Protein AF-0000000074133781 (afdb_homodimer)

Secondary structure (DSSP, 8-state):
-GGGS-HHHHHHHHHHS-HHHHHHHHHHHHHHHHHHHHHHHSEEEE-SS-B---SS-TTTTTTT-EE-------TTSGGGTTSPPHHHHHHHHHHHHHHHHHHSHHHHGGG--EEEE-TT--HHHHHHHHHHHHHH-TT--EEE-SS-HHHHHHHGGGTTT-SEEEE--SSSS--SSPPPHHHHHHHHHHHHHS-TTT--EEEE-S-HHHH-TT-SS-B--SEEEEEE-GGGSS-HHHH---S------HHHHB-TTT--EEEEEE---GGGS-TTSTTGGGHHHHHTTGGGGGG-TT--EEEEEEEEP-HHHHHHHHHH-TT--EEEEEEES--B--HHHHHHHHHSTGGGT--EEEEE-B---TTTS--TT-TT-B---TTS---HHHHHHIIIIIIIIISTT-TTSB---HHHHHHH-HHHIIIIIS--S-B--TTSTTPPPB-TT---HHHHHHHHHHHHHHHHT----STTSPPHHHHHHHHHHHHHHTHHHHHHHHHH-TT--EEEETTEEEEEEE-SSS-EEEEESSS-TT---HHHHTT---GGGG-/-GGGS-HHHHHHHHHHS-HHHHHHHHHHHHHHHHHHHHHHHSEEEE-SS-B---SS-TTTTTTT-EE-------TT-GGGTTSPPHHHHHHHHHHHHHHHHHHSHHHHGGG--EEEE-TT--HHHHHHHHHHHHHH-TT--EEE-SS-HHHHHHHGGGTTT-SEEEE--SSSS--SSPPPHHHHHHHHHHHHHS-TTT--EEEE-S-HHHH-TT-SS-B--SEEEEEE-GGGSS-HHHH---S------HHHHB-TTT--EEEEEE---GGGS-SSSTTGGGHHHHHTTGGGGGG-TT--EEEEEEEEP-HHHHHHHHHH-TT--EEEEEEES--B--HHHHHHHHHSTGGGT--EEEEE-B---TTTS--TT-TT-B---TTS---HHHHHHIIIIIIIIISTTTTSSB---HHHHHHH-HHHIIIIIS--S-B--TTSTTPPPB-TT---HHHHHHHHHHHHHHHHT----STTSPPHHHHHHHHHHHHHHTHHHHHHHHHH-TT--EEEETTEEEEEEE-SSS-EEEEESSS-TT---HHHHTT---GGGG-

Sequence (1110 aa):
MLDQLPYEIFRQIACKIPQEDKISLTYVCKKTYESIIPFIYQNLFLNETYHVSSDYDGSFGTCYWSVLKFPFIDEDDPNNEKQISNGALAKLKFSYLERSLAESPSRLCPLINRIRCTWHLNEDVMSNVLQLLSEYGCNVRFVDQFVRSCVNDGLKPLSKQLKTLTLTPPTIMPTHDKVSSSYLNKIDHLFLRCDLTLLENLSIHVNALKYFKNLKTPMKIKSLVLNLRPDTLNLPEYGVIGEHFEDLQYSDIFDTSTLKQLEILSWYSRDDIPPTIEGGFDSLYIKWGLEGFWKFSKIENLSLASLVYNEFFLMNSLAVFHNLKRLKLDYMGKFEFDVSLIRFLSKQICGKKLQRFDMHCELNHQFFFPTPDNPLMRLNFDDFCPCTRCSNTIHEVILKKIFPETRSKLIRDPSKFQARNFLYQMF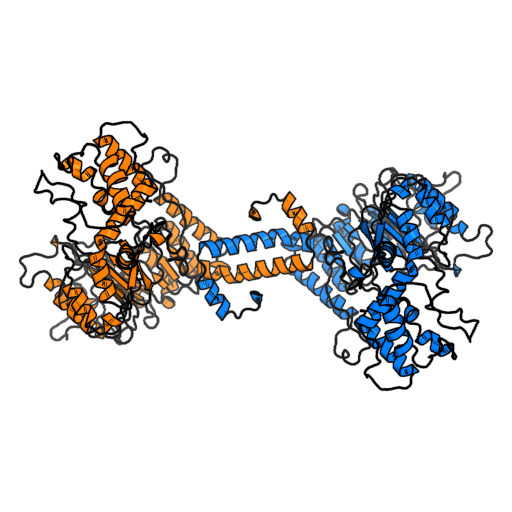FQSKIIPHTSIIDDETPAMGWDSIPIETFVRKFNKVLQDINKTEDKGVNSVTKEDAIGLYHVYLHYLKDVFKVFEQSLPNLEYLTINGISTKLIQVDDLQRCAVPLFYNEGYKSNSVYELVDSESLFNMLDQLPYEIFRQIACKIPQEDKISLTYVCKKTYESIIPFIYQNLFLNETYHVSSDYDGSFGTCYWSVLKFPFIDEDDPNNEKQISNGALAKLKFSYLERSLAESPSRLCPLINRIRCTWHLNEDVMSNVLQLLSEYGCNVRFVDQFVRSCVNDGLKPLSKQLKTLTLTPPTIMPTHDKVSSSYLNKIDHLFLRCDLTLLENLSIHVNALKYFKNLKTPMKIKSLVLNLRPDTLNLPEYGVIGEHFEDLQYSDIFDTSTLKQLEILSWYSRDDIPPTIEGGFDSLYIKWGLEGFWKFSKIENLSLASLVYNEFFLMNSLAVFHNLKRLKLDYMGKFEFDVSLIRFLSKQICGKKLQRFDMHCELNHQFFFPTPDNPLMRLNFDDFCPCTRCSNTIHEVILKKIFPETRSKLIRDPSKFQARNFLYQMFFQSKIIPHTSIIDDETPAMGWDSIPIETFVRKFNKVLQDINKTEDKGVNSVTKEDAIGLYHVYLHYLKDVFKVFEQSLPNLEYLTINGISTKLIQVDDLQRCAVPLFYNEGYKSNSVYELVDSESLFN

Organism: Saccharomyces kudriavzevii (strain ATCC MYA-4449 / AS 2.2408 / CBS 8840 / NBRC 1802 / NCYC 2889) (NCBI:txid226230)

Structure (mmCIF, N/CA/C/O backbone):
data_AF-0000000074133781-model_v1
#
loop_
_entity.id
_entity.type
_entity.pdbx_description
1 polymer 'YDR131C-like protein'
#
loop_
_atom_site.group_PDB
_atom_site.id
_atom_site.type_symbol
_atom_site.label_atom_id
_atom_site.label_alt_id
_atom_site.label_comp_id
_atom_site.label_asym_id
_atom_site.label_entity_id
_atom_site.label_seq_id
_atom_site.pdbx_PDB_ins_code
_atom_site.Cartn_x
_atom_site.Cartn_y
_atom_site.Cartn_z
_atom_site.occupancy
_atom_site.B_iso_or_equiv
_atom_site.auth_seq_id
_atom_site.auth_comp_id
_atom_site.auth_asym_id
_atom_site.auth_atom_id
_atom_site.pdbx_PDB_model_num
ATOM 1 N N . MET A 1 1 ? -5.695 2.555 -10.453 1 52.75 1 MET A N 1
ATOM 2 C CA . MET A 1 1 ? -6.551 3.73 -10.594 1 52.75 1 MET A CA 1
ATOM 3 C C . MET A 1 1 ? -5.844 4.98 -10.086 1 52.75 1 MET A C 1
ATOM 5 O O . MET A 1 1 ? -5.75 5.984 -10.797 1 52.75 1 MET A O 1
ATOM 9 N N . LEU A 1 2 ? -5.254 4.953 -8.883 1 56.75 2 LEU A N 1
ATOM 10 C CA . LEU A 1 2 ? -4.637 6.168 -8.352 1 56.75 2 LEU A CA 1
ATOM 11 C C . LEU A 1 2 ? -3.338 6.477 -9.086 1 56.75 2 LEU A C 1
ATOM 13 O O . LEU A 1 2 ? -2.941 7.641 -9.188 1 56.75 2 LEU A O 1
ATOM 17 N N . ASP A 1 3 ? -2.791 5.375 -9.656 1 56.41 3 ASP A N 1
ATOM 18 C CA . ASP A 1 3 ? -1.507 5.52 -10.336 1 56.41 3 ASP A CA 1
ATOM 19 C C . ASP A 1 3 ? -1.664 6.277 -11.656 1 56.41 3 ASP A C 1
ATOM 21 O O . ASP A 1 3 ? -0.682 6.77 -12.211 1 56.41 3 ASP A O 1
ATOM 25 N N . GLN A 1 4 ? -2.922 6.238 -12.07 1 62.31 4 GLN A N 1
ATOM 26 C CA . GLN A 1 4 ? -3.131 6.906 -13.352 1 62.31 4 GLN A CA 1
ATOM 27 C C . GLN A 1 4 ? -3.521 8.367 -13.148 1 62.31 4 GLN A C 1
ATOM 29 O O . GLN A 1 4 ? -3.65 9.117 -14.117 1 62.31 4 GLN A O 1
ATOM 34 N N . LEU A 1 5 ? -3.607 8.766 -11.898 1 68.81 5 LEU A N 1
ATOM 35 C CA . LEU A 1 5 ? -4.039 10.141 -11.664 1 68.81 5 LEU A CA 1
ATOM 36 C C . LEU A 1 5 ? -2.9 11.117 -11.922 1 68.81 5 LEU A C 1
ATOM 38 O O . LEU A 1 5 ? -1.772 10.898 -11.477 1 68.81 5 LEU A O 1
ATOM 42 N N . PRO A 1 6 ? -3.15 12.094 -12.789 1 77.12 6 PRO A N 1
ATOM 43 C CA . PRO A 1 6 ? -2.127 13.133 -12.938 1 77.12 6 PRO A CA 1
ATOM 44 C C . PRO A 1 6 ? -1.581 13.617 -11.602 1 77.12 6 PRO A C 1
ATOM 46 O O . PRO A 1 6 ? -2.307 13.633 -10.602 1 77.12 6 PRO A O 1
ATOM 49 N N . TYR A 1 7 ? -0.31 13.844 -11.523 1 78.25 7 TYR A N 1
ATOM 50 C CA . TYR A 1 7 ? 0.405 14.258 -10.328 1 78.25 7 TYR A CA 1
ATOM 51 C C . TYR A 1 7 ? -0.281 15.453 -9.664 1 78.25 7 TYR A C 1
ATOM 53 O O . TYR A 1 7 ? -0.367 15.531 -8.438 1 78.25 7 TYR A O 1
ATOM 61 N N . GLU A 1 8 ? -0.87 16.312 -10.477 1 81.81 8 GLU A N 1
ATOM 62 C CA . GLU A 1 8 ? -1.488 17.531 -9.953 1 81.81 8 GLU A CA 1
ATOM 63 C C . GLU A 1 8 ? -2.725 17.203 -9.125 1 81.81 8 GLU A C 1
ATOM 65 O O . GLU A 1 8 ? -2.955 17.812 -8.078 1 81.81 8 GLU A O 1
ATOM 70 N N . ILE A 1 9 ? -3.393 16.25 -9.641 1 82.81 9 ILE A N 1
ATOM 71 C CA . ILE A 1 9 ? -4.602 15.852 -8.93 1 82.81 9 ILE A CA 1
ATOM 72 C C . ILE A 1 9 ? -4.223 15.102 -7.652 1 82.81 9 ILE A C 1
ATOM 74 O O . ILE A 1 9 ? -4.809 15.336 -6.59 1 82.81 9 ILE A O 1
ATOM 78 N N . PHE A 1 10 ? -3.211 14.289 -7.797 1 83.81 10 PHE A N 1
ATOM 79 C CA . PHE A 1 10 ? -2.752 13.547 -6.629 1 83.81 10 PHE A CA 1
ATOM 80 C C . PHE A 1 10 ? -2.266 14.492 -5.539 1 83.81 10 PHE A C 1
ATOM 82 O O . PHE A 1 10 ? -2.574 14.305 -4.363 1 83.81 10 PHE A O 1
ATOM 89 N N . ARG A 1 11 ? -1.574 15.438 -5.953 1 84.88 11 ARG A N 1
ATOM 90 C CA . ARG A 1 11 ? -1.051 16.422 -5.004 1 84.88 11 ARG A CA 1
ATOM 91 C C . ARG A 1 11 ? -2.184 17.125 -4.262 1 84.88 11 ARG A C 1
ATOM 93 O O . ARG A 1 11 ? -2.107 17.312 -3.049 1 84.88 11 ARG A O 1
ATOM 100 N N . GLN A 1 12 ? -3.195 17.391 -4.934 1 86 12 GLN A N 1
ATOM 101 C CA . GLN A 1 12 ? -4.34 18.062 -4.324 1 86 12 GLN A CA 1
ATOM 102 C C . GLN A 1 12 ? -5.004 17.172 -3.279 1 86 12 GLN A C 1
ATOM 104 O O . GLN A 1 12 ? -5.41 17.656 -2.217 1 86 12 GLN A O 1
ATOM 109 N N . ILE A 1 13 ? -5.02 15.977 -3.615 1 85.12 13 ILE A N 1
ATOM 110 C CA . ILE A 1 13 ? -5.633 15.031 -2.689 1 85.12 13 ILE A CA 1
ATOM 111 C C . ILE A 1 13 ? -4.723 14.836 -1.479 1 85.12 13 ILE A C 1
ATOM 113 O O . ILE A 1 13 ? -5.18 14.891 -0.335 1 85.12 13 ILE A O 1
ATOM 117 N N . ALA A 1 14 ? -3.453 14.648 -1.737 1 85.88 14 ALA A N 1
ATOM 118 C CA . ALA A 1 14 ? -2.486 14.383 -0.676 1 85.88 14 ALA A CA 1
ATOM 119 C C . ALA A 1 14 ? -2.422 15.539 0.314 1 85.88 14 ALA A C 1
ATOM 121 O O . ALA A 1 14 ? -2.271 15.328 1.52 1 85.88 14 ALA A O 1
ATOM 122 N N . CYS A 1 15 ? -2.662 16.719 -0.183 1 86 15 CYS A N 1
ATOM 123 C CA . CYS A 1 15 ? -2.564 17.906 0.652 1 86 15 CYS A CA 1
ATOM 124 C C . CYS A 1 15 ? -3.762 18.016 1.589 1 86 15 CYS A C 1
ATOM 126 O O . CYS A 1 15 ? -3.707 18.734 2.594 1 86 15 CYS A O 1
ATOM 128 N N . LYS A 1 16 ? -4.758 17.297 1.233 1 86.44 16 LYS A N 1
ATOM 129 C CA . LYS A 1 16 ? -5.977 17.391 2.035 1 86.44 16 LYS A CA 1
ATOM 130 C C . LYS A 1 16 ? -6.074 16.234 3.027 1 86.44 16 LYS A C 1
ATOM 132 O O . LYS A 1 16 ? -6.992 16.188 3.85 1 86.44 16 LYS A O 1
ATOM 137 N N . ILE A 1 17 ? -5.109 15.352 2.951 1 89.56 17 ILE A N 1
ATOM 138 C CA . ILE A 1 17 ? -5.09 14.219 3.869 1 89.56 17 ILE A CA 1
ATOM 139 C C . ILE A 1 17 ? -4.383 14.609 5.164 1 89.56 17 ILE A C 1
ATOM 141 O O . ILE A 1 17 ? -3.285 15.172 5.129 1 89.56 17 ILE A O 1
ATOM 145 N N . PRO A 1 18 ? -5.031 14.375 6.266 1 91.06 18 PRO A N 1
ATOM 146 C CA . PRO A 1 18 ? -4.391 14.695 7.547 1 91.06 18 PRO A CA 1
ATOM 147 C C . PRO A 1 18 ? -3.154 13.844 7.816 1 91.06 18 PRO A C 1
ATOM 149 O O . PRO A 1 18 ? -2.977 12.789 7.199 1 91.06 18 PRO A O 1
ATOM 152 N N . GLN A 1 19 ? -2.309 14.188 8.664 1 92.12 19 GLN A N 1
ATOM 153 C CA . GLN A 1 19 ? -1.045 13.523 8.953 1 92.12 19 GLN A CA 1
ATOM 154 C C . GLN A 1 19 ? -1.272 12.078 9.391 1 92.12 19 GLN A C 1
ATOM 156 O O . GLN A 1 19 ? -0.555 11.172 8.961 1 92.12 19 GLN A O 1
ATOM 161 N N . GLU A 1 20 ? -2.268 11.898 10.258 1 89.56 20 GLU A N 1
ATOM 162 C CA . GLU A 1 20 ? -2.512 10.562 10.781 1 89.56 20 GLU A CA 1
ATOM 163 C C . GLU A 1 20 ? -2.812 9.57 9.656 1 89.56 20 GLU A C 1
ATOM 165 O O . GLU A 1 20 ? -2.316 8.445 9.664 1 89.56 20 GLU A O 1
ATOM 170 N N . ASP A 1 21 ? -3.566 10.039 8.766 1 90.56 21 ASP A N 1
ATOM 171 C CA . ASP A 1 21 ? -3.918 9.188 7.633 1 90.56 21 ASP A CA 1
ATOM 172 C C . ASP A 1 21 ? -2.719 8.977 6.711 1 90.56 21 ASP A C 1
ATOM 174 O O . ASP A 1 21 ? -2.527 7.883 6.172 1 90.56 21 ASP A O 1
ATOM 178 N N . LYS A 1 22 ? -1.927 10.023 6.477 1 92.31 22 LYS A N 1
ATOM 179 C CA . LYS A 1 22 ? -0.718 9.891 5.668 1 92.31 22 LYS A CA 1
ATOM 180 C C . LYS A 1 22 ? 0.23 8.859 6.266 1 92.31 22 LYS A C 1
ATOM 182 O O . LYS A 1 22 ? 0.758 8.008 5.547 1 92.31 22 LYS A O 1
ATOM 187 N N . ILE A 1 23 ? 0.404 8.953 7.57 1 90.69 23 ILE A N 1
ATOM 188 C CA . ILE A 1 23 ? 1.312 8.047 8.266 1 90.69 23 ILE A CA 1
ATOM 189 C C . ILE A 1 23 ? 0.771 6.621 8.195 1 90.69 23 ILE A C 1
ATOM 191 O O . ILE A 1 23 ? 1.518 5.68 7.926 1 90.69 23 ILE A O 1
ATOM 195 N N . SER A 1 24 ? -0.523 6.539 8.453 1 89 24 SER A N 1
ATOM 196 C CA . SER A 1 24 ? -1.147 5.223 8.375 1 89 24 SER A CA 1
ATOM 197 C C . SER A 1 24 ? -0.997 4.625 6.977 1 89 24 SER A C 1
ATOM 199 O O . SER A 1 24 ? -0.668 3.445 6.836 1 89 24 SER A O 1
ATOM 201 N N . LEU A 1 25 ? -1.252 5.43 6.031 1 88.5 25 LEU A N 1
ATOM 202 C CA . LEU A 1 25 ? -1.137 4.988 4.645 1 88.5 25 LEU A CA 1
ATOM 203 C C . LEU A 1 25 ? 0.288 4.543 4.332 1 88.5 25 LEU A C 1
ATOM 205 O O . LEU A 1 25 ? 0.495 3.486 3.732 1 88.5 25 LEU A O 1
ATOM 209 N N . THR A 1 26 ? 1.273 5.273 4.703 1 89.81 26 THR A N 1
ATOM 210 C CA . THR A 1 26 ? 2.67 4.949 4.434 1 89.81 26 THR A CA 1
ATOM 211 C C . THR A 1 26 ? 3.088 3.689 5.188 1 89.81 26 THR A C 1
ATOM 213 O O . THR A 1 26 ? 3.785 2.836 4.637 1 89.81 26 THR A O 1
ATOM 216 N N . TYR A 1 27 ? 2.627 3.602 6.379 1 88.69 27 TYR A N 1
ATOM 217 C CA . TYR A 1 27 ? 2.969 2.434 7.184 1 88.69 27 TYR A CA 1
ATOM 218 C C . TYR A 1 27 ? 2.365 1.166 6.59 1 88.69 27 TYR A C 1
ATOM 220 O O . TYR A 1 27 ? 3.061 0.162 6.414 1 88.69 27 TYR A O 1
ATOM 228 N N . VAL A 1 28 ? 1.109 1.207 6.316 1 86.25 28 VAL A N 1
ATOM 229 C CA . VAL A 1 28 ? 0.409 0.046 5.777 1 86.25 28 VAL A CA 1
ATOM 230 C C . VAL A 1 28 ? 1.017 -0.344 4.434 1 86.25 28 VAL A C 1
ATOM 232 O O . VAL A 1 28 ? 1.247 -1.525 4.168 1 86.25 28 VAL A O 1
ATOM 235 N N . CYS A 1 29 ? 1.286 0.599 3.598 1 88 29 CYS A N 1
ATOM 236 C CA . CYS A 1 29 ? 1.854 0.327 2.281 1 88 29 CYS A CA 1
ATOM 237 C C . CYS A 1 29 ? 3.236 -0.305 2.404 1 88 29 CYS A C 1
ATOM 239 O O . CYS A 1 29 ? 3.537 -1.285 1.722 1 88 29 CYS A O 1
ATOM 241 N N . LYS A 1 30 ? 4.047 0.218 3.252 1 87.81 30 LYS A N 1
ATOM 242 C CA . LYS A 1 30 ? 5.379 -0.341 3.447 1 87.81 30 LYS A CA 1
ATOM 243 C C . LYS A 1 30 ? 5.305 -1.767 3.988 1 87.81 30 LYS A C 1
ATOM 245 O O . LYS A 1 30 ? 5.961 -2.67 3.463 1 87.81 30 LYS A O 1
ATOM 250 N N . LYS A 1 31 ? 4.527 -1.985 4.977 1 87.25 31 LYS A N 1
ATOM 251 C CA . LYS A 1 31 ? 4.402 -3.297 5.605 1 87.25 31 LYS A CA 1
ATOM 252 C C . LYS A 1 31 ? 3.824 -4.32 4.633 1 87.25 31 LYS A C 1
ATOM 254 O O . LYS A 1 31 ? 4.281 -5.465 4.582 1 87.25 31 LYS A O 1
ATOM 259 N N . THR A 1 32 ? 2.852 -3.938 3.908 1 86.31 32 THR A N 1
ATOM 260 C CA . THR A 1 32 ? 2.242 -4.828 2.928 1 86.31 32 THR A CA 1
ATOM 261 C C . THR A 1 32 ? 3.24 -5.199 1.836 1 86.31 32 THR A C 1
ATOM 263 O O . THR A 1 32 ? 3.361 -6.367 1.465 1 86.31 32 THR A O 1
ATOM 266 N N . TYR A 1 33 ? 3.982 -4.277 1.369 1 89.38 33 TYR A N 1
ATOM 267 C CA . TYR A 1 33 ? 5.004 -4.527 0.359 1 89.38 33 TYR A CA 1
ATOM 268 C C . TYR A 1 33 ? 6.023 -5.547 0.855 1 89.38 33 TYR A C 1
ATOM 270 O O . TYR A 1 33 ? 6.301 -6.535 0.175 1 89.38 33 TYR A O 1
ATOM 278 N N . GLU A 1 34 ? 6.43 -5.332 2.039 1 88.75 34 GLU A N 1
ATOM 279 C CA . GLU A 1 34 ? 7.469 -6.188 2.611 1 88.75 34 GLU A CA 1
ATOM 280 C C . GLU A 1 34 ? 6.938 -7.59 2.891 1 88.75 34 GLU A C 1
ATOM 282 O O . GLU A 1 34 ? 7.676 -8.57 2.789 1 88.75 34 GLU A O 1
ATOM 287 N N . SER A 1 35 ? 5.695 -7.684 3.172 1 89.06 35 SER A N 1
ATOM 288 C CA . SER A 1 35 ? 5.109 -8.969 3.543 1 89.06 35 SER A CA 1
ATOM 289 C C . SER A 1 35 ? 4.738 -9.781 2.309 1 89.06 35 SER A C 1
ATOM 291 O O . SER A 1 35 ? 4.711 -11.016 2.355 1 89.06 35 SER A O 1
ATOM 293 N N . ILE A 1 36 ? 4.488 -9.172 1.17 1 91.69 36 ILE A N 1
ATOM 294 C CA . ILE A 1 36 ? 3.963 -9.875 0.002 1 91.69 36 ILE A CA 1
ATOM 295 C C . ILE A 1 36 ? 5.109 -10.234 -0.94 1 91.69 36 ILE A C 1
ATOM 297 O O . ILE A 1 36 ? 5.059 -11.258 -1.629 1 91.69 36 ILE A O 1
ATOM 301 N N . ILE A 1 37 ? 6.199 -9.477 -0.994 1 92.56 37 ILE A N 1
ATOM 302 C CA . ILE A 1 37 ? 7.289 -9.625 -1.953 1 92.56 37 ILE A CA 1
ATOM 303 C C . ILE A 1 37 ? 7.879 -11.031 -1.845 1 92.56 37 ILE A C 1
ATOM 305 O O . ILE A 1 37 ? 8.188 -11.664 -2.859 1 92.56 37 ILE A O 1
ATOM 309 N N . PRO A 1 38 ? 8.016 -11.625 -0.676 1 93.56 38 PRO A N 1
ATOM 310 C CA . PRO A 1 38 ? 8.562 -12.977 -0.588 1 93.56 38 PRO A CA 1
ATOM 311 C C . PRO A 1 38 ? 7.715 -14.008 -1.331 1 93.56 38 PRO A C 1
ATOM 313 O O . PRO A 1 38 ? 8.25 -14.953 -1.913 1 93.56 38 PRO A O 1
ATOM 316 N N . PHE A 1 39 ? 6.43 -13.883 -1.41 1 93.88 39 PHE A N 1
ATOM 317 C CA . PHE A 1 39 ? 5.539 -14.844 -2.043 1 93.88 39 PHE A CA 1
ATOM 318 C C . PHE A 1 39 ? 5.602 -14.727 -3.562 1 93.88 39 PHE A C 1
ATOM 320 O O . PHE A 1 39 ? 5.168 -15.625 -4.281 1 93.88 39 PHE A O 1
ATOM 327 N N . ILE A 1 40 ? 6.125 -13.641 -4.035 1 94.19 40 ILE A N 1
ATOM 328 C CA . ILE A 1 40 ? 6.312 -13.461 -5.469 1 94.19 40 ILE A CA 1
ATOM 329 C C . ILE A 1 40 ? 7.59 -14.172 -5.918 1 94.19 40 ILE A C 1
ATOM 331 O O . ILE A 1 40 ? 7.621 -14.789 -6.98 1 94.19 40 ILE A O 1
ATOM 335 N N . TYR A 1 41 ? 8.609 -14.164 -5.082 1 96.44 41 TYR A N 1
ATOM 336 C CA . TYR A 1 41 ? 9.914 -14.633 -5.523 1 96.44 41 TYR A CA 1
ATOM 337 C C . TYR A 1 41 ? 10.195 -16.031 -4.996 1 96.44 41 TYR A C 1
ATOM 339 O O . TYR A 1 41 ? 11.117 -16.703 -5.465 1 96.44 41 TYR A O 1
ATOM 347 N N . GLN A 1 42 ? 9.445 -16.484 -4.074 1 96.12 42 GLN A N 1
ATOM 348 C CA . GLN A 1 42 ? 9.75 -17.734 -3.369 1 96.12 42 GLN A CA 1
ATOM 349 C C . GLN A 1 42 ? 9.773 -18.922 -4.328 1 96.12 42 GLN A C 1
ATOM 351 O O . GLN A 1 42 ? 10.672 -19.75 -4.27 1 96.12 42 GLN A O 1
ATOM 356 N N . ASN A 1 43 ? 8.781 -19.094 -5.145 1 95.56 43 ASN A N 1
ATOM 357 C CA . ASN A 1 43 ? 8.656 -20.156 -6.125 1 95.56 43 ASN A CA 1
ATOM 358 C C . ASN A 1 43 ? 8.555 -19.609 -7.547 1 95.56 43 ASN A C 1
ATOM 360 O O . ASN A 1 43 ? 7.5 -19.141 -7.961 1 95.56 43 ASN A O 1
ATOM 364 N N . LEU A 1 44 ? 9.625 -19.781 -8.297 1 95.75 44 LEU A N 1
ATOM 365 C CA . LEU A 1 44 ? 9.703 -19.219 -9.648 1 95.75 44 LEU A CA 1
ATOM 366 C C . LEU A 1 44 ? 9.516 -20.312 -10.695 1 95.75 44 LEU A C 1
ATOM 368 O O . LEU A 1 44 ? 10.203 -21.328 -10.664 1 95.75 44 LEU A O 1
ATOM 372 N N . PHE A 1 45 ? 8.555 -20.156 -11.5 1 94.44 45 PHE A N 1
ATOM 373 C CA . PHE A 1 45 ? 8.359 -20.969 -12.688 1 94.44 45 PHE A CA 1
ATOM 374 C C . PHE A 1 45 ? 8.883 -20.266 -13.93 1 94.44 45 PHE A C 1
ATOM 376 O O . PHE A 1 45 ? 8.211 -19.406 -14.492 1 94.44 45 PHE A O 1
ATOM 383 N N . LEU A 1 46 ? 10.086 -20.656 -14.359 1 94.31 46 LEU A N 1
ATOM 384 C CA . LEU A 1 46 ? 10.711 -19.984 -15.5 1 94.31 46 LEU A CA 1
ATOM 385 C C . LEU A 1 46 ? 10.234 -20.594 -16.812 1 94.31 46 LEU A C 1
ATOM 387 O O . LEU A 1 46 ? 10.672 -21.688 -17.188 1 94.31 46 LEU A O 1
ATOM 391 N N . ASN A 1 47 ? 9.328 -19.922 -17.453 1 93.31 47 ASN A N 1
ATOM 392 C CA . ASN A 1 47 ? 8.688 -20.422 -18.656 1 93.31 47 ASN A CA 1
ATOM 393 C C . ASN A 1 47 ? 9.211 -19.734 -19.906 1 93.31 47 ASN A C 1
ATOM 395 O O . ASN A 1 47 ? 9.5 -18.531 -19.891 1 93.31 47 ASN A O 1
ATOM 399 N N . GLU A 1 48 ? 9.281 -20.469 -21.031 1 91.81 48 GLU A N 1
ATOM 400 C CA . GLU A 1 48 ? 9.672 -19.938 -22.328 1 91.81 48 GLU A CA 1
ATOM 401 C C . GLU A 1 48 ? 8.453 -19.703 -23.219 1 91.81 48 GLU A C 1
ATOM 403 O O . GLU A 1 48 ? 8.57 -19.109 -24.297 1 91.81 48 GLU A O 1
ATOM 408 N N . THR A 1 49 ? 7.395 -20.203 -22.781 1 93.5 49 THR A N 1
ATOM 409 C CA . THR A 1 49 ? 6.145 -19.984 -23.5 1 93.5 49 THR A CA 1
ATOM 410 C C . THR A 1 49 ? 5.152 -19.219 -22.625 1 93.5 49 THR A C 1
ATOM 412 O O . THR A 1 49 ? 5.348 -19.094 -21.422 1 93.5 49 THR A O 1
ATOM 415 N N . TYR A 1 50 ? 4.188 -18.656 -23.297 1 94.38 50 TYR A N 1
ATOM 416 C CA . TYR A 1 50 ? 3.266 -17.781 -22.594 1 94.38 50 TYR A CA 1
ATOM 417 C C . TYR A 1 50 ? 2.367 -18.562 -21.641 1 94.38 50 TYR A C 1
ATOM 419 O O . TYR A 1 50 ? 2.061 -19.734 -21.906 1 94.38 50 TYR A O 1
ATOM 427 N N . HIS A 1 51 ? 2.088 -18 -20.547 1 94.38 51 HIS A N 1
ATOM 428 C CA . HIS A 1 51 ? 1.163 -18.531 -19.547 1 94.38 51 HIS A CA 1
ATOM 429 C C . HIS A 1 51 ? -0.286 -18.312 -19.969 1 94.38 51 HIS A C 1
ATOM 431 O O . HIS A 1 51 ? -0.623 -17.266 -20.531 1 94.38 51 HIS A O 1
ATOM 437 N N . VAL A 1 52 ? -1.109 -19.328 -19.781 1 94.44 52 VAL A N 1
ATOM 438 C CA . VAL A 1 52 ? -2.533 -19.219 -20.078 1 94.44 52 VAL A CA 1
ATOM 439 C C . VAL A 1 52 ? -3.338 -19.234 -18.781 1 94.44 52 VAL A C 1
ATOM 441 O O . VAL A 1 52 ? -3.297 -20.219 -18.047 1 94.44 52 VAL A O 1
ATOM 444 N N . SER A 1 53 ? -4.074 -18.219 -18.562 1 91.94 53 SER A N 1
ATOM 445 C CA . SER A 1 53 ? -4.914 -18.141 -17.359 1 91.94 53 SER A CA 1
ATOM 446 C C . SER A 1 53 ? -6.242 -18.859 -17.578 1 91.94 53 SER A C 1
ATOM 448 O O . SER A 1 53 ? -6.836 -18.766 -18.656 1 91.94 53 SER A O 1
ATOM 450 N N . SER A 1 54 ? -6.664 -19.531 -16.578 1 92.81 54 SER A N 1
ATOM 451 C CA . SER A 1 54 ? -7.973 -20.172 -16.609 1 92.81 54 SER A CA 1
ATOM 452 C C . SER A 1 54 ? -9.094 -19.156 -16.422 1 92.81 54 SER A C 1
ATOM 454 O O . SER A 1 54 ? -8.992 -18.281 -15.57 1 92.81 54 SER A O 1
ATOM 456 N N . ASP A 1 55 ? -10.07 -19.203 -17.25 1 92.69 55 ASP A N 1
ATOM 457 C CA . ASP A 1 55 ? -11.211 -18.312 -17.062 1 92.69 55 ASP A CA 1
ATOM 458 C C . ASP A 1 55 ? -12.195 -18.875 -16.047 1 92.69 55 ASP A C 1
ATOM 460 O O . ASP A 1 55 ? -13.109 -18.172 -15.602 1 92.69 55 ASP A O 1
ATOM 464 N N . TYR A 1 56 ? -12 -20.156 -15.68 1 91.31 56 TYR A N 1
ATOM 465 C CA . TYR A 1 56 ? -12.797 -20.734 -14.602 1 91.31 56 TYR A CA 1
ATOM 466 C C . TYR A 1 56 ? -12.281 -20.281 -13.242 1 91.31 56 TYR A C 1
ATOM 468 O O . TYR A 1 56 ? -13.062 -19.938 -12.359 1 91.31 56 TYR A O 1
ATOM 476 N N . ASP A 1 57 ? -11.047 -20.328 -13.07 1 88.12 57 ASP A N 1
ATOM 477 C CA . ASP A 1 57 ? -10.359 -19.953 -11.844 1 88.12 57 ASP A CA 1
ATOM 478 C C . ASP A 1 57 ? -9.086 -19.172 -12.148 1 88.12 57 ASP A C 1
ATOM 480 O O . ASP A 1 57 ? -8.039 -19.75 -12.414 1 88.12 57 ASP A O 1
ATOM 484 N N . GLY A 1 58 ? -9.164 -17.953 -11.984 1 83 58 GLY A N 1
ATOM 485 C CA . GLY A 1 58 ? -8.055 -17.078 -12.312 1 83 58 GLY A CA 1
ATOM 486 C C . GLY A 1 58 ? -6.824 -17.312 -11.461 1 83 58 GLY A C 1
ATOM 487 O O . GLY A 1 58 ? -5.727 -16.875 -11.805 1 83 58 GLY A O 1
ATOM 488 N N . SER A 1 59 ? -7.016 -18.016 -10.391 1 84.94 59 SER A N 1
ATOM 489 C CA . SER A 1 59 ? -5.914 -18.266 -9.469 1 84.94 59 SER A CA 1
ATOM 490 C C . SER A 1 59 ? -5.211 -19.578 -9.797 1 84.94 59 SER A C 1
ATOM 492 O O . SER A 1 59 ? -4.195 -19.922 -9.188 1 84.94 59 SER A O 1
ATOM 494 N N . PHE A 1 60 ? -5.605 -20.266 -10.812 1 85.94 60 PHE A N 1
ATOM 495 C CA . PHE A 1 60 ? -5.09 -21.578 -11.141 1 85.94 60 PHE A CA 1
ATOM 496 C C . PHE A 1 60 ? -3.621 -21.516 -11.539 1 85.94 60 PHE A C 1
ATOM 498 O O . PHE A 1 60 ? -3.275 -20.844 -12.523 1 85.94 60 PHE A O 1
ATOM 505 N N . GLY A 1 61 ? -2.83 -22.047 -10.727 1 87.31 61 GLY A N 1
ATOM 506 C CA . GLY A 1 61 ? -1.432 -22.25 -11.07 1 87.31 61 GLY A CA 1
ATOM 507 C C . GLY A 1 61 ? -0.536 -21.109 -10.641 1 87.31 61 GLY A C 1
ATOM 508 O O . GLY A 1 61 ? 0.69 -21.203 -10.719 1 87.31 61 GLY A O 1
ATOM 509 N N . THR A 1 62 ? -1.116 -19.969 -10.242 1 90.38 62 THR A N 1
ATOM 510 C CA . THR A 1 62 ? -0.245 -18.812 -10.016 1 90.38 62 THR A CA 1
ATOM 511 C C . THR A 1 62 ? -0.303 -18.375 -8.547 1 90.38 62 THR A C 1
ATOM 513 O O . THR A 1 62 ? 0.196 -17.312 -8.195 1 90.38 62 THR A O 1
ATOM 516 N N . CYS A 1 63 ? -0.924 -19.203 -7.781 1 89.75 63 CYS A N 1
ATOM 517 C CA . CYS A 1 63 ? -0.882 -18.906 -6.352 1 89.75 63 CYS A CA 1
ATOM 518 C C . CYS A 1 63 ? 0.444 -19.344 -5.746 1 89.75 63 CYS A C 1
ATOM 520 O O . CYS A 1 63 ? 1.019 -18.641 -4.914 1 89.75 63 CYS A O 1
ATOM 522 N N . TYR A 1 64 ? 0.825 -20.5 -6.297 1 89.62 64 TYR A N 1
ATOM 523 C CA . TYR A 1 64 ? 2.035 -21.109 -5.75 1 89.62 64 TYR A CA 1
ATOM 524 C C . TYR A 1 64 ? 3.268 -20.656 -6.527 1 89.62 64 TYR A C 1
ATOM 526 O O . TYR A 1 64 ? 4.309 -20.359 -5.938 1 89.62 64 TYR A O 1
ATOM 534 N N . TRP A 1 65 ? 3.1 -20.578 -7.754 1 93.12 65 TRP A N 1
ATOM 535 C CA . TRP A 1 65 ? 4.215 -20.25 -8.633 1 93.12 65 TRP A CA 1
ATOM 536 C C . TRP A 1 65 ? 4.09 -18.812 -9.156 1 93.12 65 TRP A C 1
ATOM 538 O O . TRP A 1 65 ? 2.982 -18.328 -9.375 1 93.12 65 TRP A O 1
ATOM 548 N N . SER A 1 66 ? 5.219 -18.172 -9.328 1 94.5 66 SER A N 1
ATOM 549 C CA . SER A 1 66 ? 5.305 -16.953 -10.133 1 94.5 66 SER A CA 1
ATOM 550 C C . SER A 1 66 ? 5.84 -17.266 -11.531 1 94.5 66 SER A C 1
ATOM 552 O O . SER A 1 66 ? 6.895 -17.891 -11.672 1 94.5 66 SER A O 1
ATOM 554 N N . VAL A 1 67 ? 5.137 -16.844 -12.492 1 96.12 67 VAL A N 1
ATOM 555 C CA . VAL A 1 67 ? 5.508 -17.125 -13.875 1 96.12 67 VAL A CA 1
ATOM 556 C C . VAL A 1 67 ? 5.93 -15.828 -14.562 1 96.12 67 VAL A C 1
ATOM 558 O O . VAL A 1 67 ? 5.645 -14.734 -14.078 1 96.12 67 VAL A O 1
ATOM 561 N N . LEU A 1 68 ? 6.691 -15.945 -15.641 1 95.5 68 LEU A N 1
ATOM 562 C CA . LEU A 1 68 ? 6.957 -14.812 -16.516 1 95.5 68 LEU A CA 1
ATOM 563 C C . LEU A 1 68 ? 5.75 -14.516 -17.406 1 95.5 68 LEU A C 1
ATOM 565 O O . LEU A 1 68 ? 5.344 -15.359 -18.203 1 95.5 68 LEU A O 1
ATOM 569 N N . LYS A 1 69 ? 5.195 -13.398 -17.266 1 94.06 69 LYS A N 1
ATOM 570 C CA . LYS A 1 69 ? 3.975 -13.086 -18 1 94.06 69 LYS A CA 1
ATOM 571 C C . LYS A 1 69 ? 4.289 -12.32 -19.281 1 94.06 69 LYS A C 1
ATOM 573 O O . LYS A 1 69 ? 4.926 -11.266 -19.234 1 94.06 69 LYS A O 1
ATOM 578 N N . PHE A 1 70 ? 3.898 -12.828 -20.375 1 94.38 70 PHE A N 1
ATOM 579 C CA . PHE A 1 70 ? 3.977 -12.18 -21.672 1 94.38 70 PHE A CA 1
ATOM 580 C C . PHE A 1 70 ? 2.938 -12.75 -22.641 1 94.38 70 PHE A C 1
ATOM 582 O O . PHE A 1 70 ? 2.492 -13.891 -22.469 1 94.38 70 PHE A O 1
ATOM 589 N N . PRO A 1 71 ? 2.473 -12.008 -23.531 1 93.12 71 PRO A N 1
ATOM 590 C CA . PRO A 1 71 ? 1.43 -12.469 -24.453 1 93.12 71 PRO A CA 1
ATOM 591 C C . PRO A 1 71 ? 1.979 -13.336 -25.578 1 93.12 71 PRO A C 1
ATOM 593 O O . PRO A 1 71 ? 3.191 -13.367 -25.812 1 93.12 71 PRO A O 1
ATOM 596 N N . PHE A 1 72 ? 1.052 -14.109 -26.156 1 95.06 72 PHE A N 1
ATOM 597 C CA . PHE A 1 72 ? 1.369 -14.82 -27.391 1 95.06 72 PHE A CA 1
ATOM 598 C C . PHE A 1 72 ? 1.354 -13.875 -28.578 1 95.06 72 PHE A C 1
ATOM 600 O O . PHE A 1 72 ? 0.439 -13.062 -28.719 1 95.06 72 PHE A O 1
ATOM 607 N N . ILE A 1 73 ? 2.395 -13.93 -29.375 1 93.56 73 ILE A N 1
ATOM 608 C CA . ILE A 1 73 ? 2.459 -13.164 -30.609 1 93.56 73 ILE A CA 1
ATOM 609 C C . ILE A 1 73 ? 2.266 -14.094 -31.797 1 93.56 73 ILE A C 1
ATOM 611 O O . ILE A 1 73 ? 3.031 -15.039 -31.984 1 93.56 73 ILE A O 1
ATOM 615 N N . ASP A 1 74 ? 1.182 -13.867 -32.531 1 92.62 74 ASP A N 1
ATOM 616 C CA . ASP A 1 74 ? 0.979 -14.625 -33.75 1 92.62 74 ASP A CA 1
ATOM 617 C C . ASP A 1 74 ? 1.973 -14.203 -34.844 1 92.62 74 ASP A C 1
ATOM 619 O O . ASP A 1 74 ? 1.721 -13.25 -35.594 1 92.62 74 ASP A O 1
ATOM 623 N N . GLU A 1 75 ? 2.939 -14.977 -35 1 89.62 75 GLU A N 1
ATOM 624 C CA . GLU A 1 75 ? 4.031 -14.617 -35.906 1 89.62 75 GLU A CA 1
ATOM 625 C C . GLU A 1 75 ? 3.605 -14.734 -37.344 1 89.62 75 GLU A C 1
ATOM 627 O O . GLU A 1 75 ? 4.238 -14.156 -38.25 1 89.62 75 GLU A O 1
ATOM 632 N N . ASP A 1 76 ? 2.465 -15.414 -37.594 1 86.38 76 ASP A N 1
ATOM 633 C CA . ASP A 1 76 ? 1.974 -15.594 -38.969 1 86.38 76 ASP A CA 1
ATOM 634 C C . ASP A 1 76 ? 1.065 -14.438 -39.375 1 86.38 76 ASP A C 1
ATOM 636 O O . ASP A 1 76 ? 0.708 -14.32 -40.562 1 86.38 76 ASP A O 1
ATOM 640 N N . ASP A 1 77 ? 0.606 -13.719 -38.5 1 87.12 77 ASP A N 1
ATOM 641 C CA . ASP A 1 77 ? -0.227 -12.555 -38.781 1 87.12 77 ASP A CA 1
ATOM 642 C C . ASP A 1 77 ? 0.6 -11.438 -39.438 1 87.12 77 ASP A C 1
ATOM 644 O O . ASP A 1 77 ? 1.529 -10.922 -38.812 1 87.12 77 ASP A O 1
ATOM 648 N N . PRO A 1 78 ? 0.276 -11.016 -40.531 1 84 78 PRO A N 1
ATOM 649 C CA . PRO A 1 78 ? 1.04 -9.969 -41.219 1 84 78 PRO A CA 1
ATOM 650 C C . PRO A 1 78 ? 1.076 -8.656 -40.438 1 84 78 PRO A C 1
ATOM 652 O O . PRO A 1 78 ? 2.023 -7.879 -40.594 1 84 78 PRO A O 1
ATOM 655 N N . ASN A 1 79 ? 0.107 -8.484 -39.656 1 83.88 79 ASN A N 1
ATOM 656 C CA . ASN A 1 79 ? 0.054 -7.258 -38.875 1 83.88 79 ASN A CA 1
ATOM 657 C C . ASN A 1 79 ? 1.099 -7.254 -37.75 1 83.88 79 ASN A C 1
ATOM 659 O O . ASN A 1 79 ? 1.391 -6.207 -37.156 1 83.88 79 ASN A O 1
ATOM 663 N N . ASN A 1 80 ? 1.689 -8.484 -37.5 1 85.31 80 ASN A N 1
ATOM 664 C CA . ASN A 1 80 ? 2.652 -8.609 -36.406 1 85.31 80 ASN A CA 1
ATOM 665 C C . ASN A 1 80 ? 4.078 -8.758 -36.938 1 85.31 80 ASN A C 1
ATOM 667 O O . ASN A 1 80 ? 4.969 -9.195 -36.188 1 85.31 80 ASN A O 1
ATOM 671 N N . GLU A 1 81 ? 4.316 -8.281 -38.094 1 81.62 81 GLU A N 1
ATOM 672 C CA . GLU A 1 81 ? 5.621 -8.469 -38.719 1 81.62 81 GLU A CA 1
ATOM 673 C C . GLU A 1 81 ? 6.703 -7.691 -37.969 1 81.62 81 GLU A C 1
ATOM 675 O O . GLU A 1 81 ? 7.852 -8.133 -37.906 1 81.62 81 GLU A O 1
ATOM 680 N N . LYS A 1 82 ? 6.406 -6.535 -37.406 1 79.94 82 LYS A N 1
ATOM 681 C CA . LYS A 1 82 ? 7.391 -5.684 -36.75 1 79.94 82 LYS A CA 1
ATOM 682 C C . LYS A 1 82 ? 7.52 -6.039 -35.281 1 79.94 82 LYS A C 1
ATOM 684 O O . LYS A 1 82 ? 8.352 -5.469 -34.562 1 79.94 82 LYS A O 1
ATOM 689 N N . GLN A 1 83 ? 6.77 -7.09 -34.906 1 87.94 83 GLN A N 1
ATOM 690 C CA . GLN A 1 83 ? 6.816 -7.445 -33.5 1 87.94 83 GLN A CA 1
ATOM 691 C C . GLN A 1 83 ? 7.93 -8.445 -33.219 1 87.94 83 GLN A C 1
ATOM 693 O O . GLN A 1 83 ? 8.414 -9.117 -34.125 1 87.94 83 GLN A O 1
ATOM 698 N N . ILE A 1 84 ? 8.406 -8.461 -32 1 92.56 84 ILE A N 1
ATOM 699 C CA . ILE A 1 84 ? 9.422 -9.414 -31.562 1 92.56 84 ILE A CA 1
ATOM 700 C C . ILE A 1 84 ? 8.844 -10.828 -31.562 1 92.56 84 ILE A C 1
ATOM 702 O O . ILE A 1 84 ? 7.633 -11.016 -31.391 1 92.56 84 ILE A O 1
ATOM 706 N N . SER A 1 85 ? 9.641 -11.867 -31.891 1 93.44 85 SER A N 1
ATOM 707 C CA . SER A 1 85 ? 9.195 -13.25 -31.875 1 93.44 85 SER A CA 1
ATOM 708 C C . SER A 1 85 ? 8.852 -13.711 -30.469 1 93.44 85 SER A C 1
ATOM 710 O O . SER A 1 85 ? 9.281 -13.094 -29.484 1 93.44 85 SER A O 1
ATOM 712 N N . ASN A 1 86 ? 8.039 -14.766 -30.375 1 93.19 86 ASN A N 1
ATOM 713 C CA . ASN A 1 86 ? 7.691 -15.336 -29.078 1 93.19 86 ASN A CA 1
ATOM 714 C C . ASN A 1 86 ? 8.938 -15.75 -28.297 1 93.19 86 ASN A C 1
ATOM 716 O O . ASN A 1 86 ? 9.031 -15.492 -27.094 1 93.19 86 ASN A O 1
ATOM 720 N N . GLY A 1 87 ? 9.898 -16.375 -28.953 1 92.12 87 GLY A N 1
ATOM 721 C CA . GLY A 1 87 ? 11.133 -16.781 -28.297 1 92.12 87 GLY A CA 1
ATOM 722 C C . GLY A 1 87 ? 11.938 -15.602 -27.766 1 92.12 87 GLY A C 1
ATOM 723 O O . GLY A 1 87 ? 12.461 -15.656 -26.656 1 92.12 87 GLY A O 1
ATOM 724 N N . ALA A 1 88 ? 12.023 -14.57 -28.578 1 94.25 88 ALA A N 1
ATOM 725 C CA . ALA A 1 88 ? 12.758 -13.367 -28.172 1 94.25 88 ALA A CA 1
ATOM 726 C C . ALA A 1 88 ? 12.062 -12.664 -27.016 1 94.25 88 ALA A C 1
ATOM 728 O O . ALA A 1 88 ? 12.719 -12.133 -26.125 1 94.25 88 ALA A O 1
ATOM 729 N N . LEU A 1 89 ? 10.742 -12.633 -27.125 1 95.44 89 LEU A N 1
ATOM 730 C CA . LEU A 1 89 ? 9.977 -12.016 -26.047 1 95.44 89 LEU A CA 1
ATOM 731 C C . LEU A 1 89 ? 10.18 -12.766 -24.734 1 95.44 89 LEU A C 1
ATOM 733 O O . LEU A 1 89 ? 10.328 -12.148 -23.688 1 95.44 89 LEU A O 1
ATOM 737 N N . ALA A 1 90 ? 10.172 -14.062 -24.766 1 95.5 90 ALA A N 1
ATOM 738 C CA . ALA A 1 90 ? 10.422 -14.883 -23.594 1 95.5 90 ALA A CA 1
ATOM 739 C C . ALA A 1 90 ? 11.805 -14.602 -23.016 1 95.5 90 ALA A C 1
ATOM 741 O O . ALA A 1 90 ? 11.961 -14.461 -21.797 1 95.5 90 ALA A O 1
ATOM 742 N N . LYS A 1 91 ? 12.734 -14.469 -23.828 1 95.38 91 LYS A N 1
ATOM 743 C CA . LYS A 1 91 ? 14.094 -14.156 -23.406 1 95.38 91 LYS A CA 1
ATOM 744 C C . LYS A 1 91 ? 14.156 -12.781 -22.734 1 95.38 91 LYS A C 1
ATOM 746 O O . LYS A 1 91 ? 14.82 -12.609 -21.719 1 95.38 91 LYS A O 1
ATOM 751 N N . LEU A 1 92 ? 13.516 -11.852 -23.406 1 96.5 92 LEU A N 1
ATOM 752 C CA . LEU A 1 92 ? 13.492 -10.492 -22.875 1 96.5 92 LEU A CA 1
ATOM 753 C C . LEU A 1 92 ? 12.891 -10.477 -21.469 1 96.5 92 LEU A C 1
ATOM 755 O O . LEU A 1 92 ? 13.438 -9.836 -20.562 1 96.5 92 LEU A O 1
ATOM 759 N N . LYS A 1 93 ? 11.75 -11.141 -21.297 1 96.44 93 LYS A N 1
ATOM 760 C CA . LYS A 1 93 ? 11.094 -11.188 -19.984 1 96.44 93 LYS A CA 1
ATOM 761 C C . LYS A 1 93 ? 11.977 -11.875 -18.953 1 96.44 93 LYS A C 1
ATOM 763 O O . LYS A 1 93 ? 12.039 -11.453 -17.797 1 96.44 93 LYS A O 1
ATOM 768 N N . PHE A 1 94 ? 12.656 -12.938 -19.328 1 96.56 94 PHE A N 1
ATOM 769 C CA . PHE A 1 94 ? 13.609 -13.625 -18.469 1 96.56 94 PHE A CA 1
ATOM 770 C C . PHE A 1 94 ? 14.75 -12.695 -18.062 1 96.56 94 PHE A C 1
ATOM 772 O O . PHE A 1 94 ? 15.172 -12.68 -16.906 1 96.56 94 PHE A O 1
ATOM 779 N N . SER A 1 95 ? 15.18 -11.859 -18.938 1 97.38 95 SER A N 1
ATOM 780 C CA . SER A 1 95 ? 16.266 -10.914 -18.672 1 97.38 95 SER A CA 1
ATOM 781 C C . SER A 1 95 ? 15.836 -9.844 -17.672 1 97.38 95 SER A C 1
ATOM 783 O O . SER A 1 95 ? 16.656 -9.336 -16.906 1 97.38 95 SER A O 1
ATOM 785 N N . TYR A 1 96 ? 14.523 -9.539 -17.766 1 96.44 96 TYR A N 1
ATOM 786 C CA . TYR A 1 96 ? 14.031 -8.586 -16.781 1 96.44 96 TYR A CA 1
ATOM 787 C C . TYR A 1 96 ? 14.141 -9.156 -15.367 1 96.44 96 TYR A C 1
ATOM 789 O O . TYR A 1 96 ? 14.453 -8.43 -14.422 1 96.44 96 TYR A O 1
ATOM 797 N N . LEU A 1 97 ? 13.828 -10.398 -15.188 1 97 97 LEU A N 1
ATOM 798 C CA . LEU A 1 97 ? 14.016 -11.039 -13.891 1 97 97 LEU A CA 1
ATOM 799 C C . LEU A 1 97 ? 15.477 -11.008 -13.469 1 97 97 LEU A C 1
ATOM 801 O O . LEU A 1 97 ? 15.797 -10.672 -12.32 1 97 97 LEU A O 1
ATOM 805 N N . GLU A 1 98 ? 16.344 -11.359 -14.367 1 97.38 98 GLU A N 1
ATOM 806 C CA . GLU A 1 98 ? 17.781 -11.305 -14.102 1 97.38 98 GLU A CA 1
ATOM 807 C C . GLU A 1 98 ? 18.188 -9.922 -13.609 1 97.38 98 GLU A C 1
ATOM 809 O O . GLU A 1 98 ? 18.922 -9.797 -12.625 1 97.38 98 GLU A O 1
ATOM 814 N N . ARG A 1 99 ? 17.734 -8.906 -14.32 1 97.5 99 ARG A N 1
ATOM 815 C CA . ARG A 1 99 ? 18.062 -7.531 -13.969 1 97.5 99 ARG A CA 1
ATOM 816 C C . ARG A 1 99 ? 17.578 -7.188 -12.57 1 97.5 99 ARG A C 1
ATOM 818 O O . ARG A 1 99 ? 18.281 -6.547 -11.797 1 97.5 99 ARG A O 1
ATOM 825 N N . SER A 1 100 ? 16.328 -7.598 -12.305 1 95.62 100 SER A N 1
ATOM 826 C CA . SER A 1 100 ? 15.766 -7.34 -10.984 1 95.62 100 SER A CA 1
ATOM 827 C C . SER A 1 100 ? 16.609 -7.973 -9.891 1 95.62 100 SER A C 1
ATOM 829 O O . SER A 1 100 ? 16.891 -7.336 -8.867 1 95.62 100 SER A O 1
ATOM 831 N N . LEU A 1 101 ? 17.047 -9.188 -10.07 1 97.5 101 LEU A N 1
ATOM 832 C CA . LEU A 1 101 ? 17.875 -9.891 -9.102 1 97.5 101 LEU A CA 1
ATOM 833 C C . LEU A 1 101 ? 19.234 -9.227 -8.969 1 97.5 101 LEU A C 1
ATOM 835 O O . LEU A 1 101 ? 19.766 -9.094 -7.863 1 97.5 101 LEU A O 1
ATOM 839 N N . ALA A 1 102 ? 19.734 -8.758 -10.062 1 97.5 102 ALA A N 1
ATOM 840 C CA . ALA A 1 102 ? 21.062 -8.148 -10.078 1 97.5 102 ALA A CA 1
ATOM 841 C C . ALA A 1 102 ? 21.047 -6.789 -9.383 1 97.5 102 ALA A C 1
ATOM 843 O O . ALA A 1 102 ? 22.031 -6.383 -8.773 1 97.5 102 ALA A O 1
ATOM 844 N N . GLU A 1 103 ? 19.984 -6.125 -9.531 1 95.06 103 GLU A N 1
ATOM 845 C CA . GLU A 1 103 ? 19.859 -4.793 -8.938 1 95.06 103 GLU A CA 1
ATOM 846 C C . GLU A 1 103 ? 19.812 -4.867 -7.414 1 95.06 103 GLU A C 1
ATOM 848 O O . GLU A 1 103 ? 20.297 -3.959 -6.73 1 95.06 103 GLU A O 1
ATOM 853 N N . SER A 1 104 ? 19.219 -5.91 -6.879 1 93.88 104 SER A N 1
ATOM 854 C CA . SER A 1 104 ? 19.141 -6.086 -5.43 1 93.88 104 SER A CA 1
ATOM 855 C C . SER A 1 104 ? 19.359 -7.547 -5.039 1 93.88 104 SER A C 1
ATOM 857 O O . SER A 1 104 ? 18.5 -8.156 -4.406 1 93.88 104 SER A O 1
ATOM 859 N N . PRO A 1 105 ? 20.531 -8.023 -5.266 1 96.12 105 PRO A N 1
ATOM 860 C CA . PRO A 1 105 ? 20.766 -9.453 -5.078 1 96.12 105 PRO A CA 1
ATOM 861 C C . PRO A 1 105 ? 20.688 -9.883 -3.615 1 96.12 105 PRO A C 1
ATOM 863 O O . PRO A 1 105 ? 20.172 -10.961 -3.309 1 96.12 105 PRO A O 1
ATOM 866 N N . SER A 1 106 ? 21.156 -9.023 -2.688 1 96 106 SER A N 1
ATOM 867 C CA . SER A 1 106 ? 21.172 -9.359 -1.268 1 96 106 SER A CA 1
ATOM 868 C C . SER A 1 106 ? 19.75 -9.367 -0.691 1 96 106 SER A C 1
ATOM 870 O O . SER A 1 106 ? 19.516 -9.93 0.379 1 96 106 SER A O 1
ATOM 872 N N . ARG A 1 107 ? 18.875 -8.781 -1.401 1 94.75 107 ARG A N 1
ATOM 873 C CA . ARG A 1 107 ? 17.5 -8.695 -0.918 1 94.75 107 ARG A CA 1
ATOM 874 C C . ARG A 1 107 ? 16.609 -9.75 -1.589 1 94.75 107 ARG A C 1
ATOM 876 O O . ARG A 1 107 ? 15.82 -10.406 -0.924 1 94.75 107 ARG A O 1
ATOM 883 N N . LEU A 1 108 ? 16.719 -9.93 -2.898 1 96.81 108 LEU A N 1
ATOM 884 C CA . LEU A 1 108 ? 15.766 -10.711 -3.668 1 96.81 108 LEU A CA 1
ATOM 885 C C . LEU A 1 108 ? 16.203 -12.164 -3.773 1 96.81 108 LEU A C 1
ATOM 887 O O . LEU A 1 108 ? 15.383 -13.078 -3.654 1 96.81 108 LEU A O 1
ATOM 891 N N . CYS A 1 109 ? 17.453 -12.5 -3.949 1 98 109 CYS A N 1
ATOM 892 C CA . CYS A 1 109 ? 17.953 -13.852 -4.168 1 98 109 CYS A CA 1
ATOM 893 C C . CYS A 1 109 ? 17.656 -14.742 -2.969 1 98 109 CYS A C 1
ATOM 895 O O . CYS A 1 109 ? 17.234 -15.891 -3.129 1 98 109 CYS A O 1
ATOM 897 N N . PRO A 1 110 ? 17.828 -14.156 -1.759 1 97.94 110 PRO A N 1
ATOM 898 C CA . PRO A 1 110 ? 17.531 -14.992 -0.592 1 97.94 110 PRO A CA 1
ATOM 899 C C . PRO A 1 110 ? 16.062 -15.367 -0.487 1 97.94 110 PRO A C 1
ATOM 901 O O . PRO A 1 110 ? 15.703 -16.266 0.275 1 97.94 110 PRO A O 1
ATOM 904 N N . LEU A 1 111 ? 15.219 -14.711 -1.21 1 97.19 111 LEU A N 1
ATOM 905 C CA . LEU A 1 111 ? 13.789 -14.984 -1.145 1 97.19 111 LEU A CA 1
ATOM 906 C C . LEU A 1 111 ? 13.438 -16.234 -1.961 1 97.19 111 LEU A C 1
ATOM 908 O O . LEU A 1 111 ? 12.352 -16.797 -1.803 1 97.19 111 LEU A O 1
ATOM 912 N N . ILE A 1 112 ? 14.289 -16.656 -2.836 1 98 112 ILE A N 1
ATOM 913 C CA . ILE A 1 112 ? 14.016 -17.75 -3.764 1 98 112 ILE A CA 1
ATOM 914 C C . ILE A 1 112 ? 14.281 -19.094 -3.078 1 98 112 ILE A C 1
ATOM 916 O O . ILE A 1 112 ? 15.359 -19.312 -2.521 1 98 112 ILE A O 1
ATOM 920 N N . ASN A 1 113 ? 13.312 -19.875 -3.121 1 97.88 113 ASN A N 1
ATOM 921 C CA . ASN A 1 113 ? 13.43 -21.203 -2.547 1 97.88 113 ASN A CA 1
ATOM 922 C C . ASN A 1 113 ? 13.391 -22.297 -3.625 1 97.88 113 ASN A C 1
ATOM 924 O O . ASN A 1 113 ? 14.172 -23.25 -3.58 1 97.88 113 ASN A O 1
ATOM 928 N N . ARG A 1 114 ? 12.5 -22.094 -4.594 1 96.31 114 ARG A N 1
ATOM 929 C CA . ARG A 1 114 ? 12.266 -23.094 -5.629 1 96.31 114 ARG A CA 1
ATOM 930 C C . ARG A 1 114 ? 12.266 -22.453 -7.016 1 96.31 114 ARG A C 1
ATOM 932 O O . ARG A 1 114 ? 11.719 -21.375 -7.203 1 96.31 114 ARG A O 1
ATOM 939 N N . ILE A 1 115 ? 12.906 -23.203 -7.891 1 95.12 115 ILE A N 1
ATOM 940 C CA . ILE A 1 115 ? 12.906 -22.797 -9.289 1 95.12 115 ILE A CA 1
ATOM 941 C C . ILE A 1 115 ? 12.539 -23.984 -10.18 1 95.12 115 ILE A C 1
ATOM 943 O O . ILE A 1 115 ? 13.086 -25.078 -10.016 1 95.12 115 ILE A O 1
ATOM 947 N N . ARG A 1 116 ? 11.578 -23.781 -10.977 1 92.25 116 ARG A N 1
ATOM 948 C CA . ARG A 1 116 ? 11.266 -24.75 -12.023 1 92.25 116 ARG A CA 1
ATOM 949 C C . ARG A 1 116 ? 11.586 -24.188 -13.406 1 92.25 116 ARG A C 1
ATOM 951 O O . ARG A 1 116 ? 11.148 -23.078 -13.75 1 92.25 116 ARG A O 1
ATOM 958 N N . CYS A 1 117 ? 12.352 -24.906 -14.117 1 87.38 117 CYS A N 1
ATOM 959 C CA . CYS A 1 117 ? 12.789 -24.469 -15.438 1 87.38 117 CYS A CA 1
ATOM 960 C C . CYS A 1 117 ? 12.102 -25.266 -16.531 1 87.38 117 CYS A C 1
ATOM 962 O O . CYS A 1 117 ? 11.961 -26.484 -16.422 1 87.38 117 CYS A O 1
ATOM 964 N N . THR A 1 118 ? 11.672 -24.562 -17.516 1 81.88 118 THR A N 1
ATOM 965 C CA . THR A 1 118 ? 11.188 -25.25 -18.719 1 81.88 118 THR A CA 1
ATOM 966 C C . THR A 1 118 ? 12.344 -25.547 -19.656 1 81.88 118 THR A C 1
ATOM 968 O O . THR A 1 118 ? 13.461 -25.062 -19.469 1 81.88 118 THR A O 1
ATOM 971 N N . TRP A 1 119 ? 12.164 -26.328 -20.688 1 73.5 119 TRP A N 1
ATOM 972 C CA . TRP A 1 119 ? 13.195 -26.953 -21.5 1 73.5 119 TRP A CA 1
ATOM 973 C C . TRP A 1 119 ? 13.906 -25.922 -22.375 1 73.5 119 TRP A C 1
ATOM 975 O O . TRP A 1 119 ? 15.094 -26.078 -22.672 1 73.5 119 TRP A O 1
ATOM 985 N N . HIS A 1 120 ? 13.297 -24.844 -22.75 1 77.94 120 HIS A N 1
ATOM 986 C CA . HIS A 1 120 ? 13.852 -24 -23.797 1 77.94 120 HIS A CA 1
ATOM 987 C C . HIS A 1 120 ? 14.203 -22.609 -23.266 1 77.94 120 HIS A C 1
ATOM 989 O O . HIS A 1 120 ? 14.125 -21.625 -24 1 77.94 120 HIS A O 1
ATOM 995 N N . LEU A 1 121 ? 14.617 -22.656 -22.094 1 86.06 121 LEU A N 1
ATOM 996 C CA . LEU A 1 121 ? 15.031 -21.359 -21.562 1 86.06 121 LEU A CA 1
ATOM 997 C C . LEU A 1 121 ? 16.359 -20.922 -22.172 1 86.06 121 LEU A C 1
ATOM 999 O O . LEU A 1 121 ? 17.172 -21.75 -22.562 1 86.06 121 LEU A O 1
ATOM 1003 N N . ASN A 1 122 ? 16.5 -19.641 -22.25 1 90.19 122 ASN A N 1
ATOM 1004 C CA . ASN A 1 122 ? 17.766 -19.109 -22.766 1 90.19 122 ASN A CA 1
ATOM 1005 C C . ASN A 1 122 ? 18.922 -19.438 -21.844 1 90.19 122 ASN A C 1
ATOM 1007 O O . ASN A 1 122 ? 18.891 -19.109 -20.656 1 90.19 122 ASN A O 1
ATOM 1011 N N . GLU A 1 123 ? 19.922 -20 -22.391 1 88.81 123 GLU A N 1
ATOM 1012 C CA . GLU A 1 123 ? 21.031 -20.547 -21.594 1 88.81 123 GLU A CA 1
ATOM 1013 C C . GLU A 1 123 ? 21.875 -19.422 -21 1 88.81 123 GLU A C 1
ATOM 1015 O O . GLU A 1 123 ? 22.359 -19.547 -19.875 1 88.81 123 GLU A O 1
ATOM 1020 N N . ASP A 1 124 ? 22.047 -18.359 -21.734 1 91.31 124 ASP A N 1
ATOM 1021 C CA . ASP A 1 124 ? 22.859 -17.25 -21.25 1 91.31 124 ASP A CA 1
ATOM 1022 C C . ASP A 1 124 ? 22.234 -16.594 -20.031 1 91.31 124 ASP A C 1
ATOM 1024 O O . ASP A 1 124 ? 22.906 -16.375 -19.016 1 91.31 124 ASP A O 1
ATOM 1028 N N . VAL A 1 125 ? 20.984 -16.297 -20.219 1 93.94 125 VAL A N 1
ATOM 1029 C CA . VAL A 1 125 ? 20.281 -15.648 -19.109 1 93.94 125 VAL A CA 1
ATOM 1030 C C . VAL A 1 125 ? 20.25 -16.562 -17.891 1 93.94 125 VAL A C 1
ATOM 1032 O O . VAL A 1 125 ? 20.484 -16.125 -16.766 1 93.94 125 VAL A O 1
ATOM 1035 N N . MET A 1 126 ? 20.047 -17.828 -18.141 1 93.31 126 MET A N 1
ATOM 1036 C CA . MET A 1 126 ? 20 -18.797 -17.047 1 93.31 126 MET A CA 1
ATOM 1037 C C . MET A 1 126 ? 21.344 -18.875 -16.328 1 93.31 126 MET A C 1
ATOM 1039 O O . MET A 1 126 ? 21.391 -18.938 -15.102 1 93.31 126 MET A O 1
ATOM 1043 N N . SER A 1 127 ? 22.359 -18.859 -17.047 1 93 127 SER A N 1
ATOM 1044 C CA . SER A 1 127 ? 23.688 -18.891 -16.453 1 93 127 SER A CA 1
ATOM 1045 C C . SER A 1 127 ? 23.922 -17.703 -15.523 1 93 127 SER A C 1
ATOM 1047 O O . SER A 1 127 ? 24.5 -17.859 -14.445 1 93 127 SER A O 1
ATOM 1049 N N . ASN A 1 128 ? 23.484 -16.547 -15.992 1 95.44 128 ASN A N 1
ATOM 1050 C CA . ASN A 1 128 ? 23.609 -15.344 -15.172 1 95.44 128 ASN A CA 1
ATOM 1051 C C . ASN A 1 128 ? 22.797 -15.461 -13.891 1 95.44 128 ASN A C 1
ATOM 1053 O O . ASN A 1 128 ? 23.25 -15.07 -12.82 1 95.44 128 ASN A O 1
ATOM 1057 N N . VAL A 1 129 ? 21.625 -15.961 -14 1 95.56 129 VAL A N 1
ATOM 1058 C CA . VAL A 1 129 ? 20.75 -16.125 -12.844 1 95.56 129 VAL A CA 1
ATOM 1059 C C . VAL A 1 129 ? 21.375 -17.094 -11.852 1 95.56 129 VAL A C 1
ATOM 1061 O O . VAL A 1 129 ? 21.391 -16.844 -10.648 1 95.56 129 VAL A O 1
ATOM 1064 N N . LEU A 1 130 ? 21.922 -18.156 -12.375 1 94.75 130 LEU A N 1
ATOM 1065 C CA . LEU A 1 130 ? 22.531 -19.172 -11.516 1 94.75 130 LEU A CA 1
ATOM 1066 C C . LEU A 1 130 ? 23.766 -18.609 -10.82 1 94.75 130 LEU A C 1
ATOM 1068 O O . LEU A 1 130 ? 24.062 -18.953 -9.68 1 94.75 130 LEU A O 1
ATOM 1072 N N . GLN A 1 131 ? 24.484 -17.766 -11.516 1 96.31 131 GLN A N 1
ATOM 1073 C CA . GLN A 1 131 ? 25.625 -17.109 -10.898 1 96.31 131 GLN A CA 1
ATOM 1074 C C . GLN A 1 131 ? 25.203 -16.25 -9.711 1 96.31 131 GLN A C 1
ATOM 1076 O O . GLN A 1 131 ? 25.844 -16.297 -8.656 1 96.31 131 GLN A O 1
ATOM 1081 N N . LEU A 1 132 ? 24.141 -15.508 -9.922 1 97.38 132 LEU A N 1
ATOM 1082 C CA . LEU A 1 132 ? 23.609 -14.688 -8.836 1 97.38 132 LEU A CA 1
ATOM 1083 C C . LEU A 1 132 ? 23.172 -15.547 -7.66 1 97.38 132 LEU A C 1
ATOM 1085 O O . LEU A 1 132 ? 23.469 -15.234 -6.508 1 97.38 132 LEU A O 1
ATOM 1089 N N . LEU A 1 133 ? 22.531 -16.656 -7.949 1 96.69 133 LEU A N 1
ATOM 1090 C CA . LEU A 1 133 ? 22.016 -17.531 -6.906 1 96.69 133 LEU A CA 1
ATOM 1091 C C . LEU A 1 133 ? 23.141 -18.25 -6.18 1 96.69 133 LEU A C 1
ATOM 1093 O O . LEU A 1 133 ? 23.031 -18.562 -4.992 1 96.69 133 LEU A O 1
ATOM 1097 N N . SER A 1 134 ? 24.188 -18.562 -6.898 1 95.88 134 SER A N 1
ATOM 1098 C CA . SER A 1 134 ? 25.328 -19.188 -6.266 1 95.88 134 SER A CA 1
ATOM 1099 C C . SER A 1 134 ? 25.953 -18.281 -5.207 1 95.88 134 SER A C 1
ATOM 1101 O O . SER A 1 134 ? 26.453 -18.766 -4.188 1 95.88 134 SER A O 1
ATOM 1103 N N . GLU A 1 135 ? 25.859 -17 -5.402 1 96.5 135 GLU A N 1
ATOM 1104 C CA . GLU A 1 135 ? 26.484 -16.031 -4.508 1 96.5 135 GLU A CA 1
ATOM 1105 C C . GLU A 1 135 ? 25.516 -15.594 -3.406 1 96.5 135 GLU A C 1
ATOM 1107 O O . GLU A 1 135 ? 25.922 -15.398 -2.26 1 96.5 135 GLU A O 1
ATOM 1112 N N . TYR A 1 136 ? 24.219 -15.539 -3.83 1 97.19 136 TYR A N 1
ATOM 1113 C CA . TYR A 1 136 ? 23.328 -14.867 -2.902 1 97.19 136 TYR A CA 1
ATOM 1114 C C . TYR A 1 136 ? 22.141 -15.758 -2.553 1 97.19 136 TYR A C 1
ATOM 1116 O O . TYR A 1 136 ? 21.312 -15.398 -1.703 1 97.19 136 TYR A O 1
ATOM 1124 N N . GLY A 1 137 ? 21.953 -16.938 -3.24 1 96.62 137 GLY A N 1
ATOM 1125 C CA . GLY A 1 137 ? 20.766 -17.766 -3.084 1 96.62 137 GLY A CA 1
ATOM 1126 C C . GLY A 1 137 ? 20.891 -18.766 -1.947 1 96.62 137 GLY A C 1
ATOM 1127 O O . GLY A 1 137 ? 20.75 -19.969 -2.154 1 96.62 137 GLY A O 1
ATOM 1128 N N . CYS A 1 138 ? 20.969 -18.219 -0.729 1 95.88 138 CYS A N 1
ATOM 1129 C CA . CYS A 1 138 ? 21.25 -19.062 0.426 1 95.88 138 CYS A CA 1
ATOM 1130 C C . CYS A 1 138 ? 20.031 -19.938 0.771 1 95.88 138 CYS A C 1
ATOM 1132 O O . CYS A 1 138 ? 20.172 -20.969 1.415 1 95.88 138 CYS A O 1
ATOM 1134 N N . ASN A 1 139 ? 18.859 -19.547 0.291 1 96.94 139 ASN A N 1
ATOM 1135 C CA . ASN A 1 139 ? 17.656 -20.281 0.679 1 96.94 139 ASN A CA 1
ATOM 1136 C C . ASN A 1 139 ? 17.141 -21.156 -0.455 1 96.94 139 ASN A C 1
ATOM 1138 O O . ASN A 1 139 ? 16.094 -21.781 -0.334 1 96.94 139 ASN A O 1
ATOM 1142 N N . VAL A 1 140 ? 17.891 -21.234 -1.571 1 97.25 140 VAL A N 1
ATOM 1143 C CA . VAL A 1 140 ? 17.484 -22.094 -2.682 1 97.25 140 VAL A CA 1
ATOM 1144 C C . VAL A 1 140 ? 17.609 -23.562 -2.275 1 97.25 140 VAL A C 1
ATOM 1146 O O . VAL A 1 140 ? 18.672 -24 -1.835 1 97.25 140 VAL A O 1
ATOM 1149 N N . ARG A 1 141 ? 16.516 -24.266 -2.408 1 96.94 141 ARG A N 1
ATOM 1150 C CA . ARG A 1 141 ? 16.531 -25.672 -2.014 1 96.94 141 ARG A CA 1
ATOM 1151 C C . ARG A 1 141 ? 16.156 -26.578 -3.186 1 96.94 141 ARG A C 1
ATOM 1153 O O . ARG A 1 141 ? 16.609 -27.719 -3.268 1 96.94 141 ARG A O 1
ATOM 1160 N N . PHE A 1 142 ? 15.352 -26.078 -4.074 1 95.88 142 PHE A N 1
ATOM 1161 C CA . PHE A 1 142 ? 14.828 -26.922 -5.145 1 95.88 142 PHE A CA 1
ATOM 1162 C C . PHE A 1 142 ? 15.039 -26.266 -6.504 1 95.88 142 PHE A C 1
ATOM 1164 O O . PHE A 1 142 ? 14.648 -25.109 -6.707 1 95.88 142 PHE A O 1
ATOM 1171 N N . VAL A 1 143 ? 15.648 -26.906 -7.402 1 93.06 143 VAL A N 1
ATOM 1172 C CA . VAL A 1 143 ? 15.758 -26.5 -8.797 1 93.06 143 VAL A CA 1
ATOM 1173 C C . VAL A 1 143 ? 15.406 -27.672 -9.711 1 93.06 143 VAL A C 1
ATOM 1175 O O . VAL A 1 143 ? 16.172 -28.625 -9.828 1 93.06 143 VAL A O 1
ATOM 1178 N N . ASP A 1 144 ? 14.234 -27.5 -10.281 1 88 144 ASP A N 1
ATOM 1179 C CA . ASP A 1 144 ? 13.75 -28.547 -11.172 1 88 144 ASP A CA 1
ATOM 1180 C C . ASP A 1 144 ? 14.078 -28.219 -12.625 1 88 144 ASP A C 1
ATOM 1182 O O . ASP A 1 144 ? 13.641 -27.188 -13.156 1 88 144 ASP A O 1
ATOM 1186 N N . GLN A 1 145 ? 14.938 -29.031 -13.125 1 81.88 145 GLN A N 1
ATOM 1187 C CA . GLN A 1 145 ? 15.289 -28.875 -14.531 1 81.88 145 GLN A CA 1
ATOM 1188 C C . GLN A 1 145 ? 15.195 -30.203 -15.281 1 81.88 145 GLN A C 1
ATOM 1190 O O . GLN A 1 145 ? 15.039 -31.25 -14.664 1 81.88 145 GLN A O 1
ATOM 1195 N N . PHE A 1 146 ? 15.234 -30.141 -16.594 1 68.88 146 PHE A N 1
ATOM 1196 C CA . PHE A 1 146 ? 15.039 -31.375 -17.328 1 68.88 146 PHE A CA 1
ATOM 1197 C C . PHE A 1 146 ? 16.359 -31.859 -17.938 1 68.88 146 PHE A C 1
ATOM 1199 O O . PHE A 1 146 ? 16.781 -33 -17.719 1 68.88 146 PHE A O 1
ATOM 1206 N N . VAL A 1 147 ? 16.906 -31.109 -18.797 1 67.38 147 VAL A N 1
ATOM 1207 C CA . VAL A 1 147 ? 17.859 -31.828 -19.625 1 67.38 147 VAL A CA 1
ATOM 1208 C C . VAL A 1 147 ? 19.125 -30.984 -19.797 1 67.38 147 VAL A C 1
ATOM 1210 O O . VAL A 1 147 ? 20.094 -31.438 -20.422 1 67.38 147 VAL A O 1
ATOM 1213 N N . ARG A 1 148 ? 19.266 -30.031 -19.078 1 77.44 148 ARG A N 1
ATOM 1214 C CA . ARG A 1 148 ? 20.359 -29.141 -19.453 1 77.44 148 ARG A CA 1
ATOM 1215 C C . ARG A 1 148 ? 21.547 -29.297 -18.516 1 77.44 148 ARG A C 1
ATOM 1217 O O . ARG A 1 148 ? 21.469 -28.938 -17.328 1 77.44 148 ARG A O 1
ATOM 1224 N N . SER A 1 149 ? 22.641 -29.641 -19.109 1 78.5 149 SER A N 1
ATOM 1225 C CA . SER A 1 149 ? 23.844 -29.844 -18.312 1 78.5 149 SER A CA 1
ATOM 1226 C C . SER A 1 149 ? 24.391 -28.531 -17.781 1 78.5 149 SER A C 1
ATOM 1228 O O . SER A 1 149 ? 25.016 -28.5 -16.703 1 78.5 149 SER A O 1
ATOM 1230 N N . CYS A 1 150 ? 24.172 -27.469 -18.5 1 80.62 150 CYS A N 1
ATOM 1231 C CA . CYS A 1 150 ? 24.688 -26.156 -18.078 1 80.62 150 CYS A CA 1
ATOM 1232 C C . CYS A 1 150 ? 24.062 -25.734 -16.75 1 80.62 150 CYS A C 1
ATOM 1234 O O . CYS A 1 150 ? 24.703 -25.062 -15.945 1 80.62 150 CYS A O 1
ATOM 1236 N N . VAL A 1 151 ? 22.891 -26.156 -16.531 1 86.31 151 VAL A N 1
ATOM 1237 C CA . VAL A 1 151 ? 22.203 -25.844 -15.281 1 86.31 151 VAL A CA 1
ATOM 1238 C C . VAL A 1 151 ? 22.875 -26.578 -14.117 1 86.31 151 VAL A C 1
ATOM 1240 O O . VAL A 1 151 ? 23.109 -25.984 -13.062 1 86.31 151 VAL A O 1
ATOM 1243 N N . ASN A 1 152 ? 23.203 -27.812 -14.383 1 86.94 152 ASN A N 1
ATOM 1244 C CA . ASN A 1 152 ? 23.906 -28.578 -13.359 1 86.94 152 ASN A CA 1
ATOM 1245 C C . ASN A 1 152 ? 25.234 -27.938 -13 1 86.94 152 ASN A C 1
ATOM 1247 O O . ASN A 1 152 ? 25.609 -27.891 -11.82 1 86.94 152 ASN A O 1
ATOM 1251 N N . ASP A 1 153 ? 25.875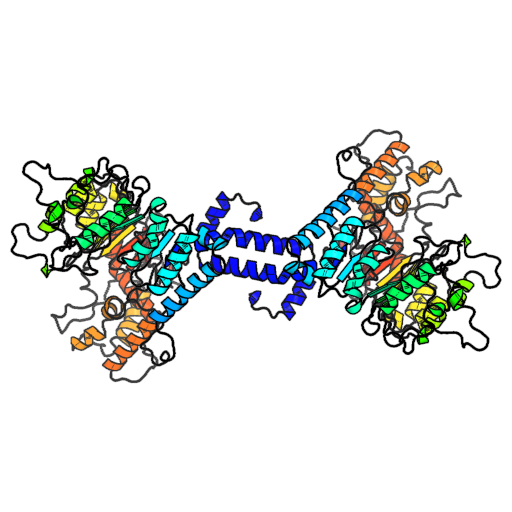 -27.5 -13.977 1 87.06 153 ASP A N 1
ATOM 1252 C CA . ASP A 1 153 ? 27.172 -26.859 -13.742 1 87.06 153 ASP A CA 1
ATOM 1253 C C . ASP A 1 153 ? 27 -25.594 -12.891 1 87.06 153 ASP A C 1
ATOM 1255 O O . ASP A 1 153 ? 27.812 -25.328 -11.992 1 87.06 153 ASP A O 1
ATOM 1259 N N . GLY A 1 154 ? 25.984 -24.906 -13.227 1 88.5 154 GLY A N 1
ATOM 1260 C CA . GLY A 1 154 ? 25.719 -23.672 -12.492 1 88.5 154 GLY A CA 1
ATOM 1261 C C . GLY A 1 154 ? 25.266 -23.906 -11.062 1 88.5 154 GLY A C 1
ATOM 1262 O O . GLY A 1 154 ? 25.422 -23.031 -10.211 1 88.5 154 GLY A O 1
ATOM 1263 N N . LEU A 1 155 ? 24.797 -25.094 -10.773 1 90.88 155 LEU A N 1
ATOM 1264 C CA . LEU A 1 155 ? 24.25 -25.406 -9.461 1 90.88 155 LEU A CA 1
ATOM 1265 C C . LEU A 1 155 ? 25.312 -26.031 -8.562 1 90.88 155 LEU A C 1
ATOM 1267 O O . LEU A 1 155 ? 25.078 -26.266 -7.375 1 90.88 155 LEU A O 1
ATOM 1271 N N . LYS A 1 156 ? 26.484 -26.297 -9.078 1 91 156 LYS A N 1
ATOM 1272 C CA . LYS A 1 156 ? 27.547 -26.984 -8.344 1 91 156 LYS A CA 1
ATOM 1273 C C . LYS A 1 156 ? 27.859 -26.266 -7.027 1 91 156 LYS A C 1
ATOM 1275 O O . LYS A 1 156 ? 27.953 -26.906 -5.977 1 91 156 LYS A O 1
ATOM 1280 N N . PRO A 1 157 ? 27.875 -24.969 -7.059 1 92.5 157 PRO A N 1
ATOM 1281 C CA . PRO A 1 157 ? 28.188 -24.297 -5.797 1 92.5 157 PRO A CA 1
ATOM 1282 C C . PRO A 1 157 ? 27.094 -24.469 -4.746 1 92.5 157 PRO A C 1
ATOM 1284 O O . PRO A 1 157 ? 27.359 -24.312 -3.551 1 92.5 157 PRO A O 1
ATOM 1287 N N . LEU A 1 158 ? 25.891 -24.781 -5.164 1 93.12 158 LEU A N 1
ATOM 1288 C CA . LEU A 1 158 ? 24.75 -24.906 -4.25 1 93.12 158 LEU A CA 1
ATOM 1289 C C . LEU A 1 158 ? 24.469 -26.359 -3.932 1 93.12 158 LEU A C 1
ATOM 1291 O O . LEU A 1 158 ? 23.469 -26.688 -3.275 1 93.12 158 LEU A O 1
ATOM 1295 N N . SER A 1 159 ? 25.25 -27.312 -4.379 1 91.75 159 SER A N 1
ATOM 1296 C CA . SER A 1 159 ? 24.984 -28.75 -4.359 1 91.75 159 SER A CA 1
ATOM 1297 C C . SER A 1 159 ? 24.734 -29.25 -2.938 1 91.75 159 SER A C 1
ATOM 1299 O O . SER A 1 159 ? 23.922 -30.141 -2.723 1 91.75 159 SER A O 1
ATOM 1301 N N . LYS A 1 160 ? 25.297 -28.688 -1.937 1 91.88 160 LYS A N 1
ATOM 1302 C CA . LYS A 1 160 ? 25.203 -29.156 -0.562 1 91.88 160 LYS A CA 1
ATOM 1303 C C . LYS A 1 160 ? 23.875 -28.766 0.069 1 91.88 160 LYS A C 1
ATOM 1305 O O . LYS A 1 160 ? 23.438 -29.375 1.047 1 91.88 160 LYS A O 1
ATOM 1310 N N . GLN A 1 161 ? 23.312 -27.734 -0.436 1 95 161 GLN A N 1
ATOM 1311 C CA . GLN A 1 161 ? 22.062 -27.281 0.168 1 95 161 GLN A CA 1
ATOM 1312 C C . GLN A 1 161 ? 20.859 -27.75 -0.646 1 95 161 GLN A C 1
ATOM 1314 O O . GLN A 1 161 ? 19.734 -27.703 -0.163 1 95 161 GLN A O 1
ATOM 1319 N N . LEU A 1 162 ? 21.031 -28.203 -1.842 1 95.38 162 LEU A N 1
ATOM 1320 C CA . LEU A 1 162 ? 19.938 -28.547 -2.738 1 95.38 162 LEU A CA 1
ATOM 1321 C C . LEU A 1 162 ? 19.281 -29.875 -2.32 1 95.38 162 LEU A C 1
ATOM 1323 O O . LEU A 1 162 ? 19.984 -30.797 -1.919 1 95.38 162 LEU A O 1
ATOM 1327 N N . LYS A 1 163 ? 18.016 -29.859 -2.453 1 96.75 163 LYS A N 1
ATOM 1328 C CA . LYS A 1 163 ? 17.234 -31.047 -2.156 1 96.75 163 LYS A CA 1
ATOM 1329 C C . LYS A 1 163 ? 16.812 -31.766 -3.438 1 96.75 163 LYS A C 1
ATOM 1331 O O . LYS A 1 163 ? 16.078 -32.75 -3.391 1 96.75 163 LYS A O 1
ATOM 1336 N N . THR A 1 164 ? 17.219 -31.234 -4.531 1 94.94 164 THR A N 1
ATOM 1337 C CA . THR A 1 164 ? 16.906 -31.781 -5.844 1 94.94 164 THR A CA 1
ATOM 1338 C C . THR A 1 164 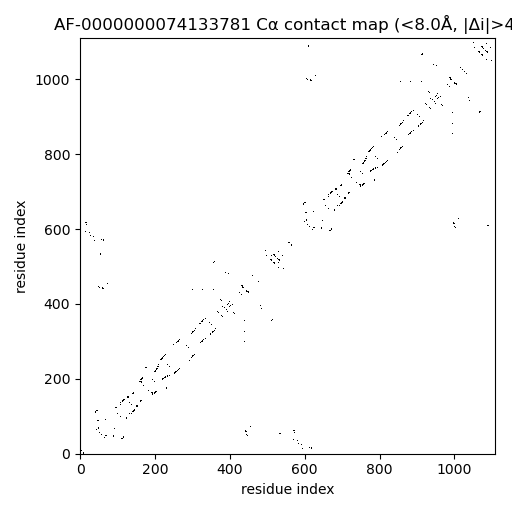? 18.188 -32.125 -6.602 1 94.94 164 THR A C 1
ATOM 1340 O O . THR A 1 164 ? 19.188 -31.406 -6.488 1 94.94 164 THR A O 1
ATOM 1343 N N . LEU A 1 165 ? 18.141 -33.188 -7.371 1 93.44 165 LEU A N 1
ATOM 1344 C CA . LEU A 1 165 ? 19.219 -33.594 -8.258 1 93.44 165 LEU A CA 1
ATOM 1345 C C . LEU A 1 165 ? 18.688 -34.125 -9.57 1 93.44 165 LEU A C 1
ATOM 1347 O O . LEU A 1 165 ? 17.75 -34.938 -9.57 1 93.44 165 LEU A O 1
ATOM 1351 N N . THR A 1 166 ? 19.156 -33.625 -10.578 1 92.44 166 THR A N 1
ATOM 1352 C CA . THR A 1 166 ? 18.859 -34.188 -11.898 1 92.44 166 THR A CA 1
ATOM 1353 C C . THR A 1 166 ? 20.109 -34.781 -12.539 1 92.44 166 THR A C 1
ATOM 1355 O O . THR A 1 166 ? 21.078 -34.031 -12.82 1 92.44 166 THR A O 1
ATOM 1358 N N . LEU A 1 167 ? 20.109 -36.031 -12.68 1 92.56 167 LEU A N 1
ATOM 1359 C CA . LEU A 1 167 ? 21.141 -36.656 -13.492 1 92.56 167 LEU A CA 1
ATOM 1360 C C . LEU A 1 167 ? 20.797 -36.594 -14.977 1 92.56 167 LEU A C 1
ATOM 1362 O O . LEU A 1 167 ? 19.969 -37.375 -15.453 1 92.56 167 LEU A O 1
ATOM 1366 N N . THR A 1 168 ? 21.406 -35.719 -15.641 1 90.06 168 THR A N 1
ATOM 1367 C CA . THR A 1 168 ? 21.047 -35.375 -17.016 1 90.06 168 THR A CA 1
ATOM 1368 C C . THR A 1 168 ? 21.391 -36.531 -17.953 1 90.06 168 THR A C 1
ATOM 1370 O O . THR A 1 168 ? 22.234 -37.375 -17.625 1 90.06 168 THR A O 1
ATOM 1373 N N . PRO A 1 169 ? 20.734 -36.594 -19.078 1 91.31 169 PRO A N 1
ATOM 1374 C CA . PRO A 1 169 ? 21.062 -37.625 -20.062 1 91.31 169 PRO A CA 1
ATOM 1375 C C . PRO A 1 169 ? 22.359 -37.344 -20.812 1 91.31 169 PRO A C 1
ATOM 1377 O O . PRO A 1 169 ? 22.859 -36.219 -20.797 1 91.31 169 PRO A O 1
ATOM 1380 N N . PRO A 1 170 ? 22.891 -38.375 -21.391 1 89.62 170 PRO A N 1
ATOM 1381 C CA . PRO A 1 170 ? 24.094 -38.156 -22.188 1 89.62 170 PRO A CA 1
ATOM 1382 C C . PRO A 1 170 ? 23.859 -37.219 -23.359 1 89.62 170 PRO A C 1
ATOM 1384 O O . PRO A 1 170 ? 24.734 -36.406 -23.688 1 89.62 170 PRO A O 1
ATOM 1387 N N . THR A 1 171 ? 22.719 -37.406 -24.031 1 87.81 171 THR A N 1
ATOM 1388 C CA . THR A 1 171 ? 22.25 -36.562 -25.109 1 87.81 171 THR A CA 1
ATOM 1389 C C . THR A 1 171 ? 20.766 -36.25 -24.953 1 87.81 171 THR A C 1
ATOM 1391 O O . THR A 1 171 ? 20.047 -36.938 -24.25 1 87.81 171 THR A O 1
ATOM 1394 N N . ILE A 1 172 ? 20.406 -35.219 -25.609 1 83.38 172 ILE A N 1
ATOM 1395 C CA . ILE A 1 172 ? 19 -34.812 -25.484 1 83.38 172 ILE A CA 1
ATOM 1396 C C . ILE A 1 172 ? 18.094 -35.969 -25.969 1 83.38 172 ILE A C 1
ATOM 1398 O O . ILE A 1 172 ? 17.219 -36.406 -25.234 1 83.38 172 ILE A O 1
ATOM 1402 N N . MET A 1 173 ? 18.391 -36.344 -27.109 1 86.62 173 MET A N 1
ATOM 1403 C CA . MET A 1 173 ? 17.672 -37.5 -27.641 1 86.62 173 MET A CA 1
ATOM 1404 C C . MET A 1 173 ? 18.5 -38.75 -27.547 1 86.62 173 MET A C 1
ATOM 1406 O O . MET A 1 173 ? 19.719 -38.719 -27.703 1 86.62 173 MET A O 1
ATOM 1410 N N . PRO A 1 174 ? 17.828 -39.844 -27.234 1 89.38 174 PRO A N 1
ATOM 1411 C CA . PRO A 1 174 ? 18.578 -41.094 -27.125 1 89.38 174 PRO A CA 1
ATOM 1412 C C . PRO A 1 174 ? 19.312 -41.469 -28.422 1 89.38 174 PRO A C 1
ATOM 1414 O O . PRO A 1 174 ? 18.766 -41.25 -29.516 1 89.38 174 PRO A O 1
ATOM 1417 N N . THR A 1 175 ? 20.484 -41.844 -28.234 1 84.81 175 THR A N 1
ATOM 1418 C CA . THR A 1 175 ? 21.266 -42.312 -29.375 1 84.81 175 THR A CA 1
ATOM 1419 C C . THR A 1 175 ? 21.547 -43.812 -29.25 1 84.81 175 THR A C 1
ATOM 1421 O O . THR A 1 175 ? 21.266 -44.438 -28.219 1 84.81 175 THR A O 1
ATOM 1424 N N . HIS A 1 176 ? 21.938 -44.5 -30.328 1 77.75 176 HIS A N 1
ATOM 1425 C CA . HIS A 1 176 ? 22.25 -45.906 -30.297 1 77.75 176 HIS A CA 1
ATOM 1426 C C . HIS A 1 176 ? 23.688 -46.156 -29.875 1 77.75 176 HIS A C 1
ATOM 1428 O O . HIS A 1 176 ? 24.125 -47.312 -29.781 1 77.75 176 HIS A O 1
ATOM 1434 N N . ASP A 1 177 ? 24.328 -45.094 -29.484 1 77.62 177 ASP A N 1
ATOM 1435 C CA . ASP A 1 177 ? 25.734 -45.219 -29.094 1 77.62 177 ASP A CA 1
ATOM 1436 C C . ASP A 1 177 ? 25.859 -45.594 -27.625 1 77.62 177 ASP A C 1
ATOM 1438 O O . ASP A 1 177 ? 24.938 -45.344 -26.844 1 77.62 177 ASP A O 1
ATOM 1442 N N . LYS A 1 178 ? 26.953 -46.312 -27.406 1 78.62 178 LYS A N 1
ATOM 1443 C CA . LYS A 1 178 ? 27.266 -46.594 -26 1 78.62 178 LYS A CA 1
ATOM 1444 C C . LYS A 1 178 ? 27.547 -45.312 -25.234 1 78.62 178 LYS A C 1
ATOM 1446 O O . LYS A 1 178 ? 28.125 -44.375 -25.781 1 78.62 178 LYS A O 1
ATOM 1451 N N . VAL A 1 179 ? 27.125 -45.25 -23.953 1 88.31 179 VAL A N 1
ATOM 1452 C CA . VAL A 1 179 ? 27.375 -44.125 -23.078 1 88.31 179 VAL A CA 1
ATOM 1453 C C . VAL A 1 179 ? 28.875 -43.969 -22.812 1 88.31 179 VAL A C 1
ATOM 1455 O O . VAL A 1 179 ? 29.562 -44.969 -22.578 1 88.31 179 VAL A O 1
ATOM 1458 N N . SER A 1 180 ? 29.391 -42.844 -22.906 1 86.38 180 SER A N 1
ATOM 1459 C CA . SER A 1 180 ? 30.812 -42.562 -22.75 1 86.38 180 SER A CA 1
ATOM 1460 C C . SER A 1 180 ? 31.219 -42.625 -21.281 1 86.38 180 SER A C 1
ATOM 1462 O O . SER A 1 180 ? 30.406 -42.312 -20.391 1 86.38 180 SER A O 1
ATOM 1464 N N . SER A 1 181 ? 32.438 -42.969 -21.078 1 87.06 181 SER A N 1
ATOM 1465 C CA . SER A 1 181 ? 32.969 -42.938 -19.719 1 87.06 181 SER A CA 1
ATOM 1466 C C . SER A 1 181 ? 33.031 -41.531 -19.172 1 87.06 181 SER A C 1
ATOM 1468 O O . SER A 1 181 ? 32.906 -41.312 -17.969 1 87.06 181 SER A O 1
ATOM 1470 N N . SER A 1 182 ? 33.25 -40.594 -20.062 1 88.06 182 SER A N 1
ATOM 1471 C CA . SER A 1 182 ? 33.312 -39.188 -19.656 1 88.06 182 SER A CA 1
ATOM 1472 C C . SER A 1 182 ? 31.969 -38.75 -19.094 1 88.06 182 SER A C 1
ATOM 1474 O O . SER A 1 182 ? 31.938 -37.969 -18.125 1 88.06 182 SER A O 1
ATOM 1476 N N . TYR A 1 183 ? 30.938 -39.156 -19.719 1 89.88 183 TYR A N 1
ATOM 1477 C CA . TYR A 1 183 ? 29.594 -38.812 -19.234 1 89.88 183 TYR A CA 1
ATOM 1478 C C . TYR A 1 183 ? 29.375 -39.406 -17.844 1 89.88 183 TYR A C 1
ATOM 1480 O O . TYR A 1 183 ? 28.891 -38.719 -16.938 1 89.88 183 TYR A O 1
ATOM 1488 N N . LEU A 1 184 ? 29.734 -40.562 -17.625 1 89.94 184 LEU A N 1
ATOM 1489 C CA . LEU A 1 184 ? 29.516 -41.219 -16.344 1 89.94 184 LEU A CA 1
ATOM 1490 C C . LEU A 1 184 ? 30.344 -40.562 -15.25 1 89.94 184 LEU A C 1
ATOM 1492 O O . LEU A 1 184 ? 29.875 -40.406 -14.117 1 89.94 184 LEU A O 1
ATOM 1496 N N . ASN A 1 185 ? 31.531 -40.188 -15.594 1 89.5 185 ASN A N 1
ATOM 1497 C CA . ASN A 1 185 ? 32.375 -39.469 -14.641 1 89.5 185 ASN A CA 1
ATOM 1498 C C . ASN A 1 185 ? 31.75 -38.156 -14.227 1 89.5 185 ASN A C 1
ATOM 1500 O O . ASN A 1 185 ? 31.828 -37.75 -13.062 1 89.5 185 ASN A O 1
ATOM 1504 N N . LYS A 1 186 ? 31.188 -37.562 -15.141 1 88.69 186 LYS A N 1
ATOM 1505 C CA . LYS A 1 186 ? 30.547 -36.281 -14.867 1 88.69 186 LYS A CA 1
ATOM 1506 C C . LYS A 1 186 ? 29.391 -36.438 -13.891 1 88.69 186 LYS A C 1
ATOM 1508 O O . LYS A 1 186 ? 29.25 -35.625 -12.961 1 88.69 186 LYS A O 1
ATOM 1513 N N . ILE A 1 187 ? 28.516 -37.406 -14.156 1 89.81 187 ILE A N 1
ATOM 1514 C CA . ILE A 1 187 ? 27.359 -37.594 -13.289 1 89.81 187 ILE A CA 1
ATOM 1515 C C . ILE A 1 187 ? 27.812 -38.062 -11.914 1 89.81 187 ILE A C 1
ATOM 1517 O O . ILE A 1 187 ? 27.234 -37.719 -10.891 1 89.81 187 ILE A O 1
ATOM 1521 N N . ASP A 1 188 ? 28.938 -38.812 -11.914 1 90 188 ASP A N 1
ATOM 1522 C CA . ASP A 1 188 ? 29.5 -39.25 -10.641 1 90 188 ASP A CA 1
ATOM 1523 C C . ASP A 1 188 ? 29.969 -38.031 -9.812 1 90 188 ASP A C 1
ATOM 1525 O O . ASP A 1 188 ? 29.719 -37.969 -8.609 1 90 188 ASP A O 1
ATOM 1529 N N . HIS A 1 189 ? 30.594 -37.219 -10.461 1 89.5 189 HIS A N 1
ATOM 1530 C CA . HIS A 1 189 ? 31.094 -36.031 -9.789 1 89.5 189 HIS A CA 1
ATOM 1531 C C . HIS A 1 189 ? 29.969 -35.219 -9.203 1 89.5 189 HIS A C 1
ATOM 1533 O O . HIS A 1 189 ? 30.094 -34.688 -8.094 1 89.5 189 HIS A O 1
ATOM 1539 N N . LEU A 1 190 ? 28.938 -35.125 -9.93 1 88.25 190 LEU A N 1
ATOM 1540 C CA . LEU A 1 190 ? 27.781 -34.375 -9.453 1 88.25 190 LEU A CA 1
ATOM 1541 C C . LEU A 1 190 ? 27.125 -35.094 -8.266 1 88.25 190 LEU A C 1
ATOM 1543 O O . LEU A 1 190 ? 26.828 -34.438 -7.258 1 88.25 190 LEU A O 1
ATOM 1547 N N . PHE A 1 191 ? 26.984 -36.312 -8.406 1 90.94 191 PHE A N 1
ATOM 1548 C CA . PHE A 1 191 ? 26.312 -37.125 -7.391 1 90.94 191 PHE A CA 1
ATOM 1549 C C . PHE A 1 191 ? 27.094 -37.125 -6.086 1 90.94 191 PHE A C 1
ATOM 1551 O O . PHE A 1 191 ? 26.516 -37 -5.008 1 90.94 191 PHE A O 1
ATOM 1558 N N . LEU A 1 192 ? 28.344 -37.156 -6.184 1 88.75 192 LEU A N 1
ATOM 1559 C CA . LEU A 1 192 ? 29.203 -37.25 -5.012 1 88.75 192 LEU A CA 1
ATOM 1560 C C . LEU A 1 192 ? 29.25 -35.906 -4.277 1 88.75 192 LEU A C 1
ATOM 1562 O O . LEU A 1 192 ? 29.531 -35.844 -3.08 1 88.75 192 LEU A O 1
ATOM 1566 N N . ARG A 1 193 ? 28.922 -34.906 -4.91 1 90 193 ARG A N 1
ATOM 1567 C CA . ARG A 1 193 ? 28.953 -33.594 -4.309 1 90 193 ARG A CA 1
ATOM 1568 C C . ARG A 1 193 ? 27.672 -33.312 -3.537 1 90 193 ARG A C 1
ATOM 1570 O O . ARG A 1 193 ? 27.641 -32.406 -2.68 1 90 193 ARG A O 1
ATOM 1577 N N . CYS A 1 194 ? 26.688 -34.031 -3.887 1 91.12 194 CYS A N 1
ATOM 1578 C CA . CYS A 1 194 ? 25.391 -33.781 -3.268 1 91.12 194 CYS A CA 1
ATOM 1579 C C . CYS A 1 194 ? 25.344 -34.406 -1.867 1 91.12 194 CYS A C 1
ATOM 1581 O O . CYS A 1 194 ? 26.062 -35.344 -1.568 1 91.12 194 CYS A O 1
ATOM 1583 N N . ASP A 1 195 ? 24.641 -33.719 -0.979 1 92.06 195 ASP A N 1
ATOM 1584 C CA . ASP A 1 195 ? 24.297 -34.312 0.307 1 92.06 195 ASP A CA 1
ATOM 1585 C C . ASP A 1 195 ? 23.109 -35.25 0.174 1 92.06 195 ASP A C 1
ATOM 1587 O O . ASP A 1 195 ? 21.953 -34.812 0.121 1 92.06 195 ASP A O 1
ATOM 1591 N N . LEU A 1 196 ? 23.312 -36.469 0.18 1 89.44 196 LEU A N 1
ATOM 1592 C CA . LEU A 1 196 ? 22.297 -37.5 -0.09 1 89.44 196 LEU A CA 1
ATOM 1593 C C . LEU A 1 196 ? 21.25 -37.531 1.02 1 89.44 196 LEU A C 1
ATOM 1595 O O . LEU A 1 196 ? 20.125 -38 0.811 1 89.44 196 LEU A O 1
ATOM 1599 N N . THR A 1 197 ? 21.594 -37.062 2.16 1 91.06 197 THR A N 1
ATOM 1600 C CA . THR A 1 197 ? 20.656 -37.062 3.285 1 91.06 197 THR A CA 1
ATOM 1601 C C . THR A 1 197 ? 19.594 -36 3.115 1 91.06 197 THR A C 1
ATOM 1603 O O . THR A 1 197 ? 18.531 -36.062 3.725 1 91.06 197 THR A O 1
ATOM 1606 N N . LEU A 1 198 ? 19.906 -35.062 2.271 1 93.56 198 LEU A N 1
ATOM 1607 C CA . LEU A 1 198 ? 18.969 -33.938 2.084 1 93.56 198 LEU A CA 1
ATOM 1608 C C . LEU A 1 198 ? 18.141 -34.156 0.821 1 93.56 198 LEU A C 1
ATOM 1610 O O . LEU A 1 198 ? 17.094 -33.5 0.649 1 93.56 198 LEU A O 1
ATOM 1614 N N . LEU A 1 199 ? 18.562 -35 -0.048 1 94.75 199 LEU A N 1
ATOM 1615 C CA . LEU A 1 199 ? 17.953 -35.156 -1.361 1 94.75 199 LEU A CA 1
ATOM 1616 C C . LEU A 1 199 ? 16.516 -35.688 -1.232 1 94.75 199 LEU A C 1
ATOM 1618 O O . LEU A 1 199 ? 16.266 -36.688 -0.547 1 94.75 199 LEU A O 1
ATOM 1622 N N . GLU A 1 200 ? 15.617 -35 -1.852 1 96.69 200 GLU A N 1
ATOM 1623 C CA . GLU A 1 200 ? 14.211 -35.375 -1.805 1 96.69 200 GLU A CA 1
ATOM 1624 C C . GLU A 1 200 ? 13.664 -35.656 -3.205 1 96.69 200 GLU A C 1
ATOM 1626 O O . GLU A 1 200 ? 12.773 -36.469 -3.381 1 96.69 200 GLU A O 1
ATOM 1631 N N . ASN A 1 201 ? 14.125 -34.938 -4.141 1 95.69 201 ASN A N 1
ATOM 1632 C CA . ASN A 1 201 ? 13.68 -35.062 -5.523 1 95.69 201 ASN A CA 1
ATOM 1633 C C . ASN A 1 201 ? 14.82 -35.5 -6.438 1 95.69 201 ASN A C 1
ATOM 1635 O O . ASN A 1 201 ? 15.883 -34.875 -6.453 1 95.69 201 ASN A O 1
ATOM 1639 N N . LEU A 1 202 ? 14.562 -36.5 -7.164 1 96 202 LEU A N 1
ATOM 1640 C CA . LEU A 1 202 ? 15.602 -37.062 -8.023 1 96 202 LEU A CA 1
ATOM 1641 C C . LEU A 1 202 ? 15.055 -37.375 -9.414 1 96 202 LEU A C 1
ATOM 1643 O O . LEU A 1 202 ? 14.016 -38.031 -9.547 1 96 202 LEU A O 1
ATOM 1647 N N . SER A 1 203 ? 15.609 -36.812 -10.414 1 94.75 203 SER A N 1
ATOM 1648 C CA . SER A 1 203 ? 15.328 -37.156 -11.805 1 94.75 203 SER A CA 1
ATOM 1649 C C . SER A 1 203 ? 16.516 -37.875 -12.461 1 94.75 203 SER A C 1
ATOM 1651 O O . SER A 1 203 ? 17.625 -37.344 -12.5 1 94.75 203 SER A O 1
ATOM 1653 N N . ILE A 1 204 ? 16.25 -39.062 -13.008 1 94.88 204 ILE A N 1
ATOM 1654 C CA . ILE A 1 204 ? 17.344 -39.906 -13.469 1 94.88 204 ILE A CA 1
ATOM 1655 C C . ILE A 1 204 ? 17.156 -40.219 -14.953 1 94.88 204 ILE A C 1
ATOM 1657 O O . ILE A 1 204 ? 16.094 -40.656 -15.367 1 94.88 204 ILE A O 1
ATOM 1661 N N . HIS A 1 205 ? 18.234 -40.094 -15.711 1 93.44 205 HIS A N 1
ATOM 1662 C CA . HIS A 1 205 ? 18.219 -40.438 -17.125 1 93.44 205 HIS A CA 1
ATOM 1663 C C . HIS A 1 205 ? 19.141 -41.594 -17.422 1 93.44 205 HIS A C 1
ATOM 1665 O O . HIS A 1 205 ? 19.438 -41.906 -18.594 1 93.44 205 HIS A O 1
ATOM 1671 N N . VAL A 1 206 ? 19.656 -42.219 -16.391 1 92.44 206 VAL A N 1
ATOM 1672 C CA . VAL A 1 206 ? 20.484 -43.438 -16.484 1 92.44 206 VAL A CA 1
ATOM 1673 C C . VAL A 1 206 ? 19.781 -44.594 -15.812 1 92.44 206 VAL A C 1
ATOM 1675 O O . VAL A 1 206 ? 18.891 -44.406 -14.984 1 92.44 206 VAL A O 1
ATOM 1678 N N . ASN A 1 207 ? 20.172 -45.75 -16.188 1 93.06 207 ASN A N 1
ATOM 1679 C CA . ASN A 1 207 ? 19.609 -46.938 -15.547 1 93.06 207 ASN A CA 1
ATOM 1680 C C . ASN A 1 207 ? 19.984 -47 -14.07 1 93.06 207 ASN A C 1
ATOM 1682 O O . ASN A 1 207 ? 21.125 -47.344 -13.734 1 93.06 207 ASN A O 1
ATOM 1686 N N . ALA A 1 208 ? 19.031 -46.781 -13.258 1 93.56 208 ALA A N 1
ATOM 1687 C CA . ALA A 1 208 ? 19.266 -46.688 -11.82 1 93.56 208 ALA A CA 1
ATOM 1688 C C . ALA A 1 208 ? 19.812 -48 -11.266 1 93.56 208 ALA A C 1
ATOM 1690 O O . ALA A 1 208 ? 20.672 -48 -10.375 1 93.56 208 ALA A O 1
ATOM 1691 N N . LEU A 1 209 ? 19.344 -49.125 -11.703 1 92.06 209 LEU A N 1
ATOM 1692 C CA . LEU A 1 209 ? 19.703 -50.438 -11.188 1 92.06 209 LEU A CA 1
ATOM 1693 C C . LEU A 1 209 ? 21.156 -50.781 -11.531 1 92.06 209 LEU A C 1
ATOM 1695 O O . LEU A 1 209 ? 21.75 -51.656 -10.898 1 92.06 209 LEU A O 1
ATOM 1699 N N . LYS A 1 210 ? 21.656 -50.062 -12.445 1 89.25 210 LYS A N 1
ATOM 1700 C CA . LYS A 1 210 ? 23.047 -50.312 -12.852 1 89.25 210 LYS A CA 1
ATOM 1701 C C . LYS A 1 210 ? 23.969 -49.219 -12.312 1 89.25 210 LYS A C 1
ATOM 1703 O O . LYS A 1 210 ? 25.141 -49.469 -12.023 1 89.25 210 LYS A O 1
ATOM 1708 N N . TYR A 1 211 ? 23.453 -48.062 -12.172 1 91.56 211 TYR A N 1
ATOM 1709 C CA . TYR A 1 211 ? 24.266 -46.906 -11.789 1 91.56 211 TYR A CA 1
ATOM 1710 C C . TYR A 1 211 ? 24.5 -46.875 -10.281 1 91.56 211 TYR A C 1
ATOM 1712 O O . TYR A 1 211 ? 25.625 -46.625 -9.828 1 91.56 211 TYR A O 1
ATOM 1720 N N . PHE A 1 212 ? 23.469 -47.125 -9.43 1 90.88 212 PHE A N 1
ATOM 1721 C CA . PHE A 1 212 ? 23.562 -46.969 -7.984 1 90.88 212 PHE A CA 1
ATOM 1722 C C . PHE A 1 212 ? 24 -48.281 -7.32 1 90.88 212 PHE A C 1
ATOM 1724 O O . PHE A 1 212 ? 23.375 -48.719 -6.367 1 90.88 212 PHE A O 1
ATOM 1731 N N . LYS A 1 213 ? 24.922 -48.969 -7.598 1 78.5 213 LYS A N 1
ATOM 1732 C CA . LYS A 1 213 ? 25.344 -50.281 -7.098 1 78.5 213 LYS A CA 1
ATOM 1733 C C . LYS A 1 213 ? 26 -50.156 -5.727 1 78.5 213 LYS A C 1
ATOM 1735 O O . LYS A 1 213 ? 25.938 -51.094 -4.926 1 78.5 213 LYS A O 1
ATOM 1740 N N . ASN A 1 214 ? 26.516 -49.188 -5.242 1 73.62 214 ASN A N 1
ATOM 1741 C CA . ASN A 1 214 ? 27.328 -49.125 -4.035 1 73.62 214 ASN A CA 1
ATOM 1742 C C . ASN A 1 214 ? 26.734 -48.219 -2.979 1 73.62 214 ASN A C 1
ATOM 1744 O O . ASN A 1 214 ? 27.469 -47.5 -2.289 1 73.62 214 ASN A O 1
ATOM 1748 N N . LEU A 1 215 ? 25.344 -48.312 -2.93 1 84.31 215 LEU A N 1
ATOM 1749 C CA . LEU A 1 215 ? 24.766 -47.469 -1.893 1 84.31 215 LEU A CA 1
ATOM 1750 C C . LEU A 1 215 ? 24.688 -48.219 -0.564 1 84.31 215 LEU A C 1
ATOM 1752 O O . LEU A 1 215 ? 24.328 -49.406 -0.527 1 84.31 215 LEU A O 1
ATOM 1756 N N . LYS A 1 216 ? 25.172 -47.781 0.495 1 83.62 216 LYS A N 1
ATOM 1757 C CA . LYS A 1 216 ? 25.109 -48.406 1.818 1 83.62 216 LYS A CA 1
ATOM 1758 C C . LYS A 1 216 ? 23.688 -48.406 2.357 1 83.62 216 LYS A C 1
ATOM 1760 O O . LYS A 1 216 ? 23.25 -49.406 2.943 1 83.62 216 LYS A O 1
ATOM 1765 N N . THR A 1 217 ? 23.031 -47.312 2.193 1 91.44 217 THR A N 1
ATOM 1766 C CA . THR A 1 217 ? 21.641 -47.156 2.637 1 91.44 217 THR A CA 1
ATOM 1767 C C . THR A 1 217 ? 20.781 -46.594 1.52 1 91.44 217 THR A C 1
ATOM 1769 O O . THR A 1 217 ? 21.219 -45.719 0.767 1 91.44 217 THR A O 1
ATOM 1772 N N . PRO A 1 218 ? 19.531 -47.062 1.42 1 94.62 218 PRO A N 1
ATOM 1773 C CA . PRO A 1 218 ? 18.625 -46.5 0.406 1 94.62 218 PRO A CA 1
ATOM 1774 C C . PRO A 1 218 ? 18.406 -45 0.591 1 94.62 218 PRO A C 1
ATOM 1776 O O . PRO A 1 218 ? 18.312 -44.531 1.725 1 94.62 218 PRO A O 1
ATOM 1779 N N . MET A 1 219 ? 18.391 -44.312 -0.493 1 95.62 219 MET A N 1
ATOM 1780 C CA . MET A 1 219 ? 18.172 -42.875 -0.457 1 95.62 219 MET A CA 1
ATOM 1781 C C . MET A 1 219 ? 16.734 -42.562 -0.071 1 95.62 219 MET A C 1
ATOM 1783 O O . MET A 1 219 ? 15.805 -43.25 -0.491 1 95.62 219 MET A O 1
ATOM 1787 N N . LYS A 1 220 ? 16.547 -41.562 0.689 1 96.75 220 LYS A N 1
ATOM 1788 C CA . LYS A 1 220 ? 15.219 -41.125 1.107 1 96.75 220 LYS A CA 1
ATOM 1789 C C . LYS A 1 220 ? 14.633 -40.094 0.119 1 96.75 220 LYS A C 1
ATOM 1791 O O . LYS A 1 220 ? 14.523 -38.906 0.425 1 96.75 220 LYS A O 1
ATOM 1796 N N . ILE A 1 221 ? 14.227 -40.625 -1.024 1 97.56 221 ILE A N 1
ATOM 1797 C CA . ILE A 1 221 ? 13.688 -39.812 -2.115 1 97.56 221 ILE A CA 1
ATOM 1798 C C . ILE A 1 221 ? 12.164 -39.719 -1.996 1 97.56 221 ILE A C 1
ATOM 1800 O O . ILE A 1 221 ? 11.5 -40.75 -1.79 1 97.56 221 ILE A O 1
ATOM 1804 N N . LYS A 1 222 ? 11.664 -38.562 -2.066 1 97.44 222 LYS A N 1
ATOM 1805 C CA . LYS A 1 222 ? 10.219 -38.344 -1.996 1 97.44 222 LYS A CA 1
ATOM 1806 C C . LYS A 1 222 ? 9.594 -38.344 -3.389 1 97.44 222 LYS A C 1
ATOM 1808 O O . LYS A 1 222 ? 8.469 -38.812 -3.574 1 97.44 222 LYS A O 1
ATOM 1813 N N . SER A 1 223 ? 10.289 -37.812 -4.293 1 96.75 223 SER A N 1
ATOM 1814 C CA . SER A 1 223 ? 9.828 -37.719 -5.676 1 96.75 223 SER A CA 1
ATOM 1815 C C . SER A 1 223 ? 10.883 -38.219 -6.648 1 96.75 223 SER A C 1
ATOM 1817 O O . SER A 1 223 ? 12 -37.688 -6.703 1 96.75 223 SER A O 1
ATOM 1819 N N . LEU A 1 224 ? 10.492 -39.188 -7.469 1 97.56 224 LEU A N 1
ATOM 1820 C CA . LEU A 1 224 ? 11.414 -39.844 -8.406 1 97.56 224 LEU A CA 1
ATOM 1821 C C . LEU A 1 224 ? 10.891 -39.75 -9.836 1 97.56 224 LEU A C 1
ATOM 1823 O O . LEU A 1 224 ? 9.734 -40.094 -10.094 1 97.56 224 LEU A O 1
ATOM 1827 N N . VAL A 1 225 ? 11.648 -39.25 -10.664 1 96 225 VAL A N 1
ATOM 1828 C CA . VAL A 1 225 ? 11.367 -39.281 -12.094 1 96 225 VAL A CA 1
ATOM 1829 C C . VAL A 1 225 ? 12.352 -40.219 -12.789 1 96 225 VAL A C 1
ATOM 1831 O O . VAL A 1 225 ? 13.555 -39.969 -12.82 1 96 225 VAL A O 1
ATOM 1834 N N . LEU A 1 226 ? 11.844 -41.25 -13.352 1 97 226 LEU A N 1
ATOM 1835 C CA . LEU A 1 226 ? 12.656 -42.25 -14.039 1 97 226 LEU A CA 1
ATOM 1836 C C . LEU A 1 226 ? 12.5 -42.125 -15.555 1 97 226 LEU A C 1
ATOM 1838 O O . LEU A 1 226 ? 11.422 -42.375 -16.094 1 97 226 LEU A O 1
ATOM 1842 N N . ASN A 1 227 ? 13.531 -41.781 -16.203 1 94.88 227 ASN A N 1
ATOM 1843 C CA . ASN A 1 227 ? 13.547 -41.688 -17.656 1 94.88 227 ASN A CA 1
ATOM 1844 C C . ASN A 1 227 ? 14.172 -42.938 -18.281 1 94.88 227 ASN A C 1
ATOM 1846 O O . ASN A 1 227 ? 15.375 -43.188 -18.125 1 94.88 227 ASN A O 1
ATOM 1850 N N . LEU A 1 228 ? 13.375 -43.688 -18.953 1 94.56 228 LEU A N 1
ATOM 1851 C CA . LEU A 1 228 ? 13.852 -44.906 -19.594 1 94.56 228 LEU A CA 1
ATOM 1852 C C . LEU A 1 228 ? 14.406 -44.625 -20.984 1 94.56 228 LEU A C 1
ATOM 1854 O O . LEU A 1 228 ? 13.648 -44.312 -21.906 1 94.56 228 LEU A O 1
ATOM 1858 N N . ARG A 1 229 ? 15.617 -44.812 -21.062 1 92.69 229 ARG A N 1
ATOM 1859 C CA . ARG A 1 229 ? 16.281 -44.531 -22.328 1 92.69 229 ARG A CA 1
ATOM 1860 C C . ARG A 1 229 ? 17 -45.781 -22.859 1 92.69 229 ARG A C 1
ATOM 1862 O O . ARG A 1 229 ? 17.656 -46.469 -22.109 1 92.69 229 ARG A O 1
ATOM 1869 N N . PRO A 1 230 ? 16.906 -45.969 -24.141 1 89.75 230 PRO A N 1
ATOM 1870 C CA . PRO A 1 230 ? 17.562 -47.125 -24.688 1 89.75 230 PRO A CA 1
ATOM 1871 C C . PRO A 1 230 ? 19.094 -47.031 -24.625 1 89.75 230 PRO A C 1
ATOM 1873 O O . PRO A 1 230 ? 19.766 -48.062 -24.453 1 89.75 230 PRO A O 1
ATOM 1876 N N . ASP A 1 231 ? 19.656 -45.875 -24.672 1 90.19 231 ASP A N 1
ATOM 1877 C CA . ASP A 1 231 ? 21.109 -45.688 -24.719 1 90.19 231 ASP A CA 1
ATOM 1878 C C . ASP A 1 231 ? 21.734 -45.875 -23.344 1 90.19 231 ASP A C 1
ATOM 1880 O O . ASP A 1 231 ? 22.953 -46 -23.203 1 90.19 231 ASP A O 1
ATOM 1884 N N . THR A 1 232 ? 20.891 -45.844 -22.328 1 91.75 232 THR A N 1
ATOM 1885 C CA . THR A 1 232 ? 21.453 -45.969 -20.984 1 91.75 232 THR A CA 1
ATOM 1886 C C . THR A 1 232 ? 21.016 -47.25 -20.312 1 91.75 232 THR A C 1
ATOM 1888 O O . THR A 1 232 ? 21.281 -47.469 -19.141 1 91.75 232 THR A O 1
ATOM 1891 N N . LEU A 1 233 ? 20.297 -48.094 -21.047 1 89.25 233 LEU A N 1
ATOM 1892 C CA . LEU A 1 233 ? 19.844 -49.375 -20.484 1 89.25 233 LEU A CA 1
ATOM 1893 C C . LEU A 1 233 ? 21.031 -50.188 -19.969 1 89.25 233 LEU A C 1
ATOM 1895 O O . LEU A 1 233 ? 20.984 -50.688 -18.844 1 89.25 233 LEU A O 1
ATOM 1899 N N . ASN A 1 234 ? 22.031 -50.344 -20.859 1 84.81 234 ASN A N 1
ATOM 1900 C CA . ASN A 1 234 ? 23.25 -51.062 -20.484 1 84.81 234 ASN A CA 1
ATOM 1901 C C . ASN A 1 234 ? 24.422 -50.094 -20.281 1 84.81 234 ASN A C 1
ATOM 1903 O O . ASN A 1 234 ? 24.688 -49.25 -21.125 1 84.81 234 ASN A O 1
ATOM 1907 N N . LEU A 1 235 ? 24.938 -50.156 -19.078 1 84.06 235 LEU A N 1
ATOM 1908 C CA . LEU A 1 235 ? 26.094 -49.312 -18.766 1 84.06 235 LEU A CA 1
ATOM 1909 C C . LEU A 1 235 ? 27.375 -50.125 -18.734 1 84.06 235 LEU A C 1
ATOM 1911 O O . LEU A 1 235 ? 27.438 -51.156 -18.078 1 84.06 235 LEU A O 1
ATOM 1915 N N . PRO A 1 236 ? 28.312 -50.031 -19.797 1 68.88 236 PRO A N 1
ATOM 1916 C CA . PRO A 1 236 ? 29.516 -50.875 -19.922 1 68.88 236 PRO A CA 1
ATOM 1917 C C . PRO A 1 236 ? 30.172 -51.125 -18.562 1 68.88 236 PRO A C 1
ATOM 1919 O O . PRO A 1 236 ? 30.531 -52.281 -18.281 1 68.88 236 PRO A O 1
ATOM 1922 N N . GLU A 1 237 ? 30.906 -50.219 -17.891 1 60.03 237 GLU A N 1
ATOM 1923 C CA . GLU A 1 237 ? 31.781 -50.406 -16.75 1 60.03 237 GLU A CA 1
ATOM 1924 C C . GLU A 1 237 ? 31 -50.812 -15.508 1 60.03 237 GLU A C 1
ATOM 1926 O O . GLU A 1 237 ? 31.594 -51.219 -14.508 1 60.03 237 GLU A O 1
ATOM 1931 N N . TYR A 1 238 ? 29.781 -50.781 -15.586 1 55.22 238 TYR A N 1
ATOM 1932 C CA . TYR A 1 238 ? 28.984 -51.062 -14.398 1 55.22 238 TYR A CA 1
ATOM 1933 C C . TYR A 1 238 ? 28.344 -52.438 -14.508 1 55.22 238 TYR A C 1
ATOM 1935 O O . TYR A 1 238 ? 27.844 -53 -13.516 1 55.22 238 TYR A O 1
ATOM 1943 N N . GLY A 1 239 ? 28.328 -53.125 -15.734 1 50.5 239 GLY A N 1
ATOM 1944 C CA . GLY A 1 239 ? 27.781 -54.438 -16.016 1 50.5 239 GLY A CA 1
ATOM 1945 C C . GLY A 1 239 ? 28.719 -55.594 -15.664 1 50.5 239 GLY A C 1
ATOM 1946 O O . GLY A 1 239 ? 28.281 -56.75 -15.539 1 50.5 239 GLY A O 1
ATOM 1947 N N . VAL A 1 240 ? 30 -55.438 -16 1 43.5 240 VAL A N 1
ATOM 1948 C CA . VAL A 1 240 ? 30.844 -56.625 -16.109 1 43.5 240 VAL A CA 1
ATOM 1949 C C . VAL A 1 240 ? 31.172 -57.156 -14.719 1 43.5 240 VAL A C 1
ATOM 1951 O O . VAL A 1 240 ? 32.062 -58 -14.555 1 43.5 240 VAL A O 1
ATOM 1954 N N . ILE A 1 241 ? 30.875 -56.531 -13.68 1 42.75 241 ILE A N 1
ATOM 1955 C CA . ILE A 1 241 ? 31.469 -57.312 -12.586 1 42.75 241 ILE A CA 1
ATOM 1956 C C . ILE A 1 241 ? 30.875 -58.719 -12.586 1 42.75 241 ILE A C 1
ATOM 1958 O O . ILE A 1 241 ? 29.703 -58.906 -12.945 1 42.75 241 ILE A O 1
ATOM 1962 N N . GLY A 1 242 ? 31.672 -59.75 -12.023 1 37.91 242 GLY A N 1
ATOM 1963 C CA . GLY A 1 242 ? 31.578 -61.188 -11.953 1 37.91 242 GLY A CA 1
ATOM 1964 C C . GLY A 1 242 ? 30.172 -61.688 -11.688 1 37.91 242 GLY A C 1
ATOM 1965 O O . GLY A 1 242 ? 29.266 -60.906 -11.461 1 37.91 242 GLY A O 1
ATOM 1966 N N . GLU A 1 243 ? 30.188 -63.125 -11.07 1 42.31 243 GLU A N 1
ATOM 1967 C CA . GLU A 1 243 ? 29.266 -64.25 -10.891 1 42.31 243 GLU A CA 1
ATOM 1968 C C . GLU A 1 243 ? 27.953 -63.781 -10.25 1 42.31 243 GLU A C 1
ATOM 1970 O O . GLU A 1 243 ? 26.875 -64.062 -10.758 1 42.31 243 GLU A O 1
ATOM 1975 N N . HIS A 1 244 ? 27.938 -63.844 -8.703 1 39.78 244 HIS A N 1
ATOM 1976 C CA . HIS A 1 244 ? 26.812 -64.062 -7.789 1 39.78 244 HIS A CA 1
ATOM 1977 C C . HIS A 1 244 ? 26.031 -62.75 -7.602 1 39.78 244 HIS A C 1
ATOM 1979 O O . HIS A 1 244 ? 25.781 -62.344 -6.469 1 39.78 244 HIS A O 1
ATOM 1985 N N . PHE A 1 245 ? 26.094 -61.688 -8.227 1 43.84 245 PHE A N 1
ATOM 1986 C CA . PHE A 1 245 ? 25.438 -60.469 -7.742 1 43.84 245 PHE A CA 1
ATOM 1987 C C . PHE A 1 245 ? 23.922 -60.625 -7.758 1 43.84 245 PHE A C 1
ATOM 1989 O O . PHE A 1 245 ? 23.344 -61 -8.781 1 43.84 245 PHE A O 1
ATOM 1996 N N . GLU A 1 246 ? 23.391 -60.812 -6.695 1 53.47 246 GLU A N 1
ATOM 1997 C CA . GLU A 1 246 ? 21.953 -60.75 -6.469 1 53.47 246 GLU A CA 1
ATOM 1998 C C . GLU A 1 246 ? 21.344 -59.531 -7.199 1 53.47 246 GLU A C 1
ATOM 2000 O O . GLU A 1 246 ? 21.938 -58.469 -7.234 1 53.47 246 GLU A O 1
ATOM 2005 N N . ASP A 1 247 ? 20.406 -59.625 -8.133 1 73.75 247 ASP A N 1
ATOM 2006 C CA . ASP A 1 247 ? 19.672 -58.656 -8.938 1 73.75 247 ASP A CA 1
ATOM 2007 C C . ASP A 1 247 ? 19.203 -57.469 -8.078 1 73.75 247 ASP A C 1
ATOM 2009 O O . ASP A 1 247 ? 18.453 -57.656 -7.121 1 73.75 247 ASP A O 1
ATOM 2013 N N . LEU A 1 248 ? 19.938 -56.25 -8.133 1 86.69 248 LEU A N 1
ATOM 2014 C CA . LEU A 1 248 ? 19.562 -55.031 -7.465 1 86.69 248 LEU A CA 1
ATOM 2015 C C . LEU A 1 248 ? 18.109 -54.688 -7.742 1 86.69 248 LEU A C 1
ATOM 2017 O O . LEU A 1 248 ? 17.625 -54.875 -8.859 1 86.69 248 LEU A O 1
ATOM 2021 N N . GLN A 1 249 ? 17.453 -54.375 -6.645 1 91.81 249 GLN A N 1
ATOM 2022 C CA . GLN A 1 249 ? 16.078 -53.906 -6.762 1 91.81 249 GLN A CA 1
ATOM 2023 C C . GLN A 1 249 ? 15.969 -52.406 -6.426 1 91.81 249 GLN A C 1
ATOM 2025 O O . GLN A 1 249 ? 16.859 -51.875 -5.773 1 91.81 249 GLN A O 1
ATOM 2030 N N . TYR A 1 250 ? 14.938 -51.812 -6.883 1 96.31 250 TYR A N 1
ATOM 2031 C CA . TYR A 1 250 ? 14.742 -50.406 -6.625 1 96.31 250 TYR A CA 1
ATOM 2032 C C . TYR A 1 250 ? 14.672 -50.125 -5.125 1 96.31 250 TYR A C 1
ATOM 2034 O O . TYR A 1 250 ? 15.094 -49.062 -4.664 1 96.31 250 TYR A O 1
ATOM 2042 N N . SER A 1 251 ? 14.195 -51.156 -4.309 1 95.56 251 SER A N 1
ATOM 2043 C CA . SER A 1 251 ? 14.086 -50.969 -2.863 1 95.56 251 SER A CA 1
ATOM 2044 C C . SER A 1 251 ? 15.461 -50.938 -2.203 1 95.56 251 SER A C 1
ATOM 2046 O O . SER A 1 251 ? 15.578 -50.531 -1.045 1 95.56 251 SER A O 1
ATOM 2048 N N . ASP A 1 252 ? 16.469 -51.344 -2.928 1 94.19 252 ASP A N 1
ATOM 2049 C CA . ASP A 1 252 ? 17.844 -51.25 -2.434 1 94.19 252 ASP A CA 1
ATOM 2050 C C . ASP A 1 252 ? 18.422 -49.875 -2.672 1 94.19 252 ASP A C 1
ATOM 2052 O O . ASP A 1 252 ? 19.406 -49.469 -2.051 1 94.19 252 ASP A O 1
ATOM 2056 N N . ILE A 1 253 ? 17.797 -49.125 -3.555 1 95.38 253 ILE A N 1
ATOM 2057 C CA . ILE A 1 253 ? 18.312 -47.812 -3.959 1 95.38 253 ILE A CA 1
ATOM 2058 C C . ILE A 1 253 ? 17.5 -46.719 -3.277 1 95.38 253 ILE A C 1
ATOM 2060 O O . ILE A 1 253 ? 18.062 -45.75 -2.797 1 95.38 253 ILE A O 1
ATOM 2064 N N . PHE A 1 254 ? 16.219 -46.938 -3.254 1 96.94 254 PHE A N 1
ATOM 2065 C CA . PHE A 1 254 ? 15.312 -45.938 -2.713 1 96.94 254 PHE A CA 1
ATOM 2066 C C . PHE A 1 254 ? 14.555 -46.469 -1.508 1 96.94 254 PHE A C 1
ATOM 2068 O O . PHE A 1 254 ? 14.086 -47.625 -1.528 1 96.94 254 PHE A O 1
ATOM 2075 N N . ASP A 1 255 ? 14.453 -45.688 -0.491 1 96.81 255 ASP A N 1
ATOM 2076 C CA . ASP A 1 255 ? 13.703 -46.062 0.705 1 96.81 255 ASP A CA 1
ATOM 2077 C C . ASP A 1 255 ? 12.211 -46.219 0.404 1 96.81 255 ASP A C 1
ATOM 2079 O O . ASP A 1 255 ? 11.57 -45.25 0.003 1 96.81 255 ASP A O 1
ATOM 2083 N N . THR A 1 256 ? 11.648 -47.312 0.631 1 96.62 256 THR A N 1
ATOM 2084 C CA . THR A 1 256 ? 10.273 -47.625 0.271 1 96.62 256 THR A CA 1
ATOM 2085 C C . THR A 1 256 ? 9.289 -46.844 1.108 1 96.62 256 THR A C 1
ATOM 2087 O O . THR A 1 256 ? 8.125 -46.688 0.733 1 96.62 256 THR A O 1
ATOM 2090 N N . SER A 1 257 ? 9.703 -46.281 2.227 1 95.81 257 SER A N 1
ATOM 2091 C CA . SER A 1 257 ? 8.805 -45.562 3.139 1 95.81 257 SER A CA 1
ATOM 2092 C C . SER A 1 257 ? 8.711 -44.094 2.805 1 95.81 257 SER A C 1
ATOM 2094 O O . SER A 1 257 ? 7.828 -43.375 3.295 1 95.81 257 SER A O 1
ATOM 2096 N N . THR A 1 258 ? 9.539 -43.625 1.866 1 97 258 THR A N 1
ATOM 2097 C CA . THR A 1 258 ? 9.625 -42.188 1.682 1 97 258 THR A CA 1
ATOM 2098 C C . THR A 1 258 ? 9.086 -41.781 0.31 1 97 258 THR A C 1
ATOM 2100 O O . THR A 1 258 ? 8.625 -40.656 0.121 1 97 258 THR A O 1
ATOM 2103 N N . LEU A 1 259 ? 9.094 -42.656 -0.662 1 97.81 259 LEU A N 1
ATOM 2104 C CA . LEU A 1 259 ? 8.727 -42.312 -2.033 1 97.81 259 LEU A CA 1
ATOM 2105 C C . LEU A 1 259 ? 7.223 -42.094 -2.158 1 97.81 259 LEU A C 1
ATOM 2107 O O . LEU A 1 259 ? 6.434 -43 -1.939 1 97.81 259 LEU A O 1
ATOM 2111 N N . LYS A 1 260 ? 6.879 -40.906 -2.521 1 97.25 260 LYS A N 1
ATOM 2112 C CA . LYS A 1 260 ? 5.465 -40.562 -2.621 1 97.25 260 LYS A CA 1
ATOM 2113 C C . LYS A 1 260 ? 5.066 -40.281 -4.07 1 97.25 260 LYS A C 1
ATOM 2115 O O . LYS A 1 260 ? 3.902 -40.469 -4.438 1 97.25 260 LYS A O 1
ATOM 2120 N N . GLN A 1 261 ? 5.98 -39.875 -4.82 1 96.81 261 GLN A N 1
ATOM 2121 C CA . GLN A 1 261 ? 5.715 -39.531 -6.219 1 96.81 261 GLN A CA 1
ATOM 2122 C C . GLN A 1 261 ? 6.652 -40.312 -7.148 1 96.81 261 GLN A C 1
ATOM 2124 O O . GLN A 1 261 ? 7.871 -40.281 -6.977 1 96.81 261 GLN A O 1
ATOM 2129 N N . LEU A 1 262 ? 6.078 -40.969 -8.148 1 97.94 262 LEU A N 1
ATOM 2130 C CA . LEU A 1 262 ? 6.836 -41.719 -9.141 1 97.94 262 LEU A CA 1
ATOM 2131 C C . LEU A 1 262 ? 6.391 -41.375 -10.555 1 97.94 262 LEU A C 1
ATOM 2133 O O . LEU A 1 262 ? 5.207 -41.5 -10.883 1 97.94 262 LEU A O 1
ATOM 2137 N N . GLU A 1 263 ? 7.234 -40.875 -11.281 1 96.75 263 GLU A N 1
ATOM 2138 C CA . GLU A 1 263 ? 7.016 -40.656 -12.711 1 96.75 263 GLU A CA 1
ATOM 2139 C C . GLU A 1 263 ? 7.957 -41.5 -13.555 1 96.75 263 GLU A C 1
ATOM 2141 O O . GLU A 1 263 ? 9.172 -41.469 -13.359 1 96.75 263 GLU A O 1
ATOM 2146 N N . ILE A 1 264 ? 7.402 -42.25 -14.445 1 97.44 264 ILE A N 1
ATOM 2147 C CA . ILE A 1 264 ? 8.18 -43.062 -15.383 1 97.44 264 ILE A CA 1
ATOM 2148 C C . ILE A 1 264 ? 7.938 -42.562 -16.812 1 97.44 264 ILE A C 1
ATOM 2150 O O . ILE A 1 264 ? 6.805 -42.562 -17.297 1 97.44 264 ILE A O 1
ATOM 2154 N N . LEU A 1 265 ? 8.938 -42.125 -17.391 1 95.44 265 LEU A N 1
ATOM 2155 C CA . LEU A 1 265 ? 8.867 -41.625 -18.75 1 95.44 265 LEU A CA 1
ATOM 2156 C C . LEU A 1 265 ? 9.758 -42.438 -19.688 1 95.44 265 LEU A C 1
ATOM 2158 O O . LEU A 1 265 ? 10.953 -42.594 -19.438 1 95.44 265 LEU A O 1
ATOM 2162 N N . SER A 1 266 ? 9.203 -42.906 -20.734 1 94.12 266 SER A N 1
ATOM 2163 C CA . SER A 1 266 ? 9.969 -43.688 -21.703 1 94.12 266 SER A CA 1
ATOM 2164 C C . SER A 1 266 ? 10.391 -42.844 -22.906 1 94.12 266 SER A C 1
ATOM 2166 O O . SER A 1 266 ? 9.586 -42.062 -23.422 1 94.12 266 SER A O 1
ATOM 2168 N N . TRP A 1 267 ? 11.57 -43.062 -23.328 1 92.38 267 TRP A N 1
ATOM 2169 C CA . TRP A 1 267 ? 12.086 -42.375 -24.5 1 92.38 267 TRP A CA 1
ATOM 2170 C C . TRP A 1 267 ? 12.266 -43.344 -25.656 1 92.38 267 TRP A C 1
ATOM 2172 O O . TRP A 1 267 ? 12.977 -43.062 -26.625 1 92.38 267 TRP A O 1
ATOM 2182 N N . TYR A 1 268 ? 11.656 -44.469 -25.5 1 89.25 268 TYR A N 1
ATOM 2183 C CA . TYR A 1 268 ? 11.703 -45.469 -26.562 1 89.25 268 TYR A CA 1
ATOM 2184 C C . TYR A 1 268 ? 10.766 -45.094 -27.703 1 89.25 268 TYR A C 1
ATOM 2186 O O . TYR A 1 268 ? 9.656 -44.625 -27.484 1 89.25 268 TYR A O 1
ATOM 2194 N N . SER A 1 269 ? 11.273 -45.312 -28.891 1 83.12 269 SER A N 1
ATOM 2195 C CA . SER A 1 269 ? 10.406 -45.188 -30.047 1 83.12 269 SER A CA 1
ATOM 2196 C C . SER A 1 269 ? 9.82 -46.531 -30.453 1 83.12 269 SER A C 1
ATOM 2198 O O . SER A 1 269 ? 10.227 -47.562 -29.922 1 83.12 269 SER A O 1
ATOM 2200 N N . ARG A 1 270 ? 8.883 -46.5 -31.406 1 77.69 270 ARG A N 1
ATOM 2201 C CA . ARG A 1 270 ? 8.281 -47.75 -31.891 1 77.69 270 ARG A CA 1
ATOM 2202 C C . ARG A 1 270 ? 9.336 -48.625 -32.531 1 77.69 270 ARG A C 1
ATOM 2204 O O . ARG A 1 270 ? 9.258 -49.875 -32.438 1 77.69 270 ARG A O 1
ATOM 2211 N N . ASP A 1 271 ? 10.32 -47.969 -33.062 1 75.5 271 ASP A N 1
ATOM 2212 C CA . ASP A 1 271 ? 11.375 -48.688 -33.75 1 75.5 271 ASP A CA 1
ATOM 2213 C C . ASP A 1 271 ? 12.312 -49.375 -32.75 1 75.5 271 ASP A C 1
ATOM 2215 O O . ASP A 1 271 ? 12.992 -50.344 -33.125 1 75.5 271 ASP A O 1
ATOM 2219 N N . ASP A 1 272 ? 12.281 -48.906 -31.594 1 75.06 272 ASP A N 1
ATOM 2220 C CA . ASP A 1 272 ? 13.18 -49.438 -30.578 1 75.06 272 ASP A CA 1
ATOM 2221 C C . ASP A 1 272 ? 12.594 -50.688 -29.922 1 75.06 272 ASP A C 1
ATOM 2223 O O . ASP A 1 272 ? 13.273 -51.375 -29.172 1 75.06 272 ASP A O 1
ATOM 2227 N N . ILE A 1 273 ? 11.391 -50.906 -30.297 1 71.81 273 ILE A N 1
ATOM 2228 C CA . ILE A 1 273 ? 10.711 -52.031 -29.672 1 71.81 273 ILE A CA 1
ATOM 2229 C C . ILE A 1 273 ? 10.367 -53.094 -30.734 1 71.81 273 ILE A C 1
ATOM 2231 O O . ILE A 1 273 ? 9.305 -53.031 -31.359 1 71.81 273 ILE A O 1
ATOM 2235 N N . PRO A 1 274 ? 11.328 -54 -31.156 1 61.66 274 PRO A N 1
ATOM 2236 C CA . PRO A 1 274 ? 11.047 -54.969 -32.219 1 61.66 274 PRO A CA 1
ATOM 2237 C C . PRO A 1 274 ? 9.828 -55.844 -31.922 1 61.66 274 PRO A C 1
ATOM 2239 O O . PRO A 1 274 ? 9.617 -56.25 -30.781 1 61.66 274 PRO A O 1
ATOM 2242 N N . PRO A 1 275 ? 8.883 -55.844 -32.938 1 57.41 275 PRO A N 1
ATOM 2243 C CA . PRO A 1 275 ? 7.699 -56.688 -32.75 1 57.41 275 PRO A CA 1
ATOM 2244 C C . PRO A 1 275 ? 8.047 -58.125 -32.375 1 57.41 275 PRO A C 1
ATOM 2246 O O . PRO A 1 275 ? 7.254 -58.812 -31.719 1 57.41 275 PRO A O 1
ATOM 2249 N N . THR A 1 276 ? 9.125 -58.656 -33.094 1 52.28 276 THR A N 1
ATOM 2250 C CA . THR A 1 276 ? 9.445 -60.062 -33.125 1 52.28 276 THR A CA 1
ATOM 2251 C C . THR A 1 276 ? 9.93 -60.562 -31.766 1 52.28 276 THR A C 1
ATOM 2253 O O . THR A 1 276 ? 10.164 -61.75 -31.578 1 52.28 276 THR A O 1
ATOM 2256 N N . ILE A 1 277 ? 10.688 -59.75 -31.031 1 48.22 277 ILE A N 1
ATOM 2257 C CA . ILE A 1 277 ? 11.273 -60.344 -29.844 1 48.22 277 ILE A CA 1
ATOM 2258 C C . ILE A 1 277 ? 10.18 -60.969 -28.984 1 48.22 277 ILE A C 1
ATOM 2260 O O . ILE A 1 277 ? 9.164 -60.344 -28.703 1 48.22 277 ILE A O 1
ATOM 2264 N N . GLU A 1 278 ? 10.188 -62.219 -28.781 1 40.91 278 GLU A N 1
ATOM 2265 C CA . GLU A 1 278 ? 9.461 -63.062 -27.828 1 40.91 278 GLU A CA 1
ATOM 2266 C C . GLU A 1 278 ? 9.328 -62.375 -26.484 1 40.91 278 GLU A C 1
ATOM 2268 O O . GLU A 1 278 ? 10.328 -61.969 -25.875 1 40.91 278 GLU A O 1
ATOM 2273 N N . GLY A 1 279 ? 8.094 -61.875 -26.031 1 50.88 279 GLY A N 1
ATOM 2274 C CA . GLY A 1 279 ? 7.551 -61.219 -24.859 1 50.88 279 GLY A CA 1
ATOM 2275 C C . GLY A 1 279 ? 7.098 -59.812 -25.125 1 50.88 279 GLY A C 1
ATOM 2276 O O . GLY A 1 279 ? 6.477 -59.156 -24.281 1 50.88 279 GLY A O 1
ATOM 2277 N N . GLY A 1 280 ? 7.348 -59.25 -26.422 1 52.75 280 GLY A N 1
ATOM 2278 C CA . GLY A 1 280 ? 6.746 -58.094 -27.031 1 52.75 280 GLY A CA 1
ATOM 2279 C C . GLY A 1 280 ? 6.965 -56.812 -26.234 1 52.75 280 GLY A C 1
ATOM 2280 O O . GLY A 1 280 ? 8.062 -56.562 -25.734 1 52.75 280 GLY A O 1
ATOM 2281 N N . PHE A 1 281 ? 6.051 -55.844 -26.203 1 56.75 281 PHE A N 1
ATOM 2282 C CA . PHE A 1 281 ? 5.914 -54.594 -25.453 1 56.75 281 PHE A CA 1
ATOM 2283 C C . PHE A 1 281 ? 6.133 -54.844 -23.969 1 56.75 281 PHE A C 1
ATOM 2285 O O . PHE A 1 281 ? 6.605 -53.938 -23.25 1 56.75 281 PHE A O 1
ATOM 2292 N N . ASP A 1 282 ? 6.039 -56.031 -23.516 1 61.5 282 ASP A N 1
ATOM 2293 C CA . ASP A 1 282 ? 6.18 -56.375 -22.109 1 61.5 282 ASP A CA 1
ATOM 2294 C C . ASP A 1 282 ? 7.648 -56.406 -21.703 1 61.5 282 ASP A C 1
ATOM 2296 O O . ASP A 1 282 ? 7.973 -56.281 -20.516 1 61.5 282 ASP A O 1
ATOM 2300 N N . SER A 1 283 ? 8.539 -56.344 -22.656 1 78 283 SER A N 1
ATOM 2301 C CA . SER A 1 283 ? 9.977 -56.5 -22.438 1 78 283 SER A CA 1
ATOM 2302 C C . SER A 1 283 ? 10.562 -55.25 -21.766 1 78 283 SER A C 1
ATOM 2304 O O . SER A 1 283 ? 11.43 -55.344 -20.906 1 78 283 SER A O 1
ATOM 2306 N N . LEU A 1 284 ? 10.016 -54.125 -22.062 1 86.5 284 LEU A N 1
ATOM 2307 C CA . LEU A 1 284 ? 10.547 -52.875 -21.484 1 86.5 284 LEU A CA 1
ATOM 2308 C C . LEU A 1 284 ? 10.398 -52.875 -19.969 1 86.5 284 LEU A C 1
ATOM 2310 O O . LEU A 1 284 ? 11.328 -52.5 -19.25 1 86.5 284 LEU A O 1
ATOM 2314 N N . TYR A 1 285 ? 9.273 -53.375 -19.453 1 91.62 285 TYR A N 1
ATOM 2315 C CA . TYR A 1 285 ? 8.977 -53.406 -18.031 1 91.62 285 TYR A CA 1
ATOM 2316 C C . TYR A 1 285 ? 9.922 -54.344 -17.297 1 91.62 285 TYR A C 1
ATOM 2318 O O . TYR A 1 285 ? 10.375 -54.031 -16.188 1 91.62 285 TYR A O 1
ATOM 2326 N N . ILE A 1 286 ? 10.273 -55.406 -17.969 1 88.38 286 ILE A N 1
ATOM 2327 C CA . ILE A 1 286 ? 11.164 -56.375 -17.375 1 88.38 286 ILE A CA 1
ATOM 2328 C C . ILE A 1 286 ? 12.602 -55.875 -17.438 1 88.38 286 ILE A C 1
ATOM 2330 O O . ILE A 1 286 ? 13.336 -55.969 -16.453 1 88.38 286 ILE A O 1
ATOM 2334 N N . LYS A 1 287 ? 12.977 -55.375 -18.547 1 87.38 287 LYS A N 1
ATOM 2335 C CA . LYS A 1 287 ? 14.344 -54.906 -18.75 1 87.38 287 LYS A CA 1
ATOM 2336 C C . LYS A 1 287 ? 14.719 -53.812 -17.75 1 87.38 287 LYS A C 1
ATOM 2338 O O . LYS A 1 287 ? 15.859 -53.781 -17.281 1 87.38 287 LYS A O 1
ATOM 2343 N N . TRP A 1 288 ? 13.766 -53.031 -17.406 1 93.19 288 TRP A N 1
ATOM 2344 C CA . TRP A 1 288 ? 14.039 -51.906 -16.516 1 93.19 288 TRP A CA 1
ATOM 2345 C C . TRP A 1 288 ? 13.617 -52.25 -15.086 1 93.19 288 TRP A C 1
ATOM 2347 O O . TRP A 1 288 ? 13.727 -51.406 -14.188 1 93.19 288 TRP A O 1
ATOM 2357 N N . GLY A 1 289 ? 13.078 -53.438 -14.844 1 93.19 289 GLY A N 1
ATOM 2358 C CA . GLY A 1 289 ? 12.711 -53.906 -13.508 1 93.19 289 GLY A CA 1
ATOM 2359 C C . GLY A 1 289 ? 11.602 -53.094 -12.883 1 93.19 289 GLY A C 1
ATOM 2360 O O . GLY A 1 289 ? 11.625 -52.812 -11.68 1 93.19 289 GLY A O 1
ATOM 2361 N N . LEU A 1 290 ? 10.617 -52.656 -13.648 1 96.12 290 LEU A N 1
ATOM 2362 C CA . LEU A 1 290 ? 9.625 -51.688 -13.172 1 96.12 290 LEU A CA 1
ATOM 2363 C C . LEU A 1 290 ? 8.711 -52.344 -12.133 1 96.12 290 LEU A C 1
ATOM 2365 O O . LEU A 1 290 ? 8.117 -51.625 -11.312 1 96.12 290 LEU A O 1
ATOM 2369 N N . GLU A 1 291 ? 8.562 -53.656 -12.133 1 94.81 291 GLU A N 1
ATOM 2370 C CA . GLU A 1 291 ? 7.719 -54.344 -11.156 1 94.81 291 GLU A CA 1
ATOM 2371 C C . GLU A 1 291 ? 8.273 -54.188 -9.742 1 94.81 291 GLU A C 1
ATOM 2373 O O . GLU A 1 291 ? 7.547 -54.375 -8.766 1 94.81 291 GLU A O 1
ATOM 2378 N N . GLY A 1 292 ? 9.523 -53.781 -9.68 1 95.5 292 GLY A N 1
ATOM 2379 C CA . GLY A 1 292 ? 10.148 -53.562 -8.391 1 95.5 292 GLY A CA 1
ATOM 2380 C C . GLY A 1 292 ? 9.508 -52.438 -7.605 1 95.5 292 GLY A C 1
ATOM 2381 O O . GLY A 1 292 ? 9.633 -52.375 -6.383 1 95.5 292 GLY A O 1
ATOM 2382 N N . PHE A 1 293 ? 8.797 -51.594 -8.281 1 97.38 293 PHE A N 1
ATOM 2383 C CA . PHE A 1 293 ? 8.195 -50.438 -7.625 1 97.38 293 PHE A CA 1
ATOM 2384 C C . PHE A 1 293 ? 6.949 -50.844 -6.848 1 97.38 293 PHE A C 1
ATOM 2386 O O . PHE A 1 293 ? 6.434 -50.062 -6.047 1 97.38 293 PHE A O 1
ATOM 2393 N N . TRP A 1 294 ? 6.465 -52.062 -7.027 1 96.69 294 TRP A N 1
ATOM 2394 C CA . TRP A 1 294 ? 5.281 -52.531 -6.305 1 96.69 294 TRP A CA 1
ATOM 2395 C C . TRP A 1 294 ? 5.559 -52.625 -4.809 1 96.69 294 TRP A C 1
ATOM 2397 O O . TRP A 1 294 ? 4.633 -52.688 -3.998 1 96.69 294 TRP A O 1
ATOM 2407 N N . LYS A 1 295 ? 6.809 -52.531 -4.422 1 96.75 295 LYS A N 1
ATOM 2408 C CA . LYS A 1 295 ? 7.199 -52.562 -3.014 1 96.75 295 LYS A CA 1
ATOM 2409 C C . LYS A 1 295 ? 6.992 -51.219 -2.344 1 96.75 295 LYS A C 1
ATOM 2411 O O . LYS A 1 295 ? 7.051 -51.094 -1.117 1 96.75 295 LYS A O 1
ATOM 2416 N N . PHE A 1 296 ? 6.789 -50.219 -3.102 1 97.88 296 PHE A N 1
ATOM 2417 C CA . PHE A 1 296 ? 6.672 -48.875 -2.594 1 97.88 296 PHE A CA 1
ATOM 2418 C C . PHE A 1 296 ? 5.215 -48.5 -2.336 1 97.88 296 PHE A C 1
ATOM 2420 O O . PHE A 1 296 ? 4.625 -47.719 -3.072 1 97.88 296 PHE A O 1
ATOM 2427 N N . SER A 1 297 ? 4.684 -48.875 -1.297 1 94.38 297 SER A N 1
ATOM 2428 C CA . SER A 1 297 ? 3.252 -48.844 -1.01 1 94.38 297 SER A CA 1
ATOM 2429 C C . SER A 1 297 ? 2.795 -47.406 -0.675 1 94.38 297 SER A C 1
ATOM 2431 O O . SER A 1 297 ? 1.597 -47.125 -0.664 1 94.38 297 SER A O 1
ATOM 2433 N N . LYS A 1 298 ? 3.699 -46.5 -0.517 1 96.75 298 LYS A N 1
ATOM 2434 C CA . LYS A 1 298 ? 3.326 -45.188 -0.049 1 96.75 298 LYS A CA 1
ATOM 2435 C C . LYS A 1 298 ? 3.148 -44.219 -1.218 1 96.75 298 LYS A C 1
ATOM 2437 O O . LYS A 1 298 ? 2.887 -43.031 -1.016 1 96.75 298 LYS A O 1
ATOM 2442 N N . ILE A 1 299 ? 3.254 -44.656 -2.426 1 97.5 299 ILE A N 1
ATOM 2443 C CA . ILE A 1 299 ? 3.143 -43.812 -3.607 1 97.5 299 ILE A CA 1
ATOM 2444 C C . ILE A 1 299 ? 1.756 -43.188 -3.656 1 97.5 299 ILE A C 1
ATOM 2446 O O . ILE A 1 299 ? 0.741 -43.875 -3.561 1 97.5 299 ILE A O 1
ATOM 2450 N N . GLU A 1 300 ? 1.756 -41.875 -3.756 1 97.19 300 GLU A N 1
ATOM 2451 C CA . GLU A 1 300 ? 0.521 -41.094 -3.828 1 97.19 300 GLU A CA 1
ATOM 2452 C C . GLU A 1 300 ? 0.291 -40.562 -5.234 1 97.19 300 GLU A C 1
ATOM 2454 O O . GLU A 1 300 ? -0.836 -40.219 -5.598 1 97.19 300 GLU A O 1
ATOM 2459 N N . ASN A 1 301 ? 1.334 -40.438 -5.977 1 97 301 ASN A N 1
ATOM 2460 C CA . ASN A 1 301 ? 1.283 -39.906 -7.344 1 97 301 ASN A CA 1
ATOM 2461 C C . ASN A 1 301 ? 2.021 -40.844 -8.312 1 97 301 ASN A C 1
ATOM 2463 O O . ASN A 1 301 ? 3.215 -41.094 -8.148 1 97 301 ASN A O 1
ATOM 2467 N N . LEU A 1 302 ? 1.348 -41.25 -9.312 1 97.94 302 LEU A N 1
ATOM 2468 C CA . LEU A 1 302 ? 1.938 -42.125 -10.336 1 97.94 302 LEU A CA 1
ATOM 2469 C C . LEU A 1 302 ? 1.714 -41.531 -11.727 1 97.94 302 LEU A C 1
ATOM 2471 O O . LEU A 1 302 ? 0.581 -41.219 -12.102 1 97.94 302 LEU A O 1
ATOM 2475 N N . SER A 1 303 ? 2.752 -41.344 -12.422 1 96.94 303 SER A N 1
ATOM 2476 C CA . SER A 1 303 ? 2.678 -40.875 -13.805 1 96.94 303 SER A CA 1
ATOM 2477 C C . SER A 1 303 ? 3.402 -41.812 -14.75 1 96.94 303 SER A C 1
ATOM 2479 O O . SER A 1 303 ? 4.598 -42.062 -14.594 1 96.94 303 SER A O 1
ATOM 2481 N N . LEU A 1 304 ? 2.688 -42.344 -15.672 1 96.81 304 LEU A N 1
ATOM 2482 C CA . LEU A 1 304 ? 3.232 -43.188 -16.734 1 96.81 304 LEU A CA 1
ATOM 2483 C C . LEU A 1 304 ? 3.127 -42.5 -18.078 1 96.81 304 LEU A C 1
ATOM 2485 O O . LEU A 1 304 ? 2.023 -42.281 -18.594 1 96.81 304 LEU A O 1
ATOM 2489 N N . ALA A 1 305 ? 4.25 -42.219 -18.625 1 93.94 305 ALA A N 1
ATOM 2490 C CA . ALA A 1 305 ? 4.238 -41.438 -19.859 1 93.94 305 ALA A CA 1
ATOM 2491 C C . ALA A 1 305 ? 5.086 -42.094 -20.938 1 93.94 305 ALA A C 1
ATOM 2493 O O . ALA A 1 305 ? 6.242 -42.469 -20.703 1 93.94 305 ALA A O 1
ATOM 2494 N N . SER A 1 306 ? 4.52 -42.25 -22.109 1 92.12 306 SER A N 1
ATOM 2495 C CA . SER A 1 306 ? 5.168 -42.688 -23.344 1 92.12 306 SER A CA 1
ATOM 2496 C C . SER A 1 306 ? 5.617 -44.156 -23.234 1 92.12 306 SER A C 1
ATOM 2498 O O . SER A 1 306 ? 6.547 -44.562 -23.938 1 92.12 306 SER A O 1
ATOM 2500 N N . LEU A 1 307 ? 5.074 -44.844 -22.266 1 92.44 307 LEU A N 1
ATOM 2501 C CA . LEU A 1 307 ? 5.289 -46.281 -22.156 1 92.44 307 LEU A CA 1
ATOM 2502 C C . LEU A 1 307 ? 4.324 -47.031 -23.062 1 92.44 307 LEU A C 1
ATOM 2504 O O . LEU A 1 307 ? 3.303 -46.5 -23.484 1 92.44 307 LEU A O 1
ATOM 2508 N N . VAL A 1 308 ? 4.73 -48.188 -23.406 1 88.5 308 VAL A N 1
ATOM 2509 C CA . VAL A 1 308 ? 3.766 -49.094 -24.031 1 88.5 308 VAL A CA 1
ATOM 2510 C C . VAL A 1 308 ? 2.797 -49.625 -22.969 1 88.5 308 VAL A C 1
ATOM 2512 O O . VAL A 1 308 ? 3.213 -50.031 -21.875 1 88.5 308 VAL A O 1
ATOM 2515 N N . TYR A 1 309 ? 1.524 -49.625 -23.328 1 90.44 309 TYR A N 1
ATOM 2516 C CA . TYR A 1 309 ? 0.502 -50.062 -22.391 1 90.44 309 TYR A CA 1
ATOM 2517 C C . TYR A 1 309 ? 0.735 -51.5 -21.953 1 90.44 309 TYR A C 1
ATOM 2519 O O . TYR A 1 309 ? 0.937 -52.375 -22.797 1 90.44 309 TYR A O 1
ATOM 2527 N N . ASN A 1 310 ? 0.821 -51.688 -20.672 1 90.69 310 ASN A N 1
ATOM 2528 C CA . ASN A 1 310 ? 0.897 -53 -20.031 1 90.69 310 ASN A CA 1
ATOM 2529 C C . ASN A 1 310 ? -0.163 -53.156 -18.953 1 90.69 310 ASN A C 1
ATOM 2531 O O . ASN A 1 310 ? -0.023 -52.594 -17.859 1 90.69 310 ASN A O 1
ATOM 2535 N N . GLU A 1 311 ? -1.173 -53.938 -19.281 1 90.62 311 GLU A N 1
ATOM 2536 C CA . GLU A 1 311 ? -2.324 -54.094 -18.391 1 90.62 311 GLU A CA 1
ATOM 2537 C C . GLU A 1 311 ? -1.915 -54.688 -17.047 1 90.62 311 GLU A C 1
ATOM 2539 O O . GLU A 1 311 ? -2.377 -54.25 -16 1 90.62 311 GLU A O 1
ATOM 2544 N N . PHE A 1 312 ? -1.067 -55.656 -17.141 1 92.25 312 PHE A N 1
ATOM 2545 C CA . PHE A 1 312 ? -0.639 -56.344 -15.93 1 92.25 312 PHE A CA 1
ATOM 2546 C C . PHE A 1 312 ? 0.064 -55.375 -14.977 1 92.25 312 PHE A C 1
ATOM 2548 O O . PHE A 1 312 ? -0.23 -55.375 -13.781 1 92.25 312 PHE A O 1
ATOM 2555 N N . PHE A 1 313 ? 0.949 -54.625 -15.477 1 94.44 313 PHE A N 1
ATOM 2556 C CA . PHE A 1 313 ? 1.684 -53.688 -14.648 1 94.44 313 PHE A CA 1
ATOM 2557 C C . PHE A 1 313 ? 0.741 -52.656 -14.047 1 94.44 313 PHE A C 1
ATOM 2559 O O . PHE A 1 313 ? 0.81 -52.375 -12.852 1 94.44 313 PHE A O 1
ATOM 2566 N N . LEU A 1 314 ? -0.114 -52.094 -14.891 1 95.56 314 LEU A N 1
ATOM 2567 C CA . LEU A 1 314 ? -1.02 -51.062 -14.43 1 95.56 314 LEU A CA 1
ATOM 2568 C C . LEU A 1 314 ? -1.966 -51.594 -13.359 1 95.56 314 LEU A C 1
ATOM 2570 O O . LEU A 1 314 ? -2.105 -51 -12.289 1 95.56 314 LEU A O 1
ATOM 2574 N N . MET A 1 315 ? -2.588 -52.719 -13.609 1 95.31 315 MET A N 1
ATOM 2575 C CA . MET A 1 315 ? -3.568 -53.281 -12.68 1 95.31 315 MET A CA 1
ATOM 2576 C C . MET A 1 315 ? -2.92 -53.625 -11.336 1 95.31 315 MET A C 1
ATOM 2578 O O . MET A 1 315 ? -3.504 -53.375 -10.281 1 95.31 315 MET A O 1
ATOM 2582 N N . ASN A 1 316 ? -1.717 -54.125 -11.375 1 95.81 316 ASN A N 1
ATOM 2583 C CA . ASN A 1 316 ? -1.014 -54.406 -10.133 1 95.81 316 ASN A CA 1
ATOM 2584 C C . ASN A 1 316 ? -0.624 -53.156 -9.383 1 95.81 316 ASN A C 1
ATOM 2586 O O . ASN A 1 316 ? -0.67 -53.094 -8.156 1 95.81 316 ASN A O 1
ATOM 2590 N N . SER A 1 317 ? -0.203 -52.188 -10.141 1 97.31 317 SER A N 1
ATOM 2591 C CA . SER A 1 317 ? 0.113 -50.906 -9.516 1 97.31 317 SER A CA 1
ATOM 2592 C C . SER A 1 317 ? -1.095 -50.344 -8.781 1 97.31 317 SER A C 1
ATOM 2594 O O . SER A 1 317 ? -0.978 -49.875 -7.645 1 97.31 317 SER A O 1
ATOM 2596 N N . LEU A 1 318 ? -2.234 -50.406 -9.406 1 96.88 318 LEU A N 1
ATOM 2597 C CA . LEU A 1 318 ? -3.461 -49.875 -8.828 1 96.88 318 LEU A CA 1
ATOM 2598 C C . LEU A 1 318 ? -3.883 -50.656 -7.605 1 96.88 318 LEU A C 1
ATOM 2600 O O . LEU A 1 318 ? -4.488 -50.125 -6.68 1 96.88 318 LEU A O 1
ATOM 2604 N N . ALA A 1 319 ? -3.543 -51.906 -7.625 1 95.69 319 ALA A N 1
ATOM 2605 C CA . ALA A 1 319 ? -3.902 -52.781 -6.516 1 95.69 319 ALA A CA 1
ATOM 2606 C C . ALA A 1 319 ? -2.996 -52.531 -5.312 1 95.69 319 ALA A C 1
ATOM 2608 O O . ALA A 1 319 ? -3.426 -52.656 -4.164 1 95.69 319 ALA A O 1
ATOM 2609 N N . VAL A 1 320 ? -1.801 -52.156 -5.598 1 96.56 320 VAL A N 1
ATOM 2610 C CA . VAL A 1 320 ? -0.801 -52.094 -4.539 1 96.56 320 VAL A CA 1
ATOM 2611 C C . VAL A 1 320 ? -0.696 -50.688 -3.99 1 96.56 320 VAL A C 1
ATOM 2613 O O . VAL A 1 320 ? -0.44 -50.5 -2.801 1 96.56 320 VAL A O 1
ATOM 2616 N N . PHE A 1 321 ? -0.843 -49.719 -4.77 1 97.88 321 PHE A N 1
ATOM 2617 C CA . PHE A 1 321 ? -0.696 -48.312 -4.34 1 97.88 321 PHE A CA 1
ATOM 2618 C C . PHE A 1 321 ? -1.989 -47.812 -3.721 1 97.88 321 PHE A C 1
ATOM 2620 O O . PHE A 1 321 ? -2.662 -46.969 -4.297 1 97.88 321 PHE A O 1
ATOM 2627 N N . HIS A 1 322 ? -2.166 -48.094 -2.521 1 96.81 322 HIS A N 1
ATOM 2628 C CA . HIS A 1 322 ? -3.418 -47.812 -1.82 1 96.81 322 HIS A CA 1
ATOM 2629 C C . HIS A 1 322 ? -3.617 -46.344 -1.582 1 96.81 322 HIS A C 1
ATOM 2631 O O . HIS A 1 322 ? -4.75 -45.875 -1.449 1 96.81 322 HIS A O 1
ATOM 2637 N N . ASN A 1 323 ? -2.58 -45.625 -1.606 1 96.12 323 ASN A N 1
ATOM 2638 C CA . ASN A 1 323 ? -2.666 -44.219 -1.245 1 96.12 323 ASN A CA 1
ATOM 2639 C C . ASN A 1 323 ? -2.645 -43.312 -2.479 1 96.12 323 ASN A C 1
ATOM 2641 O O . ASN A 1 323 ? -2.488 -42.094 -2.363 1 96.12 323 ASN A O 1
ATOM 2645 N N . LEU A 1 324 ? -2.787 -43.875 -3.598 1 97.12 324 LEU A N 1
ATOM 2646 C CA . LEU A 1 324 ? -2.715 -43.125 -4.848 1 97.12 324 LEU A CA 1
ATOM 2647 C C . LEU A 1 324 ? -3.785 -42.062 -4.895 1 97.12 324 LEU A C 1
ATOM 2649 O O . LEU A 1 324 ? -4.973 -42.344 -4.727 1 97.12 324 LEU A O 1
ATOM 2653 N N . LYS A 1 325 ? -3.359 -40.812 -5.09 1 96.56 325 LYS A N 1
ATOM 2654 C CA . LYS A 1 325 ? -4.266 -39.656 -5.156 1 96.56 325 LYS A CA 1
ATOM 2655 C C . LYS A 1 325 ? -4.266 -39.031 -6.551 1 96.56 325 LYS A C 1
ATOM 2657 O O . LYS A 1 325 ? -5.23 -38.375 -6.941 1 96.56 325 LYS A O 1
ATOM 2662 N N . ARG A 1 326 ? -3.166 -39.25 -7.242 1 97.38 326 ARG A N 1
ATOM 2663 C CA . ARG A 1 326 ? -2.998 -38.688 -8.578 1 97.38 326 ARG A CA 1
ATOM 2664 C C . ARG A 1 326 ? -2.473 -39.719 -9.555 1 97.38 326 ARG A C 1
ATOM 2666 O O . ARG A 1 326 ? -1.537 -40.469 -9.234 1 97.38 326 ARG A O 1
ATOM 2673 N N . LEU A 1 327 ? -3.084 -39.781 -10.68 1 97.56 327 LEU A N 1
ATOM 2674 C CA . LEU A 1 327 ? -2.73 -40.781 -11.68 1 97.56 327 LEU A CA 1
ATOM 2675 C C . LEU A 1 327 ? -2.691 -40.156 -13.078 1 97.56 327 LEU A C 1
ATOM 2677 O O . LEU A 1 327 ? -3.637 -39.5 -13.492 1 97.56 327 LEU A O 1
ATOM 2681 N N . LYS A 1 328 ? -1.602 -40.344 -13.734 1 97.31 328 LYS A N 1
ATOM 2682 C CA . LYS A 1 328 ? -1.48 -39.938 -15.141 1 97.31 328 LYS A CA 1
ATOM 2683 C C . LYS A 1 328 ? -1.152 -41.156 -16.016 1 97.31 328 LYS A C 1
ATOM 2685 O O . LYS A 1 328 ? -0.191 -41.875 -15.758 1 97.31 328 LYS A O 1
ATOM 2690 N N . LEU A 1 329 ? -1.952 -41.344 -17 1 96.81 329 LEU A N 1
ATOM 2691 C CA . LEU A 1 329 ? -1.746 -42.406 -17.984 1 96.81 329 LEU A CA 1
ATOM 2692 C C . LEU A 1 329 ? -1.634 -41.812 -19.391 1 96.81 329 LEU A C 1
ATOM 2694 O O . LEU A 1 329 ? -2.629 -41.344 -19.953 1 96.81 329 LEU A O 1
ATOM 2698 N N . ASP A 1 330 ? -0.456 -41.812 -19.953 1 94.38 330 ASP A N 1
ATOM 2699 C CA . ASP A 1 330 ? -0.166 -41.312 -21.297 1 94.38 330 ASP A CA 1
ATOM 2700 C C . ASP A 1 330 ? 0.74 -42.25 -22.062 1 94.38 330 ASP A C 1
ATOM 2702 O O . ASP A 1 330 ? 1.935 -42 -22.219 1 94.38 330 ASP A O 1
ATOM 2706 N N . TYR A 1 331 ? 0.157 -43.281 -22.547 1 92.31 331 TYR A N 1
ATOM 2707 C CA . TYR A 1 331 ? 0.912 -44.375 -23.188 1 92.31 331 TYR A CA 1
ATOM 2708 C C . TYR A 1 331 ? 1.239 -44.031 -24.625 1 92.31 331 TYR A C 1
ATOM 2710 O O . TYR A 1 331 ? 0.546 -43.219 -25.25 1 92.31 331 TYR A O 1
ATOM 2718 N N . MET A 1 332 ? 2.248 -44.594 -25.016 1 87.81 332 MET A N 1
ATOM 2719 C CA . MET A 1 332 ? 2.602 -44.5 -26.438 1 87.81 332 MET A CA 1
ATOM 2720 C C . MET A 1 332 ? 1.713 -45.438 -27.266 1 87.81 332 MET A C 1
ATOM 2722 O O . MET A 1 332 ? 1.408 -46.562 -26.859 1 87.81 332 MET A O 1
ATOM 2726 N N . GLY A 1 333 ? 1.302 -44.906 -28.344 1 79.12 333 GLY A N 1
ATOM 2727 C CA . GLY A 1 333 ? 0.514 -45.719 -29.25 1 79.12 333 GLY A CA 1
ATOM 2728 C C . GLY A 1 333 ? -0.963 -45.75 -28.906 1 79.12 333 GLY A C 1
ATOM 2729 O O . GLY A 1 333 ? -1.494 -44.781 -28.359 1 79.12 333 GLY A O 1
ATOM 2730 N N . LYS A 1 334 ? -1.546 -46.844 -29.328 1 78.62 334 LYS A N 1
ATOM 2731 C CA . LYS A 1 334 ? -2.998 -46.938 -29.188 1 78.62 334 LYS A CA 1
ATOM 2732 C C . LYS A 1 334 ? -3.393 -47.375 -27.797 1 78.62 334 LYS A C 1
ATOM 2734 O O . LYS A 1 334 ? -2.969 -48.438 -27.328 1 78.62 334 LYS A O 1
ATOM 2739 N N . PHE A 1 335 ? -3.998 -46.594 -27.094 1 87.25 335 PHE A N 1
ATOM 2740 C CA . PHE A 1 335 ? -4.625 -46.844 -25.797 1 87.25 335 PHE A CA 1
ATOM 2741 C C . PHE A 1 335 ? -6.094 -46.406 -25.828 1 87.25 335 PHE A C 1
ATOM 2743 O O . PHE A 1 335 ? -6.41 -45.219 -25.766 1 87.25 335 PHE A O 1
ATOM 2750 N N . GLU A 1 336 ? -6.922 -47.375 -25.984 1 86.94 336 GLU A N 1
ATOM 2751 C CA . GLU A 1 336 ? -8.352 -47.094 -26.125 1 86.94 336 GLU A CA 1
ATOM 2752 C C . GLU A 1 336 ? -9.016 -46.938 -24.75 1 86.94 336 GLU A C 1
ATOM 2754 O O . GLU A 1 336 ? -8.672 -47.625 -23.797 1 86.94 336 GLU A O 1
ATOM 2759 N N . PHE A 1 337 ? -9.891 -46.062 -24.781 1 87.69 337 PHE A N 1
ATOM 2760 C CA . PHE A 1 337 ? -10.664 -45.906 -23.562 1 87.69 337 PHE A CA 1
ATOM 2761 C C . PHE A 1 337 ? -11.445 -47.156 -23.234 1 87.69 337 PHE A C 1
ATOM 2763 O O . PHE A 1 337 ? -12.18 -47.688 -24.078 1 87.69 337 PHE A O 1
ATOM 2770 N N . ASP A 1 338 ? -11.242 -47.594 -22.047 1 87.19 338 ASP A N 1
ATOM 2771 C CA . ASP A 1 338 ? -11.891 -48.844 -21.578 1 87.19 338 ASP A CA 1
ATOM 2772 C C . ASP A 1 338 ? -12.602 -48.625 -20.25 1 87.19 338 ASP A C 1
ATOM 2774 O O . ASP A 1 338 ? -11.953 -48.406 -19.219 1 87.19 338 ASP A O 1
ATOM 2778 N N . VAL A 1 339 ? -13.883 -48.781 -20.281 1 91.38 339 VAL A N 1
ATOM 2779 C CA . VAL A 1 339 ? -14.695 -48.594 -19.094 1 91.38 339 VAL A CA 1
ATOM 2780 C C . VAL A 1 339 ? -14.297 -49.625 -18.031 1 91.38 339 VAL A C 1
ATOM 2782 O O . VAL A 1 339 ? -14.359 -49.344 -16.828 1 91.38 339 VAL A O 1
ATOM 2785 N N . SER A 1 340 ? -13.859 -50.75 -18.5 1 91.44 340 SER A N 1
ATOM 2786 C CA . SER A 1 340 ? -13.484 -51.812 -17.578 1 91.44 340 SER A CA 1
ATOM 2787 C C . SER A 1 340 ? -12.312 -51.406 -16.703 1 91.44 340 SER A C 1
ATOM 2789 O O . SER A 1 340 ? -12.242 -51.781 -15.531 1 91.44 340 SER A O 1
ATOM 2791 N N . LEU A 1 341 ? -11.438 -50.688 -17.25 1 93.19 341 LEU A N 1
ATOM 2792 C CA . LEU A 1 341 ? -10.305 -50.188 -16.484 1 93.19 341 LEU A CA 1
ATOM 2793 C C . LEU A 1 341 ? -10.773 -49.25 -15.359 1 93.19 341 LEU A C 1
ATOM 2795 O O . LEU A 1 341 ? -10.297 -49.375 -14.227 1 93.19 341 LEU A O 1
ATOM 2799 N N . ILE A 1 342 ? -11.695 -48.375 -15.656 1 94.5 342 ILE A N 1
ATOM 2800 C CA . ILE A 1 342 ? -12.203 -47.406 -14.688 1 94.5 342 ILE A CA 1
ATOM 2801 C C . ILE A 1 342 ? -13.008 -48.156 -13.609 1 94.5 342 ILE A C 1
ATOM 2803 O O . ILE A 1 342 ? -12.93 -47.812 -12.43 1 94.5 342 ILE A O 1
ATOM 2807 N N . ARG A 1 343 ? -13.711 -49.156 -14.023 1 93.06 343 ARG A N 1
ATOM 2808 C CA . ARG A 1 343 ? -14.453 -49.969 -13.07 1 93.06 343 ARG A CA 1
ATOM 2809 C C . ARG A 1 343 ? -13.516 -50.719 -12.133 1 93.06 343 ARG A C 1
ATOM 2811 O O . ARG A 1 343 ? -13.766 -50.812 -10.93 1 93.06 343 ARG A O 1
ATOM 2818 N N . PHE A 1 344 ? -12.508 -51.25 -12.703 1 95.12 344 PHE A N 1
ATOM 2819 C CA . PHE A 1 344 ? -11.5 -51.906 -11.883 1 95.12 344 PHE A CA 1
ATOM 2820 C C . PHE A 1 344 ? -10.914 -50.938 -10.867 1 95.12 344 PHE A C 1
ATOM 2822 O O . PHE A 1 344 ? -10.805 -51.25 -9.68 1 95.12 344 PHE A O 1
ATOM 2829 N N . LEU A 1 345 ? -10.57 -49.812 -11.367 1 96.44 345 LEU A N 1
ATOM 2830 C CA . LEU A 1 345 ? -10.016 -48.75 -10.508 1 96.44 345 LEU A CA 1
ATOM 2831 C C . LEU A 1 345 ? -10.977 -48.438 -9.375 1 96.44 345 LEU A C 1
ATOM 2833 O O . LEU A 1 345 ? -10.555 -48.25 -8.227 1 96.44 345 LEU A O 1
ATOM 2837 N N . SER A 1 346 ? -12.219 -48.375 -9.648 1 95.81 346 SER A N 1
ATOM 2838 C CA . SER A 1 346 ? -13.25 -48 -8.68 1 95.81 346 SER A CA 1
ATOM 2839 C C . SER A 1 346 ? -13.336 -49.031 -7.551 1 95.81 346 SER A C 1
ATOM 2841 O O . SER A 1 346 ? -13.773 -48.719 -6.445 1 95.81 346 SER A O 1
ATOM 2843 N N . LYS A 1 347 ? -12.938 -50.219 -7.816 1 95.88 347 LYS A N 1
ATOM 2844 C CA . LYS A 1 347 ? -13.031 -51.281 -6.836 1 95.88 347 LYS A CA 1
ATOM 2845 C C . LYS A 1 347 ? -11.773 -51.344 -5.969 1 95.88 347 LYS A C 1
ATOM 2847 O O . LYS A 1 347 ? -11.766 -52.031 -4.938 1 95.88 347 LYS A O 1
ATOM 2852 N N . GLN A 1 348 ? -10.766 -50.688 -6.422 1 95.56 348 GLN A N 1
ATOM 2853 C CA . GLN A 1 348 ? -9.523 -50.688 -5.652 1 95.56 348 GLN A CA 1
ATOM 2854 C C . GLN A 1 348 ? -9.602 -49.656 -4.516 1 95.56 348 GLN A C 1
ATOM 2856 O O . GLN A 1 348 ? -10.438 -48.75 -4.535 1 95.56 348 GLN A O 1
ATOM 2861 N N . ILE A 1 349 ? -8.742 -49.781 -3.566 1 95.62 349 ILE A N 1
ATOM 2862 C CA . ILE A 1 349 ? -8.672 -48.875 -2.434 1 95.62 349 ILE A CA 1
ATOM 2863 C C . ILE A 1 349 ? -8.336 -47.469 -2.928 1 95.62 349 ILE A C 1
ATOM 2865 O O . ILE A 1 349 ? -8.938 -46.469 -2.492 1 95.62 349 ILE A O 1
ATOM 2869 N N . CYS A 1 350 ? -7.41 -47.312 -3.838 1 95.19 350 CYS A N 1
ATOM 2870 C CA . CYS A 1 350 ? -6.965 -46.031 -4.32 1 95.19 350 CYS A CA 1
ATOM 2871 C C . CYS A 1 350 ? -8.07 -45.312 -5.102 1 95.19 350 CYS A C 1
ATOM 2873 O O . CYS A 1 350 ? -8.086 -44.094 -5.203 1 95.19 350 CYS A O 1
ATOM 2875 N N . GLY A 1 351 ? -8.953 -46.094 -5.668 1 95.19 351 GLY A N 1
ATOM 2876 C CA . GLY A 1 351 ? -10.055 -45.5 -6.398 1 95.19 351 GLY A CA 1
ATOM 2877 C C . GLY A 1 351 ? -10.914 -44.594 -5.543 1 95.19 351 GLY A C 1
ATOM 2878 O O . GLY A 1 351 ? -11.516 -43.625 -6.047 1 95.19 351 GLY A O 1
ATOM 2879 N N . LYS A 1 352 ? -10.945 -44.812 -4.309 1 94.38 352 LYS A N 1
ATOM 2880 C CA . LYS A 1 352 ? -11.727 -44 -3.375 1 94.38 352 LYS A CA 1
ATOM 2881 C C . LYS A 1 352 ? -10.945 -42.781 -2.912 1 94.38 352 LYS A C 1
ATOM 2883 O O . LYS A 1 352 ? -11.516 -41.844 -2.328 1 94.38 352 LYS A O 1
ATOM 2888 N N . LYS A 1 353 ? -9.727 -42.719 -3.268 1 96.06 353 LYS A N 1
ATOM 2889 C CA . LYS A 1 353 ? -8.883 -41.625 -2.785 1 96.06 353 LYS A CA 1
ATOM 2890 C C . LYS A 1 353 ? -8.43 -40.75 -3.934 1 96.06 353 LYS A C 1
ATOM 2892 O O . LYS A 1 353 ? -7.965 -39.625 -3.709 1 96.06 353 LYS A O 1
ATOM 2897 N N . LEU A 1 354 ? -8.586 -41.25 -5.129 1 96.88 354 LEU A N 1
ATOM 2898 C CA . LEU A 1 354 ? -8.07 -40.562 -6.305 1 96.88 354 LEU A CA 1
ATOM 2899 C C . LEU A 1 354 ? -8.719 -39.188 -6.453 1 96.88 354 LEU A C 1
ATOM 2901 O O . LEU A 1 354 ? -9.945 -39.062 -6.441 1 96.88 354 LEU A O 1
ATOM 2905 N N . GLN A 1 355 ? -7.879 -38.156 -6.609 1 96.12 355 GLN A N 1
ATOM 2906 C CA . GLN A 1 355 ? -8.367 -36.781 -6.688 1 96.12 355 GLN A CA 1
ATOM 2907 C C . GLN A 1 355 ? -8.141 -36.188 -8.078 1 96.12 355 GLN A C 1
ATOM 2909 O O . GLN A 1 355 ? -8.906 -35.344 -8.531 1 96.12 355 GLN A O 1
ATOM 2914 N N . ARG A 1 356 ? -7.039 -36.594 -8.68 1 96.69 356 ARG A N 1
ATOM 2915 C CA . ARG A 1 356 ? -6.684 -36.094 -9.992 1 96.69 356 ARG A CA 1
ATOM 2916 C C . ARG A 1 356 ? -6.328 -37.219 -10.953 1 96.69 356 ARG A C 1
ATOM 2918 O O . ARG A 1 356 ? -5.613 -38.156 -10.594 1 96.69 356 ARG A O 1
ATOM 2925 N N . PHE A 1 357 ? -6.863 -37.125 -12.094 1 96.88 357 PHE A N 1
ATOM 2926 C CA . PHE A 1 357 ? -6.656 -38.156 -13.102 1 96.88 357 PHE A CA 1
ATOM 2927 C C . PHE A 1 357 ? -6.434 -37.531 -14.477 1 96.88 357 PHE A C 1
ATOM 2929 O O . PHE A 1 357 ? -7.25 -36.719 -14.938 1 96.88 357 PHE A O 1
ATOM 2936 N N . ASP A 1 358 ? -5.305 -37.844 -15.117 1 96.5 358 ASP A N 1
ATOM 2937 C CA . ASP A 1 358 ? -4.953 -37.406 -16.469 1 96.5 358 ASP A CA 1
ATOM 2938 C C . ASP A 1 358 ? -4.766 -38.594 -17.406 1 96.5 358 ASP A C 1
ATOM 2940 O O . ASP A 1 358 ? -3.842 -39.375 -17.219 1 96.5 358 ASP A O 1
ATOM 2944 N N . MET A 1 359 ? -5.594 -38.625 -18.375 1 95.56 359 MET A N 1
ATOM 2945 C CA . MET A 1 359 ? -5.562 -39.812 -19.25 1 95.56 359 MET A CA 1
ATOM 2946 C C . MET A 1 359 ? -5.531 -39.375 -20.719 1 95.56 359 MET A C 1
ATOM 2948 O O . MET A 1 359 ? -6.27 -38.469 -21.125 1 95.56 359 MET A O 1
ATOM 2952 N N . HIS A 1 360 ? -4.68 -39.938 -21.453 1 93.69 360 HIS A N 1
ATOM 2953 C CA . HIS A 1 360 ? -4.648 -39.875 -22.906 1 93.69 360 HIS A CA 1
ATOM 2954 C C . HIS A 1 360 ? -5.062 -41.188 -23.562 1 93.69 360 HIS A C 1
ATOM 2956 O O . HIS A 1 360 ? -4.387 -42.188 -23.375 1 93.69 360 HIS A O 1
ATOM 2962 N N . CYS A 1 361 ? -6.191 -41.156 -24.203 1 91.81 361 CYS A N 1
ATOM 2963 C CA . CYS A 1 361 ? -6.738 -42.375 -24.766 1 91.81 361 CYS A CA 1
ATOM 2964 C C . CYS A 1 361 ? -7.465 -42.094 -26.078 1 91.81 361 CYS A C 1
ATOM 2966 O O . CYS A 1 361 ? -7.699 -40.938 -26.438 1 91.81 361 CYS A O 1
ATOM 2968 N N . GLU A 1 362 ? -7.629 -43.125 -26.781 1 87.75 362 GLU A N 1
ATOM 2969 C CA . GLU A 1 362 ? -8.438 -43.031 -27.984 1 87.75 362 GLU A CA 1
ATOM 2970 C C . GLU A 1 362 ? -9.922 -43.125 -27.672 1 87.75 362 GLU A C 1
ATOM 2972 O O . GLU A 1 362 ? -10.359 -44.094 -27 1 87.75 362 GLU A O 1
ATOM 2977 N N . LEU A 1 363 ? -10.539 -42.125 -28.031 1 82.75 363 LEU A N 1
ATOM 2978 C CA . LEU A 1 363 ? -11.984 -42.094 -27.844 1 82.75 363 LEU A CA 1
ATOM 2979 C C . LEU A 1 363 ? -12.703 -42.438 -29.141 1 82.75 363 LEU A C 1
ATOM 2981 O O . LEU A 1 363 ? -12.227 -42.125 -30.234 1 82.75 363 LEU A O 1
ATOM 2985 N N . ASN A 1 364 ? -13.625 -43.312 -29.047 1 64.44 364 ASN A N 1
ATOM 2986 C CA . ASN A 1 364 ? -14.438 -43.594 -30.219 1 64.44 364 ASN A CA 1
ATOM 2987 C C . ASN A 1 364 ? -15.312 -42.406 -30.594 1 64.44 364 ASN A C 1
ATOM 2989 O O . ASN A 1 364 ? -16.359 -42.156 -29.969 1 64.44 364 ASN A O 1
ATOM 2993 N N . HIS A 1 365 ? -14.82 -41.5 -31.5 1 59.31 365 HIS A N 1
ATOM 2994 C CA . HIS A 1 365 ? -15.516 -40.281 -31.859 1 59.31 365 HIS A CA 1
ATOM 2995 C C . HIS A 1 365 ? -16.438 -40.469 -33.062 1 59.31 365 HIS A C 1
ATOM 2997 O O . HIS A 1 365 ? -16.812 -39.531 -33.719 1 59.31 365 HIS A O 1
ATOM 3003 N N . GLN A 1 366 ? -16.75 -41.719 -33.438 1 54.66 366 GLN A N 1
ATOM 3004 C CA . GLN A 1 366 ? -17.453 -42 -34.688 1 54.66 366 GLN A CA 1
ATOM 3005 C C . GLN A 1 366 ? -18.625 -41.062 -34.875 1 54.66 366 GLN A C 1
ATOM 3007 O O . GLN A 1 366 ? -19.156 -40.906 -35.969 1 54.66 366 GLN A O 1
ATOM 3012 N N . PHE A 1 367 ? -19.016 -40.469 -33.781 1 52.75 367 PHE A N 1
ATOM 3013 C CA . PHE A 1 367 ? -20.281 -39.75 -33.938 1 52.75 367 PHE A CA 1
ATOM 3014 C C . PHE A 1 367 ? -20.109 -38.469 -34.719 1 52.75 367 PHE A C 1
ATOM 3016 O O . PHE A 1 367 ? -21.016 -38.062 -35.469 1 52.75 367 PHE A O 1
ATOM 3023 N N . PHE A 1 368 ? -18.984 -37.688 -34.625 1 57.09 368 PHE A N 1
ATOM 3024 C CA . PHE A 1 368 ? -19.031 -36.375 -35.281 1 57.09 368 PHE A CA 1
ATOM 3025 C C . PHE A 1 368 ? -18.641 -36.5 -36.75 1 57.09 368 PHE A C 1
ATOM 3027 O O . PHE A 1 368 ? -19.25 -35.875 -37.625 1 57.09 368 PHE A O 1
ATOM 3034 N N . PHE A 1 369 ? -17.672 -37.312 -36.938 1 58.72 369 PHE A N 1
ATOM 3035 C CA . PHE A 1 369 ? -17.172 -37.344 -38.312 1 58.72 369 PHE A CA 1
ATOM 3036 C C . PHE A 1 369 ? -17 -38.781 -38.812 1 58.72 369 PHE A C 1
ATOM 3038 O O . PHE A 1 369 ? -16.422 -39.625 -38.094 1 58.72 369 PHE A O 1
ATOM 3045 N N . PRO A 1 370 ? -17.906 -39.125 -39.875 1 54.84 370 PRO A N 1
ATOM 3046 C CA . PRO A 1 370 ? -17.812 -40.469 -40.438 1 54.84 370 PRO A CA 1
ATOM 3047 C C . PRO A 1 370 ? -16.375 -40.875 -40.781 1 54.84 370 PRO A C 1
ATOM 3049 O O . PRO A 1 370 ? -15.516 -40 -40.969 1 54.84 370 PRO A O 1
ATOM 3052 N N . THR A 1 371 ? -16 -42.125 -40.656 1 53.81 371 THR A N 1
ATOM 3053 C CA . THR A 1 371 ? -14.711 -42.688 -41.031 1 53.81 371 THR A CA 1
ATOM 3054 C C . THR A 1 371 ? -14.438 -42.438 -42.531 1 53.81 371 THR A C 1
ATOM 3056 O O . THR A 1 371 ? -15.375 -42.375 -43.312 1 53.81 371 THR A O 1
ATOM 3059 N N . PRO A 1 372 ? -13.25 -42 -42.844 1 50.5 372 PRO A N 1
ATOM 3060 C CA . PRO A 1 372 ? -12.852 -41.688 -44.188 1 50.5 372 PRO A CA 1
ATOM 3061 C C . PRO A 1 372 ? -13.359 -42.688 -45.219 1 50.5 372 PRO A C 1
ATOM 3063 O O . PRO A 1 372 ? -13.43 -42.375 -46.406 1 50.5 372 PRO A O 1
ATOM 3066 N N . ASP A 1 373 ? -13.469 -43.906 -44.969 1 48.81 373 ASP A N 1
ATOM 3067 C CA . ASP A 1 373 ? -13.688 -44.938 -45.969 1 48.81 373 ASP A CA 1
ATOM 3068 C C . ASP A 1 373 ? -15.086 -44.812 -46.562 1 48.81 373 ASP A C 1
ATOM 3070 O O . ASP A 1 373 ? -15.398 -45.5 -47.562 1 48.81 373 ASP A O 1
ATOM 3074 N N . ASN A 1 374 ? -16.078 -44.125 -45.938 1 46.84 374 ASN A N 1
ATOM 3075 C CA . ASN A 1 374 ? -17.391 -44.031 -46.562 1 46.84 374 ASN A CA 1
ATOM 3076 C C . ASN A 1 374 ? -17.719 -42.594 -46.969 1 46.84 374 ASN A C 1
ATOM 3078 O O . ASN A 1 374 ? -18.094 -41.781 -46.125 1 46.84 374 ASN A O 1
ATOM 3082 N N . PRO A 1 375 ? -17.406 -42.188 -48.156 1 46.59 375 PRO A N 1
ATOM 3083 C CA . PRO A 1 375 ? -17.5 -40.875 -48.812 1 46.59 375 PRO A CA 1
ATOM 3084 C C . PRO A 1 375 ? -18.859 -40.219 -48.625 1 46.59 375 PRO A C 1
ATOM 3086 O O . PRO A 1 375 ? -19.016 -39.031 -48.844 1 46.59 375 PRO A O 1
ATOM 3089 N N . LEU A 1 376 ? -19.922 -40.875 -48.656 1 46.72 376 LEU A N 1
ATOM 3090 C CA . LEU A 1 376 ? -21.297 -40.375 -48.719 1 46.72 376 LEU A CA 1
ATOM 3091 C C . LEU A 1 376 ? -21.812 -40.125 -47.312 1 46.72 376 LEU A C 1
ATOM 3093 O O . LEU A 1 376 ? -23.031 -40 -47.094 1 46.72 376 LEU A O 1
ATOM 3097 N N . MET A 1 377 ? -21.016 -39.938 -46.406 1 53.31 377 MET A N 1
ATOM 3098 C CA . MET A 1 377 ? -21.562 -40.062 -45.062 1 53.31 377 MET A CA 1
ATOM 3099 C C . MET A 1 377 ? -22.062 -38.719 -44.531 1 53.31 377 MET A C 1
ATOM 3101 O O . MET A 1 377 ? -21.578 -37.656 -44.938 1 53.31 377 MET A O 1
ATOM 3105 N N . ARG A 1 378 ? -23.266 -38.688 -43.969 1 59.09 378 ARG A N 1
ATOM 3106 C CA . ARG A 1 378 ? -24.109 -37.656 -43.375 1 59.09 378 ARG A CA 1
ATOM 3107 C C . ARG A 1 378 ? -23.594 -37.25 -42 1 59.09 378 ARG A C 1
ATOM 3109 O O . ARG A 1 378 ? -23.234 -38.125 -41.188 1 59.09 378 ARG A O 1
ATOM 3116 N N . LEU A 1 379 ? -23.156 -35.906 -41.844 1 64.19 379 LEU A N 1
ATOM 3117 C CA . LEU A 1 379 ? -22.938 -35.375 -40.5 1 64.19 379 LEU A CA 1
ATOM 3118 C C . LEU A 1 379 ? -24.156 -35.656 -39.594 1 64.19 379 LEU A C 1
ATOM 3120 O O . LEU A 1 379 ? -25.297 -35.344 -40 1 64.19 379 LEU A O 1
ATOM 3124 N N . ASN A 1 380 ? -24.031 -36.562 -38.688 1 65.31 380 ASN A N 1
ATOM 3125 C CA . ASN A 1 380 ? -25.156 -36.875 -37.812 1 65.31 380 ASN A CA 1
ATOM 3126 C C . ASN A 1 380 ? -24.969 -36.219 -36.438 1 65.31 380 ASN A C 1
ATOM 3128 O O . ASN A 1 380 ? -24.141 -36.688 -35.625 1 65.31 380 ASN A O 1
ATOM 3132 N N . PHE A 1 381 ? -25.625 -35.031 -36.312 1 69.56 381 PHE A N 1
ATOM 3133 C CA . PHE A 1 381 ? -25.594 -34.344 -35 1 69.56 381 PHE A CA 1
ATOM 3134 C C . PHE A 1 381 ? -26.875 -34.625 -34.219 1 69.56 381 PHE A C 1
ATOM 3136 O O . PHE A 1 381 ? -27.188 -33.906 -33.25 1 69.56 381 PHE A O 1
ATOM 3143 N N . ASP A 1 382 ? -27.609 -35.719 -34.781 1 62.38 382 ASP A N 1
ATOM 3144 C CA . ASP A 1 382 ? -28.953 -35.875 -34.219 1 62.38 382 ASP A CA 1
ATOM 3145 C C . ASP A 1 382 ? -28.906 -36.594 -32.875 1 62.38 382 ASP A C 1
ATOM 3147 O O . ASP A 1 382 ? -28.219 -37.594 -32.75 1 62.38 382 ASP A O 1
ATOM 3151 N N . ASP A 1 383 ? -29.5 -36.062 -31.922 1 68.94 383 ASP A N 1
ATOM 3152 C CA . ASP A 1 383 ? -29.984 -36.594 -30.641 1 68.94 383 ASP A CA 1
ATOM 3153 C C . ASP A 1 383 ? -28.828 -36.875 -29.688 1 68.94 383 ASP A C 1
ATOM 3155 O O . ASP A 1 383 ? -28.938 -37.719 -28.812 1 68.94 383 ASP A O 1
ATOM 3159 N N . PHE A 1 384 ? -27.625 -36.062 -29.906 1 75.12 384 PHE A N 1
ATOM 3160 C CA . PHE A 1 384 ? -26.609 -36.406 -28.922 1 75.12 384 PHE A CA 1
ATOM 3161 C C . PHE A 1 384 ? -26.766 -35.562 -27.672 1 75.12 384 PHE A C 1
ATOM 3163 O O . PHE A 1 384 ? -26.375 -35.969 -26.578 1 75.12 384 PHE A O 1
ATOM 3170 N N . CYS A 1 385 ? -27.344 -34.344 -27.891 1 86.06 385 CYS A N 1
ATOM 3171 C CA . CYS A 1 385 ? -27.531 -33.438 -26.781 1 86.06 385 CYS A CA 1
ATOM 3172 C C . CYS A 1 385 ? -28.812 -32.625 -26.953 1 86.06 385 CYS A C 1
ATOM 3174 O O . CYS A 1 385 ? -29.031 -32 -27.984 1 86.06 385 CYS A O 1
ATOM 3176 N N . PRO A 1 386 ? -29.641 -32.625 -26.016 1 82.19 386 PRO A N 1
ATOM 3177 C CA . PRO A 1 386 ? -30.938 -31.953 -26.141 1 82.19 386 PRO A CA 1
ATOM 3178 C C . PRO A 1 386 ? -30.859 -30.453 -25.828 1 82.19 386 PRO A C 1
ATOM 3180 O O . PRO A 1 386 ? -31.859 -29.75 -25.938 1 82.19 386 PRO A O 1
ATOM 3183 N N . CYS A 1 387 ? -29.75 -29.938 -25.484 1 88.12 387 CYS A N 1
ATOM 3184 C CA . CYS A 1 387 ? -29.688 -28.562 -25.047 1 88.12 387 CYS A CA 1
ATOM 3185 C C . CYS A 1 387 ? -29.766 -27.594 -26.219 1 88.12 387 CYS A C 1
ATOM 3187 O O . CYS A 1 387 ? -29.297 -27.906 -27.312 1 88.12 387 CYS A O 1
ATOM 3189 N N . THR A 1 388 ? -30.266 -26.391 -25.953 1 87.56 388 THR A N 1
ATOM 3190 C CA . THR A 1 388 ? -30.484 -25.375 -26.969 1 87.56 388 THR A CA 1
ATOM 3191 C C . THR A 1 388 ? -29.141 -24.844 -27.484 1 87.56 388 THR A C 1
ATOM 3193 O O . THR A 1 388 ? -29.031 -24.469 -28.656 1 87.56 388 THR A O 1
ATOM 3196 N N . ARG A 1 389 ? -28.25 -24.812 -26.719 1 89.12 389 ARG A N 1
ATOM 3197 C CA . ARG A 1 389 ? -26.953 -24.266 -27.094 1 89.12 389 ARG A CA 1
ATOM 3198 C C . ARG A 1 389 ? -26.281 -25.125 -28.156 1 89.12 389 ARG A C 1
ATOM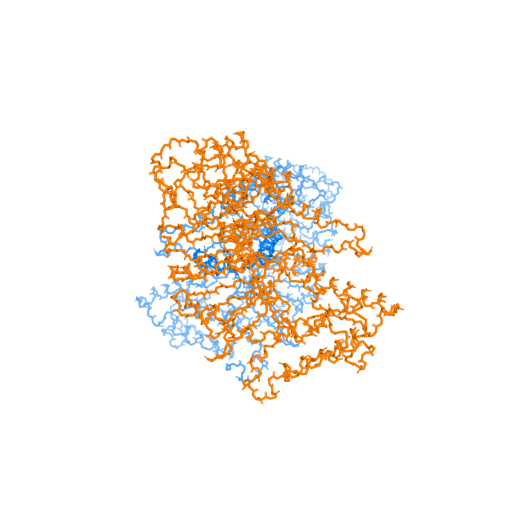 3200 O O . ARG A 1 389 ? -25.719 -24.609 -29.125 1 89.12 389 ARG A O 1
ATOM 3207 N N . CYS A 1 390 ? -26.297 -26.391 -27.938 1 91.56 390 CYS A N 1
ATOM 3208 C CA . CYS A 1 390 ? -25.719 -27.297 -28.922 1 91.56 390 CYS A CA 1
ATOM 3209 C C . CYS A 1 390 ? -26.484 -27.219 -30.25 1 91.56 390 CYS A C 1
ATOM 3211 O O . CYS A 1 390 ? -25.859 -27.156 -31.312 1 91.56 390 CYS A O 1
ATOM 3213 N N . SER A 1 391 ? -27.812 -27.156 -30.109 1 88.81 391 SER A N 1
ATOM 3214 C CA . SER A 1 391 ? -28.641 -27.062 -31.312 1 88.81 391 SER A CA 1
ATOM 3215 C C . SER A 1 391 ? -28.297 -25.797 -32.094 1 88.81 391 SER A C 1
ATOM 3217 O O . SER A 1 391 ? -28.125 -25.844 -33.312 1 88.81 391 SER A O 1
ATOM 3219 N N . ASN A 1 392 ? -28.203 -24.797 -31.359 1 91.25 392 ASN A N 1
ATOM 3220 C CA . ASN A 1 392 ? -27.891 -23.531 -31.984 1 91.25 392 ASN A CA 1
ATOM 3221 C C . ASN A 1 392 ? -26.5 -23.547 -32.656 1 91.25 392 ASN A C 1
ATOM 3223 O O . ASN A 1 392 ? -26.328 -23.047 -33.75 1 91.25 392 ASN A O 1
ATOM 3227 N N . THR A 1 393 ? -25.531 -24.062 -32 1 93.06 393 THR A N 1
ATOM 3228 C CA . THR A 1 393 ? -24.172 -24.125 -32.531 1 93.06 393 THR A CA 1
ATOM 3229 C C . THR A 1 393 ? -24.109 -25.016 -33.781 1 93.06 393 THR A C 1
ATOM 3231 O O . THR A 1 393 ? -23.422 -24.688 -34.75 1 93.06 393 THR A O 1
ATOM 3234 N N . ILE A 1 394 ? -24.844 -26.062 -33.781 1 88.5 394 ILE A N 1
ATOM 3235 C CA . ILE A 1 394 ? -24.859 -26.984 -34.906 1 88.5 394 ILE A CA 1
ATOM 3236 C C . ILE A 1 394 ? -25.484 -26.297 -36.125 1 88.5 394 ILE A C 1
ATOM 3238 O O . ILE A 1 394 ? -24.906 -26.312 -37.219 1 88.5 394 ILE A O 1
ATOM 3242 N N . HIS A 1 395 ? -26.562 -25.625 -35.844 1 86.75 395 HIS A N 1
ATOM 3243 C CA . HIS A 1 395 ? -27.281 -25.016 -36.969 1 86.75 395 HIS A CA 1
ATOM 3244 C C . HIS A 1 395 ? -26.609 -23.75 -37.469 1 86.75 395 HIS A C 1
ATOM 3246 O O . HIS A 1 395 ? -26.375 -23.578 -38.656 1 86.75 395 HIS A O 1
ATOM 3252 N N . GLU A 1 396 ? -26.266 -22.938 -36.469 1 90.44 396 GLU A N 1
ATOM 3253 C CA . GLU A 1 396 ? -25.812 -21.594 -36.844 1 90.44 396 GLU A CA 1
ATOM 3254 C C . GLU A 1 396 ? -24.328 -21.578 -37.188 1 90.44 396 GLU A C 1
ATOM 3256 O O . GLU A 1 396 ? -23.859 -20.688 -37.906 1 90.44 396 GLU A O 1
ATOM 3261 N N . VAL A 1 397 ? -23.562 -22.5 -36.688 1 92.25 397 VAL A N 1
ATOM 3262 C CA . VAL A 1 397 ? -22.125 -22.438 -36.875 1 92.25 397 VAL A CA 1
ATOM 3263 C C . VAL A 1 397 ? -21.656 -23.578 -37.75 1 92.25 397 VAL A C 1
ATOM 3265 O O . VAL A 1 397 ? -21.094 -23.344 -38.844 1 92.25 397 VAL A O 1
ATOM 3268 N N . ILE A 1 398 ? -21.938 -24.797 -37.406 1 88.06 398 ILE A N 1
ATOM 3269 C CA . ILE A 1 398 ? -21.422 -25.953 -38.156 1 88.06 398 ILE A CA 1
ATOM 3270 C C . ILE A 1 398 ? -22.047 -26 -39.531 1 88.06 398 ILE A C 1
ATOM 3272 O O . ILE A 1 398 ? -21.344 -26.031 -40.531 1 88.06 398 ILE A O 1
ATOM 3276 N N . LEU A 1 399 ? -23.359 -25.859 -39.625 1 83.38 399 LEU A N 1
ATOM 3277 C CA . LEU A 1 399 ? -24.047 -26.062 -40.875 1 83.38 399 LEU A CA 1
ATOM 3278 C C . LEU A 1 399 ? -24.031 -24.797 -41.719 1 83.38 399 LEU A C 1
ATOM 3280 O O . LEU A 1 399 ? -23.922 -24.844 -42.938 1 83.38 399 LEU A O 1
ATOM 3284 N N . LYS A 1 400 ? -24.109 -23.703 -41.094 1 86.44 400 LYS A N 1
ATOM 3285 C CA . LYS A 1 400 ? -24.234 -22.453 -41.844 1 86.44 400 LYS A CA 1
ATOM 3286 C C . LYS A 1 400 ? -22.859 -21.891 -42.188 1 86.44 400 LYS A C 1
ATOM 3288 O O . LYS A 1 400 ? -22.672 -21.359 -43.281 1 86.44 400 LYS A O 1
ATOM 3293 N N . LYS A 1 401 ? -21.969 -22.031 -41.281 1 88.81 401 LYS A N 1
ATOM 3294 C CA . LYS A 1 401 ? -20.703 -21.328 -41.5 1 88.81 401 LYS A CA 1
ATOM 3295 C C . LYS A 1 401 ? -19.625 -22.297 -41.969 1 88.81 401 LYS A C 1
ATOM 3297 O O . LYS A 1 401 ? -18.828 -21.969 -42.844 1 88.81 401 LYS A O 1
ATOM 3302 N N . ILE A 1 402 ? -19.516 -23.484 -41.438 1 87.81 402 ILE A N 1
ATOM 3303 C CA . ILE A 1 402 ? -18.406 -24.406 -41.688 1 87.81 402 ILE A CA 1
ATOM 3304 C C . ILE A 1 402 ? -18.719 -25.281 -42.875 1 87.81 402 ILE A C 1
ATOM 3306 O O . ILE A 1 402 ? -17.875 -25.5 -43.75 1 87.81 402 ILE A O 1
ATOM 3310 N N . PHE A 1 403 ? -20.016 -25.75 -42.875 1 82.12 403 PHE A N 1
ATOM 3311 C CA . PHE A 1 403 ? -20.469 -26.594 -43.969 1 82.12 403 PHE A CA 1
ATOM 3312 C C . PHE A 1 403 ? -21.672 -25.969 -44.656 1 82.12 403 PHE A C 1
ATOM 3314 O O . PHE A 1 403 ? -22.75 -26.562 -44.688 1 82.12 403 PHE A O 1
ATOM 3321 N N . PRO A 1 404 ? -21.5 -24.891 -45.375 1 75.81 404 PRO A N 1
ATOM 3322 C CA . PRO A 1 404 ? -22.672 -24.219 -45.938 1 75.81 404 PRO A CA 1
ATOM 3323 C C . PRO A 1 404 ? -23.297 -25 -47.094 1 75.81 404 PRO A C 1
ATOM 3325 O O . PRO A 1 404 ? -24.484 -24.828 -47.375 1 75.81 404 PRO A O 1
ATOM 3328 N N . GLU A 1 405 ? -22.5 -25.625 -47.969 1 64.94 405 GLU A N 1
ATOM 3329 C CA . GLU A 1 405 ? -23.031 -26.312 -49.156 1 64.94 405 GLU A CA 1
ATOM 3330 C C . GLU A 1 405 ? -23.922 -27.484 -48.75 1 64.94 405 GLU A C 1
ATOM 3332 O O . GLU A 1 405 ? -24.625 -28.047 -49.594 1 64.94 405 GLU A O 1
ATOM 3337 N N . THR A 1 406 ? -23.703 -27.984 -47.656 1 58.38 406 THR A N 1
ATOM 3338 C CA . THR A 1 406 ? -24.25 -29.281 -47.281 1 58.38 406 THR A CA 1
ATOM 3339 C C . THR A 1 406 ? -25.625 -29.125 -46.656 1 58.38 406 THR A C 1
ATOM 3341 O O . THR A 1 406 ? -25.734 -29.016 -45.406 1 58.38 406 THR A O 1
ATOM 3344 N N . ARG A 1 407 ? -26.484 -28.469 -47.375 1 52.06 407 ARG A N 1
ATOM 3345 C CA . ARG A 1 407 ? -27.812 -28.469 -46.781 1 52.06 407 ARG A CA 1
ATOM 3346 C C . ARG A 1 407 ? -28.172 -29.844 -46.219 1 52.06 407 ARG A C 1
ATOM 3348 O O . ARG A 1 407 ? -28.938 -29.953 -45.25 1 52.06 407 ARG A O 1
ATOM 3355 N N . SER A 1 408 ? -27.797 -30.906 -46.906 1 49.19 408 SER A N 1
ATOM 3356 C CA . SER A 1 408 ? -28.328 -32.219 -46.625 1 49.19 408 SER A CA 1
ATOM 3357 C C . SER A 1 408 ? -27.391 -33 -45.688 1 49.19 408 SER A C 1
ATOM 3359 O O . SER A 1 408 ? -27.609 -34.188 -45.406 1 49.19 408 SER A O 1
ATOM 3361 N N . LYS A 1 409 ? -26.391 -32.406 -44.969 1 57.78 409 LYS A N 1
ATOM 3362 C CA . LYS A 1 409 ? -25.516 -33.125 -44.031 1 57.78 409 LYS A CA 1
ATOM 3363 C C . LYS A 1 409 ? -24.531 -34.031 -44.781 1 57.78 409 LYS A C 1
ATOM 3365 O O . LYS A 1 409 ? -23.781 -34.781 -44.156 1 57.78 409 LYS A O 1
ATOM 3370 N N . LEU A 1 410 ? -24.516 -34.062 -46.219 1 59.69 410 LEU A N 1
ATOM 3371 C CA . LEU A 1 410 ? -23.688 -35 -47 1 59.69 410 LEU A CA 1
ATOM 3372 C C . LEU A 1 410 ? -22.344 -34.344 -47.344 1 59.69 410 LEU A C 1
ATOM 3374 O O . LEU A 1 410 ? -22.312 -33.219 -47.812 1 59.69 410 LEU A O 1
ATOM 3378 N N . ILE A 1 411 ? -21.234 -34.969 -46.938 1 61.03 411 ILE A N 1
ATOM 3379 C CA . ILE A 1 411 ? -19.891 -34.531 -47.281 1 61.03 411 ILE A CA 1
ATOM 3380 C C . ILE A 1 411 ? -19.5 -35.094 -48.656 1 61.03 411 ILE A C 1
ATOM 3382 O O . ILE A 1 411 ? -19.375 -36.312 -48.781 1 61.03 411 ILE A O 1
ATOM 3386 N N . ARG A 1 412 ? -19.328 -34.406 -49.781 1 62.41 412 ARG A N 1
ATOM 3387 C CA . ARG A 1 412 ? -19.094 -34.906 -51.125 1 62.41 412 ARG A CA 1
ATOM 3388 C C . ARG A 1 412 ? -17.594 -35.031 -51.406 1 62.41 412 ARG A C 1
ATOM 3390 O O . ARG A 1 412 ? -17.188 -35.938 -52.125 1 62.41 412 ARG A O 1
ATOM 3397 N N . ASP A 1 413 ? -16.766 -34.188 -50.875 1 62.53 413 ASP A N 1
ATOM 3398 C CA . ASP A 1 413 ? -15.336 -34.188 -51.156 1 62.53 413 ASP A CA 1
ATOM 3399 C C . ASP A 1 413 ? -14.539 -34.438 -49.875 1 62.53 413 ASP A C 1
ATOM 3401 O O . ASP A 1 413 ? -14.414 -33.531 -49.031 1 62.53 413 ASP A O 1
ATOM 3405 N N . PRO A 1 414 ? -14.008 -35.688 -49.781 1 62.34 414 PRO A N 1
ATOM 3406 C CA . PRO A 1 414 ? -13.297 -36.031 -48.562 1 62.34 414 PRO A CA 1
ATOM 3407 C C . PRO A 1 414 ? -12.086 -35.156 -48.312 1 62.34 414 PRO A C 1
ATOM 3409 O O . PRO A 1 414 ? -11.711 -34.938 -47.156 1 62.34 414 PRO A O 1
ATOM 3412 N N . SER A 1 415 ? -11.359 -34.719 -49.312 1 65.44 415 SER A N 1
ATOM 3413 C CA . SER A 1 415 ? -10.164 -33.906 -49.125 1 65.44 415 SER A CA 1
ATOM 3414 C C . SER A 1 415 ? -10.516 -32.562 -48.5 1 65.44 415 SER A C 1
ATOM 3416 O O . SER A 1 415 ? -9.75 -32.031 -47.688 1 65.44 415 SER A O 1
ATOM 3418 N N . LYS A 1 416 ? -11.633 -32.062 -48.844 1 73.75 416 LYS A N 1
ATOM 3419 C CA . LYS A 1 416 ? -12.07 -30.781 -48.281 1 73.75 416 LYS A CA 1
ATOM 3420 C C . LYS A 1 416 ? -12.633 -30.953 -46.875 1 73.75 416 LYS A C 1
ATOM 3422 O O . LYS A 1 416 ? -12.703 -29.984 -46.094 1 73.75 416 LYS A O 1
ATOM 3427 N N . PHE A 1 417 ? -12.953 -32.188 -46.594 1 76.12 417 PHE A N 1
ATOM 3428 C CA . PHE A 1 417 ? -13.594 -32.469 -45.312 1 76.12 417 PHE A CA 1
ATOM 3429 C C . PHE A 1 417 ? -12.609 -32.25 -44.156 1 76.12 417 PHE A C 1
ATOM 3431 O O . PHE A 1 417 ? -12.953 -31.656 -43.156 1 76.12 417 PHE A O 1
ATOM 3438 N N . GLN A 1 418 ? -11.391 -32.719 -44.312 1 75.12 418 GLN A N 1
ATOM 3439 C CA . GLN A 1 418 ? -10.398 -32.625 -43.25 1 75.12 418 GLN A CA 1
ATOM 3440 C C . GLN A 1 418 ? -10.094 -31.172 -42.906 1 75.12 418 GLN A C 1
ATOM 3442 O O . GLN A 1 418 ? -9.906 -30.828 -41.719 1 75.12 418 GLN A O 1
ATOM 3447 N N . ALA A 1 419 ? -10.117 -30.375 -43.875 1 80.75 419 ALA A N 1
ATOM 3448 C CA . ALA A 1 419 ? -9.828 -28.953 -43.656 1 80.75 419 ALA A CA 1
ATOM 3449 C C . ALA A 1 419 ? -10.977 -28.266 -42.938 1 80.75 419 ALA A C 1
ATOM 3451 O O . ALA A 1 419 ? -10.766 -27.312 -42.188 1 80.75 419 ALA A O 1
ATOM 3452 N N . ARG A 1 420 ? -12.156 -28.781 -43.094 1 84.44 420 ARG A N 1
ATOM 3453 C CA . ARG A 1 420 ? -13.328 -28.172 -42.469 1 84.44 420 ARG A CA 1
ATOM 3454 C C . ARG A 1 420 ? -13.602 -28.781 -41.094 1 84.44 420 ARG A C 1
ATOM 3456 O O . ARG A 1 420 ? -14.391 -28.234 -40.312 1 84.44 420 ARG A O 1
ATOM 3463 N N . ASN A 1 421 ? -12.945 -29.922 -40.844 1 84.25 421 ASN A N 1
ATOM 3464 C CA . ASN A 1 421 ? -13.117 -30.594 -39.531 1 84.25 421 ASN A CA 1
ATOM 3465 C C . ASN A 1 421 ? -12.633 -29.719 -38.375 1 84.25 421 ASN A C 1
ATOM 3467 O O . ASN A 1 421 ? -11.438 -29.688 -38.094 1 84.25 421 ASN A O 1
ATOM 3471 N N . PHE A 1 422 ? -13.609 -29.109 -37.719 1 87.5 422 PHE A N 1
ATOM 3472 C CA . PHE A 1 422 ? -13.266 -28.141 -36.688 1 87.5 422 PHE A CA 1
ATOM 3473 C C . PHE A 1 422 ? -12.586 -28.812 -35.5 1 87.5 422 PHE A C 1
ATOM 3475 O O . PHE A 1 422 ? -11.781 -28.188 -34.812 1 87.5 422 PHE A O 1
ATOM 3482 N N . LEU A 1 423 ? -12.852 -30.047 -35.188 1 86.62 423 LEU A N 1
ATOM 3483 C CA . LEU A 1 423 ? -12.195 -30.734 -34.094 1 86.62 423 LEU A CA 1
ATOM 3484 C C . LEU A 1 423 ? -10.719 -30.969 -34.406 1 86.62 423 LEU A C 1
ATOM 3486 O O . LEU A 1 423 ? -9.859 -30.781 -33.531 1 86.62 423 LEU A O 1
ATOM 3490 N N . TYR A 1 424 ? -10.531 -31.438 -35.594 1 86.19 424 TYR A N 1
ATOM 3491 C CA . TYR A 1 424 ? -9.148 -31.641 -36 1 86.19 424 TYR A CA 1
ATOM 3492 C C . TYR A 1 424 ? -8.367 -30.328 -35.969 1 86.19 424 TYR A C 1
ATOM 3494 O O . TYR A 1 424 ? -7.242 -30.297 -35.469 1 86.19 424 TYR A O 1
ATOM 3502 N N . GLN A 1 425 ? -8.953 -29.312 -36.438 1 90.06 425 GLN A N 1
ATOM 3503 C CA . GLN A 1 425 ? -8.297 -28 -36.469 1 90.06 425 GLN A CA 1
ATOM 3504 C C . GLN A 1 425 ? -8.039 -27.5 -35.031 1 90.06 425 GLN A C 1
ATOM 3506 O O . GLN A 1 425 ? -6.953 -27.016 -34.75 1 90.06 425 GLN A O 1
ATOM 3511 N N . MET A 1 426 ? -8.984 -27.688 -34.156 1 92.75 426 MET A N 1
ATOM 3512 C CA . MET A 1 426 ? -8.961 -27.125 -32.812 1 92.75 426 MET A CA 1
ATOM 3513 C C . MET A 1 426 ? -7.996 -27.906 -31.922 1 92.75 426 MET A C 1
ATOM 3515 O O . MET A 1 426 ? -7.367 -27.328 -31.031 1 92.75 426 MET A O 1
ATOM 3519 N N . PHE A 1 427 ? -7.828 -29.188 -32.156 1 91.25 427 PHE A N 1
ATOM 3520 C CA . PHE A 1 427 ? -7.121 -29.984 -31.156 1 91.25 427 PHE A CA 1
ATOM 3521 C C . PHE A 1 427 ? -5.836 -30.562 -31.75 1 91.25 427 PHE A C 1
ATOM 3523 O O . PHE A 1 427 ? -4.992 -31.078 -31 1 91.25 427 PHE A O 1
ATOM 3530 N N . PHE A 1 428 ? -5.598 -30.438 -33.062 1 87.69 428 PHE A N 1
ATOM 3531 C CA . PHE A 1 428 ? -4.406 -31.062 -33.625 1 87.69 428 PHE A CA 1
ATOM 3532 C C . PHE A 1 428 ? -3.617 -30.047 -34.438 1 87.69 428 PHE A C 1
ATOM 3534 O O . PHE A 1 428 ? -2.4 -29.938 -34.312 1 87.69 428 PHE A O 1
ATOM 3541 N N . GLN A 1 429 ? -4.285 -29.328 -35.281 1 89 429 GLN A N 1
ATOM 3542 C CA . GLN A 1 429 ? -3.57 -28.438 -36.188 1 89 429 GLN A CA 1
ATOM 3543 C C . GLN A 1 429 ? -3.246 -27.109 -35.5 1 89 429 GLN A C 1
ATOM 3545 O O . GLN A 1 429 ? -2.107 -26.641 -35.531 1 89 429 GLN A O 1
ATOM 3550 N N . SER A 1 430 ? -4.254 -26.453 -35 1 91.81 430 SER A N 1
ATOM 3551 C CA . SER A 1 430 ? -4.152 -25.203 -34.25 1 91.81 430 SER A CA 1
ATOM 3552 C C . SER A 1 430 ? -4.738 -25.359 -32.844 1 91.81 430 SER A C 1
ATOM 3554 O O . SER A 1 430 ? -5.773 -24.766 -32.531 1 91.81 430 SER A O 1
ATOM 3556 N N . LYS A 1 431 ? -3.926 -25.984 -32.031 1 94.12 431 LYS A N 1
ATOM 3557 C CA . LYS A 1 431 ? -4.406 -26.422 -30.734 1 94.1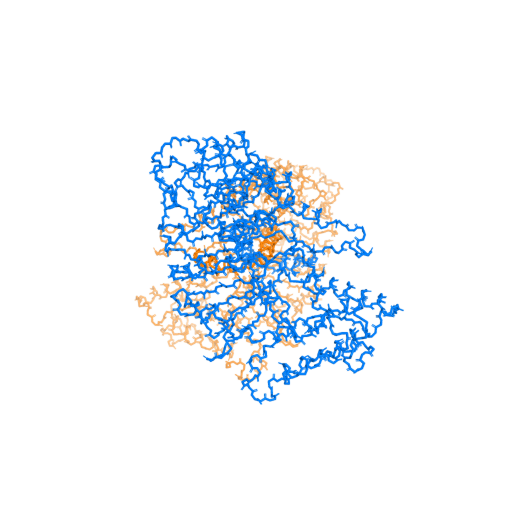2 431 LYS A CA 1
ATOM 3558 C C . LYS A 1 431 ? -4.754 -25.234 -29.844 1 94.12 431 LYS A C 1
ATOM 3560 O O . LYS A 1 431 ? -3.938 -24.328 -29.656 1 94.12 431 LYS A O 1
ATOM 3565 N N . ILE A 1 432 ? -5.898 -25.297 -29.281 1 95.88 432 ILE A N 1
ATOM 3566 C CA . ILE A 1 432 ? -6.328 -24.172 -28.453 1 95.88 432 ILE A CA 1
ATOM 3567 C C . ILE A 1 432 ? -6.168 -24.531 -26.984 1 95.88 432 ILE A C 1
ATOM 3569 O O . ILE A 1 432 ? -6.254 -23.641 -26.109 1 95.88 432 ILE A O 1
ATOM 3573 N N . ILE A 1 433 ? -5.973 -25.781 -26.625 1 94.88 433 ILE A N 1
ATOM 3574 C CA . ILE A 1 433 ? -5.93 -26.203 -25.234 1 94.88 433 ILE A CA 1
ATOM 3575 C C . ILE A 1 433 ? -4.512 -26.047 -24.688 1 94.88 433 ILE A C 1
ATOM 3577 O O . ILE A 1 433 ? -3.561 -26.594 -25.25 1 94.88 433 ILE A O 1
ATOM 3581 N N . PRO A 1 434 ? -4.371 -25.328 -23.641 1 94.06 434 PRO A N 1
ATOM 3582 C CA . PRO A 1 434 ? -3.035 -25.203 -23.047 1 94.06 434 PRO A CA 1
ATOM 3583 C C . PRO A 1 434 ? -2.555 -26.484 -22.375 1 94.06 434 PRO A C 1
ATOM 3585 O O . PRO A 1 434 ? -3.371 -27.328 -21.984 1 94.06 434 PRO A O 1
ATOM 3588 N N . HIS A 1 435 ? -1.246 -26.578 -22.312 1 91.19 435 HIS A N 1
ATOM 3589 C CA . HIS A 1 435 ? -0.657 -27.672 -21.562 1 91.19 435 HIS A CA 1
ATOM 3590 C C . HIS A 1 435 ? -0.821 -27.484 -20.062 1 91.19 435 HIS A C 1
ATOM 3592 O O . HIS A 1 435 ? -0.31 -26.516 -19.5 1 91.19 435 HIS A O 1
ATOM 3598 N N . THR A 1 436 ? -1.604 -28.344 -19.5 1 87.12 436 THR A N 1
ATOM 3599 C CA . THR A 1 436 ? -1.894 -28.266 -18.078 1 87.12 436 THR A CA 1
ATOM 3600 C C . THR A 1 436 ? -1.569 -29.578 -17.375 1 87.12 436 THR A C 1
ATOM 3602 O O . THR A 1 436 ? -2.051 -30.641 -17.797 1 87.12 436 THR A O 1
ATOM 3605 N N . SER A 1 437 ? -0.655 -29.453 -16.438 1 84.38 437 SER A N 1
ATOM 3606 C CA . SER A 1 437 ? -0.411 -30.641 -15.617 1 84.38 437 SER A CA 1
ATOM 3607 C C . SER A 1 437 ? -1.256 -30.609 -14.344 1 84.38 437 SER A C 1
ATOM 3609 O O . SER A 1 437 ? -0.802 -30.141 -13.305 1 84.38 437 SER A O 1
ATOM 3611 N N . ILE A 1 438 ? -2.404 -31.141 -14.406 1 81.38 438 ILE A N 1
ATOM 3612 C CA . ILE A 1 438 ? -3.33 -31.094 -13.281 1 81.38 438 ILE A CA 1
ATOM 3613 C C . ILE A 1 438 ? -2.812 -31.984 -12.148 1 81.38 438 ILE A C 1
ATOM 3615 O O . ILE A 1 438 ? -3.24 -31.844 -11 1 81.38 438 ILE A O 1
ATOM 3619 N N . ILE A 1 439 ? -1.876 -32.875 -12.57 1 82.06 439 ILE A N 1
ATOM 3620 C CA . ILE A 1 439 ? -1.37 -33.844 -11.609 1 82.06 439 ILE A CA 1
ATOM 3621 C C . ILE A 1 439 ? -0.491 -33.156 -10.578 1 82.06 439 ILE A C 1
ATOM 3623 O O . ILE A 1 439 ? -0.497 -33.531 -9.398 1 82.06 439 ILE A O 1
ATOM 3627 N N . ASP A 1 440 ? 0.295 -32.375 -11.164 1 75 440 ASP A N 1
ATOM 3628 C CA . ASP A 1 440 ? 1.188 -31.641 -10.266 1 75 440 ASP A CA 1
ATOM 3629 C C . ASP A 1 440 ? 0.454 -30.5 -9.555 1 75 440 ASP A C 1
ATOM 3631 O O . ASP A 1 440 ? -0.497 -29.938 -10.102 1 75 440 ASP A O 1
ATOM 3635 N N . ASP A 1 441 ? 0.611 -30.578 -8.375 1 64.56 441 ASP A N 1
ATOM 3636 C CA . ASP A 1 441 ? -0.074 -29.5 -7.68 1 64.56 441 ASP A CA 1
ATOM 3637 C C . ASP A 1 441 ? -0.095 -28.219 -8.523 1 64.56 441 ASP A C 1
ATOM 3639 O O . ASP A 1 441 ? 0.444 -28.203 -9.633 1 64.56 441 ASP A O 1
ATOM 3643 N N . GLU A 1 442 ? -0.556 -27.062 -8.234 1 72.31 442 GLU A N 1
ATOM 3644 C CA . GLU A 1 442 ? -0.952 -25.719 -8.664 1 72.31 442 GLU A CA 1
ATOM 3645 C C . GLU A 1 442 ? -0.063 -25.219 -9.797 1 72.31 442 GLU A C 1
ATOM 3647 O O . GLU A 1 442 ? 0.188 -24.016 -9.906 1 72.31 442 GLU A O 1
ATOM 3652 N N . THR A 1 443 ? 0.484 -26.406 -10.781 1 85.44 443 THR A N 1
ATOM 3653 C CA . THR A 1 443 ? 1.346 -25.953 -11.859 1 85.44 443 THR A CA 1
ATOM 3654 C C . THR A 1 443 ? 0.57 -25.047 -12.828 1 85.44 443 THR A C 1
ATOM 3656 O O . THR A 1 443 ? -0.563 -25.359 -13.195 1 85.44 443 THR A O 1
ATOM 3659 N N . PRO A 1 444 ? 1.251 -24.047 -13.258 1 92 444 PRO A N 1
ATOM 3660 C CA . PRO A 1 444 ? 0.57 -23.141 -14.18 1 92 444 PRO A CA 1
ATOM 3661 C C . PRO A 1 444 ? 0.361 -23.75 -15.562 1 92 444 PRO A C 1
ATOM 3663 O O . PRO A 1 444 ? 1.115 -24.625 -15.969 1 92 444 PRO A O 1
ATOM 3666 N N . ALA A 1 445 ? -0.66 -23.359 -16.234 1 93.31 445 ALA A N 1
ATOM 3667 C CA . ALA A 1 445 ? -0.924 -23.781 -17.609 1 93.31 445 ALA A CA 1
ATOM 3668 C C . ALA A 1 445 ? -0.085 -22.984 -18.609 1 93.31 445 ALA A C 1
ATOM 3670 O O . ALA A 1 445 ? 0.035 -21.75 -18.484 1 93.31 445 ALA A O 1
ATOM 3671 N N . MET A 1 446 ? 0.537 -23.656 -19.5 1 93.44 446 MET A N 1
ATOM 3672 C CA . MET A 1 446 ? 1.41 -23.016 -20.484 1 93.44 446 MET A CA 1
ATOM 3673 C C . MET A 1 446 ? 0.914 -23.266 -21.906 1 93.44 446 MET A C 1
ATOM 3675 O O . MET A 1 446 ? 0.313 -24.297 -22.188 1 93.44 446 MET A O 1
ATOM 3679 N N . GLY A 1 447 ? 1.189 -22.297 -22.703 1 92.88 447 GLY A N 1
ATOM 3680 C CA . GLY A 1 447 ? 0.775 -22.406 -24.094 1 92.88 447 GLY A CA 1
ATOM 3681 C C . GLY A 1 447 ? 1.773 -23.156 -24.953 1 92.88 447 GLY A C 1
ATOM 3682 O O . GLY A 1 447 ? 2.164 -22.672 -26.031 1 92.88 447 GLY A O 1
ATOM 3683 N N . TRP A 1 448 ? 2.184 -24.328 -24.484 1 89.31 448 TRP A N 1
ATOM 3684 C CA . TRP A 1 448 ? 3.084 -25.156 -25.281 1 89.31 448 TRP A CA 1
ATOM 3685 C C . TRP A 1 448 ? 2.361 -25.734 -26.5 1 89.31 448 TRP A C 1
ATOM 3687 O O . TRP A 1 448 ? 1.442 -26.547 -26.344 1 89.31 448 TRP A O 1
ATOM 3697 N N . ASP A 1 449 ? 2.715 -25.375 -27.641 1 87.25 449 ASP A N 1
ATOM 3698 C CA . ASP A 1 449 ? 2.154 -25.844 -28.891 1 87.25 449 ASP A CA 1
ATOM 3699 C C . ASP A 1 449 ? 0.671 -25.5 -29 1 87.25 449 ASP A C 1
ATOM 3701 O O . ASP A 1 449 ? -0.119 -26.281 -29.531 1 87.25 449 ASP A O 1
ATOM 3705 N N . SER A 1 450 ? 0.288 -24.578 -28.328 1 93.56 450 SER A N 1
ATOM 3706 C CA . SER A 1 450 ? -1.094 -24.109 -28.375 1 93.56 450 SER A CA 1
ATOM 3707 C C . SER A 1 450 ? -1.162 -22.625 -28.703 1 93.56 450 SER A C 1
ATOM 3709 O O . SER A 1 450 ? -0.176 -21.906 -28.547 1 93.56 450 SER A O 1
ATOM 3711 N N . ILE A 1 451 ? -2.254 -22.219 -29.25 1 95.06 451 ILE A N 1
ATOM 3712 C CA . ILE A 1 451 ? -2.449 -20.812 -29.594 1 95.06 451 ILE A CA 1
ATOM 3713 C C . ILE A 1 451 ? -3.721 -20.297 -28.938 1 95.06 451 ILE A C 1
ATOM 3715 O O . ILE A 1 451 ? -4.613 -21.062 -28.594 1 95.06 451 ILE A O 1
ATOM 3719 N N . PRO A 1 452 ? -3.775 -19.047 -28.734 1 94.94 452 PRO A N 1
ATOM 3720 C CA . PRO A 1 452 ? -5.02 -18.453 -28.219 1 94.94 452 PRO A CA 1
ATOM 3721 C C . PRO A 1 452 ? -6.203 -18.688 -29.156 1 94.94 452 PRO A C 1
ATOM 3723 O O . PRO A 1 452 ? -6.027 -18.797 -30.375 1 94.94 452 PRO A O 1
ATOM 3726 N N . ILE A 1 453 ? -7.328 -18.734 -28.578 1 96.25 453 ILE A N 1
ATOM 3727 C CA . ILE A 1 453 ? -8.539 -19.062 -29.328 1 96.25 453 ILE A CA 1
ATOM 3728 C C . ILE A 1 453 ? -8.773 -18 -30.391 1 96.25 453 ILE A C 1
ATOM 3730 O O . ILE A 1 453 ? -9.305 -18.297 -31.469 1 96.25 453 ILE A O 1
ATOM 3734 N N . GLU A 1 454 ? -8.375 -16.734 -30.172 1 93.81 454 GLU A N 1
ATOM 3735 C CA . GLU A 1 454 ? -8.508 -15.68 -31.156 1 93.81 454 GLU A CA 1
ATOM 3736 C C . GLU A 1 454 ? -7.664 -15.977 -32.406 1 93.81 454 GLU A C 1
ATOM 3738 O O . GLU A 1 454 ? -8.102 -15.75 -33.531 1 93.81 454 GLU A O 1
ATOM 3743 N N . THR A 1 455 ? -6.484 -16.422 -32.125 1 94.56 455 THR A N 1
ATOM 3744 C CA . THR A 1 455 ? -5.598 -16.797 -33.219 1 94.56 455 THR A CA 1
ATOM 3745 C C . THR A 1 455 ? -6.16 -17.984 -33.969 1 94.56 455 THR A C 1
ATOM 3747 O O . THR A 1 455 ? -6.082 -18.016 -35.219 1 94.56 455 THR A O 1
ATOM 3750 N N . PHE A 1 456 ? -6.723 -18.969 -33.312 1 96.19 456 PHE A N 1
ATOM 3751 C CA . PHE A 1 456 ? -7.371 -20.109 -33.938 1 96.19 456 PHE A CA 1
ATOM 3752 C C . PHE A 1 456 ? -8.469 -19.641 -34.875 1 96.19 456 PHE A C 1
ATOM 3754 O O . PHE A 1 456 ? -8.539 -20.094 -36.031 1 96.19 456 PHE A O 1
ATOM 3761 N N . VAL A 1 457 ? -9.305 -18.766 -34.375 1 95.5 457 VAL A N 1
ATOM 3762 C CA . VAL A 1 457 ? -10.43 -18.266 -35.188 1 95.5 457 VAL A CA 1
ATOM 3763 C C . VAL A 1 457 ? -9.93 -17.609 -36.469 1 95.5 457 VAL A C 1
ATOM 3765 O O . VAL A 1 457 ? -10.461 -17.859 -37.531 1 95.5 457 VAL A O 1
ATOM 3768 N N . ARG A 1 458 ? -8.938 -16.859 -36.375 1 93.12 458 ARG A N 1
ATOM 3769 C CA . ARG A 1 458 ? -8.367 -16.203 -37.531 1 93.12 458 ARG A CA 1
ATOM 3770 C C . ARG A 1 458 ? -7.84 -17.219 -38.531 1 93.12 458 ARG A C 1
ATOM 3772 O O . ARG A 1 458 ? -8.133 -17.141 -39.719 1 93.12 458 ARG A O 1
ATOM 3779 N N . LYS A 1 459 ? -7.121 -18.188 -38.094 1 92.88 459 LYS A N 1
ATOM 3780 C CA . LYS A 1 459 ? -6.516 -19.203 -38.938 1 92.88 459 LYS A CA 1
ATOM 3781 C C . LYS A 1 459 ? -7.582 -20.094 -39.562 1 92.88 459 LYS A C 1
ATOM 3783 O O . LYS A 1 459 ? -7.484 -20.438 -40.75 1 92.88 459 LYS A O 1
ATOM 3788 N N . PHE A 1 460 ? -8.57 -20.422 -38.781 1 94.25 460 PHE A N 1
ATOM 3789 C CA . PHE A 1 460 ? -9.633 -21.297 -39.25 1 94.25 460 PHE A CA 1
ATOM 3790 C C . PHE A 1 460 ? -10.453 -20.594 -40.344 1 94.25 460 PHE A C 1
ATOM 3792 O O . PHE A 1 460 ? -10.828 -21.219 -41.344 1 94.25 460 PHE A O 1
ATOM 3799 N N . ASN A 1 461 ? -10.758 -19.359 -40.094 1 92.94 461 ASN A N 1
ATOM 3800 C CA . ASN A 1 461 ? -11.477 -18.594 -41.125 1 92.94 461 ASN A CA 1
ATOM 3801 C C . ASN A 1 461 ? -10.672 -18.5 -42.406 1 92.94 461 ASN A C 1
ATOM 3803 O O . ASN A 1 461 ? -11.234 -18.531 -43.5 1 92.94 461 ASN A O 1
ATOM 3807 N N . LYS A 1 462 ? -9.391 -18.359 -42.312 1 90.25 462 LYS A N 1
ATOM 3808 C CA . LYS A 1 462 ? -8.547 -18.328 -43.5 1 90.25 462 LYS A CA 1
ATOM 3809 C C . LYS A 1 462 ? -8.641 -19.656 -44.281 1 90.25 462 LYS A C 1
ATOM 3811 O O . LYS A 1 462 ? -8.727 -19.656 -45.5 1 90.25 462 LYS A O 1
ATOM 3816 N N . VAL A 1 463 ? -8.602 -20.766 -43.5 1 89.06 463 VAL A N 1
ATOM 3817 C CA . VAL A 1 463 ? -8.727 -22.094 -44.094 1 89.06 463 VAL A CA 1
ATOM 3818 C C . VAL A 1 463 ? -10.07 -22.219 -44.812 1 89.06 463 VAL A C 1
ATOM 3820 O O . VAL A 1 463 ? -10.141 -22.703 -45.938 1 89.06 463 VAL A O 1
ATOM 3823 N N . LEU A 1 464 ? -11.133 -21.734 -44.156 1 88.19 464 LEU A N 1
ATOM 3824 C CA . LEU A 1 464 ? -12.469 -21.828 -44.719 1 88.19 464 LEU A CA 1
ATOM 3825 C C . LEU A 1 464 ? -12.578 -20.953 -45.969 1 88.19 464 LEU A C 1
ATOM 3827 O O . LEU A 1 464 ? -13.219 -21.344 -46.969 1 88.19 464 LEU A O 1
ATOM 3831 N N . GLN A 1 465 ? -11.961 -19.844 -45.938 1 87.12 465 GLN A N 1
ATOM 3832 C CA . GLN A 1 465 ? -11.969 -18.953 -47.094 1 87.12 465 GLN A CA 1
ATOM 3833 C C . GLN A 1 465 ? -11.211 -19.562 -48.281 1 87.12 465 GLN A C 1
ATOM 3835 O O . GLN A 1 465 ? -11.633 -19.438 -49.438 1 87.12 465 GLN A O 1
ATOM 3840 N N . ASP A 1 466 ? -10.117 -20.109 -47.969 1 84 466 ASP A N 1
ATOM 3841 C CA . ASP A 1 466 ? -9.312 -20.734 -49.031 1 84 466 ASP A CA 1
ATOM 3842 C C . ASP A 1 466 ? -10.062 -21.875 -49.688 1 84 466 ASP A C 1
ATOM 3844 O O . ASP A 1 466 ? -9.969 -22.047 -50.906 1 84 466 ASP A O 1
ATOM 3848 N N . ILE A 1 467 ? -10.742 -22.562 -48.875 1 80.5 467 ILE A N 1
ATOM 3849 C CA . ILE A 1 467 ? -11.508 -23.688 -49.406 1 80.5 467 ILE A CA 1
ATOM 3850 C C . ILE A 1 467 ? -12.672 -23.188 -50.25 1 80.5 467 ILE A C 1
ATOM 3852 O O . ILE A 1 467 ? -12.984 -23.75 -51.312 1 80.5 467 ILE A O 1
ATOM 3856 N N . ASN A 1 468 ? -13.336 -22.172 -49.781 1 74.69 468 ASN A N 1
ATOM 3857 C CA . ASN A 1 468 ? -14.523 -21.672 -50.438 1 74.69 468 ASN A CA 1
ATOM 3858 C C . ASN A 1 468 ? -14.164 -20.688 -51.562 1 74.69 468 ASN A C 1
ATOM 3860 O O . ASN A 1 468 ? -15.039 -20.266 -52.312 1 74.69 468 ASN A O 1
ATOM 3864 N N . LYS A 1 469 ? -12.93 -20.469 -51.844 1 72.81 469 LYS A N 1
ATOM 3865 C CA . LYS A 1 469 ? -12.477 -19.484 -52.812 1 72.81 469 LYS A CA 1
ATOM 3866 C C . LYS A 1 469 ? -13.266 -18.188 -52.719 1 72.81 469 LYS A C 1
ATOM 3868 O O . LYS A 1 469 ? -13.719 -17.625 -53.719 1 72.81 469 LYS A O 1
ATOM 3873 N N . THR A 1 470 ? -13.766 -18 -51.5 1 64.5 470 THR A N 1
ATOM 3874 C CA . THR A 1 470 ? -14.484 -16.766 -51.281 1 64.5 470 THR A CA 1
ATOM 3875 C C . THR A 1 470 ? -13.617 -15.773 -50.5 1 64.5 470 THR A C 1
ATOM 3877 O O . THR A 1 470 ? -12.789 -16.172 -49.688 1 64.5 470 THR A O 1
ATOM 3880 N N . GLU A 1 471 ? -13.445 -14.602 -50.969 1 57.5 471 GLU A N 1
ATOM 3881 C CA . GLU A 1 471 ? -12.703 -13.555 -50.281 1 57.5 471 GLU A CA 1
ATOM 3882 C C . GLU A 1 471 ? -13.547 -12.93 -49.188 1 57.5 471 GLU A C 1
ATOM 3884 O O . GLU A 1 471 ? -13.086 -12.031 -48.469 1 57.5 471 GLU A O 1
ATOM 3889 N N . ASP A 1 472 ? -14.797 -13.117 -49 1 52.09 472 ASP A N 1
ATOM 3890 C CA . ASP A 1 472 ? -15.727 -12.281 -48.219 1 52.09 472 ASP A CA 1
ATOM 3891 C C . ASP A 1 472 ? -15.547 -12.492 -46.719 1 52.09 472 ASP A C 1
ATOM 3893 O O . ASP A 1 472 ? -15.734 -13.602 -46.219 1 52.09 472 ASP A O 1
ATOM 3897 N N . LYS A 1 473 ? -14.82 -11.805 -46.031 1 58 473 LYS A N 1
ATOM 3898 C CA . LYS A 1 473 ? -14.695 -11.57 -44.594 1 58 473 LYS A CA 1
ATOM 3899 C C . LYS A 1 473 ? -16.062 -11.273 -43.969 1 58 473 LYS A C 1
ATOM 3901 O O . LYS A 1 473 ? -16.125 -10.836 -42.812 1 58 473 LYS A O 1
ATOM 3906 N N . GLY A 1 474 ? -17.031 -11.578 -44.625 1 55.72 474 GLY A N 1
ATOM 3907 C CA . GLY A 1 474 ? -18.297 -11 -44.219 1 55.72 474 GLY A CA 1
ATOM 3908 C C . GLY A 1 474 ? -18.984 -11.773 -43.125 1 55.72 474 GLY A C 1
ATOM 3909 O O . GLY A 1 474 ? -18.328 -12.461 -42.344 1 55.72 474 GLY A O 1
ATOM 3910 N N . VAL A 1 475 ? -20.438 -11.695 -42.906 1 59.34 475 VAL A N 1
ATOM 3911 C CA . VAL A 1 475 ? -21.438 -12.094 -41.938 1 59.34 475 VAL A CA 1
ATOM 3912 C C . VAL A 1 475 ? -21.359 -13.602 -41.719 1 59.34 475 VAL A C 1
ATOM 3914 O O . VAL A 1 475 ? -21.688 -14.094 -40.625 1 59.34 475 VAL A O 1
ATOM 3917 N N . ASN A 1 476 ? -20.469 -14.391 -42.375 1 76.06 476 ASN A N 1
ATOM 3918 C CA . ASN A 1 476 ? -20.547 -15.836 -42.25 1 76.06 476 ASN A CA 1
ATOM 3919 C C . ASN A 1 476 ? -19.25 -16.438 -41.719 1 76.06 476 ASN A C 1
ATOM 3921 O O . ASN A 1 476 ? -19.016 -17.641 -41.844 1 76.06 476 ASN A O 1
ATOM 3925 N N . SER A 1 477 ? -18.469 -15.562 -41.094 1 89.88 477 SER A N 1
ATOM 3926 C CA . SER A 1 477 ? -17.219 -16.062 -40.562 1 89.88 477 SER A CA 1
ATOM 3927 C C . SER A 1 477 ? -17.375 -16.578 -39.156 1 89.88 477 SER A C 1
ATOM 3929 O O . SER A 1 477 ? -18.266 -16.125 -38.406 1 89.88 477 SER A O 1
ATOM 3931 N N . VAL A 1 478 ? -16.531 -17.547 -38.812 1 94.25 478 VAL A N 1
ATOM 3932 C CA . VAL A 1 478 ? -16.516 -18.094 -37.469 1 94.25 478 VAL A CA 1
ATOM 3933 C C . VAL A 1 478 ? -15.977 -17.062 -36.469 1 94.25 478 VAL A C 1
ATOM 3935 O O . VAL A 1 478 ? -14.977 -16.406 -36.75 1 94.25 478 VAL A O 1
ATOM 3938 N N . THR A 1 479 ? -16.688 -16.797 -35.344 1 95.94 479 THR A N 1
ATOM 3939 C CA . THR A 1 479 ? -16.266 -15.867 -34.312 1 95.94 479 THR A CA 1
ATOM 3940 C C . THR A 1 479 ? -15.68 -16.609 -33.094 1 95.94 479 THR A C 1
ATOM 3942 O O . THR A 1 479 ? -15.711 -17.844 -33.062 1 95.94 479 THR A O 1
ATOM 3945 N N . LYS A 1 480 ? -15.125 -15.805 -32.219 1 96.38 480 LYS A N 1
ATOM 3946 C CA . LYS A 1 480 ? -14.609 -16.375 -30.969 1 96.38 480 LYS A CA 1
ATOM 3947 C C . LYS A 1 480 ? -15.703 -17.125 -30.219 1 96.38 480 LYS A C 1
ATOM 3949 O O . LYS A 1 480 ? -15.477 -18.234 -29.734 1 96.38 480 LYS A O 1
ATOM 3954 N N . GLU A 1 481 ? -16.906 -16.531 -30.156 1 95.94 481 GLU A N 1
ATOM 3955 C CA . GLU A 1 481 ? -18.031 -17.156 -29.469 1 95.94 481 GLU A CA 1
ATOM 3956 C C . GLU A 1 481 ? -18.438 -18.453 -30.156 1 95.94 481 GLU A C 1
ATOM 3958 O O . GLU A 1 481 ? -18.797 -19.422 -29.484 1 95.94 481 GLU A O 1
ATOM 3963 N N . ASP A 1 482 ? -18.312 -18.453 -31.453 1 96.31 482 ASP A N 1
ATOM 3964 C CA . ASP A 1 482 ? -18.594 -19.672 -32.219 1 96.31 482 ASP A CA 1
ATOM 3965 C C . ASP A 1 482 ? -17.609 -20.781 -31.859 1 96.31 482 ASP A C 1
ATOM 3967 O O . ASP A 1 482 ? -18.016 -21.938 -31.656 1 96.31 482 ASP A O 1
ATOM 3971 N N . ALA A 1 483 ? -16.375 -20.422 -31.812 1 96.81 483 ALA A N 1
ATOM 3972 C CA . ALA A 1 483 ? -15.336 -21.406 -31.516 1 96.81 483 ALA A CA 1
ATOM 3973 C C . ALA A 1 483 ? -15.539 -22 -30.109 1 96.81 483 ALA A C 1
ATOM 3975 O O . ALA A 1 483 ? -15.367 -23.203 -29.922 1 96.81 483 ALA A O 1
ATOM 3976 N N . ILE A 1 484 ? -15.844 -21.156 -29.156 1 97.19 484 ILE A N 1
ATOM 3977 C CA . ILE A 1 484 ? -16.125 -21.625 -27.797 1 97.19 484 ILE A CA 1
ATOM 3978 C C . ILE A 1 484 ? -17.344 -22.531 -27.812 1 97.19 484 ILE A C 1
ATOM 3980 O O . ILE A 1 484 ? -17.359 -23.562 -27.141 1 97.19 484 ILE A O 1
ATOM 3984 N N . GLY A 1 485 ? -18.328 -22.156 -28.578 1 95.62 485 GLY A N 1
ATOM 3985 C CA . GLY A 1 485 ? -19.484 -23.016 -28.734 1 95.62 485 GLY A CA 1
ATOM 3986 C C . GLY A 1 485 ? -19.156 -24.391 -29.281 1 95.62 485 GLY A C 1
ATOM 3987 O O . GLY A 1 485 ? -19.688 -25.391 -28.812 1 95.62 485 GLY A O 1
ATOM 3988 N N . LEU A 1 486 ? -18.312 -24.406 -30.312 1 94 486 LEU A N 1
ATOM 3989 C CA . LEU A 1 486 ? -17.859 -25.672 -30.875 1 94 486 LEU A CA 1
ATOM 3990 C C . LEU A 1 486 ? -17.156 -26.516 -29.828 1 94 486 LEU A C 1
ATOM 3992 O O . LEU A 1 486 ? -17.391 -27.734 -29.75 1 94 486 LEU A O 1
ATOM 3996 N N . TYR A 1 487 ? -16.344 -25.875 -29.062 1 95.94 487 TYR A N 1
ATOM 3997 C CA . TYR A 1 487 ? -15.656 -26.531 -27.969 1 95.94 487 TYR A CA 1
ATOM 3998 C C . TYR A 1 487 ? -16.656 -27.125 -26.969 1 95.94 487 TYR A C 1
ATOM 4000 O O . TYR A 1 487 ? -16.5 -28.266 -26.516 1 95.94 487 TYR A O 1
ATOM 4008 N N . HIS A 1 488 ? -17.656 -26.422 -26.656 1 94.88 488 HIS A N 1
ATOM 4009 C CA . HIS A 1 488 ? -18.672 -26.875 -25.703 1 94.88 488 HIS A CA 1
ATOM 4010 C C . HIS A 1 488 ? -19.469 -28.031 -26.266 1 94.88 488 HIS A C 1
ATOM 4012 O O . HIS A 1 488 ? -19.828 -28.969 -25.531 1 94.88 488 HIS A O 1
ATOM 4018 N N . VAL A 1 489 ? -19.766 -27.938 -27.516 1 92.38 489 VAL A N 1
ATOM 4019 C CA . VAL A 1 489 ? -20.469 -29.031 -28.156 1 92.38 489 VAL A CA 1
ATOM 4020 C C . VAL A 1 489 ? -19.656 -30.328 -28 1 92.38 489 VAL A C 1
ATOM 4022 O O . VAL A 1 489 ? -20.219 -31.391 -27.719 1 92.38 489 VAL A O 1
ATOM 4025 N N . TYR A 1 490 ? -18.422 -30.188 -28.219 1 91.5 490 TYR A N 1
ATOM 4026 C CA . TYR A 1 490 ? -17.547 -31.344 -28.078 1 91.5 490 TYR A CA 1
ATOM 4027 C C . TYR A 1 490 ? -17.578 -31.875 -26.641 1 91.5 490 TYR A C 1
ATOM 4029 O O . TYR A 1 490 ? -17.609 -33.094 -26.422 1 91.5 490 TYR A O 1
ATOM 4037 N N . LEU A 1 491 ? -17.547 -31.031 -25.688 1 93.5 491 LEU A N 1
ATOM 4038 C CA . LEU A 1 491 ? -17.594 -31.453 -24.297 1 93.5 491 LEU A CA 1
ATOM 4039 C C . LEU A 1 491 ? -18.922 -32.156 -23.984 1 93.5 491 LEU A C 1
ATOM 4041 O O . LEU A 1 491 ? -18.938 -33.156 -23.266 1 93.5 491 LEU A O 1
ATOM 4045 N N . HIS A 1 492 ? -19.984 -31.594 -24.547 1 91.62 492 HIS A N 1
ATOM 4046 C CA . HIS A 1 492 ? -21.281 -32.219 -24.344 1 91.62 492 HIS A CA 1
ATOM 4047 C C . HIS A 1 492 ? -21.328 -33.594 -25 1 91.62 492 HIS A C 1
ATOM 4049 O O . HIS A 1 492 ? -21.984 -34.5 -24.484 1 91.62 492 HIS A O 1
ATOM 4055 N N . TYR A 1 493 ? -20.625 -33.625 -26.031 1 88.19 493 TYR A N 1
ATOM 4056 C CA . TYR A 1 493 ? -20.531 -34.938 -26.719 1 88.19 493 TYR A CA 1
ATOM 4057 C C . TYR A 1 493 ? -19.844 -35.969 -25.844 1 88.19 493 TYR A C 1
ATOM 4059 O O . TYR A 1 493 ? -20.156 -37.156 -25.922 1 88.19 493 TYR A O 1
ATOM 4067 N N . LEU A 1 494 ? -18.938 -35.562 -25 1 89.38 494 LEU A N 1
ATOM 4068 C CA . LEU A 1 494 ? -18.141 -36.469 -24.156 1 89.38 494 LEU A CA 1
ATOM 4069 C C . LEU A 1 494 ? -18.875 -36.781 -22.859 1 89.38 494 LEU A C 1
ATOM 4071 O O . LEU A 1 494 ? -18.297 -37.312 -21.922 1 89.38 494 LEU A O 1
ATOM 4075 N N . LYS A 1 495 ? -20.109 -36.531 -22.812 1 88.81 495 LYS A N 1
ATOM 4076 C CA . LYS A 1 495 ? -20.875 -36.656 -21.578 1 88.81 495 LYS A CA 1
ATOM 4077 C C . LYS A 1 495 ? -20.781 -38.062 -21.016 1 88.81 495 LYS A C 1
ATOM 4079 O O . LYS A 1 495 ? -20.609 -38.25 -19.797 1 88.81 495 LYS A O 1
ATOM 4084 N N . ASP A 1 496 ? -20.859 -39.031 -21.875 1 86.19 496 ASP A N 1
ATOM 4085 C CA . ASP A 1 496 ? -20.859 -40.438 -21.422 1 86.19 496 ASP A CA 1
ATOM 4086 C C . ASP A 1 496 ? -19.5 -40.812 -20.859 1 86.19 496 ASP A C 1
ATOM 4088 O O . ASP A 1 496 ? -19.422 -41.625 -19.922 1 86.19 496 ASP A O 1
ATOM 4092 N N . VAL A 1 497 ? -18.516 -40.281 -21.469 1 90.38 497 VAL A N 1
ATOM 4093 C CA . VAL A 1 497 ? -17.156 -40.531 -20.953 1 90.38 497 VAL A CA 1
ATOM 4094 C C . VAL A 1 497 ? -17.016 -39.938 -19.562 1 90.38 497 VAL A C 1
ATOM 4096 O O . VAL A 1 497 ? -16.562 -40.594 -18.641 1 90.38 497 VAL A O 1
ATOM 4099 N N . PHE A 1 498 ? -17.5 -38.688 -19.406 1 92.5 498 PHE A N 1
ATOM 4100 C CA . PHE A 1 498 ? -17.406 -38.031 -18.125 1 92.5 498 PHE A CA 1
ATOM 4101 C C . PHE A 1 498 ? -18.219 -38.75 -17.062 1 92.5 498 PHE A C 1
ATOM 4103 O O . PHE A 1 498 ? -17.766 -38.875 -15.914 1 92.5 498 PHE A O 1
ATOM 4110 N N . LYS A 1 499 ? -19.266 -39.219 -17.453 1 90.69 499 LYS A N 1
ATOM 4111 C CA . LYS A 1 499 ? -20.172 -39.875 -16.531 1 90.69 499 LYS A CA 1
ATOM 4112 C C . LYS A 1 499 ? -19.516 -41.125 -15.898 1 90.69 499 LYS A C 1
ATOM 4114 O O . LYS A 1 499 ? -19.734 -41.406 -14.727 1 90.69 499 LYS A O 1
ATOM 4119 N N . VAL A 1 500 ? -18.766 -41.812 -16.703 1 92.75 500 VAL A N 1
ATOM 4120 C CA . VAL A 1 500 ? -18.078 -43 -16.203 1 92.75 500 VAL A CA 1
ATOM 4121 C C . VAL A 1 500 ? -17.172 -42.625 -15.023 1 92.75 500 VAL A C 1
ATOM 4123 O O . VAL A 1 500 ? -17.172 -43.281 -13.984 1 92.75 500 VAL A O 1
ATOM 4126 N N . PHE A 1 501 ? -16.469 -41.562 -15.125 1 94.69 501 PHE A N 1
ATOM 4127 C CA . PHE A 1 501 ? -15.547 -41.125 -14.078 1 94.69 501 PHE A CA 1
ATOM 4128 C C . PHE A 1 501 ? -16.312 -40.562 -12.891 1 94.69 501 PHE A C 1
ATOM 4130 O O . PHE A 1 501 ? -15.977 -40.844 -11.734 1 94.69 501 PHE A O 1
ATOM 4137 N N . GLU A 1 502 ? -17.312 -39.781 -13.172 1 92.06 502 GLU A N 1
ATOM 4138 C CA . GLU A 1 502 ? -18.125 -39.156 -12.133 1 92.06 502 GLU A CA 1
ATOM 4139 C C . GLU A 1 502 ? -18.75 -40.188 -11.211 1 92.06 502 GLU A C 1
ATOM 4141 O O . GLU A 1 502 ? -18.812 -40 -9.992 1 92.06 502 GLU A O 1
ATOM 4146 N N . GLN A 1 503 ? -19.125 -41.25 -11.812 1 89.94 503 GLN A N 1
ATOM 4147 C CA . GLN A 1 503 ? -19.844 -42.25 -11.07 1 89.94 503 GLN A CA 1
ATOM 4148 C C . GLN A 1 503 ? -18.891 -43.219 -10.383 1 89.94 503 GLN A C 1
ATOM 4150 O O . GLN A 1 503 ? -19.203 -43.781 -9.312 1 89.94 503 GLN A O 1
ATOM 4155 N N . SER A 1 504 ? -17.797 -43.438 -10.961 1 93.75 504 SER A N 1
ATOM 4156 C CA . SER A 1 504 ? -16.906 -44.469 -10.492 1 93.75 504 SER A CA 1
ATOM 4157 C C . SER A 1 504 ? -15.914 -43.938 -9.469 1 93.75 504 SER A C 1
ATOM 4159 O O . SER A 1 504 ? -15.414 -44.719 -8.625 1 93.75 504 SER A O 1
ATOM 4161 N N . LEU A 1 505 ? -15.609 -42.688 -9.523 1 95.69 505 LEU A N 1
ATOM 4162 C CA . LEU A 1 505 ? -14.578 -42.094 -8.672 1 95.69 505 LEU A CA 1
ATOM 4163 C C . LEU A 1 505 ? -15.133 -40.938 -7.859 1 95.69 505 LEU A C 1
ATOM 4165 O O . LEU A 1 505 ? -15 -39.781 -8.266 1 95.69 505 LEU A O 1
ATOM 4169 N N . PRO A 1 506 ? -15.578 -41.156 -6.715 1 91.94 506 PRO A N 1
ATOM 4170 C CA . PRO A 1 506 ? -16.344 -40.156 -5.945 1 91.94 506 PRO A CA 1
ATOM 4171 C C . PRO A 1 506 ? -15.484 -39 -5.488 1 91.94 506 PRO A C 1
ATOM 4173 O O . PRO A 1 506 ? -16 -37.875 -5.312 1 91.94 506 PRO A O 1
ATOM 4176 N N . ASN A 1 507 ? -14.188 -39.156 -5.297 1 94.5 507 ASN A N 1
ATOM 4177 C CA . ASN A 1 507 ? -13.359 -38.094 -4.746 1 94.5 507 ASN A CA 1
ATOM 4178 C C . ASN A 1 507 ? -12.555 -37.375 -5.836 1 94.5 507 ASN A C 1
ATOM 4180 O O . ASN A 1 507 ? -11.688 -36.562 -5.543 1 94.5 507 ASN A O 1
ATOM 4184 N N . LEU A 1 508 ? -12.844 -37.75 -7.055 1 95.69 508 LEU A N 1
ATOM 4185 C CA . LEU A 1 508 ? -12.133 -37.125 -8.164 1 95.69 508 LEU A CA 1
ATOM 4186 C C . LEU A 1 508 ? -12.484 -35.625 -8.281 1 95.69 508 LEU A C 1
ATOM 4188 O O . LEU A 1 508 ? -13.664 -35.281 -8.375 1 95.69 508 LEU A O 1
ATOM 4192 N N . GLU A 1 509 ? -11.477 -34.781 -8.281 1 94.19 509 GLU A N 1
ATOM 4193 C CA . GLU A 1 509 ? -11.688 -33.344 -8.352 1 94.19 509 GLU A CA 1
ATOM 4194 C C . GLU A 1 509 ? -11.367 -32.812 -9.742 1 94.19 509 GLU A C 1
ATOM 4196 O O . GLU A 1 509 ? -12.047 -31.906 -10.242 1 94.19 509 GLU A O 1
ATOM 4201 N N . TYR A 1 510 ? -10.273 -33.312 -10.297 1 94.81 510 TYR A N 1
ATOM 4202 C CA . TYR A 1 510 ? -9.852 -32.875 -11.617 1 94.81 510 TYR A CA 1
ATOM 4203 C C . TYR A 1 510 ? -9.688 -34.062 -12.562 1 94.81 510 TYR A C 1
ATOM 4205 O O . TYR A 1 510 ? -9.195 -35.125 -12.164 1 94.81 510 TYR A O 1
ATOM 4213 N N . LEU A 1 511 ? -10.109 -33.844 -13.734 1 96.19 511 LEU A N 1
ATOM 4214 C CA . LEU A 1 511 ? -10.016 -34.844 -14.781 1 96.19 511 LEU A CA 1
ATOM 4215 C C . LEU A 1 511 ? -9.547 -34.25 -16.094 1 96.19 511 LEU A C 1
ATOM 4217 O O . LEU A 1 511 ? -10.125 -33.25 -16.562 1 96.19 511 LEU A O 1
ATOM 4221 N N . THR A 1 512 ? -8.461 -34.75 -16.609 1 95.44 512 THR A N 1
ATOM 4222 C CA . THR A 1 512 ? -8.008 -34.344 -17.938 1 95.44 512 THR A CA 1
ATOM 4223 C C . THR A 1 512 ? -8.117 -35.531 -18.906 1 95.44 512 THR A C 1
ATOM 4225 O O . THR A 1 512 ? -7.586 -36.625 -18.641 1 95.44 512 THR A O 1
ATOM 4228 N N . ILE A 1 513 ? -8.812 -35.312 -19.922 1 94.31 513 ILE A N 1
ATOM 4229 C CA . ILE A 1 513 ? -8.922 -36.312 -20.969 1 94.31 513 ILE A CA 1
ATOM 4230 C C . ILE A 1 513 ? -8.352 -35.75 -22.266 1 94.31 513 ILE A C 1
ATOM 4232 O O . ILE A 1 513 ? -8.859 -34.75 -22.812 1 94.31 513 ILE A O 1
ATOM 4236 N N . ASN A 1 514 ? -7.324 -36.375 -22.766 1 91.44 514 ASN A N 1
ATOM 4237 C CA . ASN A 1 514 ? -6.676 -35.969 -24.016 1 91.44 514 ASN A CA 1
ATOM 4238 C C . ASN A 1 514 ? -6.352 -34.5 -24.031 1 91.44 514 ASN A C 1
ATOM 4240 O O . ASN A 1 514 ? -6.641 -33.781 -25.016 1 91.44 514 ASN A O 1
ATOM 4244 N N . GLY A 1 515 ? -5.879 -34.062 -22.922 1 91.25 515 GLY A N 1
ATOM 4245 C CA . GLY A 1 515 ? -5.418 -32.688 -22.844 1 91.25 515 GLY A CA 1
ATOM 4246 C C . GLY A 1 515 ? -6.484 -31.719 -22.359 1 91.25 515 GLY A C 1
ATOM 4247 O O . GLY A 1 515 ? -6.18 -30.594 -21.953 1 91.25 515 GLY A O 1
ATOM 4248 N N . ILE A 1 516 ? -7.734 -32.062 -22.375 1 94.12 516 ILE A N 1
ATOM 4249 C CA . ILE A 1 516 ? -8.82 -31.188 -21.922 1 94.12 516 ILE A CA 1
ATOM 4250 C C . ILE A 1 516 ? -8.977 -31.312 -20.406 1 94.12 516 ILE A C 1
ATOM 4252 O O . ILE A 1 516 ? -9.445 -32.344 -19.906 1 94.12 516 ILE A O 1
ATOM 4256 N N . SER A 1 517 ? -8.656 -30.281 -19.766 1 94.12 517 SER A N 1
ATOM 4257 C CA . SER A 1 517 ? -8.688 -30.281 -18.297 1 94.12 517 SER A CA 1
ATOM 4258 C C . SER A 1 517 ? -10.039 -29.812 -17.781 1 94.12 517 SER A C 1
ATOM 4260 O O . SER A 1 517 ? -10.539 -28.75 -18.188 1 94.12 517 SER A O 1
ATOM 4262 N N . THR A 1 518 ? -10.641 -30.562 -16.844 1 95.31 518 THR A N 1
ATOM 4263 C CA . THR A 1 518 ? -11.938 -30.234 -16.266 1 95.31 518 THR A CA 1
ATOM 4264 C C . THR A 1 518 ? -11.906 -30.359 -14.75 1 95.31 518 THR A C 1
ATOM 4266 O O . THR A 1 518 ? -11.055 -31.047 -14.195 1 95.31 518 THR A O 1
ATOM 4269 N N . LYS A 1 519 ? -12.695 -29.609 -14.141 1 94.5 519 LYS A N 1
ATOM 4270 C CA . LYS A 1 519 ? -12.961 -29.75 -12.711 1 94.5 519 LYS A CA 1
ATOM 4271 C C . LYS A 1 519 ? -14.32 -30.406 -12.469 1 94.5 519 LYS A C 1
ATOM 4273 O O . LYS A 1 519 ? -15.297 -30.078 -13.141 1 94.5 519 LYS A O 1
ATOM 4278 N N . LEU A 1 520 ? -14.312 -31.359 -11.625 1 94.56 520 LEU A N 1
ATOM 4279 C CA . LEU A 1 520 ? -15.57 -32 -11.25 1 94.56 520 LEU A CA 1
ATOM 4280 C C . LEU A 1 520 ? -16.219 -31.266 -10.07 1 94.56 520 LEU A C 1
ATOM 4282 O O . LEU A 1 520 ? -15.625 -31.188 -8.992 1 94.56 520 LEU A O 1
ATOM 4286 N N . ILE A 1 521 ? -17.328 -30.719 -10.289 1 92.19 521 ILE A N 1
ATOM 4287 C CA . ILE A 1 521 ? -18 -29.938 -9.25 1 92.19 521 ILE A CA 1
ATOM 4288 C C . ILE A 1 521 ? -19.312 -30.625 -8.867 1 92.19 521 ILE A C 1
ATOM 4290 O O . ILE A 1 521 ? -19.953 -31.25 -9.703 1 92.19 521 ILE A O 1
ATOM 4294 N N . GLN A 1 522 ? -19.625 -30.375 -7.605 1 89.25 522 GLN A N 1
ATOM 4295 C CA . GLN A 1 522 ? -20.906 -30.891 -7.105 1 89.25 522 GLN A CA 1
ATOM 4296 C C . GLN A 1 522 ? -22.031 -29.891 -7.375 1 89.25 522 GLN A C 1
ATOM 4298 O O . GLN A 1 522 ? -21.969 -28.734 -6.93 1 89.25 522 GLN A O 1
ATOM 4303 N N . VAL A 1 523 ? -22.938 -30.172 -8.141 1 78.88 523 VAL A N 1
ATOM 4304 C CA . VAL A 1 523 ? -24.047 -29.281 -8.484 1 78.88 523 VAL A CA 1
ATOM 4305 C C . VAL A 1 523 ? -25.188 -29.469 -7.488 1 78.88 523 VAL A C 1
ATOM 4307 O O . VAL A 1 523 ? -25.812 -28.5 -7.059 1 78.88 523 VAL A O 1
ATOM 4310 N N . ASP A 1 524 ? -25.547 -30.594 -7.207 1 75.81 524 ASP A N 1
ATOM 4311 C CA . ASP A 1 524 ? -26.531 -30.906 -6.176 1 75.81 524 ASP A CA 1
ATOM 4312 C C . ASP A 1 524 ? -26.109 -32.156 -5.383 1 75.81 524 ASP A C 1
ATOM 4314 O O . ASP A 1 524 ? -24.984 -32.625 -5.508 1 75.81 524 ASP A O 1
ATOM 4318 N N . ASP A 1 525 ? -26.969 -32.531 -4.438 1 72.75 525 ASP A N 1
ATOM 4319 C CA . ASP A 1 525 ? -26.625 -33.625 -3.512 1 72.75 525 ASP A CA 1
ATOM 4320 C C . ASP A 1 525 ? -26.312 -34.906 -4.262 1 72.75 525 ASP A C 1
ATOM 4322 O O . ASP A 1 525 ? -25.578 -35.781 -3.754 1 72.75 525 ASP A O 1
ATOM 4326 N N . LEU A 1 526 ? -26.781 -34.969 -5.555 1 72.06 526 LEU A N 1
ATOM 4327 C CA . LEU A 1 526 ? -26.688 -36.281 -6.203 1 72.06 526 LEU A CA 1
ATOM 4328 C C . LEU A 1 526 ? -25.844 -36.188 -7.465 1 72.06 526 LEU A C 1
ATOM 4330 O O . LEU A 1 526 ? -25.422 -37.219 -8 1 72.06 526 LEU A O 1
ATOM 4334 N N . GLN A 1 527 ? -25.594 -35 -7.863 1 79.56 527 GLN A N 1
ATOM 4335 C CA . GLN A 1 527 ? -25.031 -34.969 -9.203 1 79.56 527 GLN A CA 1
ATOM 4336 C C . GLN A 1 527 ? -23.75 -34.125 -9.242 1 79.56 527 GLN A C 1
ATOM 4338 O O . GLN A 1 527 ? -23.688 -33.062 -8.648 1 79.56 527 GLN A O 1
ATOM 4343 N N . ARG A 1 528 ? -22.703 -34.688 -9.898 1 89.88 528 ARG A N 1
ATOM 4344 C CA . ARG A 1 528 ? -21.453 -34.031 -10.234 1 89.88 528 ARG A CA 1
ATOM 4345 C C . ARG A 1 528 ? -21.344 -33.781 -11.734 1 89.88 528 ARG A C 1
ATOM 4347 O O . ARG A 1 528 ? -21.953 -34.5 -12.531 1 89.88 528 ARG A O 1
ATOM 4354 N N . CYS A 1 529 ? -20.781 -32.75 -12.102 1 91.88 529 CYS A N 1
ATOM 4355 C CA . CYS A 1 529 ? -20.562 -32.469 -13.523 1 91.88 529 CYS A CA 1
ATOM 4356 C C . CYS A 1 529 ? -19.156 -31.969 -13.773 1 91.88 529 CYS A C 1
ATOM 4358 O O . CYS A 1 529 ? -18.531 -31.375 -12.883 1 91.88 529 CYS A O 1
ATOM 4360 N N . ALA A 1 530 ? -18.703 -32.281 -14.914 1 93.88 530 ALA A N 1
ATOM 4361 C CA . ALA A 1 530 ? -17.391 -31.812 -15.336 1 93.88 530 ALA A CA 1
ATOM 4362 C C . ALA A 1 530 ? -17.5 -30.422 -15.969 1 93.88 530 ALA A C 1
ATOM 4364 O O . ALA A 1 530 ? -18.359 -30.188 -16.812 1 93.88 530 ALA A O 1
ATOM 4365 N N . VAL A 1 531 ? -16.672 -29.516 -15.531 1 94.94 531 VAL A N 1
ATOM 4366 C CA . VAL A 1 531 ? -16.609 -28.172 -16.078 1 94.94 531 VAL A CA 1
ATOM 4367 C C . VAL A 1 531 ? -15.195 -27.906 -16.609 1 94.94 531 VAL A C 1
ATOM 4369 O O . VAL A 1 531 ? -14.211 -28.172 -15.914 1 94.94 531 VAL A O 1
ATOM 4372 N N . PRO A 1 532 ? -15.094 -27.422 -17.812 1 96.25 532 PRO A N 1
ATOM 4373 C CA . PRO A 1 532 ? -13.75 -27.188 -18.359 1 96.25 532 PRO A CA 1
ATOM 4374 C C . PRO A 1 532 ? -13.023 -26.047 -17.656 1 96.25 532 PRO A C 1
ATOM 4376 O O . PRO A 1 532 ? -13.648 -25.047 -17.281 1 96.25 532 PRO A O 1
ATOM 4379 N N . LEU A 1 533 ? -11.703 -26.172 -17.531 1 94.88 533 LEU A N 1
ATOM 4380 C CA . LEU A 1 533 ? -10.906 -25.141 -16.875 1 94.88 533 LEU A CA 1
ATOM 4381 C C . LEU A 1 533 ? -10.656 -23.969 -17.828 1 94.88 533 LEU A C 1
ATOM 4383 O O . LEU A 1 533 ? -10.398 -22.844 -17.375 1 94.88 533 LEU A O 1
ATOM 4387 N N . PHE A 1 534 ? -10.703 -24.219 -19.047 1 95.69 534 PHE A N 1
ATOM 4388 C CA . PHE A 1 534 ? -10.438 -23.188 -20.047 1 95.69 534 PHE A CA 1
ATOM 4389 C C . PHE A 1 534 ? -11.625 -23.031 -21 1 95.69 534 PHE A C 1
ATOM 4391 O O . PHE A 1 534 ? -12.305 -24.016 -21.312 1 95.69 534 PHE A O 1
ATOM 4398 N N . TYR A 1 535 ? -11.898 -21.766 -21.375 1 96.56 535 TYR A N 1
ATOM 4399 C CA . TYR A 1 535 ? -13.008 -21.438 -22.25 1 96.56 535 TYR A CA 1
ATOM 4400 C C . TYR A 1 535 ? -14.336 -21.844 -21.641 1 96.56 535 TYR A C 1
ATOM 4402 O O . TYR A 1 535 ? -15.172 -22.453 -22.297 1 96.56 535 TYR A O 1
ATOM 4410 N N . ASN A 1 536 ? -14.438 -21.562 -20.391 1 95.75 536 ASN A N 1
ATOM 4411 C CA . ASN A 1 536 ? -15.594 -21.922 -19.594 1 95.75 536 ASN A CA 1
ATOM 4412 C C . ASN A 1 536 ? -16.719 -20.906 -19.719 1 95.75 536 ASN A C 1
ATOM 4414 O O . ASN A 1 536 ? -17.859 -21.156 -19.312 1 95.75 536 ASN A O 1
ATOM 4418 N N . GLU A 1 537 ? -16.438 -19.859 -20.312 1 93.5 537 GLU A N 1
ATOM 4419 C CA . GLU A 1 537 ? -17.422 -18.781 -20.406 1 93.5 537 GLU A CA 1
ATOM 4420 C C . GLU A 1 537 ? -18.734 -19.266 -21.016 1 93.5 537 GLU A C 1
ATOM 4422 O O . GLU A 1 537 ? -18.75 -19.766 -22.141 1 93.5 537 GLU A O 1
ATOM 4427 N N . GLY A 1 538 ? -19.797 -19.188 -20.281 1 91.25 538 GLY A N 1
ATOM 4428 C CA . GLY A 1 538 ? -21.109 -19.562 -20.766 1 91.25 538 GLY A CA 1
ATOM 4429 C C . GLY A 1 538 ? -21.359 -21.062 -20.734 1 91.25 538 GLY A C 1
ATOM 4430 O O . GLY A 1 538 ? -22.391 -21.531 -21.203 1 91.25 538 GLY A O 1
ATOM 4431 N N . TYR A 1 539 ? -20.453 -21.812 -20.188 1 94.06 539 TYR A N 1
ATOM 4432 C CA . TYR A 1 539 ? -20.562 -23.266 -20.203 1 94.06 539 TYR A CA 1
ATOM 4433 C C . TYR A 1 539 ? -21.609 -23.734 -19.203 1 94.06 539 TYR A C 1
ATOM 4435 O O . TYR A 1 539 ? -21.641 -23.281 -18.062 1 94.06 539 TYR A O 1
ATOM 4443 N N . LYS A 1 540 ? -22.469 -24.562 -19.625 1 90.06 540 LYS A N 1
ATOM 4444 C CA . LYS A 1 540 ? -23.422 -25.297 -18.797 1 90.06 540 LYS A CA 1
ATOM 4445 C C . LYS A 1 540 ? -23.406 -26.781 -19.141 1 90.06 540 LYS A C 1
ATOM 4447 O O . LYS A 1 540 ? -23.609 -27.172 -20.297 1 90.06 540 LYS A O 1
ATOM 4452 N N . SER A 1 541 ? -23.156 -27.547 -18.141 1 89.31 541 SER A N 1
ATOM 4453 C CA . SER A 1 541 ? -23.062 -28.984 -18.375 1 89.31 541 SER A CA 1
ATOM 4454 C C . SER A 1 541 ? -24.406 -29.578 -18.781 1 89.31 541 SER A C 1
ATOM 4456 O O . SER A 1 541 ? -25.453 -29.188 -18.266 1 89.31 541 SER A O 1
ATOM 4458 N N . ASN A 1 542 ? -24.359 -30.469 -19.734 1 85.44 542 ASN A N 1
ATOM 4459 C CA . ASN A 1 542 ? -25.594 -31.125 -20.156 1 85.44 542 ASN A CA 1
ATOM 4460 C C . ASN A 1 542 ? -25.938 -32.312 -19.234 1 85.44 542 ASN A C 1
ATOM 4462 O O . ASN A 1 542 ? -26.953 -32.969 -19.438 1 85.44 542 ASN A O 1
ATOM 4466 N N . SER A 1 543 ? -25.078 -32.594 -18.344 1 76.5 543 SER A N 1
ATOM 4467 C CA . SER A 1 543 ? -25.422 -33.594 -17.328 1 76.5 543 SER A CA 1
ATOM 4468 C C . SER A 1 543 ? -26.484 -33.062 -16.375 1 76.5 543 SER A C 1
ATOM 4470 O O . SER A 1 543 ? -27.234 -33.844 -15.797 1 76.5 543 SER A O 1
ATOM 4472 N N . VAL A 1 544 ? -26.531 -31.797 -16.125 1 63.97 544 VAL A N 1
ATOM 4473 C CA . VAL A 1 544 ? -27.484 -31.172 -15.211 1 63.97 544 VAL A CA 1
ATOM 4474 C C . VAL A 1 544 ? -28.844 -31.016 -15.914 1 63.97 544 VAL A C 1
ATOM 4476 O O . VAL A 1 544 ? -29.891 -31.062 -15.273 1 63.97 544 VAL A O 1
ATOM 4479 N N . TYR A 1 545 ? -28.781 -30.828 -17.25 1 57.97 545 TYR A N 1
ATOM 4480 C CA . TYR A 1 545 ? -29.984 -30.625 -18.031 1 57.97 545 TYR A CA 1
ATOM 4481 C C . TYR A 1 545 ? -30.938 -31.812 -17.891 1 57.97 545 TYR A C 1
ATOM 4483 O O . TYR A 1 545 ? -32.156 -31.625 -17.891 1 57.97 545 TYR A O 1
ATOM 4491 N N . GLU A 1 546 ? -30.391 -32.938 -17.875 1 54.5 546 GLU A N 1
ATOM 4492 C CA . GLU A 1 546 ? -31.25 -34.125 -17.859 1 54.5 546 GLU A CA 1
ATOM 4493 C C . GLU A 1 546 ? -32.062 -34.219 -16.562 1 54.5 546 GLU A C 1
ATOM 4495 O O . GLU A 1 546 ? -33.125 -34.844 -16.516 1 54.5 546 GLU A O 1
ATOM 4500 N N . LEU A 1 547 ? -31.516 -33.531 -15.547 1 50.59 547 LEU A N 1
ATOM 4501 C CA . LEU A 1 547 ? -32.25 -33.656 -14.289 1 50.59 547 LEU A CA 1
ATOM 4502 C C . LEU A 1 547 ? -33.406 -32.656 -14.234 1 50.59 547 LEU A C 1
ATOM 4504 O O . LEU A 1 547 ? -34.406 -32.875 -13.555 1 50.59 547 LEU A O 1
ATOM 4508 N N . VAL A 1 548 ? -33.062 -31.359 -14.562 1 46.59 548 VAL A N 1
ATOM 4509 C CA . VAL A 1 548 ? -34.125 -30.375 -14.383 1 46.59 548 VAL A CA 1
ATOM 4510 C C . VAL A 1 548 ? -35.094 -30.453 -15.555 1 46.59 548 VAL A C 1
ATOM 4512 O O . VAL A 1 548 ? -34.719 -30.234 -16.703 1 46.59 548 VAL A O 1
ATOM 4515 N N . ASP A 1 549 ? -35.906 -31.344 -15.695 1 40.69 549 ASP A N 1
ATOM 4516 C CA . ASP A 1 549 ? -37 -31.375 -16.672 1 40.69 549 ASP A CA 1
ATOM 4517 C C . ASP A 1 549 ? -37.469 -29.969 -17 1 40.69 549 ASP A C 1
ATOM 4519 O O . ASP A 1 549 ? -38.469 -29.781 -17.688 1 40.69 549 ASP A O 1
ATOM 4523 N N . SER A 1 550 ? -37.406 -28.844 -15.984 1 38.72 550 SER A N 1
ATOM 4524 C CA . SER A 1 550 ? -38.156 -27.609 -16.172 1 38.72 550 SER A CA 1
ATOM 4525 C C . SER A 1 550 ? -37.438 -26.672 -17.125 1 38.72 550 SER A C 1
ATOM 4527 O O . SER A 1 550 ? -36.219 -26.5 -17.031 1 38.72 550 SER A O 1
ATOM 4529 N N . GLU A 1 551 ? -37.969 -26.188 -18.297 1 38.91 551 GLU A N 1
ATOM 4530 C CA . GLU A 1 551 ? -37.656 -25.156 -19.297 1 38.91 551 GLU A CA 1
ATOM 4531 C C . GLU A 1 551 ? -37.062 -23.922 -18.641 1 38.91 551 GLU A C 1
ATOM 4533 O O . GLU A 1 551 ? -36.5 -23.078 -19.328 1 38.91 551 GLU A O 1
ATOM 4538 N N . SER A 1 552 ? -37.312 -23.641 -17.422 1 36.91 552 SER A N 1
ATOM 4539 C CA . SER A 1 552 ? -37.094 -22.344 -16.781 1 36.91 552 SER A CA 1
ATOM 4540 C C . SER A 1 552 ? -35.594 -22.078 -16.594 1 36.91 552 SER A C 1
ATOM 4542 O O . SER A 1 552 ? -35.219 -20.984 -16.203 1 36.91 552 SER A O 1
ATOM 4544 N N . LEU A 1 553 ? -34.781 -22.969 -16.375 1 35.59 553 LEU A N 1
ATOM 4545 C CA . LEU A 1 553 ? -33.406 -22.609 -16.062 1 35.59 553 LEU A CA 1
ATOM 4546 C C . LEU A 1 553 ? -32.656 -22.125 -17.297 1 35.59 553 LEU A C 1
ATOM 4548 O O . LEU A 1 553 ? -31.5 -21.75 -17.219 1 35.59 553 LEU A O 1
ATOM 4552 N N . PHE A 1 554 ? -33.312 -22.234 -18.469 1 38.06 554 PHE A N 1
ATOM 4553 C CA . PHE A 1 554 ? -32.594 -21.859 -19.688 1 38.06 554 PHE A CA 1
ATOM 4554 C C . PHE A 1 554 ? -33.031 -20.469 -20.156 1 38.06 554 PHE A C 1
ATOM 4556 O O . PHE A 1 554 ? -32.656 -20.031 -21.234 1 38.06 554 PHE A O 1
ATOM 4563 N N . ASN A 1 555 ? -34.188 -19.766 -19.453 1 29.88 555 ASN A N 1
ATOM 4564 C CA . ASN A 1 555 ? -34.406 -18.406 -19.922 1 29.88 555 ASN A CA 1
ATOM 4565 C C . ASN A 1 555 ? -33.344 -17.453 -19.375 1 29.88 555 ASN A C 1
ATOM 4567 O O . ASN A 1 555 ? -32.969 -17.531 -18.203 1 29.88 555 ASN A O 1
ATOM 4571 N N . MET B 1 1 ? -5.441 -3.02 10.656 1 53.69 1 MET B N 1
ATOM 4572 C CA . MET B 1 1 ? -6.164 -4.285 10.727 1 53.69 1 MET B CA 1
ATOM 4573 C C . MET B 1 1 ? -5.305 -5.434 10.211 1 53.69 1 MET B C 1
ATOM 4575 O O . MET B 1 1 ? -5.137 -6.445 10.891 1 53.69 1 MET B O 1
ATOM 4579 N N . LEU B 1 2 ? -4.676 -5.285 9.055 1 56.53 2 LEU B N 1
ATOM 4580 C CA . LEU B 1 2 ? -3.918 -6.414 8.516 1 56.53 2 LEU B CA 1
ATOM 4581 C C . LEU B 1 2 ? -2.625 -6.621 9.297 1 56.53 2 LEU B C 1
ATOM 4583 O O . LEU B 1 2 ? -2.127 -7.742 9.398 1 56.53 2 LEU B O 1
ATOM 4587 N N . ASP B 1 3 ? -2.184 -5.496 9.914 1 56.69 3 ASP B N 1
ATOM 4588 C CA . ASP B 1 3 ? -0.919 -5.543 10.641 1 56.69 3 ASP B CA 1
ATOM 4589 C C . ASP B 1 3 ? -1.056 -6.355 11.922 1 56.69 3 ASP B C 1
ATOM 4591 O O . ASP B 1 3 ? -0.055 -6.785 12.5 1 56.69 3 ASP B O 1
ATOM 4595 N N . GLN B 1 4 ? -2.326 -6.422 12.289 1 62.59 4 GLN B N 1
ATOM 4596 C CA . GLN B 1 4 ? -2.527 -7.148 13.539 1 62.59 4 GLN B CA 1
ATOM 4597 C C . GLN B 1 4 ? -2.771 -8.633 13.281 1 62.59 4 GLN B C 1
ATOM 4599 O O . GLN B 1 4 ? -2.846 -9.43 14.219 1 62.59 4 GLN B O 1
ATOM 4604 N N . LEU B 1 5 ? -2.791 -8.992 12.016 1 69.19 5 LEU B N 1
ATOM 4605 C CA . LEU B 1 5 ? -3.082 -10.391 11.719 1 69.19 5 LEU B CA 1
ATOM 4606 C C . LEU B 1 5 ? -1.857 -11.266 11.969 1 69.19 5 LEU B C 1
ATOM 4608 O O . LEU B 1 5 ? -0.753 -10.938 11.531 1 69.19 5 LEU B O 1
ATOM 4612 N N . PRO B 1 6 ? -1.999 -12.266 12.844 1 77.44 6 PRO B N 1
ATOM 4613 C CA . PRO B 1 6 ? -0.88 -13.195 13 1 77.44 6 PRO B CA 1
ATOM 4614 C C . PRO B 1 6 ? -0.274 -13.625 11.664 1 77.44 6 PRO B C 1
ATOM 4616 O O . PRO B 1 6 ? -0.987 -13.719 10.664 1 77.44 6 PRO B O 1
ATOM 4619 N N . TYR B 1 7 ? 1.017 -13.734 11.594 1 78.31 7 TYR B N 1
ATOM 4620 C CA . TYR B 1 7 ? 1.782 -14.07 10.398 1 78.31 7 TYR B CA 1
ATOM 4621 C C . TYR B 1 7 ? 1.233 -15.336 9.742 1 78.31 7 TYR B C 1
ATOM 4623 O O . TYR B 1 7 ? 1.161 -15.422 8.508 1 78.31 7 TYR B O 1
ATOM 4631 N N . GLU B 1 8 ? 0.747 -16.25 10.539 1 81.5 8 GLU B N 1
ATOM 4632 C CA . GLU B 1 8 ? 0.268 -17.531 10.016 1 81.5 8 GLU B CA 1
ATOM 4633 C C . GLU B 1 8 ? -0.989 -17.344 9.172 1 81.5 8 GLU B C 1
ATOM 4635 O O . GLU B 1 8 ? -1.141 -17.984 8.125 1 81.5 8 GLU B O 1
ATOM 4640 N N . ILE B 1 9 ? -1.749 -16.438 9.695 1 83.06 9 ILE B N 1
ATOM 4641 C CA . ILE B 1 9 ? -2.988 -16.188 8.969 1 83.06 9 ILE B CA 1
ATOM 4642 C C . ILE B 1 9 ? -2.686 -15.406 7.691 1 83.06 9 ILE B C 1
ATOM 4644 O O . ILE B 1 9 ? -3.229 -15.719 6.625 1 83.06 9 ILE B O 1
ATOM 4648 N N . PHE B 1 10 ? -1.774 -14.484 7.848 1 84.12 10 PHE B N 1
ATOM 4649 C CA . PHE B 1 10 ? -1.393 -13.703 6.68 1 84.12 10 PHE B CA 1
ATOM 4650 C C . PHE B 1 10 ? -0.8 -14.594 5.598 1 84.12 10 PHE B C 1
ATOM 4652 O O . PHE B 1 10 ? -1.115 -14.438 4.414 1 84.12 10 PHE B O 1
ATOM 4659 N N . ARG B 1 11 ? -0.022 -15.453 6.023 1 84.81 11 ARG B N 1
ATOM 4660 C CA . ARG B 1 11 ? 0.611 -16.375 5.078 1 84.81 11 ARG B CA 1
ATOM 4661 C C . ARG B 1 11 ? -0.432 -17.188 4.332 1 84.81 11 ARG B C 1
ATOM 4663 O O . ARG B 1 11 ? -0.323 -17.391 3.117 1 84.81 11 ARG B O 1
ATOM 4670 N N . GLN B 1 12 ? -1.392 -17.594 5 1 85.94 12 GLN B N 1
ATOM 4671 C CA . GLN B 1 12 ? -2.451 -18.375 4.379 1 85.94 12 GLN B CA 1
ATOM 4672 C C . GLN B 1 12 ? -3.197 -17.562 3.326 1 85.94 12 GLN B C 1
ATOM 4674 O O . GLN B 1 12 ? -3.539 -18.078 2.262 1 85.94 12 GLN B O 1
ATOM 4679 N N . ILE B 1 13 ? -3.359 -16.375 3.664 1 85.12 13 ILE B N 1
ATOM 4680 C CA . ILE B 1 13 ? -4.059 -15.5 2.73 1 85.12 13 ILE B CA 1
ATOM 4681 C C . ILE B 1 13 ? -3.166 -15.211 1.527 1 85.12 13 ILE B C 1
ATOM 4683 O O . ILE B 1 13 ? -3.604 -15.312 0.379 1 85.12 13 ILE B O 1
ATOM 4687 N N . ALA B 1 14 ? -1.926 -14.898 1.8 1 86.19 14 ALA B N 1
ATOM 4688 C CA . ALA B 1 14 ? -0.983 -14.523 0.748 1 86.19 14 ALA B CA 1
ATOM 4689 C C . ALA B 1 14 ? -0.787 -15.672 -0.243 1 86.19 14 ALA B C 1
ATOM 4691 O O . ALA B 1 14 ? -0.652 -15.438 -1.447 1 86.19 14 ALA B O 1
ATOM 4692 N N . CYS B 1 15 ? -0.912 -16.859 0.242 1 86.12 15 CYS B N 1
ATOM 4693 C CA . CYS B 1 15 ? -0.681 -18.047 -0.592 1 86.12 15 CYS B CA 1
ATOM 4694 C C . CYS B 1 15 ? -1.853 -18.281 -1.538 1 86.12 15 CYS B C 1
ATOM 4696 O O . CYS B 1 15 ? -1.714 -18.984 -2.541 1 86.12 15 CYS B O 1
ATOM 4698 N N . LYS B 1 16 ? -2.926 -17.672 -1.184 1 86.75 16 LYS B N 1
ATOM 4699 C CA . LYS B 1 16 ? -4.121 -17.891 -1.992 1 86.75 16 LYS B CA 1
ATOM 4700 C C . LYS B 1 16 ? -4.332 -16.766 -2.99 1 86.75 16 LYS B C 1
ATOM 4702 O O . LYS B 1 16 ? -5.234 -16.828 -3.828 1 86.75 16 LYS B O 1
ATOM 4707 N N . ILE B 1 17 ? -3.455 -15.773 -2.904 1 89.69 17 ILE B N 1
ATOM 4708 C CA . ILE B 1 17 ? -3.557 -14.648 -3.828 1 89.69 17 ILE B CA 1
ATOM 4709 C C . ILE B 1 17 ? -2.805 -14.969 -5.117 1 89.69 17 ILE B C 1
ATOM 4711 O O . ILE B 1 17 ? -1.651 -15.406 -5.078 1 89.69 17 ILE B O 1
ATOM 4715 N N . PRO B 1 18 ? -3.479 -14.812 -6.219 1 91.19 18 PRO B N 1
ATOM 4716 C CA . PRO B 1 18 ? -2.803 -15.07 -7.496 1 91.19 18 PRO B CA 1
ATOM 4717 C C . PRO B 1 18 ? -1.665 -14.086 -7.766 1 91.19 18 PRO B C 1
ATOM 4719 O O . PRO B 1 18 ? -1.604 -13.023 -7.148 1 91.19 18 PRO B O 1
ATOM 4722 N N . GLN B 1 19 ? -0.786 -14.352 -8.602 1 92.38 19 GLN B N 1
ATOM 4723 C CA . GLN B 1 19 ? 0.403 -13.555 -8.891 1 92.38 19 GLN B CA 1
ATOM 4724 C C . GLN B 1 19 ? 0.027 -12.141 -9.328 1 92.38 19 GLN B C 1
ATOM 4726 O O . GLN B 1 19 ? 0.64 -11.164 -8.891 1 92.38 19 GLN B O 1
ATOM 4731 N N . GLU B 1 20 ? -0.981 -12.055 -10.188 1 89.62 20 GLU B N 1
ATOM 4732 C CA . GLU B 1 20 ? -1.36 -10.75 -10.719 1 89.62 20 GLU B CA 1
ATOM 4733 C C . GLU B 1 20 ? -1.77 -9.797 -9.602 1 89.62 20 GLU B C 1
ATOM 4735 O O . GLU B 1 20 ? -1.393 -8.625 -9.609 1 89.62 20 GLU B O 1
ATOM 4740 N N . ASP B 1 21 ? -2.471 -10.336 -8.711 1 90.5 21 ASP B N 1
ATOM 4741 C CA . ASP B 1 21 ? -2.914 -9.531 -7.586 1 90.5 21 ASP B CA 1
ATOM 4742 C C . ASP B 1 21 ? -1.75 -9.195 -6.652 1 90.5 21 ASP B C 1
ATOM 4744 O O . ASP B 1 21 ? -1.674 -8.086 -6.117 1 90.5 21 ASP B O 1
ATOM 4748 N N . LYS B 1 22 ? -0.853 -10.164 -6.418 1 92.38 22 LYS B N 1
ATOM 4749 C CA . LYS B 1 22 ? 0.329 -9.906 -5.602 1 92.38 22 LYS B CA 1
ATOM 4750 C C . LYS B 1 22 ? 1.171 -8.781 -6.191 1 92.38 22 LYS B C 1
ATOM 4752 O O . LYS B 1 22 ? 1.604 -7.883 -5.469 1 92.38 22 LYS B O 1
ATOM 4757 N N . ILE B 1 23 ? 1.355 -8.852 -7.5 1 90.69 23 ILE B N 1
ATOM 4758 C CA . ILE B 1 23 ? 2.172 -7.859 -8.188 1 90.69 23 ILE B CA 1
ATOM 4759 C C . ILE B 1 23 ? 1.488 -6.496 -8.125 1 90.69 23 ILE B C 1
ATOM 4761 O O . ILE B 1 23 ? 2.133 -5.48 -7.844 1 90.69 23 ILE B O 1
ATOM 4765 N N . SER B 1 24 ? 0.197 -6.543 -8.391 1 89.31 24 SER B N 1
ATOM 4766 C CA . SER B 1 24 ? -0.562 -5.297 -8.312 1 89.31 24 SER B CA 1
ATOM 4767 C C . SER B 1 24 ? -0.484 -4.688 -6.918 1 89.31 24 SER B C 1
ATOM 4769 O O . SER B 1 24 ? -0.278 -3.482 -6.773 1 89.31 24 SER B O 1
ATOM 4771 N N . LEU B 1 25 ? -0.65 -5.512 -5.969 1 88.81 25 LEU B N 1
ATOM 4772 C CA . LEU B 1 25 ? -0.594 -5.066 -4.578 1 88.81 25 LEU B CA 1
ATOM 4773 C C . LEU B 1 25 ? 0.776 -4.484 -4.25 1 88.81 25 LEU B C 1
ATOM 4775 O O . LEU B 1 25 ? 0.87 -3.41 -3.65 1 88.81 25 LEU B O 1
ATOM 4779 N N . THR B 1 26 ? 1.831 -5.098 -4.617 1 89.94 26 THR B N 1
ATOM 4780 C CA . THR B 1 26 ? 3.186 -4.637 -4.336 1 89.94 26 THR B CA 1
ATOM 4781 C C . THR B 1 26 ? 3.482 -3.34 -5.086 1 89.94 26 THR B C 1
ATOM 4783 O O . THR B 1 26 ? 4.09 -2.422 -4.531 1 89.94 26 THR B O 1
ATOM 4786 N N . TYR B 1 27 ? 3.018 -3.283 -6.277 1 88.69 27 TYR B N 1
ATOM 4787 C CA . TYR B 1 27 ? 3.244 -2.086 -7.082 1 88.69 27 TYR B CA 1
ATOM 4788 C C . TYR B 1 27 ? 2.516 -0.886 -6.488 1 88.69 27 TYR B C 1
ATOM 4790 O O . TYR B 1 27 ? 3.109 0.18 -6.309 1 88.69 27 TYR B O 1
ATOM 4798 N N . VAL B 1 28 ? 1.28 -1.059 -6.211 1 86.44 28 VAL B N 1
ATOM 4799 C CA . VAL B 1 28 ? 0.465 0.025 -5.676 1 86.44 28 VAL B CA 1
ATOM 4800 C C . VAL B 1 28 ? 1.022 0.473 -4.324 1 86.44 28 VAL B C 1
ATOM 4802 O O . VAL B 1 28 ? 1.132 1.672 -4.059 1 86.44 28 VAL B O 1
ATOM 4805 N N . CYS B 1 29 ? 1.374 -0.445 -3.49 1 88.12 29 CYS B N 1
ATOM 4806 C CA . CYS B 1 29 ? 1.905 -0.122 -2.17 1 88.12 29 CYS B CA 1
ATOM 4807 C C . CYS B 1 29 ? 3.217 0.646 -2.283 1 88.12 29 CYS B C 1
ATOM 4809 O O . CYS B 1 29 ? 3.416 1.648 -1.595 1 88.12 29 CYS B O 1
ATOM 4811 N N . LYS B 1 30 ? 4.078 0.224 -3.127 1 88.06 30 LYS B N 1
ATOM 4812 C CA . LYS B 1 30 ? 5.352 0.913 -3.316 1 88.06 30 LYS B CA 1
ATOM 4813 C C . LYS B 1 30 ? 5.137 2.324 -3.855 1 88.06 30 LYS B C 1
ATOM 4815 O O . LYS B 1 30 ? 5.699 3.287 -3.326 1 88.06 30 LYS B O 1
ATOM 4820 N N . LYS B 1 31 ? 4.348 2.471 -4.852 1 87.25 31 LYS B N 1
ATOM 4821 C CA . LYS B 1 31 ? 4.094 3.764 -5.48 1 87.25 31 LYS B CA 1
ATOM 4822 C C . LYS B 1 31 ? 3.41 4.723 -4.512 1 87.25 31 LYS B C 1
ATOM 4824 O O . LYS B 1 31 ? 3.752 5.906 -4.453 1 87.25 31 LYS B O 1
ATOM 4829 N N . THR B 1 32 ? 2.475 4.242 -3.789 1 86.31 32 THR B N 1
ATOM 4830 C CA . THR B 1 32 ? 1.771 5.062 -2.812 1 86.31 32 THR B CA 1
ATOM 4831 C C . THR B 1 32 ? 2.721 5.527 -1.713 1 86.31 32 THR B C 1
ATOM 4833 O O . THR B 1 32 ? 2.717 6.703 -1.339 1 86.31 32 THR B O 1
ATOM 4836 N N . TYR B 1 33 ? 3.551 4.707 -1.251 1 89.31 33 TYR B N 1
ATOM 4837 C CA . TYR B 1 33 ? 4.539 5.055 -0.235 1 89.31 33 TYR B CA 1
ATOM 4838 C C . TYR B 1 33 ? 5.453 6.172 -0.722 1 89.31 33 TYR B C 1
ATOM 4840 O O . TYR B 1 33 ? 5.625 7.184 -0.038 1 89.31 33 TYR B O 1
ATOM 4848 N N . GLU B 1 34 ? 5.879 6 -1.906 1 88.5 34 GLU B N 1
ATOM 4849 C CA . GLU B 1 34 ? 6.828 6.953 -2.471 1 88.5 34 GLU B CA 1
ATOM 4850 C C . GLU B 1 34 ? 6.156 8.297 -2.754 1 88.5 34 GLU B C 1
ATOM 4852 O O . GLU B 1 34 ? 6.793 9.352 -2.645 1 88.5 34 GLU B O 1
ATOM 4857 N N . SER B 1 35 ? 4.918 8.258 -3.037 1 89 35 SER B N 1
ATOM 4858 C CA . SER B 1 35 ? 4.207 9.477 -3.422 1 89 35 SER B CA 1
ATOM 4859 C C . SER B 1 35 ? 3.732 10.25 -2.195 1 89 35 SER B C 1
ATOM 4861 O O . SER B 1 35 ? 3.566 11.469 -2.25 1 89 35 SER B O 1
ATOM 4863 N N . ILE B 1 36 ? 3.549 9.625 -1.047 1 91.5 36 ILE B N 1
ATOM 4864 C CA . ILE B 1 36 ? 2.941 10.266 0.114 1 91.5 36 ILE B CA 1
ATOM 4865 C C . ILE B 1 36 ? 4.035 10.742 1.07 1 91.5 36 ILE B C 1
ATOM 4867 O O . ILE B 1 36 ? 3.865 11.75 1.761 1 91.5 36 ILE B O 1
ATOM 4871 N N . ILE B 1 37 ? 5.203 10.117 1.124 1 92.25 37 ILE B N 1
ATOM 4872 C CA . ILE B 1 37 ? 6.266 10.391 2.088 1 92.25 37 ILE B CA 1
ATOM 4873 C C . ILE B 1 37 ? 6.695 11.852 1.982 1 92.25 37 ILE B C 1
ATOM 4875 O O . ILE B 1 37 ? 6.926 12.508 2.998 1 92.25 37 ILE B O 1
ATOM 4879 N N . PRO B 1 38 ? 6.77 12.438 0.804 1 93.44 38 PRO B N 1
ATOM 4880 C CA . PRO B 1 38 ? 7.168 13.844 0.718 1 93.44 38 PRO B CA 1
ATOM 4881 C C . PRO B 1 38 ? 6.207 14.773 1.454 1 93.44 38 PRO B C 1
ATOM 4883 O O . PRO B 1 38 ? 6.633 15.773 2.039 1 93.44 38 PRO B O 1
ATOM 4886 N N . PHE B 1 39 ? 4.941 14.516 1.539 1 93.81 39 PHE B N 1
ATOM 4887 C CA . PHE B 1 39 ? 3.945 15.383 2.166 1 93.81 39 PHE B CA 1
ATOM 4888 C C . PHE B 1 39 ? 4.012 15.266 3.684 1 93.81 39 PHE B C 1
ATOM 4890 O O . PHE B 1 39 ? 3.475 16.125 4.398 1 93.81 39 PHE B O 1
ATOM 4897 N N . ILE B 1 40 ? 4.652 14.242 4.16 1 94.12 40 ILE B N 1
ATOM 4898 C CA . ILE B 1 40 ? 4.848 14.078 5.598 1 94.12 40 ILE B CA 1
ATOM 4899 C C . ILE B 1 40 ? 6.035 14.922 6.055 1 94.12 40 ILE B C 1
ATOM 4901 O O . ILE B 1 40 ? 5.984 15.547 7.117 1 94.12 40 ILE B O 1
ATOM 4905 N N . TYR B 1 41 ? 7.062 15.016 5.219 1 96.38 41 TYR B N 1
ATOM 4906 C CA . TYR B 1 41 ? 8.305 15.625 5.668 1 96.38 41 TYR B CA 1
ATOM 4907 C C . TYR B 1 41 ? 8.438 17.047 5.145 1 96.38 41 TYR B C 1
ATOM 4909 O O . TYR B 1 41 ? 9.273 17.828 5.617 1 96.38 41 TYR B O 1
ATOM 4917 N N . GLN B 1 42 ? 7.648 17.422 4.227 1 96.12 42 GLN B N 1
ATOM 4918 C CA . GLN B 1 42 ? 7.816 18.688 3.525 1 96.12 42 GLN B CA 1
ATOM 4919 C C . GLN B 1 42 ? 7.695 19.875 4.484 1 96.12 42 GLN B C 1
ATOM 4921 O O . GLN B 1 42 ? 8.508 20.797 4.438 1 96.12 42 GLN B O 1
ATOM 4926 N N . ASN B 1 43 ? 6.695 19.922 5.293 1 95.44 43 ASN B N 1
ATOM 4927 C CA . ASN B 1 43 ? 6.438 20.969 6.27 1 95.44 43 ASN B CA 1
ATOM 4928 C C . ASN B 1 43 ? 6.395 20.422 7.691 1 95.44 43 ASN B C 1
ATOM 4930 O O . ASN B 1 43 ? 5.387 19.828 8.102 1 95.44 43 ASN B O 1
ATOM 4934 N N . LEU B 1 44 ? 7.422 20.703 8.445 1 95.69 44 LEU B N 1
ATOM 4935 C CA . LEU B 1 44 ? 7.555 20.156 9.789 1 95.69 44 LEU B CA 1
ATOM 4936 C C . LEU B 1 44 ? 7.246 21.219 10.844 1 95.69 44 LEU B C 1
ATOM 4938 O O . LEU B 1 44 ? 7.809 22.312 10.805 1 95.69 44 LEU B O 1
ATOM 4942 N N . PHE B 1 45 ? 6.305 20.953 11.641 1 94.38 45 PHE B N 1
ATOM 4943 C CA . PHE B 1 45 ? 6.008 21.75 12.828 1 94.38 45 PHE B CA 1
ATOM 4944 C C . PHE B 1 45 ? 6.602 21.109 14.078 1 94.38 45 PHE B C 1
ATOM 4946 O O . PHE B 1 45 ? 6.016 20.172 14.641 1 94.38 45 PHE B O 1
ATOM 4953 N N . LEU B 1 46 ? 7.742 21.609 14.508 1 94.25 46 LEU B N 1
ATOM 4954 C CA . LEU B 1 46 ? 8.43 21.031 15.656 1 94.25 46 LEU B CA 1
ATOM 4955 C C . LEU B 1 46 ? 7.879 21.578 16.969 1 94.25 46 LEU B C 1
ATOM 4957 O O . LEU B 1 46 ? 8.195 22.703 17.344 1 94.25 46 LEU B O 1
ATOM 4961 N N . ASN B 1 47 ? 7.047 20.797 17.578 1 93.19 47 ASN B N 1
ATOM 4962 C CA . ASN B 1 47 ? 6.344 21.234 18.781 1 93.19 47 ASN B CA 1
ATOM 4963 C C . ASN B 1 47 ? 6.934 20.594 20.047 1 93.19 47 ASN B C 1
ATOM 4965 O O . ASN B 1 47 ? 7.359 19.438 20.016 1 93.19 47 ASN B O 1
ATOM 4969 N N . GLU B 1 48 ? 6.91 21.328 21.172 1 91.75 48 GLU B N 1
ATOM 4970 C CA . GLU B 1 48 ? 7.355 20.844 22.469 1 91.75 48 GLU B CA 1
ATOM 4971 C C . GLU B 1 48 ? 6.172 20.469 23.359 1 91.75 48 GLU B C 1
ATOM 4973 O O . GLU B 1 48 ? 6.352 19.906 24.438 1 91.75 48 GLU B O 1
ATOM 4978 N N . THR B 1 49 ? 5.059 20.859 22.922 1 93.44 49 THR B N 1
ATOM 4979 C CA . THR B 1 49 ? 3.838 20.5 23.625 1 93.44 49 THR B CA 1
ATOM 4980 C C . THR B 1 49 ? 2.941 19.625 22.766 1 93.44 49 THR B C 1
ATOM 4982 O O . THR B 1 49 ? 3.164 19.5 21.547 1 93.44 49 THR B O 1
ATOM 4985 N N . TYR B 1 50 ? 2.031 18.969 23.422 1 94.25 50 TYR B N 1
ATOM 4986 C CA . TYR B 1 50 ? 1.214 18 22.703 1 94.25 50 TYR B CA 1
ATOM 4987 C C . TYR B 1 50 ? 0.244 18.688 21.766 1 94.25 50 TYR B C 1
ATOM 4989 O O . TYR B 1 50 ? -0.191 19.812 22.016 1 94.25 50 TYR B O 1
ATOM 4997 N N . HIS B 1 51 ? 0.043 18.109 20.656 1 94.38 51 HIS B N 1
ATOM 4998 C CA . HIS B 1 51 ? -0.925 18.547 19.656 1 94.38 51 HIS B CA 1
ATOM 4999 C C . HIS B 1 51 ? -2.346 18.156 20.062 1 94.38 51 HIS B C 1
ATOM 5001 O O . HIS B 1 51 ? -2.57 17.078 20.609 1 94.38 51 HIS B O 1
ATOM 5007 N N . VAL B 1 52 ? -3.273 19.062 19.859 1 94.31 52 VAL B N 1
ATOM 5008 C CA . VAL B 1 52 ? -4.68 18.797 20.156 1 94.31 52 VAL B CA 1
ATOM 5009 C C . VAL B 1 52 ? -5.469 18.734 18.844 1 94.31 52 VAL B C 1
ATOM 5011 O O . VAL B 1 52 ? -5.527 19.719 18.094 1 94.31 52 VAL B O 1
ATOM 5014 N N . SER B 1 53 ? -6.09 17.641 18.609 1 91.88 53 SER B N 1
ATOM 5015 C CA . SER B 1 53 ? -6.906 17.484 17.422 1 91.88 53 SER B CA 1
ATOM 5016 C C . SER B 1 53 ? -8.312 18.047 17.625 1 91.88 53 SER B C 1
ATOM 5018 O O . SER B 1 53 ? -8.898 17.891 18.688 1 91.88 53 SER B O 1
ATOM 5020 N N . SER B 1 54 ? -8.789 18.688 16.625 1 92.75 54 SER B N 1
ATOM 5021 C CA . SER B 1 54 ? -10.164 19.188 16.656 1 92.75 54 SER B CA 1
ATOM 5022 C C . SER B 1 54 ? -11.164 18.047 16.453 1 92.75 54 SER B C 1
ATOM 5024 O O . SER B 1 54 ? -10.953 17.172 15.602 1 92.75 54 SER B O 1
ATOM 5026 N N . ASP B 1 55 ? -12.148 17.984 17.266 1 92.69 55 ASP B N 1
ATOM 5027 C CA . ASP B 1 55 ? -13.18 16.969 17.078 1 92.69 55 ASP B CA 1
ATOM 5028 C C . ASP B 1 55 ? -14.211 17.406 16.047 1 92.69 55 ASP B C 1
ATOM 5030 O O . ASP B 1 55 ? -15.031 16.609 15.594 1 92.69 55 ASP B O 1
ATOM 5034 N N . TYR B 1 56 ? -14.164 18.719 15.688 1 91.12 56 TYR B N 1
ATOM 5035 C CA . TYR B 1 56 ? -15.008 19.219 14.602 1 91.12 56 TYR B CA 1
ATOM 5036 C C . TYR B 1 56 ? -14.438 18.812 13.25 1 91.12 56 TYR B C 1
ATOM 5038 O O . TYR B 1 56 ? -15.172 18.391 12.359 1 91.12 56 TYR B O 1
ATOM 5046 N N . ASP B 1 57 ? -13.219 19.016 13.078 1 87.88 57 ASP B N 1
ATOM 5047 C CA . ASP B 1 57 ? -12.477 18.703 11.859 1 87.88 57 ASP B CA 1
ATOM 5048 C C . ASP B 1 57 ? -11.125 18.062 12.18 1 87.88 57 ASP B C 1
ATOM 5050 O O . ASP B 1 57 ? -10.148 18.766 12.445 1 87.88 57 ASP B O 1
ATOM 5054 N N . GLY B 1 58 ? -11.086 16.844 12.016 1 82.62 58 GLY B N 1
ATOM 5055 C CA . GLY B 1 58 ? -9.883 16.094 12.359 1 82.62 58 GLY B CA 1
ATOM 5056 C C . GLY B 1 58 ? -8.688 16.469 11.508 1 82.62 58 GLY B C 1
ATOM 5057 O O . GLY B 1 58 ? -7.547 16.172 11.859 1 82.62 58 GLY B O 1
ATOM 5058 N N . SER B 1 59 ? -8.953 17.141 10.43 1 84.75 59 SER B N 1
ATOM 5059 C CA . SER B 1 59 ? -7.883 17.516 9.516 1 84.75 59 SER B CA 1
ATOM 5060 C C . SER B 1 59 ? -7.328 18.891 9.844 1 84.75 59 SER B C 1
ATOM 5062 O O . SER B 1 59 ? -6.344 19.344 9.242 1 84.75 59 SER B O 1
ATOM 5064 N N . PHE B 1 60 ? -7.797 19.547 10.852 1 85.56 60 PHE B N 1
ATOM 5065 C CA . PHE B 1 60 ? -7.43 20.922 11.18 1 85.56 60 PHE B CA 1
ATOM 5066 C C . PHE B 1 60 ? -5.969 21 11.594 1 85.56 60 PHE B C 1
ATOM 5068 O O . PHE B 1 60 ? -5.559 20.391 12.578 1 85.56 60 PHE B O 1
ATOM 5075 N N . GLY B 1 61 ? -5.246 21.625 10.773 1 86.88 61 GLY B N 1
ATOM 5076 C CA . GLY B 1 61 ? -3.879 21.984 11.125 1 86.88 61 GLY B CA 1
ATOM 5077 C C . GLY B 1 61 ? -2.861 20.938 10.711 1 86.88 61 GLY B C 1
ATOM 5078 O O . GLY B 1 61 ? -1.654 21.172 10.805 1 86.88 61 GLY B O 1
ATOM 5079 N N . THR B 1 62 ? -3.303 19.75 10.32 1 89.88 62 THR B N 1
ATOM 5080 C CA . THR B 1 62 ? -2.311 18.703 10.102 1 89.88 62 THR B CA 1
ATOM 5081 C C . THR B 1 62 ? -2.301 18.266 8.641 1 89.88 62 THR B C 1
ATOM 5083 O O . THR B 1 62 ? -1.675 17.25 8.289 1 89.88 62 THR B O 1
ATOM 5086 N N . CYS B 1 63 ? -3.004 19 7.859 1 89.62 63 CYS B N 1
ATOM 5087 C CA . CYS B 1 63 ? -2.914 18.719 6.434 1 89.62 63 CYS B CA 1
ATOM 5088 C C . CYS B 1 63 ? -1.638 19.297 5.84 1 89.62 63 CYS B C 1
ATOM 5090 O O . CYS B 1 63 ? -0.977 18.656 5.02 1 89.62 63 CYS B O 1
ATOM 5092 N N . TYR B 1 64 ? -1.378 20.484 6.387 1 89.62 64 TYR B N 1
ATOM 5093 C CA . TYR B 1 64 ? -0.234 21.203 5.852 1 89.62 64 TYR B CA 1
ATOM 5094 C C . TYR B 1 64 ? 1.031 20.891 6.641 1 89.62 64 TYR B C 1
ATOM 5096 O O . TYR B 1 64 ? 2.104 20.719 6.059 1 89.62 64 TYR B O 1
ATOM 5104 N N . TRP B 1 65 ? 0.875 20.781 7.867 1 93.06 65 TRP B N 1
ATOM 5105 C CA . TRP B 1 65 ? 2.014 20.578 8.758 1 93.06 65 TRP B CA 1
ATOM 5106 C C . TRP B 1 65 ? 2.045 19.141 9.273 1 93.06 65 TRP B C 1
ATOM 5108 O O . TRP B 1 65 ? 0.997 18.531 9.477 1 93.06 65 TRP B O 1
ATOM 5118 N N . SER B 1 66 ? 3.225 18.609 9.453 1 94.38 66 SER B N 1
ATOM 5119 C CA . SER B 1 66 ? 3.438 17.422 10.266 1 94.38 66 SER B CA 1
ATOM 5120 C C . SER B 1 66 ? 3.926 17.781 11.664 1 94.38 66 SER B C 1
ATOM 5122 O O . SER B 1 66 ? 4.902 18.516 11.812 1 94.38 66 SER B O 1
ATOM 5124 N N . VAL B 1 67 ? 3.266 17.297 12.602 1 96 67 VAL B N 1
ATOM 5125 C CA . VAL B 1 67 ? 3.592 17.609 13.992 1 96 67 VAL B CA 1
ATOM 5126 C C . VAL B 1 67 ? 4.148 16.375 14.688 1 96 67 VAL B C 1
ATOM 5128 O O . VAL B 1 67 ? 3.99 15.25 14.195 1 96 67 VAL B O 1
ATOM 5131 N N . LEU B 1 68 ? 4.879 16.562 15.781 1 95.38 68 LEU B N 1
ATOM 5132 C CA . LEU B 1 68 ? 5.25 15.461 16.656 1 95.38 68 LEU B CA 1
ATOM 5133 C C . LEU B 1 68 ? 4.074 15.031 17.531 1 95.38 68 LEU B C 1
ATOM 5135 O O . LEU B 1 68 ? 3.566 15.828 18.328 1 95.38 68 LEU B O 1
ATOM 5139 N N . LYS B 1 69 ? 3.648 13.867 17.391 1 93.81 69 LYS B N 1
ATOM 5140 C CA . LYS B 1 69 ? 2.461 13.414 18.109 1 93.81 69 LYS B CA 1
ATOM 5141 C C . LYS B 1 69 ? 2.842 12.695 19.391 1 93.81 69 LYS B C 1
ATOM 5143 O O . LYS B 1 69 ? 3.592 11.711 19.375 1 93.81 69 LYS B O 1
ATOM 5148 N N . PHE B 1 70 ? 2.385 13.148 20.484 1 94.25 70 PHE B N 1
ATOM 5149 C CA . PHE B 1 70 ? 2.527 12.516 21.781 1 94.25 70 PHE B CA 1
ATOM 5150 C C . PHE B 1 70 ? 1.429 12.977 22.734 1 94.25 70 PHE B C 1
ATOM 5152 O O . PHE B 1 70 ? 0.867 14.062 22.562 1 94.25 70 PHE B O 1
ATOM 5159 N N . PRO B 1 71 ? 1.028 12.203 23.625 1 93 71 PRO B N 1
ATOM 5160 C CA . PRO B 1 71 ? -0.063 12.539 24.531 1 93 71 PRO B CA 1
ATOM 5161 C C . PRO B 1 71 ? 0.385 13.461 25.672 1 93 71 PRO B C 1
ATOM 5163 O O . PRO B 1 71 ? 1.586 13.609 25.906 1 93 71 PRO B O 1
ATOM 5166 N N . PHE B 1 72 ? -0.608 14.125 26.25 1 95.06 72 PHE B N 1
ATOM 5167 C CA . PHE B 1 72 ? -0.378 14.867 27.484 1 95.06 72 PHE B CA 1
ATOM 5168 C C . PHE B 1 72 ? -0.291 13.922 28.672 1 95.06 72 PHE B C 1
ATOM 5170 O O . PHE B 1 72 ? -1.11 13.008 28.812 1 95.06 72 PHE B O 1
ATOM 5177 N N . ILE B 1 73 ? 0.725 14.094 29.469 1 93.44 73 ILE B N 1
ATOM 5178 C CA . ILE B 1 73 ? 0.871 13.336 30.703 1 93.44 73 ILE B CA 1
ATOM 5179 C C . ILE B 1 73 ? 0.564 14.242 31.906 1 93.44 73 ILE B C 1
ATOM 5181 O O . ILE B 1 73 ? 1.214 15.273 32.094 1 93.44 73 ILE B O 1
ATOM 5185 N N . ASP B 1 74 ? -0.496 13.883 32.625 1 92.44 74 ASP B N 1
ATOM 5186 C CA . ASP B 1 74 ? -0.787 14.617 33.844 1 92.44 74 ASP B CA 1
ATOM 5187 C C . ASP B 1 74 ? 0.245 14.305 34.938 1 92.44 74 ASP B C 1
ATOM 5189 O O . ASP B 1 74 ? 0.107 13.328 35.656 1 92.44 74 ASP B O 1
ATOM 5193 N N . GLU B 1 75 ? 1.122 15.18 35.062 1 89.5 75 GLU B N 1
ATOM 5194 C CA . GLU B 1 75 ? 2.246 14.945 35.969 1 89.5 75 GLU B CA 1
ATOM 5195 C C . GLU B 1 75 ? 1.806 15.016 37.438 1 89.5 75 GLU B C 1
ATOM 5197 O O . GLU B 1 75 ? 2.496 14.508 38.312 1 89.5 75 GLU B O 1
ATOM 5202 N N . ASP B 1 76 ? 0.596 15.555 37.688 1 86.12 76 ASP B N 1
ATOM 5203 C CA . ASP B 1 76 ? 0.083 15.688 39.062 1 86.12 76 ASP B CA 1
ATOM 5204 C C . ASP B 1 76 ? -0.692 14.438 39.469 1 86.12 76 ASP B C 1
ATOM 5206 O O . ASP B 1 76 ? -1.039 14.273 40.656 1 86.12 76 ASP B O 1
ATOM 5210 N N . ASP B 1 77 ? -1.052 13.656 38.562 1 86.94 77 ASP B N 1
ATOM 5211 C CA . ASP B 1 77 ? -1.752 12.414 38.875 1 86.94 77 ASP B CA 1
ATOM 5212 C C . ASP B 1 77 ? -0.808 11.391 39.5 1 86.94 77 ASP B C 1
ATOM 5214 O O . ASP B 1 77 ? 0.177 10.984 38.875 1 86.94 77 ASP B O 1
ATOM 5218 N N . PRO B 1 78 ? -1.082 10.938 40.625 1 83.19 78 PRO B N 1
ATOM 5219 C CA . PRO B 1 78 ? -0.208 9.984 41.312 1 83.19 78 PRO B CA 1
ATOM 5220 C C . PRO B 1 78 ? -0.025 8.68 40.531 1 83.19 78 PRO B C 1
ATOM 5222 O O . PRO B 1 78 ? 1.007 8.023 40.688 1 83.19 78 PRO B O 1
ATOM 5225 N N . ASN B 1 79 ? -0.975 8.406 39.75 1 83.81 79 ASN B N 1
ATOM 5226 C CA . ASN B 1 79 ? -0.891 7.176 38.969 1 83.81 79 ASN B CA 1
ATOM 5227 C C . ASN B 1 79 ? 0.146 7.289 37.844 1 83.81 79 ASN B C 1
ATOM 5229 O O . ASN B 1 79 ? 0.553 6.281 37.25 1 83.81 79 ASN B O 1
ATOM 5233 N N . ASN B 1 80 ? 0.591 8.578 37.562 1 84.62 80 ASN B N 1
ATOM 5234 C CA . ASN B 1 80 ? 1.532 8.812 36.5 1 84.62 80 ASN B CA 1
ATOM 5235 C C . ASN B 1 80 ? 2.934 9.109 37 1 84.62 80 ASN B C 1
ATOM 5237 O O . ASN B 1 80 ? 3.771 9.648 36.281 1 84.62 80 ASN B O 1
ATOM 5241 N N . GLU B 1 81 ? 3.229 8.688 38.188 1 81.31 81 GLU B N 1
ATOM 5242 C CA . GLU B 1 81 ? 4.508 9.016 38.812 1 81.31 81 GLU B CA 1
ATOM 5243 C C . GLU B 1 81 ? 5.668 8.352 38.094 1 81.31 81 GLU B C 1
ATOM 5245 O O . GLU B 1 81 ? 6.762 8.914 38 1 81.31 81 GLU B O 1
ATOM 5250 N N . LYS B 1 82 ? 5.492 7.207 37.5 1 79.69 82 LYS B N 1
ATOM 5251 C CA . LYS B 1 82 ? 6.566 6.465 36.844 1 79.69 82 LYS B CA 1
ATOM 5252 C C . LYS B 1 82 ? 6.664 6.828 35.375 1 79.69 82 LYS B C 1
ATOM 5254 O O . LYS B 1 82 ? 7.559 6.359 34.656 1 79.69 82 LYS B O 1
ATOM 5259 N N . GLN B 1 83 ? 5.793 7.781 35 1 87.69 83 GLN B N 1
ATOM 5260 C CA . GLN B 1 83 ? 5.812 8.141 33.594 1 87.69 83 GLN B CA 1
ATOM 5261 C C . GLN B 1 83 ? 6.805 9.266 33.312 1 87.69 83 GLN B C 1
ATOM 5263 O O . GLN B 1 83 ? 7.207 9.977 34.25 1 87.69 83 GLN B O 1
ATOM 5268 N N . ILE B 1 84 ? 7.293 9.32 32.125 1 92.5 84 ILE B N 1
ATOM 5269 C CA . ILE B 1 84 ? 8.195 10.375 31.703 1 92.5 84 ILE B CA 1
ATOM 5270 C C . ILE B 1 84 ? 7.465 11.719 31.703 1 92.5 84 ILE B C 1
ATOM 5272 O O . ILE B 1 84 ? 6.246 11.766 31.516 1 92.5 84 ILE B O 1
ATOM 5276 N N . SER B 1 85 ? 8.141 12.836 32.031 1 93.31 85 SER B N 1
ATOM 5277 C CA . SER B 1 85 ? 7.539 14.164 32 1 93.31 85 SER B CA 1
ATOM 5278 C C . SER B 1 85 ? 7.16 14.586 30.594 1 93.31 85 SER B C 1
ATOM 5280 O O . SER B 1 85 ? 7.656 14.016 29.625 1 93.31 85 SER B O 1
ATOM 5282 N N . ASN B 1 86 ? 6.23 15.539 30.5 1 93.19 86 ASN B N 1
ATOM 5283 C CA . ASN B 1 86 ? 5.828 16.062 29.203 1 93.19 86 ASN B CA 1
ATOM 5284 C C . ASN B 1 86 ? 7.023 16.609 28.422 1 93.19 86 ASN B C 1
ATOM 5286 O O . ASN B 1 86 ? 7.152 16.375 27.219 1 93.19 86 ASN B O 1
ATOM 5290 N N . GLY B 1 87 ? 7.91 17.344 29.062 1 91.88 87 GLY B N 1
ATOM 5291 C CA . GLY B 1 87 ? 9.102 17.875 28.422 1 91.88 87 GLY B CA 1
ATOM 5292 C C . GLY B 1 87 ? 10.031 16.797 27.906 1 91.88 87 GLY B C 1
ATOM 5293 O O . GLY B 1 87 ? 10.555 16.906 26.797 1 91.88 87 GLY B O 1
ATOM 5294 N N . ALA B 1 88 ? 10.227 15.773 28.734 1 94.19 88 ALA B N 1
ATOM 5295 C CA . ALA B 1 88 ? 11.086 14.664 28.344 1 94.19 88 ALA B CA 1
ATOM 5296 C C . ALA B 1 88 ? 10.477 13.891 27.172 1 94.19 88 ALA B C 1
ATOM 5298 O O . ALA B 1 88 ? 11.203 13.43 26.281 1 94.19 88 ALA B O 1
ATOM 5299 N N . LEU B 1 89 ? 9.18 13.711 27.281 1 95.38 89 LEU B N 1
ATOM 5300 C CA . LEU B 1 89 ? 8.492 13.016 26.188 1 95.38 89 LEU B CA 1
ATOM 5301 C C . LEU B 1 89 ? 8.617 13.781 24.891 1 95.38 89 LEU B C 1
ATOM 5303 O O . LEU B 1 89 ? 8.844 13.18 23.828 1 95.38 89 LEU B O 1
ATOM 5307 N N . ALA B 1 90 ? 8.461 15.07 24.906 1 95.44 90 ALA B N 1
ATOM 5308 C CA . ALA B 1 90 ? 8.633 15.906 23.719 1 95.44 90 ALA B CA 1
ATOM 5309 C C . ALA B 1 90 ? 10.039 15.773 23.156 1 95.44 90 ALA B C 1
ATOM 5311 O O . ALA B 1 90 ? 10.219 15.656 21.938 1 95.44 90 ALA B O 1
ATOM 5312 N N . LYS B 1 91 ? 10.977 15.742 23.984 1 95.31 91 LYS B N 1
ATOM 5313 C CA . LYS B 1 91 ? 12.367 15.578 23.562 1 95.31 91 LYS B CA 1
ATOM 5314 C C . LYS B 1 91 ? 12.586 14.219 22.906 1 95.31 91 LYS B C 1
ATOM 5316 O O . LYS B 1 91 ? 13.266 14.125 21.891 1 95.31 91 LYS B O 1
ATOM 5321 N N . LEU B 1 92 ? 12.039 13.242 23.562 1 96.38 92 LEU B N 1
ATOM 5322 C CA . LEU B 1 92 ? 12.172 11.891 23.031 1 96.38 92 LEU B CA 1
ATOM 5323 C C . LEU B 1 92 ? 11.594 11.805 21.625 1 96.38 92 LEU B C 1
ATOM 5325 O O . LEU B 1 92 ? 12.211 11.234 20.734 1 96.38 92 LEU B O 1
ATOM 5329 N N . LYS B 1 93 ? 10.375 12.336 21.438 1 96.38 93 LYS B N 1
ATOM 5330 C CA . LYS B 1 93 ? 9.734 12.305 20.141 1 96.38 93 LYS B CA 1
ATOM 5331 C C . LYS B 1 93 ? 10.539 13.094 19.109 1 96.38 93 LYS B C 1
ATOM 5333 O O . LYS B 1 93 ? 10.656 12.68 17.953 1 96.38 93 LYS B O 1
ATOM 5338 N N . PHE B 1 94 ? 11.102 14.219 19.484 1 96.5 94 PHE B N 1
ATOM 5339 C CA . PHE B 1 94 ? 11.977 15.008 18.625 1 96.5 94 PHE B CA 1
ATOM 5340 C C . PHE B 1 94 ? 13.219 14.203 18.234 1 96.5 94 PHE B C 1
ATOM 5342 O O . PHE B 1 94 ? 13.641 14.234 17.078 1 96.5 94 PHE B O 1
ATOM 5349 N N . SER B 1 95 ? 13.727 13.422 19.109 1 97.25 95 SER B N 1
ATOM 5350 C CA . SER B 1 95 ? 14.906 12.594 18.859 1 97.25 95 SER B CA 1
ATOM 5351 C C . SER B 1 95 ? 14.602 11.484 17.859 1 97.25 95 SER B C 1
ATOM 5353 O O . SER B 1 95 ? 15.477 11.062 17.094 1 97.25 95 SER B O 1
ATOM 5355 N N . TYR B 1 96 ? 13.336 11.047 17.938 1 96.38 96 TYR B N 1
ATOM 5356 C CA . TYR B 1 96 ? 12.961 10.055 16.938 1 96.38 96 TYR B CA 1
ATOM 5357 C C . TYR B 1 96 ? 13.023 10.633 15.539 1 96.38 96 TYR B C 1
ATOM 5359 O O . TYR B 1 96 ? 13.422 9.945 14.594 1 96.38 96 TYR B O 1
ATOM 5367 N N . LEU B 1 97 ? 12.578 11.812 15.352 1 96.94 97 LEU B N 1
ATOM 5368 C CA . LEU B 1 97 ? 12.703 12.477 14.055 1 96.94 97 LEU B CA 1
ATOM 5369 C C . LEU B 1 97 ? 14.164 12.602 13.648 1 96.94 97 LEU B C 1
ATOM 5371 O O . LEU B 1 97 ? 14.523 12.312 12.5 1 96.94 97 LEU B O 1
ATOM 5375 N N . GLU B 1 98 ? 14.969 13.047 14.555 1 97.38 98 GLU B N 1
ATOM 5376 C CA . GLU B 1 98 ? 16.406 13.141 14.305 1 97.38 98 GLU B CA 1
ATOM 5377 C C . GLU B 1 98 ? 16.969 11.812 13.812 1 97.38 98 GLU B C 1
ATOM 5379 O O . GLU B 1 98 ? 17.703 11.773 12.828 1 97.38 98 GLU B O 1
ATOM 5384 N N . ARG B 1 99 ? 16.609 10.773 14.508 1 97.38 99 ARG B N 1
ATOM 5385 C CA . ARG B 1 99 ? 17.109 9.438 14.156 1 97.38 99 ARG B CA 1
ATOM 5386 C C . ARG B 1 99 ? 16.656 9.047 12.75 1 97.38 99 ARG B C 1
ATOM 5388 O O . ARG B 1 99 ? 17.438 8.477 11.984 1 97.38 99 ARG B O 1
ATOM 5395 N N . SER B 1 100 ? 15.375 9.32 12.484 1 95.56 100 SER B N 1
ATOM 5396 C CA . SER B 1 100 ? 14.844 9.008 11.156 1 95.56 100 SER B CA 1
ATOM 5397 C C . SER B 1 100 ? 15.633 9.727 10.07 1 95.56 100 SER B C 1
ATOM 5399 O O . SER B 1 100 ? 15.977 9.133 9.047 1 95.56 100 SER B O 1
ATOM 5401 N N . LEU B 1 101 ? 15.93 10.977 10.258 1 97.38 101 LEU B N 1
ATOM 5402 C CA . LEU B 1 101 ? 16.688 11.773 9.297 1 97.38 101 LEU B CA 1
ATOM 5403 C C . LEU B 1 101 ? 18.109 11.258 9.172 1 97.38 101 LEU B C 1
ATOM 5405 O O . LEU B 1 101 ? 18.656 11.188 8.07 1 97.38 101 LEU B O 1
ATOM 5409 N N . ALA B 1 102 ? 18.656 10.836 10.266 1 97.38 102 ALA B N 1
ATOM 5410 C CA . ALA B 1 102 ? 20.031 10.375 10.289 1 97.38 102 ALA B CA 1
ATOM 5411 C C . ALA B 1 102 ? 20.172 9.023 9.586 1 97.38 102 ALA B C 1
ATOM 5413 O O . ALA B 1 102 ? 21.203 8.727 8.984 1 97.38 102 ALA B O 1
ATOM 5414 N N . GLU B 1 103 ? 19.203 8.25 9.734 1 94.94 103 GLU B N 1
ATOM 5415 C CA . GLU B 1 103 ? 19.219 6.918 9.141 1 94.94 103 GLU B CA 1
ATOM 5416 C C . GLU B 1 103 ? 19.172 6.988 7.617 1 94.94 103 GLU B C 1
ATOM 5418 O O . GLU B 1 103 ? 19.75 6.133 6.93 1 94.94 103 GLU B O 1
ATOM 5423 N N . SER B 1 104 ? 18.484 7.965 7.074 1 93.81 104 SER B N 1
ATOM 5424 C CA . SER B 1 104 ? 18.406 8.141 5.625 1 93.81 104 SER B CA 1
ATOM 5425 C C . SER B 1 104 ? 18.453 9.609 5.238 1 93.81 104 SER B C 1
ATOM 5427 O O . SER B 1 104 ? 17.531 10.125 4.602 1 93.81 104 SER B O 1
ATOM 5429 N N . PRO B 1 105 ? 19.562 10.203 5.469 1 96.12 105 PRO B N 1
ATOM 5430 C CA . PRO B 1 105 ? 19.641 11.656 5.289 1 96.12 105 PRO B CA 1
ATOM 5431 C C . PRO B 1 105 ? 19.516 12.078 3.824 1 96.12 105 PRO B C 1
ATOM 5433 O O . PRO B 1 105 ? 18.906 13.102 3.52 1 96.12 105 PRO B O 1
ATOM 5436 N N . SER B 1 106 ? 20.094 11.289 2.904 1 95.81 106 SER B N 1
ATOM 5437 C CA . SER B 1 106 ? 20.062 11.633 1.484 1 95.81 106 SER B CA 1
ATOM 5438 C C . SER B 1 106 ? 18.672 11.484 0.9 1 95.81 106 SER B C 1
ATOM 5440 O O . SER B 1 106 ? 18.375 12.031 -0.167 1 95.81 106 SER B O 1
ATOM 5442 N N . ARG B 1 107 ? 17.859 10.797 1.611 1 94.62 107 ARG B N 1
ATOM 5443 C CA . ARG B 1 107 ? 16.5 10.562 1.119 1 94.62 107 ARG B CA 1
ATOM 5444 C C . ARG B 1 107 ? 15.508 11.516 1.781 1 94.62 107 ARG B C 1
ATOM 5446 O O . ARG B 1 107 ? 14.641 12.086 1.111 1 94.62 107 ARG B O 1
ATOM 5453 N N . LEU B 1 108 ? 15.594 11.711 3.092 1 96.75 108 LEU B N 1
ATOM 5454 C CA . LEU B 1 108 ? 14.547 12.391 3.854 1 96.75 108 LEU B CA 1
ATOM 5455 C C . LEU B 1 108 ? 14.828 13.883 3.961 1 96.75 108 LEU B C 1
ATOM 5457 O O . LEU B 1 108 ? 13.914 14.703 3.838 1 96.75 108 LEU B O 1
ATOM 5461 N N . CYS B 1 109 ? 16.031 14.336 4.137 1 97.94 109 CYS B N 1
ATOM 5462 C CA . CYS B 1 109 ? 16.375 15.734 4.363 1 97.94 109 CYS B CA 1
ATOM 5463 C C . CYS B 1 109 ? 15.984 16.594 3.16 1 97.94 109 CYS B C 1
ATOM 5465 O O . CYS B 1 109 ? 15.445 17.688 3.318 1 97.94 109 CYS B O 1
ATOM 5467 N N . PRO B 1 110 ? 16.234 16.031 1.946 1 97.88 110 PRO B N 1
ATOM 5468 C CA . PRO B 1 110 ? 15.867 16.828 0.777 1 97.88 110 PRO B CA 1
ATOM 5469 C C . PRO B 1 110 ? 14.359 17.047 0.659 1 97.88 110 PRO B C 1
ATOM 5471 O O . PRO B 1 110 ? 13.914 17.891 -0.109 1 97.88 110 PRO B O 1
ATOM 5474 N N . LEU B 1 111 ? 13.594 16.297 1.392 1 97.12 111 LEU B N 1
ATOM 5475 C CA . LEU B 1 111 ? 12.141 16.406 1.32 1 97.12 111 LEU B CA 1
ATOM 5476 C C . LEU B 1 111 ? 11.648 17.609 2.137 1 97.12 111 LEU B C 1
ATOM 5478 O O . LEU B 1 111 ? 10.516 18.047 1.97 1 97.12 111 LEU B O 1
ATOM 5482 N N . ILE B 1 112 ? 12.445 18.125 3.02 1 98 112 ILE B N 1
ATOM 5483 C CA . ILE B 1 112 ? 12.047 19.172 3.945 1 98 112 ILE B CA 1
ATOM 5484 C C . ILE B 1 112 ? 12.172 20.531 3.262 1 98 112 ILE B C 1
ATOM 5486 O O . ILE B 1 112 ? 13.219 20.875 2.711 1 98 112 ILE B O 1
ATOM 5490 N N . ASN B 1 113 ? 11.125 21.219 3.301 1 97.88 113 ASN B N 1
ATOM 5491 C CA . ASN B 1 113 ? 11.094 22.562 2.725 1 97.88 113 ASN B CA 1
ATOM 5492 C C . ASN B 1 113 ? 10.922 23.625 3.801 1 97.88 113 ASN B C 1
ATOM 5494 O O . ASN B 1 113 ? 11.578 24.672 3.75 1 97.88 113 ASN B O 1
ATOM 5498 N N . ARG B 1 114 ? 10.07 23.312 4.766 1 96.31 114 ARG B N 1
ATOM 5499 C CA . ARG B 1 114 ? 9.719 24.297 5.793 1 96.31 114 ARG B CA 1
ATOM 5500 C C . ARG B 1 114 ? 9.773 23.656 7.184 1 96.31 114 ARG B C 1
ATOM 5502 O O . ARG B 1 114 ? 9.359 22.516 7.367 1 96.31 114 ARG B O 1
ATOM 5509 N N . ILE B 1 115 ? 10.32 24.453 8.055 1 95.06 115 ILE B N 1
ATOM 5510 C CA . ILE B 1 115 ? 10.359 24.047 9.453 1 95.06 115 ILE B CA 1
ATOM 5511 C C . ILE B 1 115 ? 9.852 25.188 10.336 1 95.06 115 ILE B C 1
ATOM 5513 O O . ILE B 1 115 ? 10.273 26.344 10.172 1 95.06 115 ILE B O 1
ATOM 5517 N N . ARG B 1 116 ? 8.922 24.891 11.133 1 92.12 116 ARG B N 1
ATOM 5518 C CA . ARG B 1 116 ? 8.492 25.812 12.172 1 92.12 116 ARG B CA 1
ATOM 5519 C C . ARG B 1 116 ? 8.867 25.297 13.562 1 92.12 116 ARG B C 1
ATOM 5521 O O . ARG B 1 116 ? 8.547 24.156 13.906 1 92.12 116 ARG B O 1
ATOM 5528 N N . CYS B 1 117 ? 9.547 26.094 14.258 1 87.19 117 CYS B N 1
ATOM 5529 C CA . CYS B 1 117 ? 10.016 25.703 15.586 1 87.19 117 CYS B CA 1
ATOM 5530 C C . CYS B 1 117 ? 9.227 26.422 16.672 1 87.19 117 CYS B C 1
ATOM 5532 O O . CYS B 1 117 ? 8.938 27.609 16.547 1 87.19 117 CYS B O 1
ATOM 5534 N N . THR B 1 118 ? 8.867 25.688 17.672 1 81.31 118 THR B N 1
ATOM 5535 C CA . THR B 1 118 ? 8.305 26.312 18.859 1 81.31 118 THR B CA 1
ATOM 5536 C C . THR B 1 118 ? 9.406 26.75 19.812 1 81.31 118 THR B C 1
ATOM 5538 O O . THR B 1 118 ? 10.578 26.406 19.625 1 81.31 118 THR B O 1
ATOM 5541 N N . TRP B 1 119 ? 9.133 27.469 20.844 1 72.81 119 TRP B N 1
ATOM 5542 C CA . TRP B 1 119 ? 10.078 28.219 21.656 1 72.81 119 TRP B CA 1
ATOM 5543 C C . TRP B 1 119 ? 10.906 27.281 22.531 1 72.81 119 TRP B C 1
ATOM 5545 O O . TRP B 1 119 ? 12.062 27.562 22.844 1 72.81 119 TRP B O 1
ATOM 5555 N N . HIS B 1 120 ? 10.43 26.125 22.891 1 77.5 120 HIS B N 1
ATOM 5556 C CA . HIS B 1 120 ? 11.078 25.359 23.953 1 77.5 120 HIS B CA 1
ATOM 5557 C C . HIS B 1 120 ? 11.57 24.016 23.422 1 77.5 120 HIS B C 1
ATOM 5559 O O . HIS B 1 120 ? 11.562 23.016 24.156 1 77.5 120 HIS B O 1
ATOM 5565 N N . LEU B 1 121 ? 11.992 24.094 22.25 1 85.62 121 LEU B N 1
ATOM 5566 C CA . LEU B 1 121 ? 12.547 22.859 21.719 1 85.62 121 LEU B CA 1
ATOM 5567 C C . LEU B 1 121 ? 13.898 22.547 22.344 1 85.62 121 LEU B C 1
ATOM 5569 O O . LEU B 1 121 ? 14.625 23.469 22.75 1 85.62 121 LEU B O 1
ATOM 5573 N N . ASN B 1 122 ? 14.172 21.312 22.453 1 89.94 122 ASN B N 1
ATOM 5574 C CA . ASN B 1 122 ? 15.477 20.906 22.969 1 89.94 122 ASN B CA 1
ATOM 5575 C C . ASN B 1 122 ? 16.609 21.359 22.047 1 89.94 122 ASN B C 1
ATOM 5577 O O . ASN B 1 122 ? 16.625 21.047 20.859 1 89.94 122 ASN B O 1
ATOM 5581 N N . GLU B 1 123 ? 17.547 22.016 22.625 1 88.56 123 GLU B N 1
ATOM 5582 C CA . GLU B 1 123 ? 18.578 22.672 21.828 1 88.56 123 GLU B CA 1
ATOM 5583 C C . GLU B 1 123 ? 19.547 21.656 21.234 1 88.56 123 GLU B C 1
ATOM 5585 O O . GLU B 1 123 ? 20.016 21.828 20.109 1 88.56 123 GLU B O 1
ATOM 5590 N N . ASP B 1 124 ? 19.844 20.609 21.969 1 91 124 ASP B N 1
ATOM 5591 C CA . ASP B 1 124 ? 20.781 19.609 21.484 1 91 124 ASP B CA 1
ATOM 5592 C C . ASP B 1 124 ? 20.234 18.891 20.25 1 91 124 ASP B C 1
ATOM 5594 O O . ASP B 1 124 ? 20.938 18.734 19.25 1 91 124 ASP B O 1
ATOM 5598 N N . VAL B 1 125 ? 19.031 18.469 20.438 1 93.81 125 VAL B N 1
ATOM 5599 C CA . VAL B 1 125 ? 18.406 17.734 19.328 1 93.81 125 VAL B CA 1
ATOM 5600 C C . VAL B 1 125 ? 18.281 18.656 18.109 1 93.81 125 VAL B C 1
ATOM 5602 O O . VAL B 1 125 ? 18.562 18.234 16.984 1 93.81 125 VAL B O 1
ATOM 5605 N N . MET B 1 126 ? 17.922 19.891 18.344 1 93.31 126 MET B N 1
ATOM 5606 C CA . MET B 1 126 ? 17.781 20.859 17.25 1 93.31 126 MET B CA 1
ATOM 5607 C C . MET B 1 126 ? 19.109 21.078 16.547 1 93.31 126 MET B C 1
ATOM 5609 O O . MET B 1 126 ? 19.156 21.156 15.312 1 93.31 126 MET B O 1
ATOM 5613 N N . SER B 1 127 ? 20.141 21.156 17.281 1 92.94 127 SER B N 1
ATOM 5614 C CA . SER B 1 127 ? 21.453 21.344 16.688 1 92.94 127 SER B CA 1
ATOM 5615 C C . SER B 1 127 ? 21.812 20.188 15.758 1 92.94 127 SER B C 1
ATOM 5617 O O . SER B 1 127 ? 22.375 20.391 14.688 1 92.94 127 SER B O 1
ATOM 5619 N N . ASN B 1 128 ? 21.516 18.984 16.219 1 95.38 128 ASN B N 1
ATOM 5620 C CA . ASN B 1 128 ? 21.766 17.797 15.398 1 95.38 128 ASN B CA 1
ATOM 5621 C C . ASN B 1 128 ? 20.953 17.828 14.109 1 95.38 128 ASN B C 1
ATOM 5623 O O . ASN B 1 128 ? 21.469 17.5 13.039 1 95.38 128 ASN B O 1
ATOM 5627 N N . VAL B 1 129 ? 19.734 18.203 14.219 1 95.56 129 VAL B N 1
ATOM 5628 C CA . VAL B 1 129 ? 18.844 18.281 13.055 1 95.56 129 VAL B CA 1
ATOM 5629 C C . VAL B 1 129 ? 19.375 19.312 12.07 1 95.56 129 VAL B C 1
ATOM 5631 O O . VAL B 1 129 ? 19.422 19.062 10.859 1 95.56 129 VAL B O 1
ATOM 5634 N N . LEU B 1 130 ? 19.797 20.438 12.594 1 94.69 130 LEU B N 1
ATOM 5635 C CA . LEU B 1 130 ? 20.312 21.5 11.734 1 94.69 130 LEU B CA 1
ATOM 5636 C C . LEU B 1 130 ? 21.609 21.078 11.055 1 94.69 130 LEU B C 1
ATOM 5638 O O . LEU B 1 130 ? 21.859 21.469 9.914 1 94.69 130 LEU B O 1
ATOM 5642 N N . GLN B 1 131 ? 22.391 20.312 11.758 1 96.25 131 GLN B N 1
ATOM 5643 C CA . GLN B 1 131 ? 23.609 19.781 11.148 1 96.25 131 GLN B CA 1
ATOM 5644 C C . GLN B 1 131 ? 23.297 18.891 9.953 1 96.25 131 GLN B C 1
ATOM 5646 O O . GLN B 1 131 ? 23.922 19 8.898 1 96.25 131 GLN B O 1
ATOM 5651 N N . LEU B 1 132 ? 22.328 18.031 10.164 1 97.38 132 LEU B N 1
ATOM 5652 C CA . LEU B 1 132 ? 21.891 17.156 9.078 1 97.38 132 LEU B CA 1
ATOM 5653 C C . LEU B 1 132 ? 21.359 17.969 7.902 1 97.38 132 LEU B C 1
ATOM 5655 O O . LEU B 1 132 ? 21.688 17.688 6.75 1 97.38 132 LEU B O 1
ATOM 5659 N N . LEU B 1 133 ? 20.609 19.016 8.18 1 96.62 133 LEU B N 1
ATOM 5660 C CA . LEU B 1 133 ? 19.984 19.828 7.137 1 96.62 133 LEU B CA 1
ATOM 5661 C C . LEU B 1 133 ? 21.047 20.656 6.418 1 96.62 133 LEU B C 1
ATOM 5663 O O . LEU B 1 133 ? 20.906 20.953 5.227 1 96.62 133 LEU B O 1
ATOM 5667 N N . SER B 1 134 ? 22.031 21.078 7.137 1 95.88 134 SER B N 1
ATOM 5668 C CA . SER B 1 134 ? 23.109 21.844 6.516 1 95.88 134 SER B CA 1
ATOM 5669 C C . SER B 1 134 ? 23.828 21 5.461 1 95.88 134 SER B C 1
ATOM 5671 O O . SER B 1 134 ? 24.281 21.547 4.441 1 95.88 134 SER B O 1
ATOM 5673 N N . GLU B 1 135 ? 23.891 19.719 5.664 1 96.44 135 GLU B N 1
ATOM 5674 C CA . GLU B 1 135 ? 24.609 18.812 4.773 1 96.44 135 GLU B CA 1
ATOM 5675 C C . GLU B 1 135 ? 23.719 18.281 3.664 1 96.44 135 GLU B C 1
ATOM 5677 O O . GLU B 1 135 ? 24.156 18.141 2.52 1 96.44 135 GLU B O 1
ATOM 5682 N N . TYR B 1 136 ? 22.438 18.094 4.086 1 97.12 136 TYR B N 1
ATOM 5683 C CA . TYR B 1 136 ? 21.625 17.328 3.15 1 97.12 136 TYR B CA 1
ATOM 5684 C C . TYR B 1 136 ? 20.344 18.078 2.789 1 97.12 136 TYR B C 1
ATOM 5686 O O . TYR B 1 136 ? 19.578 17.641 1.933 1 97.12 136 TYR B O 1
ATOM 5694 N N . GLY B 1 137 ? 20.031 19.219 3.473 1 96.56 137 GLY B N 1
ATOM 5695 C CA . GLY B 1 137 ? 18.766 19.922 3.305 1 96.56 137 GLY B CA 1
ATOM 5696 C C . GLY B 1 137 ? 18.781 20.922 2.166 1 96.56 137 GLY B C 1
ATOM 5697 O O . GLY B 1 137 ? 18.516 22.109 2.371 1 96.56 137 GLY B O 1
ATOM 5698 N N . CYS B 1 138 ? 18.922 20.406 0.944 1 95.81 138 CYS B N 1
ATOM 5699 C CA . CYS B 1 138 ? 19.109 21.281 -0.21 1 95.81 138 CYS B CA 1
ATOM 5700 C C . CYS B 1 138 ? 17.828 22.016 -0.562 1 95.81 138 CYS B C 1
ATOM 5702 O O . CYS B 1 138 ? 17.859 23.062 -1.206 1 95.81 138 CYS B O 1
ATOM 5704 N N . ASN B 1 139 ? 16.703 21.5 -0.088 1 96.81 139 ASN B N 1
ATOM 5705 C CA . ASN B 1 139 ? 15.422 22.094 -0.483 1 96.81 139 ASN B CA 1
ATOM 5706 C C . ASN B 1 139 ? 14.812 22.906 0.65 1 96.81 139 ASN B C 1
ATOM 5708 O O . ASN B 1 139 ? 13.695 23.406 0.522 1 96.81 139 ASN B O 1
ATOM 5712 N N . VAL B 1 140 ? 15.523 23.062 1.772 1 97.19 140 VAL B N 1
ATOM 5713 C CA . VAL B 1 140 ? 15.023 23.875 2.883 1 97.19 140 VAL B CA 1
ATOM 5714 C C . VAL B 1 140 ? 14.984 25.344 2.48 1 97.19 140 VAL B C 1
ATOM 5716 O O . VAL B 1 140 ? 16 25.906 2.049 1 97.19 140 VAL B O 1
ATOM 5719 N N . ARG B 1 141 ? 13.82 25.938 2.598 1 96.81 141 ARG B N 1
ATOM 5720 C CA . ARG B 1 141 ? 13.68 27.328 2.207 1 96.81 141 ARG B CA 1
ATOM 5721 C C . ARG B 1 141 ? 13.195 28.188 3.379 1 96.81 141 ARG B C 1
ATOM 5723 O O . ARG B 1 141 ? 13.516 29.375 3.465 1 96.81 141 ARG B O 1
ATOM 5730 N N . PHE B 1 142 ? 12.453 27.594 4.266 1 95.88 142 PHE B N 1
ATOM 5731 C CA . PHE B 1 142 ? 11.828 28.375 5.328 1 95.88 142 PHE B CA 1
ATOM 5732 C C . PHE B 1 142 ? 12.102 27.75 6.691 1 95.88 142 PHE B C 1
ATOM 5734 O O . PHE B 1 142 ? 11.836 26.562 6.898 1 95.88 142 PHE B O 1
ATOM 5741 N N . VAL B 1 143 ? 12.633 28.453 7.582 1 93.06 143 VAL B N 1
ATOM 5742 C CA . VAL B 1 143 ? 12.781 28.062 8.977 1 93.06 143 VAL B CA 1
ATOM 5743 C C . VAL B 1 143 ? 12.297 29.188 9.883 1 93.06 143 VAL B C 1
ATOM 5745 O O . VAL B 1 143 ? 12.961 30.219 10.016 1 93.06 143 VAL B O 1
ATOM 5748 N N . ASP B 1 144 ? 11.148 28.875 10.445 1 87.94 144 ASP B N 1
ATOM 5749 C CA . ASP B 1 144 ? 10.547 29.875 11.336 1 87.94 144 ASP B CA 1
ATOM 5750 C C . ASP B 1 144 ? 10.906 29.578 12.797 1 87.94 144 ASP B C 1
ATOM 5752 O O . ASP B 1 144 ? 10.586 28.516 13.32 1 87.94 144 ASP B O 1
ATOM 5756 N N . GLN B 1 145 ? 11.656 30.484 13.305 1 81.81 145 GLN B N 1
ATOM 5757 C CA . GLN B 1 145 ? 12.023 30.375 14.711 1 81.81 145 GLN B CA 1
ATOM 5758 C C . GLN B 1 145 ? 11.781 31.672 15.461 1 81.81 145 GLN B C 1
ATOM 5760 O O . GLN B 1 145 ? 11.508 32.719 14.836 1 81.81 145 GLN B O 1
ATOM 5765 N N . PHE B 1 146 ? 11.805 31.625 16.766 1 68.75 146 PHE B N 1
ATOM 5766 C CA . PHE B 1 146 ? 11.469 32.844 17.5 1 68.75 146 PHE B CA 1
ATOM 5767 C C . PHE B 1 146 ? 12.711 33.438 18.141 1 68.75 146 PHE B C 1
ATOM 5769 O O . PHE B 1 146 ? 13.008 34.625 17.953 1 68.75 146 PHE B O 1
ATOM 5776 N N . VAL B 1 147 ? 13.328 32.75 19 1 67.06 147 VAL B N 1
ATOM 5777 C CA . VAL B 1 147 ? 14.188 33.562 19.844 1 67.06 147 VAL B CA 1
ATOM 5778 C C . VAL B 1 147 ? 15.539 32.875 20.031 1 67.06 147 VAL B C 1
ATOM 5780 O O . VAL B 1 147 ? 16.438 33.406 20.672 1 67.06 147 VAL B O 1
ATOM 5783 N N . ARG B 1 148 ? 15.797 31.938 19.297 1 77.19 148 ARG B N 1
ATOM 5784 C CA . ARG B 1 148 ? 16.984 31.172 19.672 1 77.19 148 ARG B CA 1
ATOM 5785 C C . ARG B 1 148 ? 18.141 31.469 18.734 1 77.19 148 ARG B C 1
ATOM 5787 O O . ARG B 1 148 ? 18.125 31.078 17.562 1 77.19 148 ARG B O 1
ATOM 5794 N N . SER B 1 149 ? 19.188 31.938 19.344 1 78.19 149 SER B N 1
ATOM 5795 C CA . SER B 1 149 ? 20.375 32.281 18.562 1 78.19 149 SER B CA 1
ATOM 5796 C C . SER B 1 149 ? 21.078 31.047 18.031 1 78.19 149 SER B C 1
ATOM 5798 O O . SER B 1 149 ? 21.703 31.078 16.984 1 78.19 149 SER B O 1
ATOM 5800 N N . CYS B 1 150 ? 20.984 29.953 18.766 1 80.38 150 CYS B N 1
ATOM 5801 C CA . CYS B 1 150 ? 21.641 28.719 18.359 1 80.38 150 CYS B CA 1
ATOM 5802 C C . CYS B 1 150 ? 21.078 28.219 17.031 1 80.38 150 CYS B C 1
ATOM 5804 O O . CYS B 1 150 ? 21.797 27.609 16.234 1 80.38 150 CYS B O 1
ATOM 5806 N N . VAL B 1 151 ? 19.875 28.5 16.797 1 86 151 VAL B N 1
ATOM 5807 C CA . VAL B 1 151 ? 19.234 28.094 15.547 1 86 151 VAL B CA 1
ATOM 5808 C C . VAL B 1 151 ? 19.828 28.891 14.391 1 86 151 VAL B C 1
ATOM 5810 O O . VAL B 1 151 ? 20.125 28.344 13.328 1 86 151 VAL B O 1
ATOM 5813 N N . ASN B 1 152 ? 20 30.172 14.641 1 86.56 152 ASN B N 1
ATOM 5814 C CA . ASN B 1 152 ? 20.609 31.016 13.617 1 86.56 152 ASN B CA 1
ATOM 5815 C C . ASN B 1 152 ? 22.016 30.531 13.266 1 86.56 152 ASN B C 1
ATOM 5817 O O . ASN B 1 152 ? 22.391 30.516 12.094 1 86.56 152 ASN B O 1
ATOM 5821 N N . ASP B 1 153 ? 22.703 30.156 14.258 1 86.75 153 ASP B N 1
ATOM 5822 C CA . ASP B 1 153 ? 24.062 29.656 14.023 1 86.75 153 ASP B CA 1
ATOM 5823 C C . ASP B 1 153 ? 24.031 28.391 13.18 1 86.75 153 ASP B C 1
ATOM 5825 O O . ASP B 1 153 ? 24.859 28.203 12.289 1 86.75 153 ASP B O 1
ATOM 5829 N N . GLY B 1 154 ? 23.078 27.578 13.484 1 88.44 154 GLY B N 1
ATOM 5830 C CA . GLY B 1 154 ? 22.969 26.3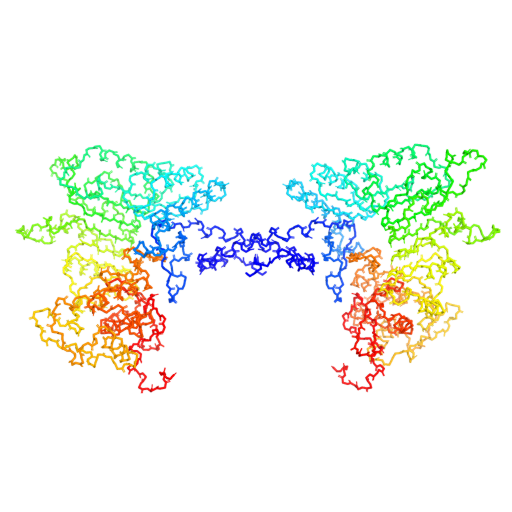28 12.758 1 88.44 154 GLY B CA 1
ATOM 5831 C C . GLY B 1 154 ? 22.5 26.516 11.32 1 88.44 154 GLY B C 1
ATOM 5832 O O . GLY B 1 154 ? 22.75 25.656 10.469 1 88.44 154 GLY B O 1
ATOM 5833 N N . LEU B 1 155 ? 21.906 27.641 11.039 1 90.62 155 LEU B N 1
ATOM 5834 C CA . LEU B 1 155 ? 21.328 27.891 9.727 1 90.62 155 LEU B CA 1
ATOM 5835 C C . LEU B 1 155 ? 22.328 28.625 8.828 1 90.62 155 LEU B C 1
ATOM 5837 O O . LEU B 1 155 ? 22.078 28.812 7.637 1 90.62 155 LEU B O 1
ATOM 5841 N N . LYS B 1 156 ? 23.453 29.031 9.352 1 90.75 156 LYS B N 1
ATOM 5842 C CA . LYS B 1 156 ? 24.453 29.812 8.625 1 90.75 156 LYS B CA 1
ATOM 5843 C C . LYS B 1 156 ? 24.828 29.141 7.312 1 90.75 156 LYS B C 1
ATOM 5845 O O . LYS B 1 156 ? 24.891 29.781 6.266 1 90.75 156 LYS B O 1
ATOM 5850 N N . PRO B 1 157 ? 25 27.859 7.344 1 92.25 157 PRO B N 1
ATOM 5851 C CA . PRO B 1 157 ? 25.391 27.219 6.09 1 92.25 157 PRO B CA 1
ATOM 5852 C C . PRO B 1 157 ? 24.297 27.266 5.031 1 92.25 157 PRO B C 1
ATOM 5854 O O . PRO B 1 157 ? 24.578 27.125 3.838 1 92.25 157 PRO B O 1
ATOM 5857 N N . LEU B 1 158 ? 23.062 27.453 5.438 1 92.88 158 LEU B N 1
ATOM 5858 C CA . LEU B 1 158 ? 21.922 27.438 4.516 1 92.88 158 LEU B CA 1
ATOM 5859 C C . LEU B 1 158 ? 21.484 28.859 4.188 1 92.88 158 LEU B C 1
ATOM 5861 O O . LEU B 1 158 ? 20.469 29.062 3.52 1 92.88 158 LEU B O 1
ATOM 5865 N N . SER B 1 159 ? 22.156 29.906 4.637 1 91.56 159 SER B N 1
ATOM 5866 C CA . SER B 1 159 ? 21.734 31.297 4.609 1 91.56 159 SER B CA 1
ATOM 5867 C C . SER B 1 159 ? 21.453 31.766 3.186 1 91.56 159 SER B C 1
ATOM 5869 O O . SER B 1 159 ? 20.547 32.562 2.961 1 91.56 159 SER B O 1
ATOM 5871 N N . LYS B 1 160 ? 22.062 31.25 2.178 1 91.69 160 LYS B N 1
ATOM 5872 C CA . LYS B 1 160 ? 21.922 31.719 0.8 1 91.69 160 LYS B CA 1
ATOM 5873 C C . LYS B 1 160 ? 20.656 31.172 0.161 1 91.69 160 LYS B C 1
ATOM 5875 O O . LYS B 1 160 ? 20.156 31.734 -0.821 1 91.69 160 LYS B O 1
ATOM 5880 N N . GLN B 1 161 ? 20.203 30.109 0.678 1 94.88 161 GLN B N 1
ATOM 5881 C CA . GLN B 1 161 ? 19.016 29.516 0.063 1 94.88 161 GLN B CA 1
ATOM 5882 C C . GLN B 1 161 ? 17.766 29.844 0.868 1 94.88 161 GLN B C 1
ATOM 5884 O O . GLN B 1 161 ? 16.641 29.688 0.376 1 94.88 161 GLN B O 1
ATOM 5889 N N . LEU B 1 162 ? 17.875 30.328 2.055 1 95.25 162 LEU B N 1
ATOM 5890 C CA . LEU B 1 162 ? 16.734 30.547 2.941 1 95.25 162 LEU B CA 1
ATOM 5891 C C . LEU B 1 162 ? 15.953 31.781 2.52 1 95.25 162 LEU B C 1
ATOM 5893 O O . LEU B 1 162 ? 16.547 32.781 2.123 1 95.25 162 LEU B O 1
ATOM 5897 N N . LYS B 1 163 ? 14.703 31.641 2.648 1 96.62 163 LYS B N 1
ATOM 5898 C CA . LYS B 1 163 ? 13.797 32.75 2.348 1 96.62 163 LYS B CA 1
ATOM 5899 C C . LYS B 1 163 ? 13.281 33.406 3.625 1 96.62 163 LYS B C 1
ATOM 5901 O O . LYS B 1 163 ? 12.461 34.312 3.572 1 96.62 163 LYS B O 1
ATOM 5906 N N . THR B 1 164 ? 13.734 32.906 4.734 1 94.94 164 THR B N 1
ATOM 5907 C CA . THR B 1 164 ? 13.359 33.438 6.043 1 94.94 164 THR B CA 1
ATOM 5908 C C . THR B 1 164 ? 14.586 33.906 6.812 1 94.94 164 THR B C 1
ATOM 5910 O O . THR B 1 164 ? 15.656 33.312 6.707 1 94.94 164 THR B O 1
ATOM 5913 N N . LEU B 1 165 ? 14.414 34.969 7.578 1 93.25 165 LEU B N 1
ATOM 5914 C CA . LEU B 1 165 ? 15.445 35.469 8.469 1 93.25 165 LEU B CA 1
ATOM 5915 C C . LEU B 1 165 ? 14.836 35.969 9.781 1 93.25 165 LEU B C 1
ATOM 5917 O O . LEU B 1 165 ? 13.812 36.656 9.773 1 93.25 165 LEU B O 1
ATOM 5921 N N . THR B 1 166 ? 15.367 35.5 10.789 1 92.38 166 THR B N 1
ATOM 5922 C CA . THR B 1 166 ? 15 36 12.109 1 92.38 166 THR B CA 1
ATOM 5923 C C . THR B 1 166 ? 16.172 36.75 12.758 1 92.38 166 THR B C 1
ATOM 5925 O O . THR B 1 166 ? 17.203 36.125 13.039 1 92.38 166 THR B O 1
ATOM 5928 N N . LEU B 1 167 ? 16.031 38 12.906 1 92.38 167 LEU B N 1
ATOM 5929 C CA . LEU B 1 167 ? 16.969 38.75 13.719 1 92.38 167 LEU B CA 1
ATOM 5930 C C . LEU B 1 167 ? 16.625 38.656 15.203 1 92.38 167 LEU B C 1
ATOM 5932 O O . LEU B 1 167 ? 15.719 39.344 15.68 1 92.38 167 LEU B O 1
ATOM 5936 N N . THR B 1 168 ? 17.312 37.812 15.875 1 90.06 168 THR B N 1
ATOM 5937 C CA . THR B 1 168 ? 16.984 37.438 17.25 1 90.06 168 THR B CA 1
ATOM 5938 C C . THR B 1 168 ? 17.203 38.625 18.188 1 90.06 168 THR B C 1
ATOM 5940 O O . THR B 1 168 ? 17.953 39.562 17.875 1 90.06 168 THR B O 1
ATOM 5943 N N . PRO B 1 169 ? 16.531 38.594 19.312 1 91.12 169 PRO B N 1
ATOM 5944 C CA . PRO B 1 169 ? 16.734 39.656 20.297 1 91.12 169 PRO B CA 1
ATOM 5945 C C . PRO B 1 169 ? 18.047 39.531 21.062 1 91.12 169 PRO B C 1
ATOM 5947 O O . PRO B 1 169 ? 18.672 38.469 21.047 1 91.12 169 PRO B O 1
ATOM 5950 N N . PRO B 1 170 ? 18.453 40.625 21.641 1 89.44 170 PRO B N 1
ATOM 5951 C CA . PRO B 1 170 ? 19.672 40.531 22.453 1 89.44 170 PRO B CA 1
ATOM 5952 C C . PRO B 1 170 ? 19.531 39.562 23.625 1 89.44 170 PRO B C 1
ATOM 5954 O O . PRO B 1 170 ? 20.469 38.844 23.969 1 89.44 170 PRO B O 1
ATOM 5957 N N . THR B 1 171 ? 18.359 39.625 24.281 1 87.69 171 THR B N 1
ATOM 5958 C CA . THR B 1 171 ? 17.984 38.719 25.359 1 87.69 171 THR B CA 1
ATOM 5959 C C . THR B 1 171 ? 16.547 38.25 25.188 1 87.69 171 THR B C 1
ATOM 5961 O O . THR B 1 171 ? 15.758 38.875 24.484 1 87.69 171 THR B O 1
ATOM 5964 N N . ILE B 1 172 ? 16.281 37.219 25.844 1 83.12 172 ILE B N 1
ATOM 5965 C CA . ILE B 1 172 ? 14.945 36.656 25.719 1 83.12 172 ILE B CA 1
ATOM 5966 C C . ILE B 1 172 ? 13.914 37.688 26.188 1 83.12 172 ILE B C 1
ATOM 5968 O O . ILE B 1 172 ? 12.984 38.031 25.453 1 83.12 172 ILE B O 1
ATOM 5972 N N . MET B 1 173 ? 14.141 38.094 27.312 1 86.44 173 MET B N 1
ATOM 5973 C CA . MET B 1 173 ? 13.281 39.156 27.844 1 86.44 173 MET B CA 1
ATOM 5974 C C . MET B 1 173 ? 13.977 40.531 27.734 1 86.44 173 MET B C 1
ATOM 5976 O O . MET B 1 173 ? 15.195 40.625 27.922 1 86.44 173 MET B O 1
ATOM 5980 N N . PRO B 1 174 ? 13.203 41.531 27.422 1 88.94 174 PRO B N 1
ATOM 5981 C CA . PRO B 1 174 ? 13.82 42.844 27.312 1 88.94 174 PRO B CA 1
ATOM 5982 C C . PRO B 1 174 ? 14.484 43.312 28.609 1 88.94 174 PRO B C 1
ATOM 5984 O O . PRO B 1 174 ? 13.953 43.062 29.703 1 88.94 174 PRO B O 1
ATOM 5987 N N . THR B 1 175 ? 15.609 43.812 28.438 1 84.25 175 THR B N 1
ATOM 5988 C CA . THR B 1 175 ? 16.328 44.375 29.578 1 84.25 175 THR B CA 1
ATOM 5989 C C . THR B 1 175 ? 16.422 45.875 29.453 1 84.25 175 THR B C 1
ATOM 5991 O O . THR B 1 175 ? 16.078 46.438 28.406 1 84.25 175 THR B O 1
ATOM 5994 N N . HIS B 1 176 ? 16.703 46.625 30.531 1 77.25 176 HIS B N 1
ATOM 5995 C CA . HIS B 1 176 ? 16.828 48.062 30.516 1 77.25 176 HIS B CA 1
ATOM 5996 C C . HIS B 1 176 ? 18.25 48.469 30.109 1 77.25 176 HIS B C 1
ATOM 5998 O O . HIS B 1 176 ? 18.547 49.688 30.031 1 77.25 176 HIS B O 1
ATOM 6004 N N . ASP B 1 177 ? 19.016 47.5 29.734 1 77.31 177 ASP B N 1
ATOM 6005 C CA . ASP B 1 177 ? 20.391 47.781 29.359 1 77.31 177 ASP B CA 1
ATOM 6006 C C . ASP B 1 177 ? 20.5 48.156 27.875 1 77.31 177 ASP B C 1
ATOM 6008 O O . ASP B 1 177 ? 19.625 47.844 27.078 1 77.31 177 ASP B O 1
ATOM 6012 N N . LYS B 1 178 ? 21.531 49 27.656 1 78.44 178 LYS B N 1
ATOM 6013 C CA . LYS B 1 178 ? 21.828 49.312 26.266 1 78.44 178 LYS B CA 1
ATOM 6014 C C . LYS B 1 178 ? 22.266 48.062 25.5 1 78.44 178 LYS B C 1
ATOM 6016 O O . LYS B 1 178 ? 22.922 47.188 26.062 1 78.44 178 LYS B O 1
ATOM 6021 N N . VAL B 1 179 ? 21.875 47.938 24.219 1 87.81 179 VAL B N 1
ATOM 6022 C CA . VAL B 1 179 ? 22.25 46.844 23.344 1 87.81 179 VAL B CA 1
ATOM 6023 C C . VAL B 1 179 ? 23.766 46.844 23.109 1 87.81 179 VAL B C 1
ATOM 6025 O O . VAL B 1 179 ? 24.344 47.906 22.875 1 87.81 179 VAL B O 1
ATOM 6028 N N . SER B 1 180 ? 24.406 45.781 23.234 1 86.06 180 SER B N 1
ATOM 6029 C CA . SER B 1 180 ? 25.844 45.688 23.078 1 86.06 180 SER B CA 1
ATOM 6030 C C . SER B 1 180 ? 26.266 45.75 21.609 1 86.06 180 SER B C 1
ATOM 6032 O O . SER B 1 180 ? 25.5 45.375 20.734 1 86.06 180 SER B O 1
ATOM 6034 N N . SER B 1 181 ? 27.438 46.219 21.406 1 86.69 181 SER B N 1
ATOM 6035 C CA . SER B 1 181 ? 28 46.25 20.062 1 86.69 181 SER B CA 1
ATOM 6036 C C . SER B 1 181 ? 28.219 44.844 19.531 1 86.69 181 SER B C 1
ATOM 6038 O O . SER B 1 181 ? 28.109 44.625 18.312 1 86.69 181 SER B O 1
ATOM 6040 N N . SER B 1 182 ? 28.516 43.969 20.422 1 87.88 182 SER B N 1
ATOM 6041 C CA . SER B 1 182 ? 28.734 42.594 20.016 1 87.88 182 SER B CA 1
ATOM 6042 C C . SER B 1 182 ? 27.453 41.969 19.438 1 87.88 182 SER B C 1
ATOM 6044 O O . SER B 1 182 ? 27.516 41.219 18.484 1 87.88 182 SER B O 1
ATOM 6046 N N . TYR B 1 183 ? 26.375 42.281 20.047 1 89.56 183 TYR B N 1
ATOM 6047 C CA . TYR B 1 183 ? 25.094 41.812 19.547 1 89.56 183 TYR B CA 1
ATOM 6048 C C . TYR B 1 183 ? 24.812 42.344 18.156 1 89.56 183 TYR B C 1
ATOM 6050 O O . TYR B 1 183 ? 24.422 41.625 17.25 1 89.56 183 TYR B O 1
ATOM 6058 N N . LEU B 1 184 ? 25.047 43.562 17.938 1 89.62 184 LEU B N 1
ATOM 6059 C CA . LEU B 1 184 ? 24.781 44.188 16.641 1 89.62 184 LEU B CA 1
ATOM 6060 C C . LEU B 1 184 ? 25.688 43.625 15.562 1 89.62 184 LEU B C 1
ATOM 6062 O O . LEU B 1 184 ? 25.25 43.406 14.422 1 89.62 184 LEU B O 1
ATOM 6066 N N . ASN B 1 185 ? 26.891 43.375 15.938 1 89.19 185 ASN B N 1
ATOM 6067 C CA . ASN B 1 185 ? 27.812 42.75 15 1 89.19 185 ASN B CA 1
ATOM 6068 C C . ASN B 1 185 ? 27.344 41.344 14.578 1 89.19 185 ASN B C 1
ATOM 6070 O O . ASN B 1 185 ? 27.484 40.969 13.422 1 89.19 185 ASN B O 1
ATOM 6074 N N . LYS B 1 186 ? 26.844 40.688 15.477 1 88.44 186 LYS B N 1
ATOM 6075 C CA . LYS B 1 186 ? 26.344 39.344 15.203 1 88.44 186 LYS B CA 1
ATOM 6076 C C . LYS B 1 186 ? 25.188 39.375 14.211 1 88.44 186 LYS B C 1
ATOM 6078 O O . LYS B 1 186 ? 25.141 38.562 13.273 1 88.44 186 LYS B O 1
ATOM 6083 N N . ILE B 1 187 ? 24.219 40.281 14.461 1 89.62 187 ILE B N 1
ATOM 6084 C CA . ILE B 1 187 ? 23.062 40.344 13.586 1 89.62 187 ILE B CA 1
ATOM 6085 C C . ILE B 1 187 ? 23.484 40.844 12.211 1 89.62 187 ILE B C 1
ATOM 6087 O O . ILE B 1 187 ? 22.953 40.438 11.188 1 89.62 187 ILE B O 1
ATOM 6091 N N . ASP B 1 188 ? 24.516 41.719 12.219 1 89.81 188 ASP B N 1
ATOM 6092 C CA . ASP B 1 188 ? 25.031 42.219 10.945 1 89.81 188 ASP B CA 1
ATOM 6093 C C . ASP B 1 188 ? 25.641 41.062 10.125 1 89.81 188 ASP B C 1
ATOM 6095 O O . ASP B 1 188 ? 25.406 40.969 8.922 1 89.81 188 ASP B O 1
ATOM 6099 N N . HIS B 1 189 ? 26.328 40.312 10.773 1 89.19 189 HIS B N 1
ATOM 6100 C CA . HIS B 1 189 ? 26.984 39.188 10.102 1 89.19 189 HIS B CA 1
ATOM 6101 C C . HIS B 1 189 ? 25.953 38.25 9.5 1 89.19 189 HIS B C 1
ATOM 6103 O O . HIS B 1 189 ? 26.156 37.75 8.398 1 89.19 189 HIS B O 1
ATOM 6109 N N . LEU B 1 190 ? 24.938 38.062 10.219 1 87.94 190 LEU B N 1
ATOM 6110 C CA . LEU B 1 190 ? 23.875 37.188 9.734 1 87.94 190 LEU B CA 1
ATOM 6111 C C . LEU B 1 190 ? 23.156 37.812 8.539 1 87.94 190 LEU B C 1
ATOM 6113 O O . LEU B 1 190 ? 22.922 37.125 7.531 1 87.94 190 LEU B O 1
ATOM 6117 N N . PHE B 1 191 ? 22.875 39 8.688 1 90.69 191 PHE B N 1
ATOM 6118 C CA . PHE B 1 191 ? 22.125 39.75 7.668 1 90.69 191 PHE B CA 1
ATOM 6119 C C . PHE B 1 191 ? 22.922 39.812 6.371 1 90.69 191 PHE B C 1
ATOM 6121 O O . PHE B 1 191 ? 22.359 39.625 5.285 1 90.69 191 PHE B O 1
ATOM 6128 N N . LEU B 1 192 ? 24.141 40 6.477 1 88.5 192 LEU B N 1
ATOM 6129 C CA . LEU B 1 192 ? 25.016 40.156 5.312 1 88.5 192 LEU B CA 1
ATOM 6130 C C . LEU B 1 192 ? 25.203 38.844 4.582 1 88.5 192 LEU B C 1
ATOM 6132 O O . LEU B 1 192 ? 25.516 38.844 3.389 1 88.5 192 LEU B O 1
ATOM 6136 N N . ARG B 1 193 ? 24.969 37.844 5.215 1 89.62 193 ARG B N 1
ATOM 6137 C CA . ARG B 1 193 ? 25.156 36.531 4.609 1 89.62 193 ARG B CA 1
ATOM 6138 C C . ARG B 1 193 ? 23.922 36.094 3.826 1 89.62 193 ARG B C 1
ATOM 6140 O O . ARG B 1 193 ? 23.984 35.219 2.971 1 89.62 193 ARG B O 1
ATOM 6147 N N . CYS B 1 194 ? 22.859 36.719 4.148 1 90.94 194 CYS B N 1
ATOM 6148 C CA . CYS B 1 194 ? 21.609 36.344 3.514 1 90.94 194 CYS B CA 1
ATOM 6149 C C . CYS B 1 194 ? 21.5 36.938 2.117 1 90.94 194 CYS B C 1
ATOM 6151 O O . CYS B 1 194 ? 22.109 37.969 1.83 1 90.94 194 CYS B O 1
ATOM 6153 N N . ASP B 1 195 ? 20.875 36.219 1.219 1 91.75 195 ASP B N 1
ATOM 6154 C CA . ASP B 1 195 ? 20.484 36.781 -0.068 1 91.75 195 ASP B CA 1
ATOM 6155 C C . ASP B 1 195 ? 19.203 37.594 0.058 1 91.75 195 ASP B C 1
ATOM 6157 O O . ASP B 1 195 ? 18.109 37 0.08 1 91.75 195 ASP B O 1
ATOM 6161 N N . LEU B 1 196 ? 19.25 38.812 0.066 1 89.06 196 LEU B N 1
ATOM 6162 C CA . LEU B 1 196 ? 18.125 39.688 0.327 1 89.06 196 LEU B CA 1
ATOM 6163 C C . LEU B 1 196 ? 17.094 39.594 -0.787 1 89.06 196 LEU B C 1
ATOM 6165 O O . LEU B 1 196 ? 15.922 39.938 -0.582 1 89.06 196 LEU B O 1
ATOM 6169 N N . THR B 1 197 ? 17.5 39.188 -1.925 1 90.88 197 THR B N 1
ATOM 6170 C CA . THR B 1 197 ? 16.594 39.094 -3.057 1 90.88 197 THR B CA 1
ATOM 6171 C C . THR B 1 197 ? 15.648 37.906 -2.896 1 90.88 197 THR B C 1
ATOM 6173 O O . THR B 1 197 ? 14.578 37.875 -3.504 1 90.88 197 THR B O 1
ATOM 6176 N N . LEU B 1 198 ? 16.062 37 -2.047 1 93.38 198 LEU B N 1
ATOM 6177 C CA . LEU B 1 198 ? 15.25 35.812 -1.865 1 93.38 198 LEU B CA 1
ATOM 6178 C C . LEU B 1 198 ? 14.391 35.906 -0.612 1 93.38 198 LEU B C 1
ATOM 6180 O O . LEU B 1 198 ? 13.422 35.156 -0.452 1 93.38 198 LEU B O 1
ATOM 6184 N N . LEU B 1 199 ? 14.703 36.812 0.258 1 94.62 199 LEU B N 1
ATOM 6185 C CA . LEU B 1 199 ? 14.062 36.906 1.563 1 94.62 199 LEU B CA 1
ATOM 6186 C C . LEU B 1 199 ? 12.586 37.25 1.418 1 94.62 199 LEU B C 1
ATOM 6188 O O . LEU B 1 199 ? 12.242 38.219 0.716 1 94.62 199 LEU B O 1
ATOM 6192 N N . GLU B 1 200 ? 11.766 36.469 2.039 1 96.62 200 GLU B N 1
ATOM 6193 C CA . GLU B 1 200 ? 10.32 36.719 1.978 1 96.62 200 GLU B CA 1
ATOM 6194 C C . GLU B 1 200 ? 9.734 36.906 3.371 1 96.62 200 GLU B C 1
ATOM 6196 O O . GLU B 1 200 ? 8.758 37.656 3.539 1 96.62 200 GLU B O 1
ATOM 6201 N N . ASN B 1 201 ? 10.258 36.25 4.316 1 95.69 201 ASN B N 1
ATOM 6202 C CA . ASN B 1 201 ? 9.789 36.312 5.695 1 95.69 201 ASN B CA 1
ATOM 6203 C C . ASN B 1 201 ? 10.867 36.875 6.621 1 95.69 201 ASN B C 1
ATOM 6205 O O . ASN B 1 201 ? 11.992 36.375 6.648 1 95.69 201 ASN B O 1
ATOM 6209 N N . LEU B 1 202 ? 10.5 37.875 7.332 1 96 202 LEU B N 1
ATOM 6210 C CA . LEU B 1 202 ? 11.469 38.531 8.195 1 96 202 LEU B CA 1
ATOM 6211 C C . LEU B 1 202 ? 10.875 38.781 9.586 1 96 202 LEU B C 1
ATOM 6213 O O . LEU B 1 202 ? 9.766 39.312 9.703 1 96 202 LEU B O 1
ATOM 6217 N N . SER B 1 203 ? 11.477 38.281 10.594 1 94.69 203 SER B N 1
ATOM 6218 C CA . SER B 1 203 ? 11.156 38.594 11.984 1 94.69 203 SER B CA 1
ATOM 6219 C C . SER B 1 203 ? 12.25 39.438 12.641 1 94.69 203 SER B C 1
ATOM 6221 O O . SER B 1 203 ? 13.406 39.031 12.688 1 94.69 203 SER B O 1
ATOM 6223 N N . ILE B 1 204 ? 11.859 40.594 13.188 1 94.81 204 ILE B N 1
ATOM 6224 C CA . ILE B 1 204 ? 12.852 41.562 13.656 1 94.81 204 ILE B CA 1
ATOM 6225 C C . ILE B 1 204 ? 12.625 41.844 15.133 1 94.81 204 ILE B C 1
ATOM 6227 O O . ILE B 1 204 ? 11.5 42.156 15.547 1 94.81 204 ILE B O 1
ATOM 6231 N N . HIS B 1 205 ? 13.688 41.844 15.898 1 93.38 205 HIS B N 1
ATOM 6232 C CA . HIS B 1 205 ? 13.617 42.156 17.312 1 93.38 205 HIS B CA 1
ATOM 6233 C C . HIS B 1 205 ? 14.414 43.438 17.625 1 93.38 205 HIS B C 1
ATOM 6235 O O . HIS B 1 205 ? 14.664 43.75 18.797 1 93.38 205 HIS B O 1
ATOM 6241 N N . VAL B 1 206 ? 14.867 44.094 16.594 1 92.38 206 VAL B N 1
ATOM 6242 C CA . VAL B 1 206 ? 15.547 45.375 16.703 1 92.38 206 VAL B CA 1
ATOM 6243 C C . VAL B 1 206 ? 14.727 46.469 16.016 1 92.38 206 VAL B C 1
ATOM 6245 O O . VAL B 1 206 ? 13.859 46.188 15.195 1 92.38 206 VAL B O 1
ATOM 6248 N N . ASN B 1 207 ? 14.992 47.688 16.391 1 93 207 ASN B N 1
ATOM 6249 C CA . ASN B 1 207 ? 14.305 48.781 15.742 1 93 207 ASN B CA 1
ATOM 6250 C C . ASN B 1 207 ? 14.68 48.906 14.273 1 93 207 ASN B C 1
ATOM 6252 O O . ASN B 1 207 ? 15.766 49.375 13.938 1 93 207 ASN B O 1
ATOM 6256 N N . ALA B 1 208 ? 13.758 48.562 13.461 1 93.56 208 ALA B N 1
ATOM 6257 C CA . ALA B 1 208 ? 14.016 48.5 12.023 1 93.56 208 ALA B CA 1
ATOM 6258 C C . ALA B 1 208 ? 14.406 49.844 11.461 1 93.56 208 ALA B C 1
ATOM 6260 O O . ALA B 1 208 ? 15.258 49.938 10.578 1 93.56 208 ALA B O 1
ATOM 6261 N N . LEU B 1 209 ? 13.812 50.938 11.891 1 92.06 209 LEU B N 1
ATOM 6262 C CA . LEU B 1 209 ? 14.031 52.281 11.383 1 92.06 209 LEU B CA 1
ATOM 6263 C C . LEU B 1 209 ? 15.43 52.781 11.734 1 92.06 209 LEU B C 1
ATOM 6265 O O . LEU B 1 209 ? 15.945 53.688 11.102 1 92.06 209 LEU B O 1
ATOM 6269 N N . LYS B 1 210 ? 16.031 52.125 12.648 1 89.31 210 LYS B N 1
ATOM 6270 C CA . LYS B 1 210 ? 17.375 52.5 13.062 1 89.31 210 LYS B CA 1
ATOM 6271 C C . LYS B 1 210 ? 18.406 51.531 12.531 1 89.31 210 LYS B C 1
ATOM 6273 O O . LYS B 1 210 ? 19.547 51.906 12.234 1 89.31 210 LYS B O 1
ATOM 6278 N N . TYR B 1 211 ? 18.031 50.312 12.398 1 91.5 211 TYR B N 1
ATOM 6279 C CA . TYR B 1 211 ? 18.969 49.25 12.023 1 91.5 211 TYR B CA 1
ATOM 6280 C C . TYR B 1 211 ? 19.219 49.25 10.523 1 91.5 211 TYR B C 1
ATOM 6282 O O . TYR B 1 211 ? 20.359 49.125 10.078 1 91.5 211 TYR B O 1
ATOM 6290 N N . PHE B 1 212 ? 18.156 49.406 9.664 1 90.75 212 PHE B N 1
ATOM 6291 C CA . PHE B 1 212 ? 18.281 49.25 8.219 1 90.75 212 PHE B CA 1
ATOM 6292 C C . PHE B 1 212 ? 18.594 50.594 7.555 1 90.75 212 PHE B C 1
ATOM 6294 O O . PHE B 1 212 ? 17.906 50.969 6.605 1 90.75 212 PHE B O 1
ATOM 6301 N N . LYS B 1 213 ? 19.438 51.375 7.824 1 78.5 213 LYS B N 1
ATOM 6302 C CA . LYS B 1 213 ? 19.703 52.719 7.328 1 78.5 213 LYS B CA 1
ATOM 6303 C C . LYS B 1 213 ? 20.375 52.656 5.957 1 78.5 213 LYS B C 1
ATOM 6305 O O . LYS B 1 213 ? 20.234 53.594 5.156 1 78.5 213 LYS B O 1
ATOM 6310 N N . ASN B 1 214 ? 21 51.75 5.48 1 73.19 214 ASN B N 1
ATOM 6311 C CA . ASN B 1 214 ? 21.828 51.812 4.281 1 73.19 214 ASN B CA 1
ATOM 6312 C C . ASN B 1 214 ? 21.359 50.812 3.225 1 73.19 214 ASN B C 1
ATOM 6314 O O . ASN B 1 214 ? 22.172 50.219 2.529 1 73.19 214 ASN B O 1
ATOM 6318 N N . LEU B 1 215 ? 19.969 50.781 3.172 1 84.12 215 LEU B N 1
ATOM 6319 C CA . LEU B 1 215 ? 19.484 49.875 2.133 1 84.12 215 LEU B CA 1
ATOM 6320 C C . LEU B 1 215 ? 19.344 50.594 0.801 1 84.12 215 LEU B C 1
ATOM 6322 O O . LEU B 1 215 ? 18.875 51.75 0.757 1 84.12 215 LEU B O 1
ATOM 6326 N N . LYS B 1 216 ? 19.875 50.219 -0.253 1 83.5 216 LYS B N 1
ATOM 6327 C CA . LYS B 1 216 ? 19.766 50.812 -1.58 1 83.5 216 LYS B CA 1
ATOM 6328 C C . LYS B 1 216 ? 18.359 50.688 -2.131 1 83.5 216 LYS B C 1
ATOM 6330 O O . LYS B 1 216 ? 17.828 51.625 -2.727 1 83.5 216 LYS B O 1
ATOM 6335 N N . THR B 1 217 ? 17.812 49.531 -1.968 1 91.44 217 THR B N 1
ATOM 6336 C CA . THR B 1 217 ? 16.469 49.219 -2.424 1 91.44 217 THR B CA 1
ATOM 6337 C C . THR B 1 217 ? 15.656 48.562 -1.316 1 91.44 217 THR B C 1
ATOM 6339 O O . THR B 1 217 ? 16.188 47.75 -0.557 1 91.44 217 THR B O 1
ATOM 6342 N N . PRO B 1 218 ? 14.344 48.906 -1.224 1 94.62 218 PRO B N 1
ATOM 6343 C CA . PRO B 1 218 ? 13.508 48.25 -0.218 1 94.62 218 PRO B CA 1
ATOM 6344 C C . PRO B 1 218 ? 13.445 46.719 -0.404 1 94.62 218 PRO B C 1
ATOM 6346 O O . PRO B 1 218 ? 13.414 46.25 -1.537 1 94.62 218 PRO B O 1
ATOM 6349 N N . MET B 1 219 ? 13.508 46.031 0.68 1 95.56 219 MET B N 1
ATOM 6350 C CA . MET B 1 219 ? 13.453 44.594 0.646 1 95.56 219 MET B CA 1
ATOM 6351 C C . MET B 1 219 ? 12.062 44.094 0.249 1 95.56 219 MET B C 1
ATOM 6353 O O . MET B 1 219 ? 11.055 44.688 0.662 1 95.56 219 MET B O 1
ATOM 6357 N N . LYS B 1 220 ? 11.984 43.094 -0.514 1 96.69 220 LYS B N 1
ATOM 6358 C CA . LYS B 1 220 ? 10.719 42.5 -0.945 1 96.69 220 LYS B CA 1
ATOM 6359 C C . LYS B 1 220 ? 10.234 41.438 0.042 1 96.69 220 LYS B C 1
ATOM 6361 O O . LYS B 1 220 ? 10.25 40.25 -0.265 1 96.69 220 LYS B O 1
ATOM 6366 N N . ILE B 1 221 ? 9.758 41.906 1.178 1 97.56 221 ILE B N 1
ATOM 6367 C CA . ILE B 1 221 ? 9.305 41.062 2.266 1 97.56 221 ILE B CA 1
ATOM 6368 C C . ILE B 1 221 ? 7.805 40.812 2.135 1 97.56 221 ILE B C 1
ATOM 6370 O O . ILE B 1 221 ? 7.031 41.75 1.918 1 97.56 221 ILE B O 1
ATOM 6374 N N . LYS B 1 222 ? 7.438 39.594 2.217 1 97.38 222 LYS B N 1
ATOM 6375 C CA . LYS B 1 222 ? 6.023 39.219 2.135 1 97.38 222 LYS B CA 1
ATOM 6376 C C . LYS B 1 222 ? 5.395 39.156 3.523 1 97.38 222 LYS B C 1
ATOM 6378 O O . LYS B 1 222 ? 4.223 39.5 3.697 1 97.38 222 LYS B O 1
ATOM 6383 N N . SER B 1 223 ? 6.129 38.688 4.434 1 96.81 223 SER B N 1
ATOM 6384 C CA . SER B 1 223 ? 5.672 38.531 5.809 1 96.81 223 SER B CA 1
ATOM 6385 C C . SER B 1 223 ? 6.656 39.156 6.789 1 96.81 223 SER B C 1
ATOM 6387 O O . SER B 1 223 ? 7.82 38.781 6.852 1 96.81 223 SER B O 1
ATOM 6389 N N . LEU B 1 224 ? 6.156 40.094 7.602 1 97.56 224 LEU B N 1
ATOM 6390 C CA . LEU B 1 224 ? 6.996 40.812 8.539 1 97.56 224 LEU B CA 1
ATOM 6391 C C . LEU B 1 224 ? 6.469 40.688 9.969 1 97.56 224 LEU B C 1
ATOM 6393 O O . LEU B 1 224 ? 5.281 40.906 10.219 1 97.56 224 LEU B O 1
ATOM 6397 N N . VAL B 1 225 ? 7.273 40.25 10.812 1 95.94 225 VAL B N 1
ATOM 6398 C CA . VAL B 1 225 ? 6.98 40.25 12.242 1 95.94 225 VAL B CA 1
ATOM 6399 C C . VAL B 1 225 ? 7.852 41.312 12.945 1 95.94 225 VAL B C 1
ATOM 6401 O O . VAL B 1 225 ? 9.078 41.156 12.984 1 95.94 225 VAL B O 1
ATOM 6404 N N . LEU B 1 226 ? 7.223 42.281 13.492 1 97.06 226 LEU B N 1
ATOM 6405 C CA . LEU B 1 226 ? 7.918 43.344 14.188 1 97.06 226 LEU B CA 1
ATOM 6406 C C . LEU B 1 226 ? 7.766 43.219 15.695 1 97.06 226 LEU B C 1
ATOM 6408 O O . LEU B 1 226 ? 6.664 43.375 16.234 1 97.06 226 LEU B O 1
ATOM 6412 N N . ASN B 1 227 ? 8.836 42.969 16.359 1 94.81 227 ASN B N 1
ATOM 6413 C CA . ASN B 1 227 ? 8.844 42.906 17.812 1 94.81 227 ASN B CA 1
ATOM 6414 C C . ASN B 1 227 ? 9.328 44.188 18.438 1 94.81 227 ASN B C 1
ATOM 6416 O O . ASN B 1 227 ? 10.492 44.562 18.281 1 94.81 227 ASN B O 1
ATOM 6420 N N . LEU B 1 228 ? 8.445 44.875 19.109 1 94.56 228 LEU B N 1
ATOM 6421 C CA . LEU B 1 228 ? 8.773 46.125 19.75 1 94.56 228 LEU B CA 1
ATOM 6422 C C . LEU B 1 228 ? 9.352 45.906 21.141 1 94.56 228 LEU B C 1
ATOM 6424 O O . LEU B 1 228 ? 8.625 45.531 22.062 1 94.56 228 LEU B O 1
ATOM 6428 N N . ARG B 1 229 ? 10.523 46.219 21.234 1 92.62 229 ARG B N 1
ATOM 6429 C CA . ARG B 1 229 ? 11.203 46 22.516 1 92.62 229 ARG B CA 1
ATOM 6430 C C . ARG B 1 229 ? 11.773 47.312 23.047 1 92.62 229 ARG B C 1
ATOM 6432 O O . ARG B 1 229 ? 12.344 48.094 22.297 1 92.62 229 ARG B O 1
ATOM 6439 N N . PRO B 1 230 ? 11.641 47.5 24.312 1 89.56 230 PRO B N 1
ATOM 6440 C CA . PRO B 1 230 ? 12.164 48.75 24.875 1 89.56 230 PRO B CA 1
ATOM 6441 C C . PRO B 1 230 ? 13.688 48.844 24.812 1 89.56 230 PRO B C 1
ATOM 6443 O O . PRO B 1 230 ? 14.25 49.938 24.656 1 89.56 230 PRO B O 1
ATOM 6446 N N . ASP B 1 231 ? 14.406 47.719 24.859 1 90.06 231 ASP B N 1
ATOM 6447 C CA . ASP B 1 231 ? 15.867 47.719 24.922 1 90.06 231 ASP B CA 1
ATOM 6448 C C . ASP B 1 231 ? 16.469 47.969 23.547 1 90.06 231 ASP B C 1
ATOM 6450 O O . ASP B 1 231 ? 17.672 48.219 23.422 1 90.06 231 ASP B O 1
ATOM 6454 N N . THR B 1 232 ? 15.633 47.812 22.531 1 91.62 232 THR B N 1
ATOM 6455 C CA . THR B 1 232 ? 16.188 48 21.188 1 91.62 232 THR B CA 1
ATOM 6456 C C . THR B 1 232 ? 15.617 49.219 20.516 1 91.62 232 THR B C 1
ATOM 6458 O O . THR B 1 232 ? 15.859 49.469 19.328 1 91.62 232 THR B O 1
ATOM 6461 N N . LEU B 1 233 ? 14.812 50 21.234 1 89.12 233 LEU B N 1
ATOM 6462 C CA . LEU B 1 233 ? 14.234 51.219 20.672 1 89.12 233 LEU B CA 1
ATOM 6463 C C . LEU B 1 233 ? 15.32 52.156 20.172 1 89.12 233 LEU B C 1
ATOM 6465 O O . LEU B 1 233 ? 15.242 52.656 19.047 1 89.12 233 LEU B O 1
ATOM 6469 N N . ASN B 1 234 ? 16.297 52.438 21.078 1 84.69 234 ASN B N 1
ATOM 6470 C CA . ASN B 1 234 ? 17.438 53.281 20.719 1 84.69 234 ASN B CA 1
ATOM 6471 C C . ASN B 1 234 ? 18.703 52.469 20.516 1 84.69 234 ASN B C 1
ATOM 6473 O O . ASN B 1 234 ? 19.062 51.625 21.359 1 84.69 234 ASN B O 1
ATOM 6477 N N . LEU B 1 235 ? 19.234 52.562 19.312 1 83.94 235 LEU B N 1
ATOM 6478 C CA . LEU B 1 235 ? 20.469 51.844 19 1 83.94 235 LEU B CA 1
ATOM 6479 C C . LEU B 1 235 ? 21.656 52.812 18.984 1 83.94 235 LEU B C 1
ATOM 6481 O O . LEU B 1 235 ? 21.609 53.844 18.297 1 83.94 235 LEU B O 1
ATOM 6485 N N . PRO B 1 236 ? 22.562 52.844 20.062 1 68.44 236 PRO B N 1
ATOM 6486 C CA . PRO B 1 236 ? 23.656 53.812 20.203 1 68.44 236 PRO B CA 1
ATOM 6487 C C . PRO B 1 236 ? 24.312 54.156 18.859 1 68.44 236 PRO B C 1
ATOM 6489 O O . PRO B 1 236 ? 24.562 55.312 18.562 1 68.44 236 PRO B O 1
ATOM 6492 N N . GLU B 1 237 ? 25.141 53.281 18.234 1 59.94 237 GLU B N 1
ATOM 6493 C CA . GLU B 1 237 ? 26.031 53.531 17.094 1 59.94 237 GLU B CA 1
ATOM 6494 C C . GLU B 1 237 ? 25.234 53.875 15.844 1 59.94 237 GLU B C 1
ATOM 6496 O O . GLU B 1 237 ? 25.797 54.344 14.852 1 59.94 237 GLU B O 1
ATOM 6501 N N . TYR B 1 238 ? 24 53.719 15.898 1 55.53 238 TYR B N 1
ATOM 6502 C CA . TYR B 1 238 ? 23.203 53.938 14.695 1 55.53 238 TYR B CA 1
ATOM 6503 C C . TYR B 1 238 ? 22.422 55.219 14.773 1 55.53 238 TYR B C 1
ATOM 6505 O O . TYR B 1 238 ? 21.875 55.688 13.773 1 55.53 238 TYR B O 1
ATOM 6513 N N . GLY B 1 239 ? 22.297 55.906 16.016 1 50.44 239 GLY B N 1
ATOM 6514 C CA . GLY B 1 239 ? 21.594 57.156 16.281 1 50.44 239 GLY B CA 1
ATOM 6515 C C . GLY B 1 239 ? 22.391 58.375 15.914 1 50.44 239 GLY B C 1
ATOM 6516 O O . GLY B 1 239 ? 21.828 59.469 15.75 1 50.44 239 GLY B O 1
ATOM 6517 N N . VAL B 1 240 ? 23.688 58.406 16.266 1 43.44 240 VAL B N 1
ATOM 6518 C CA . VAL B 1 240 ? 24.391 59.656 16.375 1 43.44 240 VAL B CA 1
ATOM 6519 C C . VAL B 1 240 ? 24.672 60.219 14.992 1 43.44 240 VAL B C 1
ATOM 6521 O O . VAL B 1 240 ? 25.469 61.156 14.836 1 43.44 240 VAL B O 1
ATOM 6524 N N . ILE B 1 241 ? 24.438 59.562 13.945 1 42.75 241 ILE B N 1
ATOM 6525 C CA . ILE B 1 241 ? 24.953 60.406 12.859 1 42.75 241 ILE B CA 1
ATOM 6526 C C . ILE B 1 241 ? 24.219 61.719 12.844 1 42.75 241 ILE B C 1
ATOM 6528 O O . ILE B 1 241 ? 23.047 61.812 13.211 1 42.75 241 ILE B O 1
ATOM 6532 N N . GLY B 1 242 ? 24.891 62.844 12.227 1 37.72 242 GLY B N 1
ATOM 6533 C CA . GLY B 1 242 ? 24.641 64.25 12.125 1 37.72 242 GLY B CA 1
ATOM 6534 C C . GLY B 1 242 ? 23.172 64.625 11.875 1 37.72 242 GLY B C 1
ATOM 6535 O O . GLY B 1 242 ? 22.359 63.719 11.641 1 37.72 242 GLY B O 1
ATOM 6536 N N . GLU B 1 243 ? 22.953 66.062 11.461 1 42.72 243 GLU B N 1
ATOM 6537 C CA . GLU B 1 243 ? 21.891 67.062 11.344 1 42.72 243 GLU B CA 1
ATOM 6538 C C . GLU B 1 243 ? 20.688 66.5 10.586 1 42.72 243 GLU B C 1
ATOM 6540 O O . GLU B 1 243 ? 19.547 66.625 11.016 1 42.72 243 GLU B O 1
ATOM 6545 N N . HIS B 1 244 ? 20.797 66.5 9.055 1 39.91 244 HIS B N 1
ATOM 6546 C CA . HIS B 1 244 ? 19.703 66.562 8.094 1 39.91 244 HIS B CA 1
ATOM 6547 C C . HIS B 1 244 ? 19.047 65.25 7.883 1 39.91 244 HIS B C 1
ATOM 6549 O O . HIS B 1 244 ? 18.75 64.875 6.75 1 39.91 244 HIS B O 1
ATOM 6555 N N . PHE B 1 245 ? 19.219 64.188 8.516 1 44.03 245 PHE B N 1
ATOM 6556 C CA . PHE B 1 245 ? 18.719 62.906 8.031 1 44.03 245 PHE B CA 1
ATOM 6557 C C . PHE B 1 245 ? 17.188 62.875 8.023 1 44.03 245 PHE B C 1
ATOM 6559 O O . PHE B 1 245 ? 16.562 63.188 9.031 1 44.03 245 PHE B O 1
ATOM 6566 N N . GLU B 1 246 ? 16.641 63 6.941 1 53.62 246 GLU B N 1
ATOM 6567 C CA . GLU B 1 246 ? 15.227 62.75 6.699 1 53.62 246 GLU B CA 1
ATOM 6568 C C . GLU B 1 246 ? 14.75 61.5 7.422 1 53.62 246 GLU B C 1
ATOM 6570 O O . GLU B 1 246 ? 15.461 60.5 7.461 1 53.62 246 GLU B O 1
ATOM 6575 N N . ASP B 1 247 ? 13.805 61.469 8.32 1 73.94 247 ASP B N 1
ATOM 6576 C CA . ASP B 1 247 ? 13.164 60.406 9.117 1 73.94 247 ASP B CA 1
ATOM 6577 C C . ASP B 1 247 ? 12.836 59.188 8.258 1 73.94 247 ASP B C 1
ATOM 6579 O O . ASP B 1 247 ? 12.078 59.312 7.293 1 73.94 247 ASP B O 1
ATOM 6583 N N . LEU B 1 248 ? 13.688 58.094 8.305 1 86.69 248 LEU B N 1
ATOM 6584 C CA . LEU B 1 248 ? 13.453 56.812 7.637 1 86.69 248 LEU B CA 1
ATOM 6585 C C . LEU B 1 248 ? 12.039 56.312 7.902 1 86.69 248 LEU B C 1
ATOM 6587 O O . LEU B 1 248 ? 11.531 56.438 9.016 1 86.69 248 LEU B O 1
ATOM 6591 N N . GLN B 1 249 ? 11.414 55.938 6.801 1 91.88 249 GLN B N 1
ATOM 6592 C CA . GLN B 1 249 ? 10.102 55.312 6.91 1 91.88 249 GLN B CA 1
ATOM 6593 C C . GLN B 1 249 ? 10.164 53.844 6.582 1 91.88 249 GLN B C 1
ATOM 6595 O O . GLN B 1 249 ? 11.109 53.375 5.938 1 91.88 249 GLN B O 1
ATOM 6600 N N . TYR B 1 250 ? 9.188 53.125 7.023 1 96.31 250 TYR B N 1
ATOM 6601 C CA . TYR B 1 250 ? 9.148 51.688 6.766 1 96.31 250 TYR B CA 1
ATOM 6602 C C . TYR B 1 250 ? 9.125 51.406 5.266 1 96.31 250 TYR B C 1
ATOM 6604 O O . TYR B 1 250 ? 9.664 50.406 4.812 1 96.31 250 TYR B O 1
ATOM 6612 N N . SER B 1 251 ? 8.555 52.375 4.457 1 95.56 251 SER B N 1
ATOM 6613 C CA . SER B 1 251 ? 8.477 52.188 3.012 1 95.56 251 SER B CA 1
ATOM 6614 C C . SER B 1 251 ? 9.852 52.281 2.365 1 95.56 251 SER B C 1
ATOM 6616 O O . SER B 1 251 ? 10.039 51.875 1.212 1 95.56 251 SER B O 1
ATOM 6618 N N . ASP B 1 252 ? 10.812 52.812 3.094 1 94.25 252 ASP B N 1
ATOM 6619 C CA . ASP B 1 252 ? 12.195 52.875 2.617 1 94.25 252 ASP B CA 1
ATOM 6620 C C . ASP B 1 252 ? 12.906 51.562 2.861 1 94.25 252 ASP B C 1
ATOM 6622 O O . ASP B 1 252 ? 13.945 51.281 2.25 1 94.25 252 ASP B O 1
ATOM 6626 N N . ILE B 1 253 ? 12.367 50.75 3.727 1 95.38 253 ILE B N 1
ATOM 6627 C CA . ILE B 1 253 ? 13 49.5 4.141 1 95.38 253 ILE B CA 1
ATOM 6628 C C . ILE B 1 253 ? 12.32 48.312 3.453 1 95.38 253 ILE B C 1
ATOM 6630 O O . ILE B 1 253 ? 12.992 47.406 2.986 1 95.38 253 ILE B O 1
ATOM 6634 N N . PHE B 1 254 ? 11.031 48.406 3.422 1 96.88 254 PHE B N 1
ATOM 6635 C CA . PHE B 1 254 ? 10.242 47.281 2.873 1 96.88 254 PHE B CA 1
ATOM 6636 C C . PHE B 1 254 ? 9.445 47.75 1.661 1 96.88 254 PHE B C 1
ATOM 6638 O O . PHE B 1 254 ? 8.859 48.844 1.674 1 96.88 254 PHE B O 1
ATOM 6645 N N . ASP B 1 255 ? 9.438 46.969 0.64 1 96.75 255 ASP B N 1
ATOM 6646 C CA . ASP B 1 255 ? 8.656 47.281 -0.56 1 96.75 255 ASP B CA 1
ATOM 6647 C C . ASP B 1 255 ? 7.156 47.25 -0.264 1 96.75 255 ASP B C 1
ATOM 6649 O O . ASP B 1 255 ? 6.621 46.219 0.135 1 96.75 255 ASP B O 1
ATOM 6653 N N . THR B 1 256 ? 6.484 48.281 -0.495 1 96.56 256 THR B N 1
ATOM 6654 C CA . THR B 1 256 ? 5.078 48.438 -0.14 1 96.56 256 THR B CA 1
ATOM 6655 C C . THR B 1 256 ? 4.191 47.531 -0.983 1 96.56 256 THR B C 1
ATOM 6657 O O . THR B 1 256 ? 3.045 47.281 -0.617 1 96.56 256 THR B O 1
ATOM 6660 N N . SER B 1 257 ? 4.664 47.031 -2.1 1 95.81 257 SER B N 1
ATOM 6661 C CA . SER B 1 257 ? 3.852 46.25 -3.016 1 95.81 257 SER B CA 1
ATOM 6662 C C . SER B 1 257 ? 3.924 44.75 -2.678 1 95.81 257 SER B C 1
ATOM 6664 O O . SER B 1 257 ? 3.115 43.969 -3.164 1 95.81 257 SER B O 1
ATOM 6666 N N . THR B 1 258 ? 4.785 44.375 -1.737 1 96.94 258 THR B N 1
ATOM 6667 C CA . THR B 1 258 ? 5.023 42.969 -1.55 1 96.94 258 THR B CA 1
ATOM 6668 C C . THR B 1 258 ? 4.523 42.5 -0.181 1 96.94 258 THR B C 1
ATOM 6670 O O . THR B 1 258 ? 4.203 41.344 0.009 1 96.94 258 THR B O 1
ATOM 6673 N N . LEU B 1 259 ? 4.422 43.375 0.801 1 97.81 259 LEU B N 1
ATOM 6674 C CA . LEU B 1 259 ? 4.086 43 2.17 1 97.81 259 LEU B CA 1
ATOM 6675 C C . LEU B 1 259 ? 2.617 42.594 2.281 1 97.81 259 LEU B C 1
ATOM 6677 O O . LEU B 1 259 ? 1.729 43.406 2.059 1 97.81 259 LEU B O 1
ATOM 6681 N N . LYS B 1 260 ? 2.404 41.406 2.635 1 97.25 260 LYS B N 1
ATOM 6682 C CA . LYS B 1 260 ? 1.042 40.875 2.721 1 97.25 260 LYS B CA 1
ATOM 6683 C C . LYS B 1 260 ? 0.66 40.562 4.168 1 97.25 260 LYS B C 1
ATOM 6685 O O . LYS B 1 260 ? -0.518 40.625 4.527 1 97.25 260 LYS B O 1
ATOM 6690 N N . GLN B 1 261 ? 1.612 40.25 4.926 1 96.81 261 GLN B N 1
ATOM 6691 C CA . GLN B 1 261 ? 1.375 39.906 6.32 1 96.81 261 GLN B CA 1
ATOM 6692 C C . GLN B 1 261 ? 2.213 40.75 7.258 1 96.81 261 GLN B C 1
ATOM 6694 O O . GLN B 1 261 ? 3.43 40.844 7.102 1 96.81 261 GLN B O 1
ATOM 6699 N N . LEU B 1 262 ? 1.566 41.375 8.25 1 97.94 262 LEU B N 1
ATOM 6700 C CA . LEU B 1 262 ? 2.225 42.188 9.25 1 97.94 262 LEU B CA 1
ATOM 6701 C C . LEU B 1 262 ? 1.811 41.781 10.664 1 97.94 262 LEU B C 1
ATOM 6703 O O . LEU B 1 262 ? 0.621 41.781 10.984 1 97.94 262 LEU B O 1
ATOM 6707 N N . GLU B 1 263 ? 2.703 41.406 11.398 1 96.75 263 GLU B N 1
ATOM 6708 C CA . GLU B 1 263 ? 2.5 41.156 12.82 1 96.75 263 GLU B CA 1
ATOM 6709 C C . GLU B 1 263 ? 3.334 42.094 13.672 1 96.75 263 GLU B C 1
ATOM 6711 O O . GLU B 1 263 ? 4.551 42.188 13.492 1 96.75 263 GLU B O 1
ATOM 6716 N N . ILE B 1 264 ? 2.693 42.781 14.547 1 97.44 264 ILE B N 1
ATOM 6717 C CA . ILE B 1 264 ? 3.377 43.656 15.492 1 97.44 264 ILE B CA 1
ATOM 6718 C C . ILE B 1 264 ? 3.176 43.156 16.922 1 97.44 264 ILE B C 1
ATOM 6720 O O . ILE B 1 264 ? 2.043 43.031 17.391 1 97.44 264 ILE B O 1
ATOM 6724 N N . LEU B 1 265 ? 4.199 42.844 17.516 1 95.38 265 LEU B N 1
ATOM 6725 C CA . LEU B 1 265 ? 4.18 42.312 18.875 1 95.38 265 LEU B CA 1
ATOM 6726 C C . LEU B 1 265 ? 4.965 43.219 19.812 1 95.38 265 LEU B C 1
ATOM 6728 O O . LEU B 1 265 ? 6.137 43.5 19.562 1 95.38 265 LEU B O 1
ATOM 6732 N N . SER B 1 266 ? 4.359 43.656 20.859 1 94.19 266 SER B N 1
ATOM 6733 C CA . SER B 1 266 ? 5.027 44.5 21.828 1 94.19 266 SER B CA 1
ATOM 6734 C C . SER B 1 266 ? 5.523 43.688 23.016 1 94.19 266 SER B C 1
ATOM 6736 O O . SER B 1 266 ? 4.809 42.844 23.547 1 94.19 266 SER B O 1
ATOM 6738 N N . TRP B 1 267 ? 6.664 44.031 23.453 1 92.25 267 TRP B N 1
ATOM 6739 C CA . TRP B 1 267 ? 7.242 43.406 24.641 1 92.25 267 TRP B CA 1
ATOM 6740 C C . TRP B 1 267 ? 7.301 44.406 25.797 1 92.25 267 TRP B C 1
ATOM 6742 O O . TRP B 1 267 ? 8.031 44.188 26.766 1 92.25 267 TRP B O 1
ATOM 6752 N N . TYR B 1 268 ? 6.582 45.438 25.641 1 89.19 268 TYR B N 1
ATOM 6753 C CA . TYR B 1 268 ? 6.508 46.438 26.688 1 89.19 268 TYR B CA 1
ATOM 6754 C C . TYR B 1 268 ? 5.609 45.969 27.828 1 89.19 268 TYR B C 1
ATOM 6756 O O . TYR B 1 268 ? 4.559 45.375 27.594 1 89.19 268 TYR B O 1
ATOM 6764 N N . SER B 1 269 ? 6.082 46.219 29.016 1 83.19 269 SER B N 1
ATOM 6765 C CA . SER B 1 269 ? 5.219 46 30.172 1 83.19 269 SER B CA 1
ATOM 6766 C C . SER B 1 269 ? 4.492 47.281 30.562 1 83.19 269 SER B C 1
ATOM 6768 O O . SER B 1 269 ? 4.793 48.375 30.047 1 83.19 269 SER B O 1
ATOM 6770 N N . ARG B 1 270 ? 3.541 47.125 31.5 1 77.5 270 ARG B N 1
ATOM 6771 C CA . ARG B 1 270 ? 2.805 48.312 31.984 1 77.5 270 ARG B CA 1
ATOM 6772 C C . ARG B 1 270 ? 3.742 49.312 32.625 1 77.5 270 ARG B C 1
ATOM 6774 O O . ARG B 1 270 ? 3.529 50.531 32.531 1 77.5 270 ARG B O 1
ATOM 6781 N N . ASP B 1 271 ? 4.805 48.75 33.156 1 75 271 ASP B N 1
ATOM 6782 C CA . ASP B 1 271 ? 5.766 49.594 33.875 1 75 271 ASP B CA 1
ATOM 6783 C C . ASP B 1 271 ? 6.629 50.375 32.906 1 75 271 ASP B C 1
ATOM 6785 O O . ASP B 1 271 ? 7.195 51.406 33.25 1 75 271 ASP B O 1
ATOM 6789 N N . ASP B 1 272 ? 6.664 49.906 31.719 1 74.5 272 ASP B N 1
ATOM 6790 C CA . ASP B 1 272 ? 7.508 50.562 30.719 1 74.5 272 ASP B CA 1
ATOM 6791 C C . ASP B 1 272 ? 6.789 51.719 30.062 1 74.5 272 ASP B C 1
ATOM 6793 O O . ASP B 1 272 ? 7.402 52.5 29.328 1 74.5 272 ASP B O 1
ATOM 6797 N N . ILE B 1 273 ? 5.555 51.812 30.422 1 71.44 273 ILE B N 1
ATOM 6798 C CA . ILE B 1 273 ? 4.762 52.875 29.797 1 71.44 273 ILE B CA 1
ATOM 6799 C C . ILE B 1 273 ? 4.293 53.844 30.844 1 71.44 273 ILE B C 1
ATOM 6801 O O . ILE B 1 273 ? 3.23 53.688 31.453 1 71.44 273 ILE B O 1
ATOM 6805 N N . PRO B 1 274 ? 5.156 54.844 31.312 1 61.56 274 PRO B N 1
ATOM 6806 C CA . PRO B 1 274 ? 4.754 55.781 32.375 1 61.56 274 PRO B CA 1
ATOM 6807 C C . PRO B 1 274 ? 3.467 56.531 32.062 1 61.56 274 PRO B C 1
ATOM 6809 O O . PRO B 1 274 ? 3.258 56.938 30.906 1 61.56 274 PRO B O 1
ATOM 6812 N N . PRO B 1 275 ? 2.502 56.438 33.031 1 57.41 275 PRO B N 1
ATOM 6813 C CA . PRO B 1 275 ? 1.247 57.156 32.844 1 57.41 275 PRO B CA 1
ATOM 6814 C C . PRO B 1 275 ? 1.465 58.625 32.469 1 57.41 275 PRO B C 1
ATOM 6816 O O . PRO B 1 275 ? 0.632 59.25 31.797 1 57.41 275 PRO B O 1
ATOM 6819 N N . THR B 1 276 ? 2.51 59.25 33.219 1 52.25 276 THR B N 1
ATOM 6820 C CA . THR B 1 276 ? 2.705 60.688 33.25 1 52.25 276 THR B CA 1
ATOM 6821 C C . THR B 1 276 ? 3.178 61.219 31.906 1 52.25 276 THR B C 1
ATOM 6823 O O . THR B 1 276 ? 3.307 62.438 31.719 1 52.25 276 THR B O 1
ATOM 6826 N N . ILE B 1 277 ? 4.031 60.5 31.219 1 47.97 277 ILE B N 1
ATOM 6827 C CA . ILE B 1 277 ? 4.598 61.125 30.031 1 47.97 277 ILE B CA 1
ATOM 6828 C C . ILE B 1 277 ? 3.473 61.625 29.125 1 47.97 277 ILE B C 1
ATOM 6830 O O . ILE B 1 277 ? 2.523 60.875 28.844 1 47.97 277 ILE B O 1
ATOM 6834 N N . GLU B 1 278 ? 3.379 62.875 28.875 1 41.06 278 GLU B N 1
ATOM 6835 C CA . GLU B 1 278 ? 2.604 63.625 27.906 1 41.06 278 GLU B CA 1
ATOM 6836 C C . GLU B 1 278 ? 2.547 62.875 26.562 1 41.06 278 GLU B C 1
ATOM 6838 O O . GLU B 1 278 ? 3.584 62.531 26 1 41.06 278 GLU B O 1
ATOM 6843 N N . GLY B 1 279 ? 1.323 62.375 26.078 1 50.75 279 GLY B N 1
ATOM 6844 C CA . GLY B 1 279 ? 0.841 61.656 24.922 1 50.75 279 GLY B CA 1
ATOM 6845 C C . GLY B 1 279 ? 0.515 60.188 25.203 1 50.75 279 GLY B C 1
ATOM 6846 O O . GLY B 1 279 ? -0.051 59.5 24.344 1 50.75 279 GLY B O 1
ATOM 6847 N N . GLY B 1 280 ? 0.805 59.656 26.5 1 52.72 280 GLY B N 1
ATOM 6848 C CA . GLY B 1 280 ? 0.308 58.438 27.125 1 52.72 280 GLY B CA 1
ATOM 6849 C C . GLY B 1 280 ? 0.637 57.188 26.328 1 52.72 280 GLY B C 1
ATOM 6850 O O . GLY B 1 280 ? 1.745 57.062 25.812 1 52.72 280 GLY B O 1
ATOM 6851 N N . PHE B 1 281 ? -0.184 56.156 26.328 1 56.53 281 PHE B N 1
ATOM 6852 C CA . PHE B 1 281 ? -0.208 54.875 25.594 1 56.53 281 PHE B CA 1
ATOM 6853 C C . PHE B 1 281 ? -0.013 55.125 24.109 1 56.53 281 PHE B C 1
ATOM 6855 O O . PHE B 1 281 ? 0.555 54.281 23.406 1 56.53 281 PHE B O 1
ATOM 6862 N N . ASP B 1 282 ? -0.232 56.281 23.641 1 60.84 282 ASP B N 1
ATOM 6863 C CA . ASP B 1 282 ? -0.138 56.625 22.234 1 60.84 282 ASP B CA 1
ATOM 6864 C C . ASP B 1 282 ? 1.314 56.844 21.812 1 60.84 282 ASP B C 1
ATOM 6866 O O . ASP B 1 282 ? 1.647 56.75 20.625 1 60.84 282 ASP B O 1
ATOM 6870 N N . SER B 1 283 ? 2.223 56.875 22.766 1 77.56 283 SER B N 1
ATOM 6871 C CA . SER B 1 283 ? 3.631 57.188 22.547 1 77.56 283 SER B CA 1
ATOM 6872 C C . SER B 1 283 ? 4.363 56.031 21.891 1 77.56 283 SER B C 1
ATOM 6874 O O . SER B 1 283 ? 5.219 56.25 21.031 1 77.56 283 SER B O 1
ATOM 6876 N N . LEU B 1 284 ? 3.93 54.875 22.172 1 86.44 284 LEU B N 1
ATOM 6877 C CA . LEU B 1 284 ? 4.602 53.688 21.594 1 86.44 284 LEU B CA 1
ATOM 6878 C C . LEU B 1 284 ? 4.465 53.688 20.078 1 86.44 284 LEU B C 1
ATOM 6880 O O . LEU B 1 284 ? 5.434 53.406 19.359 1 86.44 284 LEU B O 1
ATOM 6884 N N . TYR B 1 285 ? 3.303 54.031 19.562 1 91.62 285 TYR B N 1
ATOM 6885 C CA . TYR B 1 285 ? 3.008 54.031 18.141 1 91.62 285 TYR B CA 1
ATOM 6886 C C . TYR B 1 285 ? 3.848 55.094 17.406 1 91.62 285 TYR B C 1
ATOM 6888 O O . TYR B 1 285 ? 4.336 54.844 16.297 1 91.62 285 TYR B O 1
ATOM 6896 N N . ILE B 1 286 ? 4.078 56.156 18.078 1 88.31 286 ILE B N 1
ATOM 6897 C CA . ILE B 1 286 ? 4.855 57.25 17.5 1 88.31 286 ILE B CA 1
ATOM 6898 C C . ILE B 1 286 ? 6.344 56.906 17.562 1 88.31 286 ILE B C 1
ATOM 6900 O O . ILE B 1 286 ? 7.07 57.062 16.578 1 88.31 286 ILE B O 1
ATOM 6904 N N . LYS B 1 287 ? 6.754 56.438 18.688 1 87.31 287 LYS B N 1
ATOM 6905 C CA . LYS B 1 287 ? 8.172 56.125 18.891 1 87.31 287 LYS B CA 1
ATOM 6906 C C . LYS B 1 287 ? 8.664 55.094 17.906 1 87.31 287 LYS B C 1
ATOM 6908 O O . LYS B 1 287 ? 9.812 55.156 17.438 1 87.31 287 LYS B O 1
ATOM 6913 N N . TRP B 1 288 ? 7.809 54.219 17.562 1 93.12 288 TRP B N 1
ATOM 6914 C CA . TRP B 1 288 ? 8.211 53.125 16.672 1 93.12 288 TRP B CA 1
ATOM 6915 C C . TRP B 1 288 ? 7.77 53.406 15.234 1 93.12 288 TRP B C 1
ATOM 6917 O O . TRP B 1 288 ? 7.969 52.594 14.344 1 93.12 288 TRP B O 1
ATOM 6927 N N . GLY B 1 289 ? 7.094 54.531 14.984 1 93.12 289 GLY B N 1
ATOM 6928 C CA . GLY B 1 289 ? 6.699 54.938 13.641 1 93.12 289 GLY B CA 1
ATOM 6929 C C . GLY B 1 289 ? 5.688 54 13.008 1 93.12 289 GLY B C 1
ATOM 6930 O O . GLY B 1 289 ? 5.754 53.719 11.812 1 93.12 289 GLY B O 1
ATOM 6931 N N . LEU B 1 290 ? 4.758 53.469 13.766 1 96.12 290 LEU B N 1
ATOM 6932 C CA . LEU B 1 290 ? 3.877 52.406 13.281 1 96.12 290 LEU B CA 1
ATOM 6933 C C . LEU B 1 290 ? 2.908 52.938 12.234 1 96.12 290 LEU B C 1
ATOM 6935 O O . LEU B 1 290 ? 2.406 52.188 11.406 1 96.12 290 LEU B O 1
ATOM 6939 N N . GLU B 1 291 ? 2.609 54.219 12.242 1 94.81 291 GLU B N 1
ATOM 6940 C CA . GLU B 1 291 ? 1.707 54.812 11.258 1 94.81 291 GLU B CA 1
ATOM 6941 C C . GLU B 1 291 ? 2.283 54.719 9.852 1 94.81 291 GLU B C 1
ATOM 6943 O O . GLU B 1 291 ? 1.55 54.844 8.867 1 94.81 291 GLU B O 1
ATOM 6948 N N . GLY B 1 292 ? 3.58 54.5 9.797 1 95.5 292 GLY B N 1
ATOM 6949 C CA . GLY B 1 292 ? 4.234 54.344 8.508 1 95.5 292 GLY B CA 1
ATOM 6950 C C . GLY B 1 292 ? 3.725 53.125 7.719 1 95.5 292 GLY B C 1
ATOM 6951 O O . GLY B 1 292 ? 3.859 53.094 6.496 1 95.5 292 GLY B O 1
ATOM 6952 N N . PHE B 1 293 ? 3.104 52.219 8.383 1 97.38 293 PHE B N 1
ATOM 6953 C CA . PHE B 1 293 ? 2.637 51 7.73 1 97.38 293 PHE B CA 1
ATOM 6954 C C . PHE B 1 293 ? 1.358 51.25 6.941 1 97.38 293 PHE B C 1
ATOM 6956 O O . PHE B 1 293 ? 0.938 50.438 6.133 1 97.38 293 PHE B O 1
ATOM 6963 N N . TRP B 1 294 ? 0.746 52.438 7.121 1 96.69 294 TRP B N 1
ATOM 6964 C CA . TRP B 1 294 ? -0.475 52.75 6.387 1 96.69 294 TRP B CA 1
ATOM 6965 C C . TRP B 1 294 ? -0.194 52.906 4.895 1 96.69 294 TRP B C 1
ATOM 6967 O O . TRP B 1 294 ? -1.116 52.844 4.078 1 96.69 294 TRP B O 1
ATOM 6977 N N . LYS B 1 295 ? 1.045 52.938 4.512 1 96.69 295 LYS B N 1
ATOM 6978 C CA . LYS B 1 295 ? 1.438 53.031 3.109 1 96.69 295 LYS B CA 1
ATOM 6979 C C . LYS B 1 295 ? 1.39 51.656 2.439 1 96.69 295 LYS B C 1
ATOM 6981 O O . LYS B 1 295 ? 1.462 51.562 1.212 1 96.69 295 LYS B O 1
ATOM 6986 N N . PHE B 1 296 ? 1.305 50.656 3.195 1 97.88 296 PHE B N 1
ATOM 6987 C CA . PHE B 1 296 ? 1.336 49.281 2.689 1 97.88 296 PHE B CA 1
ATOM 6988 C C . PHE B 1 296 ? -0.075 48.781 2.424 1 97.88 296 PHE B C 1
ATOM 6990 O O . PHE B 1 296 ? -0.583 47.906 3.162 1 97.88 296 PHE B O 1
ATOM 6997 N N . SER B 1 297 ? -0.642 49.062 1.368 1 94.38 297 SER B N 1
ATOM 6998 C CA . SER B 1 297 ? -2.057 48.875 1.074 1 94.38 297 SER B CA 1
ATOM 6999 C C . SER B 1 297 ? -2.354 47.406 0.737 1 94.38 297 SER B C 1
ATOM 7001 O O . SER B 1 297 ? -3.512 47 0.727 1 94.38 297 SER B O 1
ATOM 7003 N N . LYS B 1 298 ? -1.357 46.625 0.594 1 96.62 298 LYS B N 1
ATOM 7004 C CA . LYS B 1 298 ? -1.575 45.25 0.122 1 96.62 298 LYS B CA 1
ATOM 7005 C C . LYS B 1 298 ? -1.65 44.281 1.29 1 96.62 298 LYS B C 1
ATOM 7007 O O . LYS B 1 298 ? -1.783 43.062 1.086 1 96.62 298 LYS B O 1
ATOM 7012 N N . ILE B 1 299 ? -1.611 44.75 2.504 1 97.5 299 ILE B N 1
ATOM 7013 C CA . ILE B 1 299 ? -1.636 43.875 3.688 1 97.5 299 ILE B CA 1
ATOM 7014 C C . ILE B 1 299 ? -2.941 43.094 3.727 1 97.5 299 ILE B C 1
ATOM 7016 O O . ILE B 1 299 ? -4.027 43.656 3.627 1 97.5 299 ILE B O 1
ATOM 7020 N N . GLU B 1 300 ? -2.803 41.781 3.83 1 97.19 300 GLU B N 1
ATOM 7021 C CA . GLU B 1 300 ? -3.945 40.875 3.895 1 97.19 300 GLU B CA 1
ATOM 7022 C C . GLU B 1 300 ? -4.125 40.312 5.301 1 97.19 300 GLU B C 1
ATOM 7024 O O . GLU B 1 300 ? -5.211 39.844 5.656 1 97.19 300 GLU B O 1
ATOM 7029 N N . ASN B 1 301 ? -3.078 40.312 6.051 1 97 301 ASN B N 1
ATOM 7030 C CA . ASN B 1 301 ? -3.082 39.781 7.418 1 97 301 ASN B CA 1
ATOM 7031 C C . ASN B 1 301 ? -2.457 40.781 8.391 1 97 301 ASN B C 1
ATOM 7033 O O . ASN B 1 301 ? -1.297 41.156 8.242 1 97 301 ASN B O 1
ATOM 7037 N N . LEU B 1 302 ? -3.189 41.125 9.391 1 97.88 302 LEU B N 1
ATOM 7038 C CA . LEU B 1 302 ? -2.705 42.031 10.422 1 97.88 302 LEU B CA 1
ATOM 7039 C C . LEU B 1 302 ? -2.871 41.438 11.812 1 97.88 302 LEU B C 1
ATOM 7041 O O . LEU B 1 302 ? -3.965 41 12.172 1 97.88 302 LEU B O 1
ATOM 7045 N N . SER B 1 303 ? -1.812 41.375 12.5 1 96.88 303 SER B N 1
ATOM 7046 C CA . SER B 1 303 ? -1.841 40.875 13.883 1 96.88 303 SER B CA 1
ATOM 7047 C C . SER B 1 303 ? -1.233 41.906 14.836 1 96.88 303 SER B C 1
ATOM 7049 O O . SER B 1 303 ? -0.065 42.281 14.695 1 96.88 303 SER B O 1
ATOM 7051 N N . LEU B 1 304 ? -2.01 42.344 15.734 1 96.88 304 LEU B N 1
ATOM 7052 C CA . LEU B 1 304 ? -1.571 43.25 16.797 1 96.88 304 LEU B CA 1
ATOM 7053 C C . LEU B 1 304 ? -1.61 42.562 18.156 1 96.88 304 LEU B C 1
ATOM 7055 O O . LEU B 1 304 ? -2.688 42.219 18.656 1 96.88 304 LEU B O 1
ATOM 7059 N N . ALA B 1 305 ? -0.469 42.406 18.703 1 94 305 ALA B N 1
ATOM 7060 C CA . ALA B 1 305 ? -0.401 41.625 19.938 1 94 305 ALA B CA 1
ATOM 7061 C C . ALA B 1 305 ? 0.36 42.375 21.031 1 94 305 ALA B C 1
ATOM 7063 O O . ALA B 1 305 ? 1.464 42.875 20.797 1 94 305 ALA B O 1
ATOM 7064 N N . SER B 1 306 ? -0.225 42.469 22.188 1 92.06 306 SER B N 1
ATOM 7065 C CA . SER B 1 306 ? 0.366 42.969 23.406 1 92.06 306 SER B CA 1
ATOM 7066 C C . SER B 1 306 ? 0.65 44.469 23.312 1 92.06 306 SER B C 1
ATOM 7068 O O . SER B 1 306 ? 1.523 45 24.016 1 92.06 306 SER B O 1
ATOM 7070 N N . LEU B 1 307 ? 0.039 45.094 22.328 1 92.44 307 LEU B N 1
ATOM 7071 C CA . LEU B 1 307 ? 0.091 46.562 22.234 1 92.44 307 LEU B CA 1
ATOM 7072 C C . LEU B 1 307 ? -0.962 47.188 23.125 1 92.44 307 LEU B C 1
ATOM 7074 O O . LEU B 1 307 ? -1.921 46.531 23.531 1 92.44 307 LEU B O 1
ATOM 7078 N N . VAL B 1 308 ? -0.692 48.406 23.469 1 88.5 308 VAL B N 1
ATOM 7079 C CA . VAL B 1 308 ? -1.758 49.188 24.078 1 88.5 308 VAL B CA 1
ATOM 7080 C C . VAL B 1 308 ? -2.771 49.594 23.016 1 88.5 308 VAL B C 1
ATOM 7082 O O . VAL B 1 308 ? -2.395 50.031 21.938 1 88.5 308 VAL B O 1
ATOM 7085 N N . TYR B 1 309 ? -4.043 49.469 23.375 1 90.44 309 TYR B N 1
ATOM 7086 C CA . TYR B 1 309 ? -5.102 49.781 22.422 1 90.44 309 TYR B CA 1
ATOM 7087 C C . TYR B 1 309 ? -5.027 51.219 21.984 1 90.44 309 TYR B C 1
ATOM 7089 O O . TYR B 1 309 ? -4.941 52.125 22.828 1 90.44 309 TYR B O 1
ATOM 7097 N N . ASN B 1 310 ? -4.949 51.406 20.719 1 90.62 310 ASN B N 1
ATOM 7098 C CA . ASN B 1 310 ? -5.008 52.719 20.078 1 90.62 310 ASN B CA 1
ATOM 7099 C C . ASN B 1 310 ? -6.07 52.781 18.984 1 90.62 310 ASN B C 1
ATOM 7101 O O . ASN B 1 310 ? -5.855 52.25 17.891 1 90.62 310 ASN B O 1
ATOM 7105 N N . GLU B 1 311 ? -7.152 53.438 19.297 1 90.5 311 GLU B N 1
ATOM 7106 C CA . GLU B 1 311 ? -8.305 53.469 18.406 1 90.5 311 GLU B CA 1
ATOM 7107 C C . GLU B 1 311 ? -7.957 54.094 17.062 1 90.5 311 GLU B C 1
ATOM 7109 O O . GLU B 1 311 ? -8.359 53.594 16 1 90.5 311 GLU B O 1
ATOM 7114 N N . PHE B 1 312 ? -7.23 55.156 17.141 1 92.06 312 PHE B N 1
ATOM 7115 C CA . PHE B 1 312 ? -6.875 55.906 15.945 1 92.06 312 PHE B CA 1
ATOM 7116 C C . PHE B 1 312 ? -6.059 55.031 14.992 1 92.06 312 PHE B C 1
ATOM 7118 O O . PHE B 1 312 ? -6.34 54.969 13.797 1 92.06 312 PHE B O 1
ATOM 7125 N N . PHE B 1 313 ? -5.117 54.406 15.508 1 94.44 313 PHE B N 1
ATOM 7126 C CA . PHE B 1 313 ? -4.27 53.531 14.688 1 94.44 313 PHE B CA 1
ATOM 7127 C C . PHE B 1 313 ? -5.082 52.406 14.086 1 94.44 313 PHE B C 1
ATOM 7129 O O . PHE B 1 313 ? -4.965 52.094 12.891 1 94.44 313 PHE B O 1
ATOM 7136 N N . LEU B 1 314 ? -5.871 51.75 14.906 1 95.56 314 LEU B N 1
ATOM 7137 C CA . LEU B 1 314 ? -6.652 50.594 14.438 1 95.56 314 LEU B CA 1
ATOM 7138 C C . LEU B 1 314 ? -7.641 51.031 13.359 1 95.56 314 LEU B C 1
ATOM 7140 O O . LEU B 1 314 ? -7.707 50.406 12.297 1 95.56 314 LEU B O 1
ATOM 7144 N N . MET B 1 315 ? -8.375 52.094 13.602 1 95.25 315 MET B N 1
ATOM 7145 C CA . MET B 1 315 ? -9.406 52.531 12.664 1 95.25 315 MET B CA 1
ATOM 7146 C C . MET B 1 315 ? -8.789 52.906 11.328 1 95.25 315 MET B C 1
ATOM 7148 O O . MET B 1 315 ? -9.328 52.594 10.273 1 95.25 315 MET B O 1
ATOM 7152 N N . ASN B 1 316 ? -7.645 53.562 11.359 1 95.75 316 ASN B N 1
ATOM 7153 C CA . ASN B 1 316 ? -6.965 53.938 10.125 1 95.75 316 ASN B CA 1
ATOM 7154 C C . ASN B 1 316 ? -6.43 52.719 9.383 1 95.75 316 ASN B C 1
ATOM 7156 O O . ASN B 1 316 ? -6.453 52.656 8.156 1 95.75 316 ASN B O 1
ATOM 7160 N N . SER B 1 317 ? -5.93 51.812 10.156 1 97.25 317 SER B N 1
ATOM 7161 C CA . SER B 1 317 ? -5.469 50.594 9.539 1 97.25 317 SER B CA 1
ATOM 7162 C C . SER B 1 317 ? -6.598 49.875 8.797 1 97.25 317 SER B C 1
ATOM 7164 O O . SER B 1 317 ? -6.418 49.438 7.66 1 97.25 317 SER B O 1
ATOM 7166 N N . LEU B 1 318 ? -7.742 49.812 9.414 1 96.81 318 LEU B N 1
ATOM 7167 C CA . LEU B 1 318 ? -8.898 49.125 8.828 1 96.81 318 LEU B CA 1
ATOM 7168 C C . LEU B 1 318 ? -9.398 49.875 7.602 1 96.81 318 LEU B C 1
ATOM 7170 O O . LEU B 1 318 ? -9.93 49.281 6.672 1 96.81 318 LEU B O 1
ATOM 7174 N N . ALA B 1 319 ? -9.211 51.156 7.617 1 95.62 319 ALA B N 1
ATOM 7175 C CA . ALA B 1 319 ? -9.648 51.969 6.5 1 95.62 319 ALA B CA 1
ATOM 7176 C C . ALA B 1 319 ? -8.711 51.844 5.305 1 95.62 319 ALA B C 1
ATOM 7178 O O . ALA B 1 319 ? -9.141 51.938 4.152 1 95.62 319 ALA B O 1
ATOM 7179 N N . VAL B 1 320 ? -7.477 51.594 5.594 1 96.56 320 VAL B N 1
ATOM 7180 C CA . VAL B 1 320 ? -6.465 51.656 4.547 1 96.56 320 VAL B CA 1
ATOM 7181 C C . VAL B 1 320 ? -6.211 50.25 4 1 96.56 320 VAL B C 1
ATOM 7183 O O . VAL B 1 320 ? -5.934 50.062 2.811 1 96.56 320 VAL B O 1
ATOM 7186 N N . PHE B 1 321 ? -6.254 49.281 4.785 1 97.88 321 PHE B N 1
ATOM 7187 C CA . PHE B 1 321 ? -5.953 47.906 4.355 1 97.88 321 PHE B CA 1
ATOM 7188 C C . PHE B 1 321 ? -7.18 47.25 3.732 1 97.88 321 PHE B C 1
ATOM 7190 O O . PHE B 1 321 ? -7.754 46.312 4.305 1 97.88 321 PHE B O 1
ATOM 7197 N N . HIS B 1 322 ? -7.387 47.5 2.537 1 96.75 322 HIS B N 1
ATOM 7198 C CA . HIS B 1 322 ? -8.602 47.125 1.829 1 96.75 322 HIS B CA 1
ATOM 7199 C C . HIS B 1 322 ? -8.633 45.594 1.593 1 96.75 322 HIS B C 1
ATOM 7201 O O . HIS B 1 322 ? -9.703 45.031 1.462 1 96.75 322 HIS B O 1
ATOM 7207 N N . ASN B 1 323 ? -7.516 45.031 1.625 1 96.12 323 ASN B N 1
ATOM 7208 C CA . ASN B 1 323 ? -7.445 43.594 1.265 1 96.12 323 ASN B CA 1
ATOM 7209 C C . ASN B 1 323 ? -7.328 42.719 2.5 1 96.12 323 ASN B C 1
ATOM 7211 O O . ASN B 1 323 ? -7.039 41.531 2.387 1 96.12 323 ASN B O 1
ATOM 7215 N N . LEU B 1 324 ? -7.539 43.281 3.615 1 97.12 324 LEU B N 1
ATOM 7216 C CA . LEU B 1 324 ? -7.395 42.531 4.867 1 97.12 324 LEU B CA 1
ATOM 7217 C C . LEU B 1 324 ? -8.344 41.344 4.914 1 97.12 324 LEU B C 1
ATOM 7219 O O . LEU B 1 324 ? -9.555 41.5 4.738 1 97.12 324 LEU B O 1
ATOM 7223 N N . LYS B 1 325 ? -7.793 40.156 5.117 1 96.56 325 LYS B N 1
ATOM 7224 C CA . LYS B 1 325 ? -8.57 38.906 5.184 1 96.56 325 LYS B CA 1
ATOM 7225 C C . LYS B 1 325 ? -8.508 38.312 6.578 1 96.56 325 LYS B C 1
ATOM 7227 O O . LYS B 1 325 ? -9.398 37.531 6.969 1 96.56 325 LYS B O 1
ATOM 7232 N N . ARG B 1 326 ? -7.434 38.594 7.281 1 97.38 326 ARG B N 1
ATOM 7233 C CA . ARG B 1 326 ? -7.211 38.062 8.617 1 97.38 326 ARG B CA 1
ATOM 7234 C C . ARG B 1 326 ? -6.812 39.156 9.594 1 97.38 326 ARG B C 1
ATOM 7236 O O . ARG B 1 326 ? -5.961 40 9.281 1 97.38 326 ARG B O 1
ATOM 7243 N N . LEU B 1 327 ? -7.434 39.156 10.719 1 97.56 327 LEU B N 1
ATOM 7244 C CA . LEU B 1 327 ? -7.203 40.188 11.711 1 97.56 327 LEU B CA 1
ATOM 7245 C C . LEU B 1 327 ? -7.109 39.594 13.109 1 97.56 327 LEU B C 1
ATOM 7247 O O . LEU B 1 327 ? -7.973 38.812 13.516 1 97.56 327 LEU B O 1
ATOM 7251 N N . LYS B 1 328 ? -6.047 39.875 13.781 1 97.25 328 LYS B N 1
ATOM 7252 C CA . LYS B 1 328 ? -5.895 39.5 15.18 1 97.25 328 LYS B CA 1
ATOM 7253 C C . LYS B 1 328 ? -5.703 40.75 16.062 1 97.25 328 LYS B C 1
ATOM 7255 O O . LYS B 1 328 ? -4.828 41.562 15.805 1 97.25 328 LYS B O 1
ATOM 7260 N N . LEU B 1 329 ? -6.535 40.844 17.031 1 96.81 329 LEU B N 1
ATOM 7261 C CA . LEU B 1 329 ? -6.449 41.906 18.031 1 96.81 329 LEU B CA 1
ATOM 7262 C C . LEU B 1 329 ? -6.281 41.344 19.438 1 96.81 329 LEU B C 1
ATOM 7264 O O . LEU B 1 329 ? -7.223 40.781 20 1 96.81 329 LEU B O 1
ATOM 7268 N N . ASP B 1 330 ? -5.121 41.469 20 1 94.25 330 ASP B N 1
ATOM 7269 C CA . ASP B 1 330 ? -4.781 41 21.344 1 94.25 330 ASP B CA 1
ATOM 7270 C C . ASP B 1 330 ? -3.992 42.062 22.109 1 94.25 330 ASP B C 1
ATOM 7272 O O . ASP B 1 330 ? -2.773 41.938 22.266 1 94.25 330 ASP B O 1
ATOM 7276 N N . TYR B 1 331 ? -4.691 43 22.594 1 92.31 331 TYR B N 1
ATOM 7277 C CA . TYR B 1 331 ? -4.066 44.156 23.234 1 92.31 331 TYR B CA 1
ATOM 7278 C C . TYR B 1 331 ? -3.711 43.875 24.688 1 92.31 331 TYR B C 1
ATOM 7280 O O . TYR B 1 331 ? -4.309 42.969 25.312 1 92.31 331 TYR B O 1
ATOM 7288 N N . MET B 1 332 ? -2.777 44.531 25.062 1 87.94 332 MET B N 1
ATOM 7289 C CA . MET B 1 332 ? -2.424 44.5 26.484 1 87.94 332 MET B CA 1
ATOM 7290 C C . MET B 1 332 ? -3.422 45.281 27.328 1 87.94 332 MET B C 1
ATOM 7292 O O . MET B 1 332 ? -3.852 46.375 26.922 1 87.94 332 MET B O 1
ATOM 7296 N N . GLY B 1 333 ? -3.766 44.719 28.375 1 79.25 333 GLY B N 1
ATOM 7297 C CA . GLY B 1 333 ? -4.648 45.438 29.281 1 79.25 333 GLY B CA 1
ATOM 7298 C C . GLY B 1 333 ? -6.117 45.281 28.938 1 79.25 333 GLY B C 1
ATOM 7299 O O . GLY B 1 333 ? -6.523 44.25 28.375 1 79.25 333 GLY B O 1
ATOM 7300 N N . LYS B 1 334 ? -6.824 46.312 29.359 1 78.56 334 LYS B N 1
ATOM 7301 C CA . LYS B 1 334 ? -8.273 46.25 29.203 1 78.56 334 LYS B CA 1
ATOM 7302 C C . LYS B 1 334 ? -8.703 46.656 27.812 1 78.56 334 LYS B C 1
ATOM 7304 O O . LYS B 1 334 ? -8.414 47.781 27.359 1 78.56 334 LYS B O 1
ATOM 7309 N N . PHE B 1 335 ? -9.195 45.812 27.109 1 87 335 PHE B N 1
ATOM 7310 C CA . PHE B 1 335 ? -9.836 46 25.812 1 87 335 PHE B CA 1
ATOM 7311 C C . PHE B 1 335 ? -11.25 45.438 25.812 1 87 335 PHE B C 1
ATOM 7313 O O . PHE B 1 335 ? -11.438 44.219 25.734 1 87 335 PHE B O 1
ATOM 7320 N N . GLU B 1 336 ? -12.164 46.281 25.984 1 86.75 336 GLU B N 1
ATOM 7321 C CA . GLU B 1 336 ? -13.555 45.875 26.109 1 86.75 336 GLU B CA 1
ATOM 7322 C C . GLU B 1 336 ? -14.188 45.625 24.734 1 86.75 336 GLU B C 1
ATOM 7324 O O . GLU B 1 336 ? -13.914 46.344 23.781 1 86.75 336 GLU B O 1
ATOM 7329 N N . PHE B 1 337 ? -14.977 44.656 24.75 1 87.88 337 PHE B N 1
ATOM 7330 C CA . PHE B 1 337 ? -15.711 44.406 23.531 1 87.88 337 PHE B CA 1
ATOM 7331 C C . PHE B 1 337 ? -16.625 45.562 23.188 1 87.88 337 PHE B C 1
ATOM 7333 O O . PHE B 1 337 ? -17.422 46.031 24.031 1 87.88 337 PHE B O 1
ATOM 7340 N N . ASP B 1 338 ? -16.469 46.031 22 1 87.31 338 ASP B N 1
ATOM 7341 C CA . ASP B 1 338 ? -17.234 47.188 21.531 1 87.31 338 ASP B CA 1
ATOM 7342 C C . ASP B 1 338 ? -17.906 46.875 20.203 1 87.31 338 ASP B C 1
ATOM 7344 O O . ASP B 1 338 ? -17.234 46.75 19.172 1 87.31 338 ASP B O 1
ATOM 7348 N N . VAL B 1 339 ? -19.188 46.906 20.219 1 91.38 339 VAL B N 1
ATOM 7349 C CA . VAL B 1 339 ? -19.984 46.625 19.016 1 91.38 339 VAL B CA 1
ATOM 7350 C C . VAL B 1 339 ? -19.703 47.719 17.969 1 91.38 339 VAL B C 1
ATOM 7352 O O . VAL B 1 339 ? -19.719 47.406 16.766 1 91.38 339 VAL B O 1
ATOM 7355 N N . SER B 1 340 ? -19.391 48.875 18.438 1 91.38 340 SER B N 1
ATOM 7356 C CA . SER B 1 340 ? -19.141 49.969 17.516 1 91.38 340 SER B CA 1
ATOM 7357 C C . SER B 1 340 ? -17.922 49.688 16.641 1 91.38 340 SER B C 1
ATOM 7359 O O . SER B 1 340 ? -17.891 50.094 15.469 1 91.38 340 SER B O 1
ATOM 7361 N N . LEU B 1 341 ? -16.984 49.062 17.188 1 93.06 341 LEU B N 1
ATOM 7362 C CA . LEU B 1 341 ? -15.797 48.688 16.422 1 93.06 341 LEU B CA 1
ATOM 7363 C C . LEU B 1 341 ? -16.156 47.719 15.305 1 93.06 341 LEU B C 1
ATOM 7365 O O . LEU B 1 341 ? -15.688 47.875 14.172 1 93.06 341 LEU B O 1
ATOM 7369 N N . ILE B 1 342 ? -16.969 46.75 15.609 1 94.5 342 ILE B N 1
ATOM 7370 C CA . ILE B 1 342 ? -17.359 45.75 14.633 1 94.5 342 ILE B CA 1
ATOM 7371 C C . ILE B 1 342 ? -18.234 46.375 13.555 1 94.5 342 ILE B C 1
ATOM 7373 O O . ILE B 1 342 ? -18.125 46.031 12.375 1 94.5 342 ILE B O 1
ATOM 7377 N N . ARG B 1 343 ? -19.047 47.312 13.961 1 92.94 343 ARG B N 1
ATOM 7378 C CA . ARG B 1 343 ? -19.875 48.031 13 1 92.94 343 ARG B CA 1
ATOM 7379 C C . ARG B 1 343 ? -19.016 48.875 12.07 1 92.94 343 ARG B C 1
ATOM 7381 O O . ARG B 1 343 ? -19.281 48.938 10.867 1 92.94 343 ARG B O 1
ATOM 7388 N N . PHE B 1 344 ? -18.078 49.5 12.641 1 95 344 PHE B N 1
ATOM 7389 C CA . PHE B 1 344 ? -17.141 50.281 11.82 1 95 344 PHE B CA 1
ATOM 7390 C C . PHE B 1 344 ? -16.438 49.375 10.805 1 95 344 PHE B C 1
ATOM 7392 O O . PHE B 1 344 ? -16.359 49.719 9.625 1 95 344 PHE B O 1
ATOM 7399 N N . LEU B 1 345 ? -15.984 48.281 11.328 1 96.44 345 LEU B N 1
ATOM 7400 C CA . LEU B 1 345 ? -15.312 47.312 10.477 1 96.44 345 LEU B CA 1
ATOM 7401 C C . LEU B 1 345 ? -16.219 46.875 9.336 1 96.44 345 LEU B C 1
ATOM 7403 O O . LEU B 1 345 ? -15.781 46.75 8.195 1 96.44 345 LEU B O 1
ATOM 7407 N N . SER B 1 346 ? -17.453 46.688 9.602 1 95.69 346 SER B N 1
ATOM 7408 C CA . SER B 1 346 ? -18.422 46.219 8.625 1 95.69 346 SER B CA 1
ATOM 7409 C C . SER B 1 346 ? -18.609 47.219 7.492 1 95.69 346 SER B C 1
ATOM 7411 O O . SER B 1 346 ? -19.016 46.844 6.387 1 95.69 346 SER B O 1
ATOM 7413 N N . LYS B 1 347 ? -18.359 48.438 7.762 1 95.81 347 LYS B N 1
ATOM 7414 C CA . LYS B 1 347 ? -18.562 49.5 6.781 1 95.81 347 LYS B CA 1
ATOM 7415 C C . LYS B 1 347 ? -17.312 49.688 5.926 1 95.81 347 LYS B C 1
ATOM 7417 O O . LYS B 1 347 ? -17.359 50.375 4.895 1 95.81 347 LYS B O 1
ATOM 7422 N N . GLN B 1 348 ? -16.234 49.156 6.375 1 95.5 348 GLN B N 1
ATOM 7423 C CA . GLN B 1 348 ? -14.992 49.25 5.621 1 95.5 348 GLN B CA 1
ATOM 7424 C C . GLN B 1 348 ? -14.945 48.25 4.484 1 95.5 348 GLN B C 1
ATOM 7426 O O . GLN B 1 348 ? -15.672 47.25 4.5 1 95.5 348 GLN B O 1
ATOM 7431 N N . ILE B 1 349 ? -14.109 48.469 3.539 1 95.56 349 ILE B N 1
ATOM 7432 C CA . ILE B 1 349 ? -13.938 47.562 2.41 1 95.56 349 ILE B CA 1
ATOM 7433 C C . ILE B 1 349 ? -13.445 46.188 2.91 1 95.56 349 ILE B C 1
ATOM 7435 O O . ILE B 1 349 ? -13.93 45.156 2.469 1 95.56 349 ILE B O 1
ATOM 7439 N N . CYS B 1 350 ? -12.516 46.156 3.824 1 95.19 350 CYS B N 1
ATOM 7440 C CA . CYS B 1 350 ? -11.93 44.906 4.316 1 95.19 350 CYS B CA 1
ATOM 7441 C C . CYS B 1 350 ? -12.961 44.094 5.09 1 95.19 350 CYS B C 1
ATOM 7443 O O . CYS B 1 350 ? -12.836 42.875 5.191 1 95.19 350 CYS B O 1
ATOM 7445 N N . GLY B 1 351 ? -13.906 44.781 5.652 1 95.12 351 GLY B N 1
ATOM 7446 C CA . GLY B 1 351 ? -14.945 44.062 6.375 1 95.12 351 GLY B CA 1
ATOM 7447 C C . GLY B 1 351 ? -15.695 43.062 5.516 1 95.12 351 GLY B C 1
ATOM 7448 O O . GLY B 1 351 ? -16.172 42.031 6.016 1 95.12 351 GLY B O 1
ATOM 7449 N N . LYS B 1 352 ? -15.75 43.281 4.285 1 94.31 352 LYS B N 1
ATOM 7450 C CA . LYS B 1 352 ? -16.438 42.406 3.346 1 94.31 352 LYS B CA 1
ATOM 7451 C C . LYS B 1 352 ? -15.523 41.25 2.891 1 94.31 352 LYS B C 1
ATOM 7453 O O . LYS B 1 352 ? -15.984 40.281 2.307 1 94.31 352 LYS B O 1
ATOM 7458 N N . LYS B 1 353 ? -14.312 41.375 3.25 1 96.06 353 LYS B N 1
ATOM 7459 C CA . LYS B 1 353 ? -13.359 40.375 2.773 1 96.06 353 LYS B CA 1
ATOM 7460 C C . LYS B 1 353 ? -12.812 39.531 3.928 1 96.06 353 LYS B C 1
ATOM 7462 O O . LYS B 1 353 ? -12.234 38.469 3.709 1 96.06 353 LYS B O 1
ATOM 7467 N N . LEU B 1 354 ? -13.031 40 5.125 1 96.81 354 LEU B N 1
ATOM 7468 C CA . LEU B 1 354 ? -12.453 39.375 6.305 1 96.81 354 LEU B CA 1
ATOM 7469 C C . LEU B 1 354 ? -12.945 37.938 6.453 1 96.81 354 LEU B C 1
ATOM 7471 O O . LEU B 1 354 ? -14.156 37.688 6.434 1 96.81 354 LEU B O 1
ATOM 7475 N N . GLN B 1 355 ? -12 37 6.625 1 96.12 355 GLN B N 1
ATOM 7476 C CA . GLN B 1 355 ? -12.336 35.594 6.703 1 96.12 355 GLN B CA 1
ATOM 7477 C C . GLN B 1 355 ? -12.047 35.031 8.094 1 96.12 355 GLN B C 1
ATOM 7479 O O . GLN B 1 355 ? -12.711 34.094 8.547 1 96.12 355 GLN B O 1
ATOM 7484 N N . ARG B 1 356 ? -11.008 35.562 8.688 1 96.62 356 ARG B N 1
ATOM 7485 C CA . ARG B 1 356 ? -10.602 35.094 10.008 1 96.62 356 ARG B CA 1
ATOM 7486 C C . ARG B 1 356 ? -10.383 36.25 10.969 1 96.62 356 ARG B C 1
ATOM 7488 O O . ARG B 1 356 ? -9.773 37.25 10.609 1 96.62 356 ARG B O 1
ATOM 7495 N N . PHE B 1 357 ? -10.898 36.094 12.109 1 96.88 357 PHE B N 1
ATOM 7496 C CA . PHE B 1 357 ? -10.812 37.156 13.125 1 96.88 357 PHE B CA 1
ATOM 7497 C C . PHE B 1 357 ? -10.539 36.562 14.5 1 96.88 357 PHE B C 1
ATOM 7499 O O . PHE B 1 357 ? -11.258 35.656 14.953 1 96.88 357 PHE B O 1
ATOM 7506 N N . ASP B 1 358 ? -9.461 36.969 15.141 1 96.44 358 ASP B N 1
ATOM 7507 C CA . ASP B 1 358 ? -9.07 36.594 16.484 1 96.44 358 ASP B CA 1
ATOM 7508 C C . ASP B 1 358 ? -9.023 37.781 17.422 1 96.44 358 ASP B C 1
ATOM 7510 O O . ASP B 1 358 ? -8.188 38.688 17.25 1 96.44 358 ASP B O 1
ATOM 7514 N N . MET B 1 359 ? -9.836 37.75 18.391 1 95.56 359 MET B N 1
ATOM 7515 C CA . MET B 1 359 ? -9.945 38.906 19.266 1 95.56 359 MET B CA 1
ATOM 7516 C C . MET B 1 359 ? -9.883 38.5 20.734 1 95.56 359 MET B C 1
ATOM 7518 O O . MET B 1 359 ? -10.516 37.531 21.141 1 95.56 359 MET B O 1
ATOM 7522 N N . HIS B 1 360 ? -9.094 39.156 21.469 1 93.69 360 HIS B N 1
ATOM 7523 C CA . HIS B 1 360 ? -9.062 39.062 22.938 1 93.69 360 HIS B CA 1
ATOM 7524 C C . HIS B 1 360 ? -9.625 40.344 23.562 1 93.69 360 HIS B C 1
ATOM 7526 O O . HIS B 1 360 ? -9.062 41.438 23.391 1 93.69 360 HIS B O 1
ATOM 7532 N N . CYS B 1 361 ? -10.75 40.188 24.203 1 91.69 361 CYS B N 1
ATOM 7533 C CA . CYS B 1 361 ? -11.438 41.344 24.766 1 91.69 361 CYS B CA 1
ATOM 7534 C C . CYS B 1 361 ? -12.133 41 26.078 1 91.69 361 CYS B C 1
ATOM 7536 O O . CYS B 1 361 ? -12.242 39.844 26.422 1 91.69 361 CYS B O 1
ATOM 7538 N N . GLU B 1 362 ? -12.414 42 26.766 1 87.62 362 GLU B N 1
ATOM 7539 C CA . GLU B 1 362 ? -13.211 41.812 27.969 1 87.62 362 GLU B CA 1
ATOM 7540 C C . GLU B 1 362 ? -14.703 41.781 27.641 1 87.62 362 GLU B C 1
ATOM 7542 O O . GLU B 1 362 ? -15.234 42.656 26.984 1 87.62 362 GLU B O 1
ATOM 7547 N N . LEU B 1 363 ? -15.203 40.688 28.016 1 82.56 363 LEU B N 1
ATOM 7548 C CA . LEU B 1 363 ? -16.641 40.5 27.812 1 82.56 363 LEU B CA 1
ATOM 7549 C C . LEU B 1 363 ? -17.406 40.781 29.109 1 82.56 363 LEU B C 1
ATOM 7551 O O . LEU B 1 363 ? -16.891 40.531 30.203 1 82.56 363 LEU B O 1
ATOM 7555 N N . ASN B 1 364 ? -18.422 41.531 29 1 64.56 364 ASN B N 1
ATOM 7556 C CA . ASN B 1 364 ? -19.266 41.719 30.172 1 64.56 364 ASN B CA 1
ATOM 7557 C C . ASN B 1 364 ? -20 40.406 30.531 1 64.56 364 ASN B C 1
ATOM 7559 O O . ASN B 1 364 ? -21 40.062 29.891 1 64.56 364 ASN B O 1
ATOM 7563 N N . HIS B 1 365 ? -19.391 39.594 31.406 1 59.12 365 HIS B N 1
ATOM 7564 C CA . HIS B 1 365 ? -19.922 38.281 31.766 1 59.12 365 HIS B CA 1
ATOM 7565 C C . HIS B 1 365 ? -20.891 38.375 32.938 1 59.12 365 HIS B C 1
ATOM 7567 O O . HIS B 1 365 ? -21.156 37.375 33.625 1 59.12 365 HIS B O 1
ATOM 7573 N N . GLN B 1 366 ? -21.312 39.594 33.344 1 54.38 366 GLN B N 1
ATOM 7574 C CA . GLN B 1 366 ? -22.047 39.781 34.594 1 54.38 366 GLN B CA 1
ATOM 7575 C C . GLN B 1 366 ? -23.141 38.719 34.75 1 54.38 366 GLN B C 1
ATOM 7577 O O . GLN B 1 366 ? -23.656 38.531 35.844 1 54.38 366 GLN B O 1
ATOM 7582 N N . PHE B 1 367 ? -23.5 38.094 33.688 1 52.31 367 PHE B N 1
ATOM 7583 C CA . PHE B 1 367 ? -24.672 37.281 33.844 1 52.31 367 PHE B CA 1
ATOM 7584 C C . PHE B 1 367 ? -24.344 36 34.625 1 52.31 367 PHE B C 1
ATOM 7586 O O . PHE B 1 367 ? -25.172 35.5 35.375 1 52.31 367 PHE B O 1
ATOM 7593 N N . PHE B 1 368 ? -23.125 35.344 34.5 1 56.72 368 PHE B N 1
ATOM 7594 C CA . PHE B 1 368 ? -23 34.062 35.156 1 56.72 368 PHE B CA 1
ATOM 7595 C C . PHE B 1 368 ? -22.625 34.219 36.625 1 56.72 368 PHE B C 1
ATOM 7597 O O . PHE B 1 368 ? -23.125 33.5 37.5 1 56.72 368 PHE B O 1
ATOM 7604 N N . PHE B 1 369 ? -21.766 35.156 36.812 1 58.22 369 PHE B N 1
ATOM 7605 C CA . PHE B 1 369 ? -21.312 35.25 38.188 1 58.22 369 PHE B CA 1
ATOM 7606 C C . PHE B 1 369 ? -21.281 36.688 38.656 1 58.22 369 PHE B C 1
ATOM 7608 O O . PHE B 1 369 ? -20.828 37.562 37.938 1 58.22 369 PHE B O 1
ATOM 7615 N N . PRO B 1 370 ? -22.156 36.906 39.781 1 54.53 370 PRO B N 1
ATOM 7616 C CA . PRO B 1 370 ? -22.172 38.281 40.375 1 54.53 370 PRO B CA 1
ATOM 7617 C C . PRO B 1 370 ? -20.766 38.812 40.625 1 54.53 370 PRO B C 1
ATOM 7619 O O . PRO B 1 370 ? -19.812 38.031 40.75 1 54.53 370 PRO B O 1
ATOM 7622 N N . THR B 1 371 ? -20.531 40.094 40.438 1 53.38 371 THR B N 1
ATOM 7623 C CA . THR B 1 371 ? -19.297 40.781 40.781 1 53.38 371 THR B CA 1
ATOM 7624 C C . THR B 1 371 ? -18.953 40.594 42.281 1 53.38 371 THR B C 1
ATOM 7626 O O . THR B 1 371 ? -19.844 40.438 43.094 1 53.38 371 THR B O 1
ATOM 7629 N N . PRO B 1 372 ? -17.719 40.281 42.531 1 50.44 372 PRO B N 1
ATOM 7630 C CA . PRO B 1 372 ? -17.25 40.031 43.906 1 50.44 372 PRO B CA 1
ATOM 7631 C C . PRO B 1 372 ? -17.844 41.031 44.906 1 50.44 372 PRO B C 1
ATOM 7633 O O . PRO B 1 372 ? -17.906 40.75 46.125 1 50.44 372 PRO B O 1
ATOM 7636 N N . ASP B 1 373 ? -18.094 42.219 44.625 1 48.53 373 ASP B N 1
ATOM 7637 C CA . ASP B 1 373 ? -18.438 43.25 45.562 1 48.53 373 ASP B CA 1
ATOM 7638 C C . ASP B 1 373 ? -19.828 43.062 46.156 1 48.53 373 ASP B C 1
ATOM 7640 O O . ASP B 1 373 ? -20.234 43.75 47.094 1 48.53 373 ASP B O 1
ATOM 7644 N N . ASN B 1 374 ? -20.672 42.156 45.594 1 46.72 374 ASN B N 1
ATOM 7645 C CA . ASN B 1 374 ? -22 41.938 46.156 1 46.72 374 ASN B CA 1
ATOM 7646 C C . ASN B 1 374 ? -22.203 40.531 46.625 1 46.72 374 ASN B C 1
ATOM 7648 O O . ASN B 1 374 ? -22.516 39.625 45.844 1 46.72 374 ASN B O 1
ATOM 7652 N N . PRO B 1 375 ? -21.875 40.188 47.844 1 45.75 375 PRO B N 1
ATOM 7653 C CA . PRO B 1 375 ? -21.828 38.906 48.562 1 45.75 375 PRO B CA 1
ATOM 7654 C C . PRO B 1 375 ? -23.109 38.094 48.406 1 45.75 375 PRO B C 1
ATOM 7656 O O . PRO B 1 375 ? -23.125 36.906 48.625 1 45.75 375 PRO B O 1
ATOM 7659 N N . LEU B 1 376 ? -24.25 38.625 48.469 1 46.56 376 LEU B N 1
ATOM 7660 C CA . LEU B 1 376 ? -25.562 37.969 48.5 1 46.56 376 LEU B CA 1
ATOM 7661 C C . LEU B 1 376 ? -26.047 37.656 47.062 1 46.56 376 LEU B C 1
ATOM 7663 O O . LEU B 1 376 ? -27.234 37.438 46.844 1 46.56 376 LEU B O 1
ATOM 7667 N N . MET B 1 377 ? -25.219 37.406 46.188 1 52.81 377 MET B N 1
ATOM 7668 C CA . MET B 1 377 ? -25.672 37.469 44.812 1 52.81 377 MET B CA 1
ATOM 7669 C C . MET B 1 377 ? -26.156 36.094 44.344 1 52.81 377 MET B C 1
ATOM 7671 O O . MET B 1 377 ? -25.594 35.062 44.719 1 52.81 377 MET B O 1
ATOM 7675 N N . ARG B 1 378 ? -27.344 36.031 43.844 1 58.94 378 ARG B N 1
ATOM 7676 C CA . ARG B 1 378 ? -28.109 34.906 43.281 1 58.94 378 ARG B CA 1
ATOM 7677 C C . ARG B 1 378 ? -27.578 34.562 41.906 1 58.94 378 ARG B C 1
ATOM 7679 O O . ARG B 1 378 ? -27.281 35.438 41.094 1 58.94 378 ARG B O 1
ATOM 7686 N N . LEU B 1 379 ? -27.078 33.219 41.719 1 65.25 379 LEU B N 1
ATOM 7687 C CA . LEU B 1 379 ? -26.828 32.719 40.375 1 65.25 379 LEU B CA 1
ATOM 7688 C C . LEU B 1 379 ? -28.062 32.844 39.5 1 65.25 379 LEU B C 1
ATOM 7690 O O . LEU B 1 379 ? -29.172 32.5 39.938 1 65.25 379 LEU B O 1
ATOM 7694 N N . ASN B 1 380 ? -28.016 33.75 38.562 1 65.5 380 ASN B N 1
ATOM 7695 C CA . ASN B 1 380 ? -29.156 33.938 37.656 1 65.5 380 ASN B CA 1
ATOM 7696 C C . ASN B 1 380 ? -28.906 33.281 36.312 1 65.5 380 ASN B C 1
ATOM 7698 O O . ASN B 1 380 ? -28.094 33.781 35.531 1 65.5 380 ASN B O 1
ATOM 7702 N N . PHE B 1 381 ? -29.469 32.031 36.219 1 69.38 381 PHE B N 1
ATOM 7703 C CA . PHE B 1 381 ? -29.375 31.344 34.938 1 69.38 381 PHE B CA 1
ATOM 7704 C C . PHE B 1 381 ? -30.672 31.484 34.125 1 69.38 381 PHE B C 1
ATOM 7706 O O . PHE B 1 381 ? -30.891 30.766 33.156 1 69.38 381 PHE B O 1
ATOM 7713 N N . ASP B 1 382 ? -31.5 32.5 34.656 1 62.41 382 ASP B N 1
ATOM 7714 C CA . ASP B 1 382 ? -32.844 32.531 34.094 1 62.41 382 ASP B CA 1
ATOM 7715 C C . ASP B 1 382 ? -32.844 33.25 32.719 1 62.41 382 ASP B C 1
ATOM 7717 O O . ASP B 1 382 ? -32.25 34.312 32.562 1 62.41 382 ASP B O 1
ATOM 7721 N N . ASP B 1 383 ? -33.375 32.625 31.75 1 68.44 383 ASP B N 1
ATOM 7722 C CA . ASP B 1 383 ? -33.906 33.125 30.484 1 68.44 383 ASP B CA 1
ATOM 7723 C C . ASP B 1 383 ? -32.781 33.5 29.531 1 68.44 383 ASP B C 1
ATOM 7725 O O . ASP B 1 383 ? -32.969 34.312 28.641 1 68.44 383 ASP B O 1
ATOM 7729 N N . PHE B 1 384 ? -31.531 32.812 29.734 1 74.94 384 PHE B N 1
ATOM 7730 C CA . PHE B 1 384 ? -30.547 33.25 28.75 1 74.94 384 PHE B CA 1
ATOM 7731 C C . PHE B 1 384 ? -30.609 32.375 27.5 1 74.94 384 PHE B C 1
ATOM 7733 O O . PHE B 1 384 ? -30.234 32.812 26.406 1 74.94 384 PHE B O 1
ATOM 7740 N N . CYS B 1 385 ? -31.047 31.125 27.766 1 85.75 385 CYS B N 1
ATOM 7741 C CA . CYS B 1 385 ? -31.125 30.172 26.641 1 85.75 385 CYS B CA 1
ATOM 7742 C C . CYS B 1 385 ? -32.312 29.25 26.812 1 85.75 385 CYS B C 1
ATOM 7744 O O . CYS B 1 385 ? -32.469 28.594 27.844 1 85.75 385 CYS B O 1
ATOM 7746 N N . PRO B 1 386 ? -33.125 29.172 25.875 1 81.81 386 PRO B N 1
ATOM 7747 C CA . PRO B 1 386 ? -34.344 28.375 25.984 1 81.81 386 PRO B CA 1
ATOM 7748 C C . PRO B 1 386 ? -34.125 26.891 25.672 1 81.81 386 PRO B C 1
ATOM 7750 O O . PRO B 1 386 ? -35.031 26.078 25.766 1 81.81 386 PRO B O 1
ATOM 7753 N N . CYS B 1 387 ? -32.938 26.484 25.344 1 88 387 CYS B N 1
ATOM 7754 C CA . CYS B 1 387 ? -32.719 25.125 24.891 1 88 387 CYS B CA 1
ATOM 7755 C C . CYS B 1 387 ? -32.688 24.156 26.062 1 88 387 CYS B C 1
ATOM 7757 O O . CYS B 1 387 ? -32.281 24.516 27.156 1 88 387 CYS B O 1
ATOM 7759 N N . THR B 1 388 ? -33.062 22.922 25.797 1 87.31 388 THR B N 1
ATOM 7760 C CA . THR B 1 388 ? -33.188 21.875 26.812 1 87.31 388 THR B CA 1
ATOM 7761 C C . THR B 1 388 ? -31.797 21.484 27.328 1 87.31 388 THR B C 1
ATOM 7763 O O . THR B 1 388 ? -31.641 21.125 28.5 1 87.31 388 THR B O 1
ATOM 7766 N N . ARG B 1 389 ? -30.906 21.547 26.578 1 88.88 389 ARG B N 1
ATOM 7767 C CA . ARG B 1 389 ? -29.562 21.141 26.969 1 88.88 389 ARG B CA 1
ATOM 7768 C C . ARG B 1 389 ? -29 22.078 28.031 1 88.88 389 ARG B C 1
ATOM 7770 O O . ARG B 1 389 ? -28.391 21.625 29.016 1 88.88 389 ARG B O 1
ATOM 7777 N N . CYS B 1 390 ? -29.125 23.359 27.812 1 91.31 390 CYS B N 1
ATOM 7778 C CA . CYS B 1 390 ? -28.672 24.312 28.797 1 91.31 390 CYS B CA 1
ATOM 7779 C C . CYS B 1 390 ? -29.422 24.156 30.109 1 91.31 390 CYS B C 1
ATOM 7781 O O . CYS B 1 390 ? -28.828 24.172 31.188 1 91.31 390 CYS B O 1
ATOM 7783 N N . SER B 1 391 ? -30.75 23.938 29.938 1 88.81 391 SER B N 1
ATOM 7784 C CA . SER B 1 391 ? -31.562 23.766 31.141 1 88.81 391 SER B CA 1
ATOM 7785 C C . SER B 1 391 ? -31.109 22.547 31.938 1 88.81 391 SER B C 1
ATOM 7787 O O . SER B 1 391 ? -30.969 22.609 33.156 1 88.81 391 SER B O 1
ATOM 7789 N N . ASN B 1 392 ? -30.891 21.562 31.219 1 91.25 392 ASN B N 1
ATOM 7790 C CA . ASN B 1 392 ? -30.453 20.328 31.859 1 91.25 392 ASN B CA 1
ATOM 7791 C C . ASN B 1 392 ? -29.094 20.5 32.531 1 91.25 392 ASN B C 1
ATOM 7793 O O . ASN B 1 392 ? -28.875 20.016 33.625 1 91.25 392 ASN B O 1
ATOM 7797 N N . THR B 1 393 ? -28.172 21.109 31.891 1 93.06 393 THR B N 1
ATOM 7798 C CA . THR B 1 393 ? -26.828 21.312 32.438 1 93.06 393 THR B CA 1
ATOM 7799 C C . THR B 1 393 ? -26.875 22.203 33.656 1 93.06 393 THR B C 1
ATOM 7801 O O . THR B 1 393 ? -26.156 21.969 34.656 1 93.06 393 THR B O 1
ATOM 7804 N N . ILE B 1 394 ? -27.703 23.188 33.625 1 88.5 394 ILE B N 1
ATOM 7805 C CA . ILE B 1 394 ? -27.828 24.109 34.781 1 88.5 394 ILE B CA 1
ATOM 7806 C C . ILE B 1 394 ? -28.391 23.359 35.969 1 88.5 394 ILE B C 1
ATOM 7808 O O . ILE B 1 394 ? -27.828 23.453 37.062 1 88.5 394 ILE B O 1
ATOM 7812 N N . HIS B 1 395 ? -29.391 22.562 35.719 1 86.75 395 HIS B N 1
ATOM 7813 C CA . HIS B 1 395 ? -30.047 21.906 36.812 1 86.75 395 HIS B CA 1
ATOM 7814 C C . HIS B 1 395 ? -29.234 20.703 37.312 1 86.75 395 HIS B C 1
ATOM 7816 O O . HIS B 1 395 ? -29 20.562 38.531 1 86.75 395 HIS B O 1
ATOM 7822 N N . GLU B 1 396 ? -28.812 19.938 36.375 1 90.44 396 GLU B N 1
ATOM 7823 C CA . GLU B 1 396 ? -28.234 18.656 36.75 1 90.44 396 GLU B CA 1
ATOM 7824 C C . GLU B 1 396 ? -26.75 18.797 37.094 1 90.44 396 GLU B C 1
ATOM 7826 O O . GLU B 1 396 ? -26.188 17.969 37.812 1 90.44 396 GLU B O 1
ATOM 7831 N N . VAL B 1 397 ? -26.094 19.781 36.594 1 92.19 397 VAL B N 1
ATOM 7832 C CA . VAL B 1 397 ? -24.641 19.875 36.781 1 92.19 397 VAL B CA 1
ATOM 7833 C C . VAL B 1 397 ? -24.312 21.062 37.688 1 92.19 397 VAL B C 1
ATOM 7835 O O . VAL B 1 397 ? -23.75 20.906 38.75 1 92.19 397 VAL B O 1
ATOM 7838 N N . ILE B 1 398 ? -24.688 22.234 37.312 1 87.94 398 ILE B N 1
ATOM 7839 C CA . ILE B 1 398 ? -24.312 23.438 38.031 1 87.94 398 ILE B CA 1
ATOM 7840 C C . ILE B 1 398 ? -24.953 23.453 39.406 1 87.94 398 ILE B C 1
ATOM 7842 O O . ILE B 1 398 ? -24.266 23.562 40.438 1 87.94 398 ILE B O 1
ATOM 7846 N N . LEU B 1 399 ? -26.25 23.172 39.469 1 83.38 399 LEU B N 1
ATOM 7847 C CA . LEU B 1 399 ? -26.969 23.297 40.75 1 83.38 399 LEU B CA 1
ATOM 7848 C C . LEU B 1 399 ? -26.828 22.031 41.594 1 83.38 399 LEU B C 1
ATOM 7850 O O . LEU B 1 399 ? -26.719 22.109 42.812 1 83.38 399 LEU B O 1
ATOM 7854 N N . LYS B 1 400 ? -26.781 20.938 40.938 1 86.38 400 LYS B N 1
ATOM 7855 C CA . LYS B 1 400 ? -26.781 19.688 41.719 1 86.38 400 LYS B CA 1
ATOM 7856 C C . LYS B 1 400 ? -25.359 19.266 42.062 1 86.38 400 LYS B C 1
ATOM 7858 O O . LYS B 1 400 ? -25.109 18.766 43.156 1 86.38 400 LYS B O 1
ATOM 7863 N N . LYS B 1 401 ? -24.469 19.484 41.188 1 88.75 401 LYS B N 1
ATOM 7864 C CA . LYS B 1 401 ? -23.141 18.938 41.406 1 88.75 401 LYS B CA 1
ATOM 7865 C C . LYS B 1 401 ? -22.172 20.016 41.875 1 88.75 401 LYS B C 1
ATOM 7867 O O . LYS B 1 401 ? -21.344 19.766 42.781 1 88.75 401 LYS B O 1
ATOM 7872 N N . ILE B 1 402 ? -22.172 21.188 41.344 1 87.44 402 ILE B N 1
ATOM 7873 C CA . ILE B 1 402 ? -21.172 22.219 41.594 1 87.44 402 ILE B CA 1
ATOM 7874 C C . ILE B 1 402 ? -21.594 23.062 42.781 1 87.44 402 ILE B C 1
ATOM 7876 O O . ILE B 1 402 ? -20.766 23.375 43.656 1 87.44 402 ILE B O 1
ATOM 7880 N N . PHE B 1 403 ? -22.891 23.375 42.781 1 81.88 403 PHE B N 1
ATOM 7881 C CA . PHE B 1 403 ? -23.438 24.156 43.875 1 81.88 403 PHE B CA 1
ATOM 7882 C C . PHE B 1 403 ? -24.578 23.406 44.562 1 81.88 403 PHE B C 1
ATOM 7884 O O . PHE B 1 403 ? -25.719 23.859 44.562 1 81.88 403 PHE B O 1
ATOM 7891 N N . PRO B 1 404 ? -24.25 22.328 45.281 1 74.62 404 PRO B N 1
ATOM 7892 C CA . PRO B 1 404 ? -25.344 21.531 45.844 1 74.62 404 PRO B CA 1
ATOM 7893 C C . PRO B 1 404 ? -26.062 22.234 46.969 1 74.62 404 PRO B C 1
ATOM 7895 O O . PRO B 1 404 ? -27.219 21.906 47.281 1 74.62 404 PRO B O 1
ATOM 7898 N N . GLU B 1 405 ? -25.344 22.859 47.906 1 61.59 405 GLU B N 1
ATOM 7899 C CA . GLU B 1 405 ? -26 23.453 49.062 1 61.59 405 GLU B CA 1
ATOM 7900 C C . GLU B 1 405 ? -27.125 24.391 48.625 1 61.59 405 GLU B C 1
ATOM 7902 O O . GLU B 1 405 ? -27.828 24.953 49.469 1 61.59 405 GLU B O 1
ATOM 7907 N N . THR B 1 406 ? -27.031 24.812 47.438 1 53 406 THR B N 1
ATOM 7908 C CA . THR B 1 406 ? -27.703 26.016 46.969 1 53 406 THR B CA 1
ATOM 7909 C C . THR B 1 406 ? -29.172 25.719 46.625 1 53 406 THR B C 1
ATOM 7911 O O . THR B 1 406 ? -29.5 25.391 45.5 1 53 406 THR B O 1
ATOM 7914 N N . ARG B 1 407 ? -29.797 24.984 47.344 1 49.62 407 ARG B N 1
ATOM 7915 C CA . ARG B 1 407 ? -31.188 25.344 47.062 1 49.62 407 ARG B CA 1
ATOM 7916 C C . ARG B 1 407 ? -31.328 26.844 46.844 1 49.62 407 ARG B C 1
ATOM 7918 O O . ARG B 1 407 ? -32.25 27.297 46.156 1 49.62 407 ARG B O 1
ATOM 7925 N N . SER B 1 408 ? -30.516 27.641 47.469 1 48.25 408 SER B N 1
ATOM 7926 C CA . SER B 1 408 ? -30.797 29.062 47.656 1 48.25 408 SER B CA 1
ATOM 7927 C C . SER B 1 408 ? -29.969 29.906 46.688 1 48.25 408 SER B C 1
ATOM 7929 O O . SER B 1 408 ? -30.219 31.109 46.531 1 48.25 408 SER B O 1
ATOM 7931 N N . LYS B 1 409 ? -29.766 29.578 45.375 1 57.09 409 LYS B N 1
ATOM 7932 C CA . LYS B 1 409 ? -29.156 30.469 44.375 1 57.09 409 LYS B CA 1
ATOM 7933 C C . LYS B 1 409 ? -28.266 31.516 45.062 1 57.09 409 LYS B C 1
ATOM 7935 O O . LYS B 1 409 ? -27.734 32.406 44.375 1 57.09 409 LYS B O 1
ATOM 7940 N N . LEU B 1 410 ? -28.016 31.5 46.438 1 5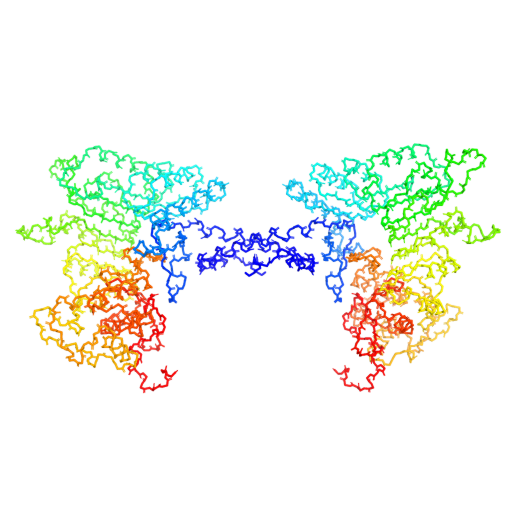9.03 410 LEU B N 1
ATOM 7941 C CA . LEU B 1 410 ? -27.281 32.531 47.156 1 59.03 410 LEU B CA 1
ATOM 7942 C C . LEU B 1 410 ? -25.875 32.031 47.5 1 59.03 410 LEU B C 1
ATOM 7944 O O . LEU B 1 410 ? -25.688 30.922 48 1 59.03 410 LEU B O 1
ATOM 7948 N N . ILE B 1 411 ? -24.859 32.688 47 1 60.78 411 ILE B N 1
ATOM 7949 C CA . ILE B 1 411 ? -23.453 32.438 47.312 1 60.78 411 ILE B CA 1
ATOM 7950 C C . ILE B 1 411 ? -23.078 33.125 48.625 1 60.78 411 ILE B C 1
ATOM 7952 O O . ILE B 1 411 ? -23.094 34.344 48.688 1 60.78 411 ILE B O 1
ATOM 7956 N N . ARG B 1 412 ? -22.812 32.531 49.75 1 62.41 412 ARG B N 1
ATOM 7957 C CA . ARG B 1 412 ? -22.578 33.094 51.062 1 62.41 412 ARG B CA 1
ATOM 7958 C C . ARG B 1 412 ? -21.094 33.375 51.281 1 62.41 412 ARG B C 1
ATOM 7960 O O . ARG B 1 412 ? -20.734 34.375 51.938 1 62.41 412 ARG B O 1
ATOM 7967 N N . ASP B 1 413 ? -20.219 32.531 50.781 1 63.41 413 ASP B N 1
ATOM 7968 C CA . ASP B 1 413 ? -18.781 32.656 50.969 1 63.41 413 ASP B CA 1
ATOM 7969 C C . ASP B 1 413 ? -18.047 32.906 49.656 1 63.41 413 ASP B C 1
ATOM 7971 O O . ASP B 1 413 ? -17.938 32 48.844 1 63.41 413 ASP B O 1
ATOM 7975 N N . PRO B 1 414 ? -17.562 34.156 49.562 1 64 414 PRO B N 1
ATOM 7976 C CA . PRO B 1 414 ? -16.906 34.531 48.281 1 64 414 PRO B CA 1
ATOM 7977 C C . PRO B 1 414 ? -15.695 33.656 47.969 1 64 414 PRO B C 1
ATOM 7979 O O . PRO B 1 414 ? -15.398 33.406 46.812 1 64 414 PRO B O 1
ATOM 7982 N N . SER B 1 415 ? -14.914 33.281 48.938 1 66.19 415 SER B N 1
ATOM 7983 C CA . SER B 1 415 ? -13.719 32.469 48.719 1 66.19 415 SER B CA 1
ATOM 7984 C C . SER B 1 415 ? -14.07 31.094 48.156 1 66.19 415 SER B C 1
ATOM 7986 O O . SER B 1 415 ? -13.375 30.562 47.312 1 66.19 415 SER B O 1
ATOM 7988 N N . LYS B 1 416 ? -15.102 30.594 48.625 1 73.75 416 LYS B N 1
ATOM 7989 C CA . LYS B 1 416 ? -15.531 29.281 48.156 1 73.75 416 LYS B CA 1
ATOM 7990 C C . LYS B 1 416 ? -16.141 29.375 46.781 1 73.75 416 LYS B C 1
ATOM 7992 O O . LYS B 1 416 ? -16.156 28.391 46.031 1 73.75 416 LYS B O 1
ATOM 7997 N N . PHE B 1 417 ? -16.594 30.562 46.5 1 75.69 417 PHE B N 1
ATOM 7998 C CA . PHE B 1 417 ? -17.25 30.75 45.188 1 75.69 417 PHE B CA 1
ATOM 7999 C C . PHE B 1 417 ? -16.25 30.641 44.062 1 75.69 417 PHE B C 1
ATOM 8001 O O . PHE B 1 417 ? -16.516 30.016 43.031 1 75.69 417 PHE B O 1
ATOM 8008 N N . GLN B 1 418 ? -15.094 31.266 44.219 1 75.06 418 GLN B N 1
ATOM 8009 C CA . GLN B 1 418 ? -14.086 31.25 43.188 1 75.06 418 GLN B CA 1
ATOM 8010 C C . GLN B 1 418 ? -13.633 29.844 42.844 1 75.06 418 GLN B C 1
ATOM 8012 O O . GLN B 1 418 ? -13.398 29.5 41.688 1 75.06 418 GLN B O 1
ATOM 8017 N N . ALA B 1 419 ? -13.586 29.047 43.844 1 80.88 419 ALA B N 1
ATOM 8018 C CA . ALA B 1 419 ? -13.156 27.656 43.656 1 80.88 419 ALA B CA 1
ATOM 8019 C C . ALA B 1 419 ? -14.227 26.859 42.906 1 80.88 419 ALA B C 1
ATOM 8021 O O . ALA B 1 419 ? -13.914 25.922 42.188 1 80.88 419 ALA B O 1
ATOM 8022 N N . ARG B 1 420 ? -15.461 27.234 43.062 1 84.19 420 ARG B N 1
ATOM 8023 C CA . ARG B 1 420 ? -16.562 26.516 42.438 1 84.19 420 ARG B CA 1
ATOM 8024 C C . ARG B 1 420 ? -16.891 27.078 41.062 1 84.19 420 ARG B C 1
ATOM 8026 O O . ARG B 1 420 ? -17.594 26.453 40.25 1 84.19 420 ARG B O 1
ATOM 8033 N N . ASN B 1 421 ? -16.359 28.297 40.812 1 84.19 421 ASN B N 1
ATOM 8034 C CA . ASN B 1 421 ? -16.609 28.938 39.531 1 84.19 421 ASN B CA 1
ATOM 8035 C C . ASN B 1 421 ? -16.016 28.141 38.375 1 84.19 421 ASN B C 1
ATOM 8037 O O . ASN B 1 421 ? -14.82 28.219 38.094 1 84.19 421 ASN B O 1
ATOM 8041 N N . PHE B 1 422 ? -16.906 27.422 37.688 1 87.38 422 PHE B N 1
ATOM 8042 C CA . PHE B 1 422 ? -16.453 26.484 36.656 1 87.38 422 PHE B CA 1
ATOM 8043 C C . PHE B 1 422 ? -15.828 27.234 35.5 1 87.38 422 PHE B C 1
ATOM 8045 O O . PHE B 1 422 ? -14.953 26.703 34.812 1 87.38 422 PHE B O 1
ATOM 8052 N N . LEU B 1 423 ? -16.234 28.438 35.156 1 86.56 423 LEU B N 1
ATOM 8053 C CA . LEU B 1 423 ? -15.648 29.203 34.062 1 86.56 423 LEU B CA 1
ATOM 8054 C C . LEU B 1 423 ? -14.211 29.594 34.375 1 86.56 423 LEU B C 1
ATOM 8056 O O . LEU B 1 423 ? -13.328 29.484 33.531 1 86.56 423 LEU B O 1
ATOM 8060 N N . TYR B 1 424 ? -14.078 30.062 35.594 1 86.25 424 TYR B N 1
ATOM 8061 C CA . TYR B 1 424 ? -12.727 30.422 36.031 1 86.25 424 TYR B CA 1
ATOM 8062 C C . TYR B 1 424 ? -11.812 29.203 35.969 1 86.25 424 TYR B C 1
ATOM 8064 O O . TYR B 1 424 ? -10.68 29.281 35.5 1 86.25 424 TYR B O 1
ATOM 8072 N N . GLN B 1 425 ? -12.281 28.109 36.469 1 90 425 GLN B N 1
ATOM 8073 C CA . GLN B 1 425 ? -11.492 26.891 36.469 1 90 425 GLN B CA 1
ATOM 8074 C C . GLN B 1 425 ? -11.172 26.406 35.062 1 90 425 GLN B C 1
ATOM 8076 O O . GLN B 1 425 ? -10.039 26.031 34.781 1 90 425 GLN B O 1
ATOM 8081 N N . MET B 1 426 ? -12.125 26.5 34.188 1 92.56 426 MET B N 1
ATOM 8082 C CA . MET B 1 426 ? -12.023 25.938 32.844 1 92.56 426 MET B CA 1
ATOM 8083 C C . MET B 1 426 ? -11.148 26.812 31.953 1 92.56 426 MET B C 1
ATOM 8085 O O . MET B 1 426 ? -10.453 26.312 31.062 1 92.56 426 MET B O 1
ATOM 8089 N N . PHE B 1 427 ? -11.125 28.109 32.188 1 91.12 427 PHE B N 1
ATOM 8090 C CA . PHE B 1 427 ? -10.5 28.984 31.188 1 91.12 427 PHE B CA 1
ATOM 8091 C C . PHE B 1 427 ? -9.297 29.703 31.781 1 91.12 427 PHE B C 1
ATOM 8093 O O . PHE B 1 427 ? -8.5 30.297 31.047 1 91.12 427 PHE B O 1
ATOM 8100 N N . PHE B 1 428 ? -9.062 29.609 33.094 1 87.31 428 PHE B N 1
ATOM 8101 C CA . PHE B 1 428 ? -7.953 30.359 33.656 1 87.31 428 PHE B CA 1
ATOM 8102 C C . PHE B 1 428 ? -7.059 29.438 34.5 1 87.31 428 PHE B C 1
ATOM 8104 O O . PHE B 1 428 ? -5.836 29.469 34.375 1 87.31 428 PHE B O 1
ATOM 8111 N N . GLN B 1 429 ? -7.648 28.656 35.312 1 88.75 429 GLN B N 1
ATOM 8112 C CA . GLN B 1 429 ? -6.844 27.844 36.219 1 88.75 429 GLN B CA 1
ATOM 8113 C C . GLN B 1 429 ? -6.375 26.562 35.531 1 88.75 429 GLN B C 1
ATOM 8115 O O . GLN B 1 429 ? -5.188 26.234 35.594 1 88.75 429 GLN B O 1
ATOM 8120 N N . SER B 1 430 ? -7.293 25.797 35.031 1 91.62 430 SER B N 1
ATOM 8121 C CA . SER B 1 430 ? -7.051 24.562 34.281 1 91.62 430 SER B CA 1
ATOM 8122 C C . SER B 1 430 ? -7.633 24.672 32.875 1 91.62 430 SER B C 1
ATOM 8124 O O . SER B 1 430 ? -8.586 23.969 32.531 1 91.62 430 SER B O 1
ATOM 8126 N N . LYS B 1 431 ? -6.91 25.375 32.094 1 94 431 LYS B N 1
ATOM 8127 C CA . LYS B 1 431 ? -7.422 25.766 30.781 1 94 431 LYS B CA 1
ATOM 8128 C C . LYS B 1 431 ? -7.629 24.547 29.891 1 94 431 LYS B C 1
ATOM 8130 O O . LYS B 1 431 ? -6.715 23.75 29.703 1 94 431 LYS B O 1
ATOM 8135 N N . ILE B 1 432 ? -8.758 24.469 29.328 1 95.81 432 ILE B N 1
ATOM 8136 C CA . ILE B 1 432 ? -9.055 23.297 28.5 1 95.81 432 ILE B CA 1
ATOM 8137 C C . ILE B 1 432 ? -8.922 23.672 27.016 1 95.81 432 ILE B C 1
ATOM 8139 O O . ILE B 1 432 ? -8.906 22.781 26.156 1 95.81 432 ILE B O 1
ATOM 8143 N N . ILE B 1 433 ? -8.867 24.938 26.672 1 94.81 433 ILE B N 1
ATOM 8144 C CA . ILE B 1 433 ? -8.859 25.359 25.266 1 94.81 433 ILE B CA 1
ATOM 8145 C C . ILE B 1 433 ? -7.426 25.359 24.734 1 94.81 433 ILE B C 1
ATOM 8147 O O . ILE B 1 433 ? -6.547 26.016 25.312 1 94.81 433 ILE B O 1
ATOM 8151 N N . PRO B 1 434 ? -7.203 24.656 23.703 1 94.06 434 PRO B N 1
ATOM 8152 C CA . PRO B 1 434 ? -5.855 24.672 23.125 1 94.06 434 PRO B CA 1
ATOM 8153 C C . PRO B 1 434 ? -5.516 26.016 22.453 1 94.06 434 PRO B C 1
ATOM 8155 O O . PRO B 1 434 ? -6.414 26.75 22.031 1 94.06 434 PRO B O 1
ATOM 8158 N N . HIS B 1 435 ? -4.227 26.25 22.391 1 91.19 435 HIS B N 1
ATOM 8159 C CA . HIS B 1 435 ? -3.758 27.422 21.656 1 91.19 435 HIS B CA 1
ATOM 8160 C C . HIS B 1 435 ? -3.895 27.203 20.141 1 91.19 435 HIS B C 1
ATOM 8162 O O . HIS B 1 435 ? -3.287 26.281 19.578 1 91.19 435 HIS B O 1
ATOM 8168 N N . THR B 1 436 ? -4.75 27.969 19.578 1 87.19 436 THR B N 1
ATOM 8169 C CA . THR B 1 436 ? -5.027 27.859 18.156 1 87.19 436 THR B CA 1
ATOM 8170 C C . THR B 1 436 ? -4.852 29.203 17.469 1 87.19 436 THR B C 1
ATOM 8172 O O . THR B 1 436 ? -5.453 30.203 17.875 1 87.19 436 THR B O 1
ATOM 8175 N N . SER B 1 437 ? -3.926 29.203 16.516 1 84.38 437 SER B N 1
ATOM 8176 C CA . SER B 1 437 ? -3.814 30.391 15.695 1 84.38 437 SER B CA 1
ATOM 8177 C C . SER B 1 437 ? -4.633 30.266 14.422 1 84.38 437 SER B C 1
ATOM 8179 O O . SER B 1 437 ? -4.113 29.844 13.383 1 84.38 437 SER B O 1
ATOM 8181 N N . ILE B 1 438 ? -5.832 30.656 14.477 1 81.5 438 ILE B N 1
ATOM 8182 C CA . ILE B 1 438 ? -6.73 30.5 13.336 1 81.5 438 ILE B CA 1
ATOM 8183 C C . ILE B 1 438 ? -6.305 31.438 12.211 1 81.5 438 ILE B C 1
ATOM 8185 O O . ILE B 1 438 ? -6.699 31.25 11.055 1 81.5 438 ILE B O 1
ATOM 8189 N N . ILE B 1 439 ? -5.492 32.438 12.633 1 83.25 439 ILE B N 1
ATOM 8190 C CA . ILE B 1 439 ? -5.09 33.469 11.68 1 83.25 439 ILE B CA 1
ATOM 8191 C C . ILE B 1 439 ? -4.133 32.875 10.648 1 83.25 439 ILE B C 1
ATOM 8193 O O . ILE B 1 439 ? -4.176 33.219 9.469 1 83.25 439 ILE B O 1
ATOM 8197 N N . ASP B 1 440 ? -3.227 32.188 11.219 1 75.19 440 ASP B N 1
ATOM 8198 C CA . ASP B 1 440 ? -2.252 31.562 10.328 1 75.19 440 ASP B CA 1
ATOM 8199 C C . ASP B 1 440 ? -2.852 30.344 9.617 1 75.19 440 ASP B C 1
ATOM 8201 O O . ASP B 1 440 ? -3.732 29.672 10.164 1 75.19 440 ASP B O 1
ATOM 8205 N N . ASP B 1 441 ? -2.631 30.438 8.398 1 64 441 ASP B N 1
ATOM 8206 C CA . ASP B 1 441 ? -3.146 29.266 7.691 1 64 441 ASP B CA 1
ATOM 8207 C C . ASP B 1 441 ? -2.906 27.984 8.492 1 64 441 ASP B C 1
ATOM 8209 O O . ASP B 1 441 ? -2.045 27.953 9.375 1 64 441 ASP B O 1
ATOM 8213 N N . GLU B 1 442 ? -3.57 26.859 8.398 1 72 442 GLU B N 1
ATOM 8214 C CA . GLU B 1 442 ? -3.797 25.469 8.82 1 72 442 GLU B CA 1
ATOM 8215 C C . GLU B 1 442 ? -2.842 25.078 9.945 1 72 442 GLU B C 1
ATOM 8217 O O . GLU B 1 442 ? -2.434 23.922 10.031 1 72 442 GLU B O 1
ATOM 8222 N N . THR B 1 443 ? -2.391 26.328 10.898 1 85.25 443 THR B N 1
ATOM 8223 C CA . THR B 1 443 ? -1.491 25.953 11.984 1 85.25 443 THR B CA 1
ATOM 8224 C C . THR B 1 443 ? -2.172 24.984 12.945 1 85.25 443 THR B C 1
ATOM 8226 O O . THR B 1 443 ? -3.334 25.172 13.305 1 85.25 443 THR B O 1
ATOM 8229 N N . PRO B 1 444 ? -1.389 24.031 13.359 1 91.94 444 PRO B N 1
ATOM 8230 C CA . PRO B 1 444 ? -1.974 23.047 14.273 1 91.94 444 PRO B CA 1
ATOM 8231 C C . PRO B 1 444 ? -2.256 23.625 15.664 1 91.94 444 PRO B C 1
ATOM 8233 O O . PRO B 1 444 ? -1.601 24.578 16.078 1 91.94 444 PRO B O 1
ATOM 8236 N N . ALA B 1 445 ? -3.242 23.141 16.328 1 93.19 445 ALA B N 1
ATOM 8237 C CA . ALA B 1 445 ? -3.559 23.531 17.703 1 93.19 445 ALA B CA 1
ATOM 8238 C C . ALA B 1 445 ? -2.641 22.812 18.703 1 93.19 445 ALA B C 1
ATOM 8240 O O . ALA B 1 445 ? -2.385 21.625 18.578 1 93.19 445 ALA B O 1
ATOM 8241 N N . MET B 1 446 ? -2.111 23.547 19.594 1 93.44 446 MET B N 1
ATOM 8242 C CA . MET B 1 446 ? -1.175 23.016 20.578 1 93.44 446 MET B CA 1
ATOM 8243 C C . MET B 1 446 ? -1.698 23.203 22 1 93.44 446 MET B C 1
ATOM 8245 O O . MET B 1 446 ? -2.406 24.172 22.266 1 93.44 446 MET B O 1
ATOM 8249 N N . GLY B 1 447 ? -1.338 22.281 22.797 1 92.88 447 GLY B N 1
ATOM 8250 C CA . GLY B 1 447 ? -1.773 22.344 24.188 1 92.88 447 GLY B CA 1
ATOM 8251 C C . GLY B 1 447 ? -0.871 23.188 25.062 1 92.88 447 GLY B C 1
ATOM 8252 O O . GLY B 1 447 ? -0.436 22.75 26.125 1 92.88 447 GLY B O 1
ATOM 8253 N N . TRP B 1 448 ? -0.582 24.406 24.578 1 89.44 448 TRP B N 1
ATOM 8254 C CA . TRP B 1 448 ? 0.209 25.312 25.391 1 89.44 448 TRP B CA 1
ATOM 8255 C C . TRP B 1 448 ? -0.585 25.797 26.609 1 89.44 448 TRP B C 1
ATOM 8257 O O . TRP B 1 448 ? -1.614 26.453 26.453 1 89.44 448 TRP B O 1
ATOM 8267 N N . ASP B 1 449 ? -0.184 25.484 27.75 1 87.12 449 ASP B N 1
ATOM 8268 C CA . ASP B 1 449 ? -0.801 25.906 29 1 87.12 449 ASP B CA 1
ATOM 8269 C C . ASP B 1 449 ? -2.236 25.391 29.109 1 87.12 449 ASP B C 1
ATOM 8271 O O . ASP B 1 449 ? -3.109 26.078 29.641 1 87.12 449 ASP B O 1
ATOM 8275 N N . SER B 1 450 ? -2.512 24.438 28.422 1 93.56 450 SER B N 1
ATOM 8276 C CA . SER B 1 450 ? -3.834 23.828 28.469 1 93.56 450 SER B CA 1
ATOM 8277 C C . SER B 1 450 ? -3.742 22.344 28.797 1 93.56 450 SER B C 1
ATOM 8279 O O . SER B 1 450 ? -2.68 21.734 28.656 1 93.56 450 SER B O 1
ATOM 8281 N N . ILE B 1 451 ? -4.797 21.812 29.312 1 95.06 451 ILE B N 1
ATOM 8282 C CA . ILE B 1 451 ? -4.844 20.391 29.672 1 95.06 451 ILE B CA 1
ATOM 8283 C C . ILE B 1 451 ? -6.047 19.734 29 1 95.06 451 ILE B C 1
ATOM 8285 O O . ILE B 1 451 ? -7.016 20.406 28.641 1 95.06 451 ILE B O 1
ATOM 8289 N N . PRO B 1 452 ? -5.961 18.484 28.797 1 94.88 452 PRO B N 1
ATOM 8290 C CA . PRO B 1 452 ? -7.129 17.766 28.266 1 94.88 452 PRO B CA 1
ATOM 8291 C C . PRO B 1 452 ? -8.344 17.859 29.203 1 94.88 452 PRO B C 1
ATOM 8293 O O . PRO B 1 452 ? -8.188 17.984 30.406 1 94.88 452 PRO B O 1
ATOM 8296 N N . ILE B 1 453 ? -9.461 17.797 28.609 1 96.19 453 ILE B N 1
ATOM 8297 C CA . ILE B 1 453 ? -10.703 17.984 29.344 1 96.19 453 ILE B CA 1
ATOM 8298 C C . ILE B 1 453 ? -10.836 16.906 30.422 1 96.19 453 ILE B C 1
ATOM 8300 O O . ILE B 1 453 ? -11.398 17.156 31.484 1 96.19 453 ILE B O 1
ATOM 8304 N N . GLU B 1 454 ? -10.297 15.688 30.203 1 93.81 454 GLU B N 1
ATOM 8305 C CA . GLU B 1 454 ? -10.32 14.625 31.203 1 93.81 454 GLU B CA 1
ATOM 8306 C C . GLU B 1 454 ? -9.516 15.008 32.438 1 93.81 454 GLU B C 1
ATOM 8308 O O . GLU B 1 454 ? -9.938 14.734 33.562 1 93.81 454 GLU B O 1
ATOM 8313 N N . THR B 1 455 ? -8.406 15.586 32.156 1 94.44 455 THR B N 1
ATOM 8314 C CA . THR B 1 455 ? -7.566 16.047 33.25 1 94.44 455 THR B CA 1
ATOM 8315 C C . THR B 1 455 ? -8.258 17.172 34.031 1 94.44 455 THR B C 1
ATOM 8317 O O . THR B 1 455 ? -8.195 17.219 35.25 1 94.44 455 THR B O 1
ATOM 8320 N N . PHE B 1 456 ? -8.922 18.094 33.312 1 96.12 456 PHE B N 1
ATOM 8321 C CA . PHE B 1 456 ? -9.695 19.141 33.969 1 96.12 456 PHE B CA 1
ATOM 8322 C C . PHE B 1 456 ? -10.742 18.562 34.906 1 96.12 456 PHE B C 1
ATOM 8324 O O . PHE B 1 456 ? -10.875 19.016 36.031 1 96.12 456 PHE B O 1
ATOM 8331 N N . VAL B 1 457 ? -11.469 17.609 34.406 1 95.44 457 VAL B N 1
ATOM 8332 C CA . VAL B 1 457 ? -12.547 17 35.188 1 95.44 457 VAL B CA 1
ATOM 8333 C C . VAL B 1 457 ? -11.977 16.406 36.469 1 95.44 457 VAL B C 1
ATOM 8335 O O . VAL B 1 457 ? -12.547 16.594 37.562 1 95.44 457 VAL B O 1
ATOM 8338 N N . ARG B 1 458 ? -10.922 15.75 36.375 1 93.06 458 ARG B N 1
ATOM 8339 C CA . ARG B 1 458 ? -10.289 15.164 37.562 1 93.06 458 ARG B CA 1
ATOM 8340 C C . ARG B 1 458 ? -9.883 16.25 38.562 1 93.06 458 ARG B C 1
ATOM 8342 O O . ARG B 1 458 ? -10.172 16.125 39.75 1 93.06 458 ARG B O 1
ATOM 8349 N N . LYS B 1 459 ? -9.266 17.266 38.094 1 92.81 459 LYS B N 1
ATOM 8350 C CA . LYS B 1 459 ? -8.781 18.344 38.969 1 92.81 459 LYS B CA 1
ATOM 8351 C C . LYS B 1 459 ? -9.945 19.109 39.594 1 92.81 459 LYS B C 1
ATOM 8353 O O . LYS B 1 459 ? -9.898 19.484 40.781 1 92.81 459 LYS B O 1
ATOM 8358 N N . PHE B 1 460 ? -10.953 19.344 38.781 1 94.25 460 PHE B N 1
ATOM 8359 C CA . PHE B 1 460 ? -12.109 20.094 39.25 1 94.25 460 PHE B CA 1
ATOM 8360 C C . PHE B 1 460 ? -12.859 19.312 40.344 1 94.25 460 PHE B C 1
ATOM 8362 O O . PHE B 1 460 ? -13.305 19.891 41.344 1 94.25 460 PHE B O 1
ATOM 8369 N N . ASN B 1 461 ? -13.023 18.062 40.094 1 92.88 461 ASN B N 1
ATOM 8370 C CA . ASN B 1 461 ? -13.656 17.219 41.094 1 92.88 461 ASN B CA 1
ATOM 8371 C C . ASN B 1 461 ? -12.852 17.219 42.406 1 92.88 461 ASN B C 1
ATOM 8373 O O . ASN B 1 461 ? -13.43 17.188 43.5 1 92.88 461 ASN B O 1
ATOM 8377 N N . LYS B 1 462 ? -11.562 17.203 42.312 1 90.31 462 LYS B N 1
ATOM 8378 C CA . LYS B 1 462 ? -10.734 17.266 43.531 1 90.31 462 LYS B CA 1
ATOM 8379 C C . LYS B 1 462 ? -10.977 18.578 44.281 1 90.31 462 LYS B C 1
ATOM 8381 O O . LYS B 1 462 ? -11.062 18.578 45.5 1 90.31 462 LYS B O 1
ATOM 8386 N N . VAL B 1 463 ? -11.055 19.688 43.531 1 89.19 463 VAL B N 1
ATOM 8387 C CA . VAL B 1 463 ? -11.328 20.984 44.125 1 89.19 463 VAL B CA 1
ATOM 8388 C C . VAL B 1 463 ? -12.68 20.953 44.812 1 89.19 463 VAL B C 1
ATOM 8390 O O . VAL B 1 463 ? -12.812 21.438 45.938 1 89.19 463 VAL B O 1
ATOM 8393 N N . LEU B 1 464 ? -13.688 20.375 44.156 1 88.12 464 LEU B N 1
ATOM 8394 C CA . LEU B 1 464 ? -15.031 20.312 44.719 1 88.12 464 LEU B CA 1
ATOM 8395 C C . LEU B 1 464 ? -15.055 19.438 45.969 1 88.12 464 LEU B C 1
ATOM 8397 O O . LEU B 1 464 ? -15.734 19.75 46.938 1 88.12 464 LEU B O 1
ATOM 8401 N N . GLN B 1 465 ? -14.312 18.422 45.938 1 87.19 465 GLN B N 1
ATOM 8402 C CA . GLN B 1 465 ? -14.227 17.531 47.094 1 87.19 465 GLN B CA 1
ATOM 8403 C C . GLN B 1 465 ? -13.547 18.219 48.25 1 87.19 465 GLN B C 1
ATOM 8405 O O . GLN B 1 465 ? -13.953 18.031 49.406 1 87.19 465 GLN B O 1
ATOM 8410 N N . ASP B 1 466 ? -12.516 18.859 47.969 1 84.12 466 ASP B N 1
ATOM 8411 C CA . ASP B 1 466 ? -11.781 19.562 49.031 1 84.12 466 ASP B CA 1
ATOM 8412 C C . ASP B 1 466 ? -12.656 20.625 49.688 1 84.12 466 ASP B C 1
ATOM 8414 O O . ASP B 1 466 ? -12.586 20.812 50.906 1 84.12 466 ASP B O 1
ATOM 8418 N N . ILE B 1 467 ? -13.398 21.25 48.875 1 80.69 467 ILE B N 1
ATOM 8419 C CA . ILE B 1 467 ? -14.273 22.297 49.375 1 80.69 467 ILE B CA 1
ATOM 8420 C C . ILE B 1 467 ? -15.383 21.672 50.219 1 80.69 467 ILE B C 1
ATOM 8422 O O . ILE B 1 467 ? -15.758 22.203 51.281 1 80.69 467 ILE B O 1
ATOM 8426 N N . ASN B 1 468 ? -15.938 20.609 49.75 1 75 468 ASN B N 1
ATOM 8427 C CA . ASN B 1 468 ? -17.078 19.969 50.406 1 75 468 ASN B CA 1
ATOM 8428 C C . ASN B 1 468 ? -16.609 19.047 51.531 1 75 468 ASN B C 1
ATOM 8430 O O . ASN B 1 468 ? -17.438 18.516 52.281 1 75 468 ASN B O 1
ATOM 8434 N N . LYS B 1 469 ? -15.367 18.938 51.812 1 73.12 469 LYS B N 1
ATOM 8435 C CA . LYS B 1 469 ? -14.812 18.016 52.812 1 73.12 469 LYS B CA 1
ATOM 8436 C C . LYS B 1 469 ? -15.461 16.641 52.688 1 73.12 469 LYS B C 1
ATOM 8438 O O . LYS B 1 469 ? -15.852 16.031 53.688 1 73.12 469 LYS B O 1
ATOM 8443 N N . THR B 1 470 ? -15.93 16.406 51.5 1 64.88 470 THR B N 1
ATOM 8444 C CA . THR B 1 470 ? -16.5 15.086 51.25 1 64.88 470 THR B CA 1
ATOM 8445 C C . THR B 1 470 ? -15.523 14.195 50.469 1 64.88 470 THR B C 1
ATOM 8447 O O . THR B 1 470 ? -14.75 14.68 49.656 1 64.88 470 THR B O 1
ATOM 8450 N N . GLU B 1 471 ? -15.242 13.055 51 1 57.53 471 GLU B N 1
ATOM 8451 C CA . GLU B 1 471 ? -14.383 12.102 50.281 1 57.53 471 GLU B CA 1
ATOM 8452 C C . GLU B 1 471 ? -15.141 11.383 49.188 1 57.53 471 GLU B C 1
ATOM 8454 O O . GLU B 1 471 ? -14.57 10.547 48.469 1 57.53 471 GLU B O 1
ATOM 8459 N N . ASP B 1 472 ? -16.422 11.406 49 1 51.91 472 ASP B N 1
ATOM 8460 C CA . ASP B 1 472 ? -17.234 10.477 48.25 1 51.91 472 ASP B CA 1
ATOM 8461 C C . ASP B 1 472 ? -17.078 10.719 46.75 1 51.91 472 ASP B C 1
ATOM 8463 O O . ASP B 1 472 ? -17.406 11.805 46.25 1 51.91 472 ASP B O 1
ATOM 8467 N N . LYS B 1 473 ? -16.266 10.125 46.062 1 57.47 473 LYS B N 1
ATOM 8468 C CA . LYS B 1 473 ? -16.125 9.914 44.625 1 57.47 473 LYS B CA 1
ATOM 8469 C C . LYS B 1 473 ? -17.453 9.477 44 1 57.47 473 LYS B C 1
ATOM 8471 O O . LYS B 1 473 ? -17.484 9.031 42.844 1 57.47 473 LYS B O 1
ATOM 8476 N N . GLY B 1 474 ? -18.453 9.703 44.625 1 55.69 474 GLY B N 1
ATOM 8477 C CA . GLY B 1 474 ? -19.656 8.992 44.25 1 55.69 474 GLY B CA 1
ATOM 8478 C C . GLY B 1 474 ? -20.406 9.664 43.094 1 55.69 474 GLY B C 1
ATOM 8479 O O . GLY B 1 474 ? -19.812 10.414 42.312 1 55.69 474 GLY B O 1
ATOM 8480 N N . VAL B 1 475 ? -21.812 9.391 42.875 1 59.25 475 VAL B N 1
ATOM 8481 C CA . VAL B 1 475 ? -22.828 9.664 41.875 1 59.25 475 VAL B CA 1
ATOM 8482 C C . VAL B 1 475 ? -22.922 11.172 41.625 1 59.25 475 VAL B C 1
ATOM 8484 O O . VAL B 1 475 ? -23.297 11.609 40.531 1 59.25 475 VAL B O 1
ATOM 8487 N N . ASN B 1 476 ? -22.141 12.055 42.312 1 76.19 476 ASN B N 1
ATOM 8488 C CA . ASN B 1 476 ? -22.391 13.484 42.188 1 76.19 476 ASN B CA 1
ATOM 8489 C C . ASN B 1 476 ? -21.172 14.227 41.656 1 76.19 476 ASN B C 1
ATOM 8491 O O . ASN B 1 476 ? -21.078 15.445 41.75 1 76.19 476 ASN B O 1
ATOM 8495 N N . SER B 1 477 ? -20.312 13.438 41.062 1 89.75 477 SER B N 1
ATOM 8496 C CA . SER B 1 477 ? -19.109 14.078 40.531 1 89.75 477 SER B CA 1
ATOM 8497 C C . SER B 1 477 ? -19.312 14.562 39.125 1 89.75 477 SER B C 1
ATOM 8499 O O . SER B 1 477 ? -20.141 14.008 38.375 1 89.75 477 SER B O 1
ATOM 8501 N N . VAL B 1 478 ? -18.578 15.617 38.781 1 94.25 478 VAL B N 1
ATOM 8502 C CA . VAL B 1 478 ? -18.625 16.172 37.438 1 94.25 478 VAL B CA 1
ATOM 8503 C C . VAL B 1 478 ? -17.969 15.195 36.438 1 94.25 478 VAL B C 1
ATOM 8505 O O . VAL B 1 478 ? -16.891 14.656 36.719 1 94.25 478 VAL B O 1
ATOM 8508 N N . THR B 1 479 ? -18.625 14.867 35.312 1 95.94 479 THR B N 1
ATOM 8509 C CA . THR B 1 479 ? -18.109 13.969 34.281 1 95.94 479 THR B CA 1
ATOM 8510 C C . THR B 1 479 ? -17.594 14.773 33.094 1 95.94 479 THR B C 1
ATOM 8512 O O . THR B 1 479 ? -17.75 15.992 33.031 1 95.94 479 THR B O 1
ATOM 8515 N N . LYS B 1 480 ? -16.938 14.023 32.188 1 96.31 480 LYS B N 1
ATOM 8516 C CA . LYS B 1 480 ? -16.484 14.648 30.969 1 96.31 480 LYS B CA 1
ATOM 8517 C C . LYS B 1 480 ? -17.641 15.273 30.203 1 96.31 480 LYS B C 1
ATOM 8519 O O . LYS B 1 480 ? -17.531 16.406 29.703 1 96.31 480 LYS B O 1
ATOM 8524 N N . GLU B 1 481 ? -18.766 14.547 30.125 1 95.81 481 GLU B N 1
ATOM 8525 C CA . GLU B 1 481 ? -19.953 15.047 29.438 1 95.81 481 GLU B CA 1
ATOM 8526 C C . GLU B 1 481 ? -20.5 16.312 30.109 1 95.81 481 GLU B C 1
ATOM 8528 O O . GLU B 1 481 ? -20.953 17.234 29.438 1 95.81 481 GLU B O 1
ATOM 8533 N N . ASP B 1 482 ? -20.375 16.297 31.422 1 96.31 482 ASP B N 1
ATOM 8534 C CA . ASP B 1 482 ? -20.797 17.484 32.156 1 96.31 482 ASP B CA 1
ATOM 8535 C C . ASP B 1 482 ? -19.938 18.703 31.812 1 96.31 482 ASP B C 1
ATOM 8537 O O . ASP B 1 482 ? -20.469 19.797 31.609 1 96.31 482 ASP B O 1
ATOM 8541 N N . ALA B 1 483 ? -18.672 18.469 31.781 1 96.81 483 ALA B N 1
ATOM 8542 C CA . ALA B 1 483 ? -17.734 19.547 31.469 1 96.81 483 ALA B CA 1
ATOM 8543 C C . ALA B 1 483 ? -18 20.125 30.078 1 96.81 483 ALA B C 1
ATOM 8545 O O . ALA B 1 483 ? -17.953 21.328 29.875 1 96.81 483 ALA B O 1
ATOM 8546 N N . ILE B 1 484 ? -18.203 19.25 29.125 1 97.12 484 ILE B N 1
ATOM 8547 C CA . ILE B 1 484 ? -18.516 19.672 27.766 1 97.12 484 ILE B CA 1
ATOM 8548 C C . ILE B 1 484 ? -19.828 20.453 27.766 1 97.12 484 ILE B C 1
ATOM 8550 O O . ILE B 1 484 ? -19.953 21.484 27.094 1 97.12 484 ILE B O 1
ATOM 8554 N N . GLY B 1 485 ? -20.781 19.984 28.531 1 95.56 485 GLY B N 1
ATOM 8555 C CA . GLY B 1 485 ? -22.031 20.703 28.688 1 95.56 485 GLY B CA 1
ATOM 8556 C C . GLY B 1 485 ? -21.844 22.109 29.234 1 95.56 485 GLY B C 1
ATOM 8557 O O . GLY B 1 485 ? -22.484 23.062 28.766 1 95.56 485 GLY B O 1
ATOM 8558 N N . LEU B 1 486 ? -21 22.203 30.266 1 93.94 486 LEU B N 1
ATOM 8559 C CA . LEU B 1 486 ? -20.703 23.516 30.828 1 93.94 486 LEU B CA 1
ATOM 8560 C C . LEU B 1 486 ? -20.094 24.438 29.781 1 93.94 486 LEU B C 1
ATOM 8562 O O . LEU B 1 486 ? -20.438 25.625 29.703 1 93.94 486 LEU B O 1
ATOM 8566 N N . TYR B 1 487 ? -19.219 23.875 29.016 1 95.81 487 TYR B N 1
ATOM 8567 C CA . TYR B 1 487 ? -18.594 24.625 27.922 1 95.81 487 TYR B CA 1
ATOM 8568 C C . TYR B 1 487 ? -19.641 25.094 26.922 1 95.81 487 TYR B C 1
ATOM 8570 O O . TYR B 1 487 ? -19.609 26.25 26.484 1 95.81 487 TYR B O 1
ATOM 8578 N N . HIS B 1 488 ? -20.562 24.281 26.594 1 94.81 488 HIS B N 1
ATOM 8579 C CA . HIS B 1 488 ? -21.625 24.625 25.641 1 94.81 488 HIS B CA 1
ATOM 8580 C C . HIS B 1 488 ? -22.547 25.703 26.203 1 94.81 488 HIS B C 1
ATOM 8582 O O . HIS B 1 488 ? -22.984 26.594 25.469 1 94.81 488 HIS B O 1
ATOM 8588 N N . VAL B 1 489 ? -22.812 25.578 27.453 1 92.19 489 VAL B N 1
ATOM 8589 C CA . VAL B 1 489 ? -23.625 26.594 28.094 1 92.19 489 VAL B CA 1
ATOM 8590 C C . VAL B 1 489 ? -22.969 27.969 27.953 1 92.19 489 VAL B C 1
ATOM 8592 O O . VAL B 1 489 ? -23.641 28.953 27.656 1 92.19 489 VAL B O 1
ATOM 8595 N N . TYR B 1 490 ? -21.734 27.953 28.156 1 91.38 490 TYR B N 1
ATOM 8596 C CA . TYR B 1 490 ? -21 29.203 28.016 1 91.38 490 TYR B CA 1
ATOM 8597 C C . TYR B 1 490 ? -21.062 29.734 26.594 1 91.38 490 TYR B C 1
ATOM 8599 O O . TYR B 1 490 ? -21.234 30.938 26.375 1 91.38 490 TYR B O 1
ATOM 8607 N N . LEU B 1 491 ? -20.938 28.891 25.641 1 93.44 491 LEU B N 1
ATOM 8608 C CA . LEU B 1 491 ? -21.016 29.297 24.234 1 93.44 491 LEU B CA 1
ATOM 8609 C C . LEU B 1 491 ? -22.406 29.859 23.922 1 93.44 491 LEU B C 1
ATOM 8611 O O . LEU B 1 491 ? -22.531 30.859 23.203 1 93.44 491 LEU B O 1
ATOM 8615 N N . HIS B 1 492 ? -23.406 29.188 24.484 1 91.25 492 HIS B N 1
ATOM 8616 C CA . HIS B 1 492 ? -24.766 29.672 24.281 1 91.25 492 HIS B CA 1
ATOM 8617 C C . HIS B 1 492 ? -24.969 31.031 24.922 1 91.25 492 HIS B C 1
ATOM 8619 O O . HIS B 1 492 ? -25.719 31.859 24.422 1 91.25 492 HIS B O 1
ATOM 8625 N N . TYR B 1 493 ? -24.281 31.141 25.969 1 87.81 493 TYR B N 1
ATOM 8626 C CA . TYR B 1 493 ? -24.328 32.438 26.656 1 87.81 493 TYR B CA 1
ATOM 8627 C C . TYR B 1 493 ? -23.75 33.531 25.781 1 87.81 493 TYR B C 1
ATOM 8629 O O . TYR B 1 493 ? -24.172 34.688 25.859 1 87.81 493 TYR B O 1
ATOM 8637 N N . LEU B 1 494 ? -22.797 33.25 24.938 1 89.19 494 LEU B N 1
ATOM 8638 C CA . LEU B 1 494 ? -22.109 34.219 24.094 1 89.19 494 LEU B CA 1
ATOM 8639 C C . LEU B 1 494 ? -22.875 34.438 22.797 1 89.19 494 LEU B C 1
ATOM 8641 O O . LEU B 1 494 ? -22.344 35.062 21.859 1 89.19 494 LEU B O 1
ATOM 8645 N N . LYS B 1 495 ? -24.062 34.062 22.734 1 88.62 495 LYS B N 1
ATOM 8646 C CA . LYS B 1 495 ? -24.844 34.125 21.516 1 88.62 495 LYS B CA 1
ATOM 8647 C C . LYS B 1 495 ? -24.891 35.531 20.938 1 88.62 495 LYS B C 1
ATOM 8649 O O . LYS B 1 495 ? -24.719 35.719 19.734 1 88.62 495 LYS B O 1
ATOM 8654 N N . ASP B 1 496 ? -25.078 36.5 21.797 1 85.94 496 ASP B N 1
ATOM 8655 C CA . ASP B 1 496 ? -25.234 37.875 21.344 1 85.94 496 ASP B CA 1
ATOM 8656 C C . ASP B 1 496 ? -23.922 38.406 20.781 1 85.94 496 ASP B C 1
ATOM 8658 O O . ASP B 1 496 ? -23.922 39.219 19.859 1 85.94 496 ASP B O 1
ATOM 8662 N N . VAL B 1 497 ? -22.875 38 21.391 1 90.25 497 VAL B N 1
ATOM 8663 C CA . VAL B 1 497 ? -21.562 38.375 20.891 1 90.25 497 VAL B CA 1
ATOM 8664 C C . VAL B 1 497 ? -21.344 37.781 19.516 1 90.25 497 VAL B C 1
ATOM 8666 O O . VAL B 1 497 ? -20.938 38.5 18.578 1 90.25 497 VAL B O 1
ATOM 8669 N N . PHE B 1 498 ? -21.688 36.5 19.344 1 92.5 498 PHE B N 1
ATOM 8670 C CA . PHE B 1 498 ? -21.516 35.844 18.062 1 92.5 498 PHE B CA 1
ATOM 8671 C C . PHE B 1 498 ? -22.391 36.469 17 1 92.5 498 PHE B C 1
ATOM 8673 O O . PHE B 1 498 ? -21.953 36.656 15.852 1 92.5 498 PHE B O 1
ATOM 8680 N N . LYS B 1 499 ? -23.5 36.844 17.375 1 90.62 499 LYS B N 1
ATOM 8681 C CA . LYS B 1 499 ? -24.469 37.406 16.453 1 90.62 499 LYS B CA 1
ATOM 8682 C C . LYS B 1 499 ? -23.938 38.688 15.82 1 90.62 499 LYS B C 1
ATOM 8684 O O . LYS B 1 499 ? -24.188 38.938 14.641 1 90.62 499 LYS B O 1
ATOM 8689 N N . VAL B 1 500 ? -23.266 39.469 16.625 1 92.75 500 VAL B N 1
ATOM 8690 C CA . VAL B 1 500 ? -22.703 40.719 16.125 1 92.75 500 VAL B CA 1
ATOM 8691 C C . VAL B 1 500 ? -21.766 40.438 14.953 1 92.75 500 VAL B C 1
ATOM 8693 O O . VAL B 1 500 ? -21.828 41.094 13.922 1 92.75 500 VAL B O 1
ATOM 8696 N N . PHE B 1 501 ? -20.953 39.438 15.055 1 94.69 501 PHE B N 1
ATOM 8697 C CA . PHE B 1 501 ? -19.984 39.125 14.016 1 94.69 501 PHE B CA 1
ATOM 8698 C C . PHE B 1 501 ? -20.672 38.469 12.82 1 94.69 501 PHE B C 1
ATOM 8700 O O . PHE B 1 501 ? -20.359 38.781 11.672 1 94.69 501 PHE B O 1
ATOM 8707 N N . GLU B 1 502 ? -21.578 37.594 13.109 1 92.12 502 GLU B N 1
ATOM 8708 C CA . GLU B 1 502 ? -22.312 36.875 12.062 1 92.12 502 GLU B CA 1
ATOM 8709 C C . GLU B 1 502 ? -23.047 37.812 11.141 1 92.12 502 GLU B C 1
ATOM 8711 O O . GLU B 1 502 ? -23.078 37.625 9.922 1 92.12 502 GLU B O 1
ATOM 8716 N N . GLN B 1 503 ? -23.531 38.844 11.727 1 90.06 503 GLN B N 1
ATOM 8717 C CA . GLN B 1 503 ? -24.375 39.75 10.977 1 90.06 503 GLN B CA 1
ATOM 8718 C C . GLN B 1 503 ? -23.531 40.844 10.289 1 90.06 503 GLN B C 1
ATOM 8720 O O . GLN B 1 503 ? -23.891 41.312 9.227 1 90.06 503 GLN B O 1
ATOM 8725 N N . SER B 1 504 ? -22.453 41.156 10.883 1 93.75 504 SER B N 1
ATOM 8726 C CA . SER B 1 504 ? -21.688 42.312 10.414 1 93.75 504 SER B CA 1
ATOM 8727 C C . SER B 1 504 ? -20.641 41.875 9.391 1 93.75 504 SER B C 1
ATOM 8729 O O . SER B 1 504 ? -20.219 42.688 8.555 1 93.75 504 SER B O 1
ATOM 8731 N N . LEU B 1 505 ? -20.188 40.656 9.469 1 95.75 505 LEU B N 1
ATOM 8732 C CA . LEU B 1 505 ? -19.094 40.188 8.625 1 95.75 505 LEU B CA 1
ATOM 8733 C C . LEU B 1 505 ? -19.516 38.969 7.812 1 95.75 505 LEU B C 1
ATOM 8735 O O . LEU B 1 505 ? -19.25 37.844 8.219 1 95.75 505 LEU B O 1
ATOM 8739 N N . PRO B 1 506 ? -19.984 39.156 6.664 1 92 506 PRO B N 1
ATOM 8740 C CA . PRO B 1 506 ? -20.625 38.094 5.891 1 92 506 PRO B CA 1
ATOM 8741 C C . PRO B 1 506 ? -19.641 37 5.441 1 92 506 PRO B C 1
ATOM 8743 O O . PRO B 1 506 ? -20.016 35.844 5.27 1 92 506 PRO B O 1
ATOM 8746 N N . ASN B 1 507 ? -18.375 37.312 5.262 1 94.5 507 ASN B N 1
ATOM 8747 C CA . ASN B 1 507 ? -17.422 36.344 4.723 1 94.5 507 ASN B CA 1
ATOM 8748 C C . ASN B 1 507 ? -16.547 35.75 5.816 1 94.5 507 ASN B C 1
ATOM 8750 O O . ASN B 1 507 ? -15.602 35 5.531 1 94.5 507 ASN B O 1
ATOM 8754 N N . LEU B 1 508 ? -16.875 36.031 7.031 1 95.62 508 LEU B N 1
ATOM 8755 C CA . LEU B 1 508 ? -16.109 35.5 8.148 1 95.62 508 LEU B CA 1
ATOM 8756 C C . LEU B 1 508 ? -16.297 34 8.266 1 95.62 508 LEU B C 1
ATOM 8758 O O . LEU B 1 508 ? -17.422 33.531 8.352 1 95.62 508 LEU B O 1
ATOM 8762 N N . GLU B 1 509 ? -15.203 33.25 8.266 1 94.12 509 GLU B N 1
ATOM 8763 C CA . GLU B 1 509 ? -15.25 31.797 8.344 1 94.12 509 GLU B CA 1
ATOM 8764 C C . GLU B 1 509 ? -14.875 31.297 9.734 1 94.12 509 GLU B C 1
ATOM 8766 O O . GLU B 1 509 ? -15.461 30.344 10.234 1 94.12 509 GLU B O 1
ATOM 8771 N N . TYR B 1 510 ? -13.859 31.938 10.305 1 95 510 TYR B N 1
ATOM 8772 C CA . TYR B 1 510 ? -13.391 31.547 11.633 1 95 510 TYR B CA 1
ATOM 8773 C C . TYR B 1 510 ? -13.375 32.75 12.57 1 95 510 TYR B C 1
ATOM 8775 O O . TYR B 1 510 ? -13 33.844 12.164 1 95 510 TYR B O 1
ATOM 8783 N N . LEU B 1 511 ? -13.781 32.5 13.734 1 96.12 511 LEU B N 1
ATOM 8784 C CA . LEU B 1 511 ? -13.805 33.531 14.781 1 96.12 511 LEU B CA 1
ATOM 8785 C C . LEU B 1 511 ? -13.281 32.938 16.094 1 96.12 511 LEU B C 1
ATOM 8787 O O . LEU B 1 511 ? -13.75 31.906 16.562 1 96.12 511 LEU B O 1
ATOM 8791 N N . THR B 1 512 ? -12.266 33.594 16.609 1 95.44 512 THR B N 1
ATOM 8792 C CA . THR B 1 512 ? -11.781 33.25 17.938 1 95.44 512 THR B CA 1
ATOM 8793 C C . THR B 1 512 ? -12.031 34.406 18.906 1 95.44 512 THR B C 1
ATOM 8795 O O . THR B 1 512 ? -11.609 35.531 18.656 1 95.44 512 THR B O 1
ATOM 8798 N N . ILE B 1 513 ? -12.695 34.094 19.906 1 94.31 513 ILE B N 1
ATOM 8799 C CA . ILE B 1 513 ? -12.914 35.094 20.969 1 94.31 513 ILE B CA 1
ATOM 8800 C C . ILE B 1 513 ? -12.297 34.594 22.266 1 94.31 513 ILE B C 1
ATOM 8802 O O . ILE B 1 513 ? -12.695 33.562 22.797 1 94.31 513 ILE B O 1
ATOM 8806 N N . ASN B 1 514 ? -11.344 35.312 22.781 1 91.38 514 ASN B N 1
ATOM 8807 C CA . ASN B 1 514 ? -10.672 35 24.031 1 91.38 514 ASN B CA 1
ATOM 8808 C C . ASN B 1 514 ? -10.18 33.562 24.062 1 91.38 514 ASN B C 1
ATOM 8810 O O . ASN B 1 514 ? -10.398 32.844 25.031 1 91.38 514 ASN B O 1
ATOM 8814 N N . GLY B 1 515 ? -9.648 33.156 22.953 1 91.19 515 GLY B N 1
ATOM 8815 C CA . GLY B 1 515 ? -9.039 31.844 22.875 1 91.19 515 GLY B CA 1
ATOM 8816 C C . GLY B 1 515 ? -10 30.781 22.391 1 91.19 515 GLY B C 1
ATOM 8817 O O . GLY B 1 515 ? -9.57 29.688 21.984 1 91.19 515 GLY B O 1
ATOM 8818 N N . ILE B 1 516 ? -11.273 30.984 22.391 1 94.06 516 ILE B N 1
ATOM 8819 C CA . ILE B 1 516 ? -12.258 30.016 21.938 1 94.06 516 ILE B CA 1
ATOM 8820 C C . ILE B 1 516 ? -12.414 30.125 20.422 1 94.06 516 ILE B C 1
ATOM 8822 O O . ILE B 1 516 ? -13 31.078 19.922 1 94.06 516 ILE B O 1
ATOM 8826 N N . SER B 1 517 ? -11.969 29.125 19.766 1 94.12 517 SER B N 1
ATOM 8827 C CA . SER B 1 517 ? -12.008 29.125 18.312 1 94.12 517 SER B CA 1
ATOM 8828 C C . SER B 1 517 ? -13.297 28.5 17.797 1 94.12 517 SER B C 1
ATOM 8830 O O . SER B 1 517 ? -13.68 27.406 18.203 1 94.12 517 SER B O 1
ATOM 8832 N N . THR B 1 518 ? -13.961 29.172 16.844 1 95.25 518 THR B N 1
ATOM 8833 C CA . THR B 1 518 ? -15.211 28.703 16.266 1 95.25 518 THR B CA 1
ATOM 8834 C C . THR B 1 518 ? -15.188 28.828 14.742 1 95.25 518 THR B C 1
ATOM 8836 O O . THR B 1 518 ? -14.406 29.609 14.195 1 95.25 518 THR B O 1
ATOM 8839 N N . LYS B 1 519 ? -15.883 28 14.117 1 94.44 519 LYS B N 1
ATOM 8840 C CA . LYS B 1 519 ? -16.156 28.109 12.688 1 94.44 519 LYS B CA 1
ATOM 8841 C C . LYS B 1 519 ? -17.578 28.594 12.438 1 94.44 519 LYS B C 1
ATOM 8843 O O . LYS B 1 519 ? -18.516 28.172 13.109 1 94.44 519 LYS B O 1
ATOM 8848 N N . LEU B 1 520 ? -17.656 29.562 11.594 1 94.5 520 LEU B N 1
ATOM 8849 C CA . LEU B 1 520 ? -18.984 30.047 11.211 1 94.5 520 LEU B CA 1
ATOM 8850 C C . LEU B 1 520 ? -19.531 29.25 10.031 1 94.5 520 LEU B C 1
ATOM 8852 O O . LEU B 1 520 ? -18.938 29.234 8.953 1 94.5 520 LEU B O 1
ATOM 8856 N N . ILE B 1 521 ? -20.578 28.578 10.25 1 92.06 521 ILE B N 1
ATOM 8857 C CA . ILE B 1 521 ? -21.156 27.734 9.195 1 92.06 521 ILE B CA 1
ATOM 8858 C C . ILE B 1 521 ? -22.531 28.25 8.805 1 92.06 521 ILE B C 1
ATOM 8860 O O . ILE B 1 521 ? -23.25 28.828 9.633 1 92.06 521 ILE B O 1
ATOM 8864 N N . GLN B 1 522 ? -22.812 27.969 7.543 1 89.06 522 GLN B N 1
ATOM 8865 C CA . GLN B 1 522 ? -24.125 28.328 7.035 1 89.06 522 GLN B CA 1
ATOM 8866 C C . GLN B 1 522 ? -25.141 27.219 7.297 1 89.06 522 GLN B C 1
ATOM 8868 O O . GLN B 1 522 ? -24.938 26.078 6.859 1 89.06 522 GLN B O 1
ATOM 8873 N N . VAL B 1 523 ? -26.078 27.391 8.07 1 78.88 523 VAL B N 1
ATOM 8874 C CA . VAL B 1 523 ? -27.078 26.391 8.406 1 78.88 523 VAL B CA 1
ATOM 8875 C C . VAL B 1 523 ? -28.219 26.438 7.402 1 78.88 523 VAL B C 1
ATOM 8877 O O . VAL B 1 523 ? -28.734 25.406 6.965 1 78.88 523 VAL B O 1
ATOM 8880 N N . ASP B 1 524 ? -28.719 27.5 7.129 1 75.5 524 ASP B N 1
ATOM 8881 C CA . ASP B 1 524 ? -29.719 27.703 6.094 1 75.5 524 ASP B CA 1
ATOM 8882 C C . ASP B 1 524 ? -29.438 28.984 5.297 1 75.5 524 ASP B C 1
ATOM 8884 O O . ASP B 1 524 ? -28.375 29.578 5.434 1 75.5 524 ASP B O 1
ATOM 8888 N N . ASP B 1 525 ? -30.312 29.281 4.336 1 72.12 525 ASP B N 1
ATOM 8889 C CA . ASP B 1 525 ? -30.078 30.375 3.404 1 72.12 525 ASP B CA 1
ATOM 8890 C C . ASP B 1 525 ? -29.922 31.703 4.148 1 72.12 525 ASP B C 1
ATOM 8892 O O . ASP B 1 525 ? -29.281 32.625 3.646 1 72.12 525 ASP B O 1
ATOM 8896 N N . LEU B 1 526 ? -30.422 31.719 5.445 1 72.06 526 LEU B N 1
ATOM 8897 C CA . LEU B 1 526 ? -30.484 33.031 6.086 1 72.06 526 LEU B CA 1
ATOM 8898 C C . LEU B 1 526 ? -29.656 33.062 7.363 1 72.06 526 LEU B C 1
ATOM 8900 O O . LEU B 1 526 ? -29.359 34.125 7.906 1 72.06 526 LEU B O 1
ATOM 8904 N N . GLN B 1 527 ? -29.25 31.875 7.781 1 80.06 527 GLN B N 1
ATOM 8905 C CA . GLN B 1 527 ? -28.703 31.906 9.125 1 80.06 527 GLN B CA 1
ATOM 8906 C C . GLN B 1 527 ? -27.328 31.234 9.172 1 80.06 527 GLN B C 1
ATOM 8908 O O . GLN B 1 527 ? -27.141 30.172 8.57 1 80.06 527 GLN B O 1
ATOM 8913 N N . ARG B 1 528 ? -26.359 31.922 9.836 1 89.69 528 ARG B N 1
ATOM 8914 C CA . ARG B 1 528 ? -25.031 31.391 10.172 1 89.69 528 ARG B CA 1
ATOM 8915 C C . ARG B 1 528 ? -24.906 31.156 11.68 1 89.69 528 ARG B C 1
ATOM 8917 O O . ARG B 1 528 ? -25.594 31.812 12.469 1 89.69 528 ARG B O 1
ATOM 8924 N N . CYS B 1 529 ? -24.25 30.203 12.039 1 91.69 529 CYS B N 1
ATOM 8925 C CA . CYS B 1 529 ? -24 29.969 13.461 1 91.69 529 CYS B CA 1
ATOM 8926 C C . CYS B 1 529 ? -22.547 29.625 13.719 1 91.69 529 CYS B C 1
ATOM 8928 O O . CYS B 1 529 ? -21.859 29.094 12.836 1 91.69 529 CYS B O 1
ATOM 8930 N N . ALA B 1 530 ? -22.156 30 14.852 1 93.62 530 ALA B N 1
ATOM 8931 C CA . ALA B 1 530 ? -20.797 29.672 15.289 1 93.62 530 ALA B CA 1
ATOM 8932 C C . ALA B 1 530 ? -20.75 28.281 15.922 1 93.62 530 ALA B C 1
ATOM 8934 O O . ALA B 1 530 ? -21.594 27.953 16.766 1 93.62 530 ALA B O 1
ATOM 8935 N N . VAL B 1 531 ? -19.844 27.469 15.484 1 94.88 531 VAL B N 1
ATOM 8936 C CA . VAL B 1 531 ? -19.641 26.141 16.047 1 94.88 531 VAL B CA 1
ATOM 8937 C C . VAL B 1 531 ? -18.203 26.031 16.578 1 94.88 531 VAL B C 1
ATOM 8939 O O . VAL B 1 531 ? -17.25 26.406 15.898 1 94.88 531 VAL B O 1
ATOM 8942 N N . PRO B 1 532 ? -18.062 25.562 17.797 1 96.25 532 PRO B N 1
ATOM 8943 C CA . PRO B 1 532 ? -16.703 25.469 18.359 1 96.25 532 PRO B CA 1
ATOM 8944 C C . PRO B 1 532 ? -15.844 24.422 17.656 1 96.25 532 PRO B C 1
ATOM 8946 O O . PRO B 1 532 ? -16.344 23.359 17.281 1 96.25 532 PRO B O 1
ATOM 8949 N N . LEU B 1 533 ? -14.547 24.688 17.547 1 94.81 533 LEU B N 1
ATOM 8950 C CA . LEU B 1 533 ? -13.633 23.75 16.906 1 94.81 533 LEU B CA 1
ATOM 8951 C C . LEU B 1 533 ? -13.266 22.609 17.844 1 94.81 533 LEU B C 1
ATOM 8953 O O . LEU B 1 533 ? -12.883 21.531 17.406 1 94.81 533 LEU B O 1
ATOM 8957 N N . PHE B 1 534 ? -13.352 22.859 19.078 1 95.69 534 PHE B N 1
ATOM 8958 C CA . PHE B 1 534 ? -12.984 21.875 20.078 1 95.69 534 PHE B CA 1
ATOM 8959 C C . PHE B 1 534 ? -14.156 21.578 21 1 95.69 534 PHE B C 1
ATOM 8961 O O . PHE B 1 534 ? -14.945 22.484 21.312 1 95.69 534 PHE B O 1
ATOM 8968 N N . TYR B 1 535 ? -14.289 20.312 21.375 1 96.44 535 TYR B N 1
ATOM 8969 C CA . TYR B 1 535 ? -15.367 19.844 22.25 1 96.44 535 TYR B CA 1
ATOM 8970 C C . TYR B 1 535 ? -16.734 20.094 21.609 1 96.44 535 TYR B C 1
ATOM 8972 O O . TYR B 1 535 ? -17.641 20.625 22.266 1 96.44 535 TYR B O 1
ATOM 8980 N N . ASN B 1 536 ? -16.781 19.812 20.359 1 95.62 536 ASN B N 1
ATOM 8981 C CA . ASN B 1 536 ? -17.969 20.047 19.547 1 95.62 536 ASN B CA 1
ATOM 8982 C C . ASN B 1 536 ? -18.984 18.906 19.688 1 95.62 536 ASN B C 1
ATOM 8984 O O . ASN B 1 536 ? -20.125 19.031 19.266 1 95.62 536 ASN B O 1
ATOM 8988 N N . GLU B 1 537 ? -18.578 17.906 20.281 1 93.25 537 GLU B N 1
ATOM 8989 C CA . GLU B 1 537 ? -19.422 16.719 20.391 1 93.25 537 GLU B CA 1
ATOM 8990 C C . GLU B 1 537 ? -20.781 17.078 20.984 1 93.25 537 GLU B C 1
ATOM 8992 O O . GLU B 1 537 ? -20.859 17.578 22.109 1 93.25 537 GLU B O 1
ATOM 8997 N N . GLY B 1 538 ? -21.828 16.891 20.25 1 90.88 538 GLY B N 1
ATOM 8998 C CA . GLY B 1 538 ? -23.188 17.109 20.719 1 90.88 538 GLY B CA 1
ATOM 8999 C C . GLY B 1 538 ? -23.594 18.578 20.688 1 90.88 538 GLY B C 1
ATOM 9000 O O . GLY B 1 538 ? -24.688 18.938 21.141 1 90.88 538 GLY B O 1
ATOM 9001 N N . TYR B 1 539 ? -22.766 19.422 20.141 1 93.88 539 TYR B N 1
ATOM 9002 C CA . TYR B 1 539 ? -23.047 20.844 20.156 1 93.88 539 TYR B CA 1
ATOM 9003 C C . TYR B 1 539 ? -24.125 21.203 19.141 1 93.88 539 TYR B C 1
ATOM 9005 O O . TYR B 1 539 ? -24.109 20.734 18 1 93.88 539 TYR B O 1
ATOM 9013 N N . LYS B 1 540 ? -25.078 21.922 19.578 1 89.75 540 LYS B N 1
ATOM 9014 C CA . LYS B 1 540 ? -26.094 22.547 18.734 1 89.75 540 LYS B CA 1
ATOM 9015 C C . LYS B 1 540 ? -26.25 24.031 19.062 1 89.75 540 LYS B C 1
ATOM 9017 O O . LYS B 1 540 ? -26.5 24.391 20.219 1 89.75 540 LYS B O 1
ATOM 9022 N N . SER B 1 541 ? -26.094 24.812 18.078 1 88.88 541 SER B N 1
ATOM 9023 C CA . SER B 1 541 ? -26.141 26.25 18.312 1 88.88 541 SER B CA 1
ATOM 9024 C C . SER B 1 541 ? -27.547 26.703 18.703 1 88.88 541 SER B C 1
ATOM 9026 O O . SER B 1 541 ? -28.531 26.188 18.188 1 88.88 541 SER B O 1
ATOM 9028 N N . ASN B 1 542 ? -27.625 27.578 19.641 1 84.69 542 ASN B N 1
ATOM 9029 C CA . ASN B 1 542 ? -28.922 28.094 20.062 1 84.69 542 ASN B CA 1
ATOM 9030 C C . ASN B 1 542 ? -29.375 29.234 19.156 1 84.69 542 ASN B C 1
ATOM 9032 O O . ASN B 1 542 ? -30.453 29.797 19.359 1 84.69 542 ASN B O 1
ATOM 9036 N N . SER B 1 543 ? -28.547 29.594 18.25 1 75.44 543 SER B N 1
ATOM 9037 C CA . SER B 1 543 ? -28.984 30.562 17.25 1 75.44 543 SER B CA 1
ATOM 9038 C C . SER B 1 543 ? -29.984 29.938 16.281 1 75.44 543 SER B C 1
ATOM 9040 O O . SER B 1 543 ? -30.812 30.656 15.703 1 75.44 543 SER B O 1
ATOM 9042 N N . VAL B 1 544 ? -29.906 28.656 16.016 1 62.53 544 VAL B N 1
ATOM 9043 C CA . VAL B 1 544 ? -30.797 27.953 15.102 1 62.53 544 VAL B CA 1
ATOM 9044 C C . VAL B 1 544 ? -32.125 27.641 15.805 1 62.53 544 VAL B C 1
ATOM 9046 O O . VAL B 1 544 ? -33.156 27.547 15.156 1 62.53 544 VAL B O 1
ATOM 9049 N N . TYR B 1 545 ? -32.031 27.453 17.125 1 56.41 545 TYR B N 1
ATOM 9050 C CA . TYR B 1 545 ? -33.219 27.094 17.906 1 56.41 545 TYR B CA 1
ATOM 9051 C C . TYR B 1 545 ? -34.312 28.141 17.766 1 56.41 545 TYR B C 1
ATOM 9053 O O . TYR B 1 545 ? -35.5 27.812 17.781 1 56.41 545 TYR B O 1
ATOM 9061 N N . GLU B 1 546 ? -33.875 29.312 17.75 1 52.12 546 GLU B N 1
ATOM 9062 C CA . GLU B 1 546 ? -34.875 30.391 17.75 1 52.12 546 GLU B CA 1
ATOM 9063 C C . GLU B 1 546 ? -35.719 30.391 16.469 1 52.12 546 GLU B C 1
ATOM 9065 O O . GLU B 1 546 ? -36.844 30.875 16.438 1 52.12 546 GLU B O 1
ATOM 9070 N N . LEU B 1 547 ? -35.094 29.844 15.438 1 49.06 547 LEU B N 1
ATOM 9071 C CA . LEU B 1 547 ? -35.875 29.922 14.203 1 49.06 547 LEU B CA 1
ATOM 9072 C C . LEU B 1 547 ? -36.844 28.75 14.102 1 49.06 547 LEU B C 1
ATOM 9074 O O . LEU B 1 547 ? -37.844 28.828 13.391 1 49.06 547 LEU B O 1
ATOM 9078 N N . VAL B 1 548 ? -36.281 27.5 14.336 1 45.66 548 VAL B N 1
ATOM 9079 C CA . VAL B 1 548 ? -37.188 26.391 14.086 1 45.66 548 VAL B CA 1
ATOM 9080 C C . VAL B 1 548 ? -38.156 26.219 15.266 1 45.66 548 VAL B C 1
ATOM 9082 O O . VAL B 1 548 ? -37.719 26 16.406 1 45.66 548 VAL B O 1
ATOM 9085 N N . ASP B 1 549 ? -39.125 26.922 15.398 1 40.19 549 ASP B N 1
ATOM 9086 C CA . ASP B 1 549 ? -40.219 26.719 16.359 1 40.19 549 ASP B CA 1
ATOM 9087 C C . ASP B 1 549 ? -40.438 25.234 16.625 1 40.19 549 ASP B C 1
ATOM 9089 O O . ASP B 1 549 ? -41.406 24.844 17.281 1 40.19 549 ASP B O 1
ATOM 9093 N N . SER B 1 550 ? -40.094 24.188 15.586 1 38.78 550 SER B N 1
ATOM 9094 C CA . SER B 1 550 ? -40.625 22.844 15.727 1 38.78 550 SER B CA 1
ATOM 9095 C C . SER B 1 550 ? -39.781 22 16.656 1 38.78 550 SER B C 1
ATOM 9097 O O . SER B 1 550 ? -38.531 22.031 16.578 1 38.78 550 SER B O 1
ATOM 9099 N N . GLU B 1 551 ? -40.219 21.406 17.812 1 38.56 551 GLU B N 1
ATOM 9100 C CA . GLU B 1 551 ? -39.781 20.422 18.797 1 38.56 551 GLU B CA 1
ATOM 9101 C C . GLU B 1 551 ? -38.969 19.297 18.156 1 38.56 551 GLU B C 1
ATOM 9103 O O . GLU B 1 551 ? -38.25 18.562 18.844 1 38.56 551 GLU B O 1
ATOM 9108 N N . SER B 1 552 ? -39.156 19 16.906 1 37.75 552 SER B N 1
ATOM 9109 C CA . SER B 1 552 ? -38.719 17.766 16.266 1 37.75 552 SER B CA 1
ATOM 9110 C C . SER B 1 552 ? -37.219 17.75 16.094 1 37.75 552 SER B C 1
ATOM 9112 O O . SER B 1 552 ? -36.656 16.719 15.719 1 37.75 552 SER B O 1
ATOM 9114 N N . LEU B 1 553 ? -36.562 18.75 15.883 1 36.03 553 LEU B N 1
ATOM 9115 C CA . LEU B 1 553 ? -35.156 18.641 15.578 1 36.03 553 LEU B CA 1
ATOM 9116 C C . LEU B 1 553 ? -34.344 18.234 16.812 1 36.03 553 LEU B C 1
ATOM 9118 O O . LEU B 1 553 ? -33.156 18.016 16.734 1 36.03 553 LEU B O 1
ATOM 9122 N N . PHE B 1 554 ? -34.969 18.25 17.969 1 38.12 554 PHE B N 1
ATOM 9123 C CA . PHE B 1 554 ? -34.219 17.969 19.172 1 38.12 554 PHE B CA 1
ATOM 9124 C C . PHE B 1 554 ? -34.5 16.562 19.672 1 38.12 554 PHE B C 1
ATOM 9126 O O . PHE B 1 554 ? -34.062 16.188 20.766 1 38.12 554 PHE B O 1
ATOM 9133 N N . ASN B 1 555 ? -35.562 15.742 18.984 1 31.02 555 ASN B N 1
ATOM 9134 C CA . ASN B 1 555 ? -35.594 14.359 19.438 1 31.02 555 ASN B CA 1
ATOM 9135 C C . ASN B 1 555 ? -34.438 13.555 18.875 1 31.02 555 ASN B C 1
ATOM 9137 O O . ASN B 1 555 ? -34.094 13.688 17.703 1 31.02 555 ASN B O 1
#

Solvent-accessible surface area (backbone atoms only — not comparable to full-atom values): 60109 Å² total; per-residue (Å²): 114,76,84,72,45,55,66,70,59,47,49,56,50,57,49,65,39,24,43,70,56,53,51,49,50,36,50,52,20,49,52,50,29,66,66,48,54,47,64,53,43,23,25,33,36,50,49,46,48,29,59,50,75,28,74,63,42,74,43,57,14,25,25,61,29,27,65,57,84,51,79,83,56,61,75,82,41,76,90,39,65,88,50,75,50,49,64,56,48,29,44,52,56,53,44,50,54,44,49,55,35,65,75,38,34,87,68,47,30,43,37,24,29,34,38,37,47,46,90,72,53,55,64,67,59,47,50,53,44,31,53,51,34,56,75,35,24,80,46,41,30,38,62,47,63,73,63,57,62,68,56,54,62,46,40,54,82,43,28,66,62,24,23,41,47,67,44,53,45,95,48,94,60,78,49,93,54,79,68,53,70,68,55,52,50,49,50,47,55,52,56,70,54,36,38,63,89,56,29,29,34,40,35,35,34,50,37,60,73,53,70,58,72,84,56,91,63,43,36,54,33,32,33,41,36,41,37,45,34,74,29,30,62,66,52,76,92,60,60,67,66,79,89,83,69,76,84,69,47,56,63,55,47,33,29,44,86,44,30,29,32,43,34,41,36,39,66,59,50,77,82,73,51,58,78,78,52,89,67,41,77,55,43,61,45,59,75,67,47,55,72,44,54,63,69,31,44,50,23,26,32,43,34,42,32,39,33,62,82,48,68,68,60,51,55,50,44,48,64,46,21,47,52,24,28,25,42,33,43,34,46,41,75,91,38,64,70,50,70,65,57,52,52,52,40,38,72,28,66,13,23,63,50,24,28,26,41,38,40,44,54,46,71,88,57,64,60,68,51,64,63,82,89,53,59,75,40,53,57,53,79,75,86,72,62,91,49,67,64,49,52,46,38,45,53,63,38,46,37,52,42,64,35,54,87,32,81,81,34,46,46,84,52,70,80,60,43,62,75,52,32,60,63,52,39,39,68,66,74,45,16,48,60,44,44,62,49,75,69,49,67,60,51,51,28,28,33,63,85,28,42,56,59,66,57,36,32,53,54,49,43,50,51,51,26,63,72,62,74,44,84,77,84,51,98,58,59,69,42,62,69,49,52,46,43,52,52,48,40,52,53,50,66,39,43,69,63,50,46,54,48,58,71,44,26,79,46,40,39,36,42,24,54,66,65,50,46,24,36,46,42,76,76,50,102,85,42,67,42,68,39,48,38,58,78,29,80,89,67,70,58,62,73,58,50,75,67,52,80,64,77,68,83,77,111,113,74,85,73,47,54,66,70,59,47,49,57,52,56,49,64,39,23,43,69,57,51,51,49,50,36,49,52,20,50,52,50,30,64,66,48,51,46,63,52,44,21,25,32,35,50,50,48,48,29,57,50,76,28,74,61,42,72,44,57,13,25,25,62,29,28,66,57,84,52,78,83,57,60,76,84,40,76,89,37,66,89,52,73,51,49,65,56,46,28,46,51,56,52,44,50,52,44,48,56,35,68,74,38,33,87,67,48,28,44,35,23,30,33,38,37,47,47,89,71,54,56,63,67,60,47,51,53,44,31,52,51,35,56,76,35,23,82,46,40,31,38,62,47,63,72,64,56,61,69,56,54,62,46,38,53,82,43,29,69,59,24,24,40,47,65,44,53,47,95,48,93,62,77,49,94,51,80,67,53,69,68,54,51,50,51,50,46,54,53,55,70,53,36,38,63,90,55,29,30,34,40,34,35,35,50,37,59,75,53,69,60,71,84,56,90,62,42,36,56,33,32,32,39,36,42,37,45,35,74,28,30,62,65,52,75,92,58,60,68,66,78,91,83,68,75,83,68,48,56,62,58,47,33,31,42,87,43,30,28,31,42,33,41,34,39,64,59,52,76,81,72,51,56,80,78,51,90,69,40,78,57,43,62,47,60,76,68,48,55,71,46,55,64,70,31,45,51,25,25,30,42,35,42,32,40,34,63,84,47,68,68,61,52,55,50,44,47,65,46,22,48,53,23,29,25,41,34,43,35,46,40,74,89,39,66,69,51,70,65,57,51,52,52,40,38,72,28,67,12,24,63,50,23,28,26,41,36,38,45,54,45,69,90,57,63,59,69,49,63,60,85,90,49,56,77,36,54,62,53,80,76,85,71,61,92,50,66,64,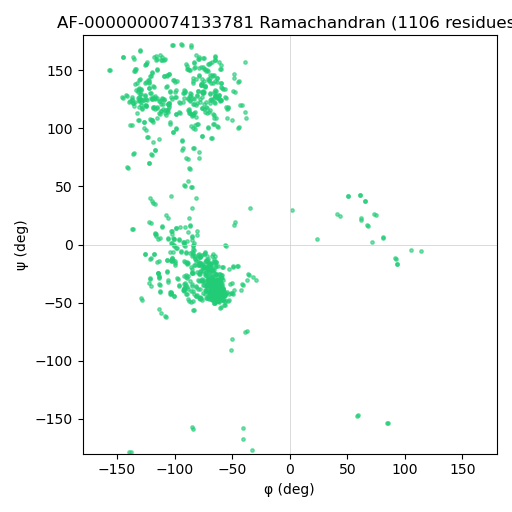48,50,46,38,44,53,63,38,46,36,52,42,63,36,53,88,39,82,62,43,50,48,83,50,71,75,62,43,60,74,52,33,59,64,52,40,40,67,66,72,45,15,48,60,43,44,61,50,76,68,47,73,57,49,52,29,28,32,63,86,26,43,56,60,64,57,37,34,54,54,51,42,50,50,52,26,63,72,63,74,42,84,76,83,48,98,59,59,69,42,62,68,48,51,46,41,52,51,49,40,52,54,47,66,42,43,68,63,50,46,54,49,59,71,42,26,79,47,41,38,35,43,25,54,66,66,48,46,25,37,46,42,75,77,51,99,85,43,67,43,68,40,48,37,57,76,29,80,88,67,72,57,64,74,57,52,74,68,52,82,64,76,69,81,76,110

Radius of gyration: 44.42 Å; Cα contacts (8 Å, |Δi|>4): 1856; chains: 2; bounding box: 74×131×106 Å

Nearest PDB structures (foldseek):
  8ben-assembly4_D  TM=4.545E-01  e=6.873E-03  Mus musculus
  4k17-assembly2_B  TM=4.704E-01  e=1.738E-02  Mus musculus
  8xi3-assembly1_A  TM=4.655E-01  e=3.344E-02  Mus musculus
  1pgv-assembly1_A  TM=4.596E-01  e=7.496E-01  Caenorhabditis elegans
  1io0-assembly1_A  TM=3.627E-01  e=1.040E+00  Gallus gallus

InterPro domains:
  IPR001810 F-box domain [PS50181] (1-44)

pLDDT: mean 85.83, std 14.2, range [29.88, 98.0]

Foldseek 3Di:
DLVPDPPVVVVVVVVPDDPVVVVVVVVVVVVVCVVCLLQQAAAEELDLFAFDAFPVDRLFAPSRYHYQHDDQDDCPDPVCVPPDHSNVVSQVSLVVVLVVCVVPVQPRLCSYAEYEYDADHDLVSLLSNLQSCLVRNPRHAYYHDAADVSNLVSCLSVQARYQEDELHDQDPAADQDARDPVSLVVSVVSVVSHDQQRHAYYEYQAQPQQNVPDDPAAGQYAAYEAEAGPNRLDHVVSPPDDDDDDRDANCRHHPLARHAYYHYEYSDDPVNFDCPPDPGLNVSCVSSVVLSNLSNQNHQYYAYAQRADDPVSVLSSLQRNLNHAYYAEHYHDAAADDLVVLQSSLPHNCLQRHAYYHYEHDYPPCQQDPDLVDQFDARDPPPLFPDPLLVCLCVQALDVQLNPVPPPSTHNDSVLVCLSPLVCLDPPVADAFFADDVRDPSHTTGQDSHDHLQVSQVVSQVSSCVSVVHPDPDPRGQDSVSSLSVVLSVVQSCQVVQVSSVVSRVNYAWYHYSRFIWGWDDPDPPDIDTATRHSRVPHDHSRVVVPPVDPPVVD/DVVPDPPVVVVVVVVPDDPVVVVVVVVVVVVVCVVCLLQQAAAEELDLFAFDAFPQDRLFAPSRYHYQHDDQDDCPDPVCVPPDHSNVVSQVSLVVVLVVCVVPVQPRLCSYAEYEYDADHDLVSLLSNLQSCLVRNPRHAYYHDAADVSNLVSCLSVQARYQEDELHDQDPAFDQDARDPVSLVVSVVSVVSHDQQRHAYYEYQAQPQQNVPDDPAAGQYAAYEAEAGPNRLDHVVRPPDDDDDDRDANCRHHPLARHAYYHYEYSDDPVNFDCPPPPGLNVSCVSSVVLSNLSNQNHQYYAYAQGADDPVSVLSSLQRNLNHAYYAEHYHDAAADDLVVLLSSLPHNCLQRHAYYHYEHDYPPCQQDPDLVDQFDARDPPDLFPDPLLVCLCVQALDVQLNPVPVPSTHNDSVLVCLSPLVCLDPPVADQFFQDDVRDPSRTTGQDSHDHLQVSQVVSQVSSCVSVVHPDPDPRGQDSVSSLSVVLSVVQNCQVVQVSSVVSRVNYQWYHYNRFIWGWDDPDPPDIDTATRHSRVPHDHSRVVVPPVDPPVVD